Protein AF-A0A922T2R6-F1 (afdb_monomer)

Nearest PDB structures (foldseek):
  3c9f-assembly3_B-2  TM=8.968E-01  e=7.487E-60  Candida albicans SC5314
  3c9f-assembly3_A  TM=9.046E-01  e=3.290E-58  Candida albicans SC5314
  2ush-assembly2_B  TM=5.022E-01  e=2.780E-18  Escherichia coli K-12
  3ztv-assembly1_A  TM=4.197E-01  e=8.260E-18  Haemophilus influenzae Rd KW20

InterPro domains:
  IPR004843 Calcineurin-like, phosphoesterase domain [PF00149] (147-375)
  IPR006179 5'-Nucleotidase/apyrase [PTHR11575] (129-711)
  IPR029052 Metallo-dependent phosphatase-like [G3DSA:3.60.21.10] (132-499)
  IPR029052 Metallo-dependent phosphatase-like [SSF56300] (139-406)
  IPR036907 5'-Nucleotidase, C-terminal domain superfamily [G3DSA:3.90.780.10] (500-626)
  IPR036907 5'-Nucleotidase, C-terminal domain superfamily [G3DSA:3.90.780.10] (666-759)
  IPR036907 5'-Nucleotidase, C-terminal domain superfamily [SSF55816] (501-753)
  IPR041823 SMN1-like, N-terminal domain [cd07407] (141-460)
  IPR053828 SMN1-like, C-terminal domain [PF21953] (508-714)

Foldseek 3Di:
DDDDDDDDDDDDDDDDDDDDDDDDDDDDDPPDDPDDDDDDDDDDDDDDDDDDDDDDDDDDDDDDDDDDDDDDDDDDDDDDDDDDDDDDDDDDDDDDDDDDDDDDDDDDPDDDDDPPPPPVPPPDAQANQAAEALFFFPDADAAFQEKEKEEEAQALLQSWDNQARFTRHHVLLVLLLVVLVCVVCVVLLHHYFYEYAENNHQAWLQQQLDVVRNPRSLVLVLSDPGQAYEYECVCFLDPRSVVCLQPPNLVSNAQRYADLFKWFQDPVPSDTDHSHHNWDFDATPQGATEIEHEAEFPAQSGDPRMGGDHLLVSLVDPVNVCSLVDPDDHLEYEYEYQADFDPPPPRHPVLVSQLSSCVSPQAHAYEYEYHQLQDFAKAFLEQRYIYTYFHHNSQWMKMKHKADRDDPGGPRDRHGPPGHHFDDTRDHDDPPDDDDCPDRRRHRPDHDPMGMDMAIFGNHQSSSCCHSPVDPDSPRSRDPSSSVSSVSSNVSCVVSQQAAFLFFAAAKAFCFLDAPLDVSHVLVVVLVLCQPFLADPVCNLFKAKAKEFSLQFQGIHFGWTDGLGNLSNGGSDLFAKKWQFFAFCLLLVCLQVLVQVPCLVVVDPNVSDDSRNPQPPPPPPPPDDDDDDDDDDDDDDDDDDDDPDPPPPRDPAAAEDDQDQYPVGRPHYRTDHDYRGGYDDTRMRMHIYNADPVPDGDRTHIYMYTPVCLSSSQVSSVDPSNPDDDDPVSMDGSDPSSCGSSHSVSVSNNPPRHPPPPNTDRDNRPRDD

Structure (mmCIF, N/CA/C/O backbone):
data_AF-A0A922T2R6-F1
#
_entry.id   AF-A0A922T2R6-F1
#
loop_
_atom_site.group_PDB
_atom_site.id
_atom_site.type_symbol
_atom_site.label_atom_id
_atom_site.label_alt_id
_atom_site.label_comp_id
_atom_site.label_asym_id
_atom_site.label_entity_id
_atom_site.label_seq_id
_atom_site.pdbx_PDB_ins_code
_atom_site.Cartn_x
_atom_site.Cartn_y
_atom_site.Cartn_z
_atom_site.occupancy
_atom_site.B_iso_or_equiv
_atom_site.auth_seq_id
_atom_site.auth_comp_id
_atom_site.auth_asym_id
_atom_site.auth_atom_id
_atom_site.pdbx_PDB_model_num
ATOM 1 N N . MET A 1 1 ? -32.915 42.918 -34.060 1.00 32.72 1 MET A N 1
ATOM 2 C CA . MET A 1 1 ? -32.334 42.542 -35.366 1.00 32.72 1 MET A CA 1
ATOM 3 C C . MET A 1 1 ? -32.112 41.033 -35.307 1.00 32.72 1 MET A C 1
ATOM 5 O O . MET A 1 1 ? -31.382 40.613 -34.427 1.00 32.72 1 MET A O 1
ATOM 9 N N . SER A 1 2 ? -32.985 40.192 -35.880 1.00 27.56 2 SER A N 1
ATOM 10 C CA . SER A 1 2 ? -33.238 39.922 -37.321 1.00 27.56 2 SER A CA 1
ATOM 11 C C . SER A 1 2 ? -32.201 38.943 -37.900 1.00 27.56 2 SER A C 1
ATOM 13 O O . SER A 1 2 ? -31.020 39.247 -37.803 1.00 27.56 2 SER A O 1
ATOM 15 N N . ILE A 1 3 ? -32.541 37.805 -38.523 1.00 29.66 3 ILE A N 1
ATOM 16 C CA . ILE A 1 3 ? -33.843 37.263 -38.986 1.00 29.66 3 ILE A CA 1
ATOM 17 C C . ILE A 1 3 ? -33.802 35.705 -38.964 1.00 29.66 3 ILE A C 1
ATOM 19 O O . ILE A 1 3 ? -32.722 35.125 -38.930 1.00 29.66 3 ILE A O 1
ATOM 23 N N . SER A 1 4 ? -34.961 35.034 -38.961 1.00 28.00 4 SER A N 1
ATOM 24 C CA . SER A 1 4 ? -35.163 33.560 -38.992 1.00 28.00 4 SER A CA 1
ATOM 25 C C . SER A 1 4 ? -36.035 33.159 -40.212 1.00 28.00 4 SER A C 1
ATOM 27 O O . SER A 1 4 ? -36.344 34.055 -41.001 1.00 28.00 4 SER A O 1
ATOM 29 N N . PRO A 1 5 ? -36.556 31.917 -40.393 1.00 56.12 5 PRO A N 1
ATOM 30 C CA . PRO A 1 5 ? -36.172 30.560 -39.954 1.00 56.12 5 PRO A CA 1
ATOM 31 C C . PRO A 1 5 ? -35.894 29.657 -41.201 1.00 56.12 5 PRO A C 1
ATOM 33 O O . PRO A 1 5 ? -35.482 30.189 -42.223 1.00 56.12 5 PRO A O 1
ATOM 36 N N . TRP A 1 6 ? -36.120 28.327 -41.157 1.00 26.19 6 TRP A N 1
ATOM 37 C CA . TRP A 1 6 ? -37.050 27.576 -42.056 1.00 26.19 6 TRP A CA 1
ATOM 38 C C . TRP A 1 6 ? -37.036 26.043 -41.806 1.00 26.19 6 TRP A C 1
ATOM 40 O O . TRP A 1 6 ? -36.047 25.457 -41.376 1.00 26.19 6 TRP A O 1
ATOM 50 N N . SER A 1 7 ? -38.180 25.397 -42.053 1.00 31.00 7 SER A N 1
ATOM 51 C CA . SER A 1 7 ? -38.511 23.947 -42.019 1.00 31.00 7 SER A CA 1
ATOM 52 C C . SER A 1 7 ? -39.913 23.816 -42.669 1.00 31.00 7 SER A C 1
ATOM 54 O O . SER A 1 7 ? -40.635 24.813 -42.554 1.00 31.00 7 SER A O 1
ATOM 56 N N . PRO A 1 8 ? -40.358 22.710 -43.338 1.00 45.91 8 PRO A N 1
ATOM 57 C CA . PRO A 1 8 ? -40.553 21.396 -42.680 1.00 45.91 8 PRO A CA 1
ATOM 58 C C . PRO A 1 8 ? -40.580 20.085 -43.547 1.00 45.91 8 PRO A C 1
ATOM 60 O O . PRO A 1 8 ? -40.759 20.096 -44.756 1.00 45.91 8 PRO A O 1
ATOM 63 N N . VAL A 1 9 ? -40.476 18.935 -42.856 1.00 29.06 9 VAL A N 1
ATOM 64 C CA . VAL A 1 9 ? -41.263 17.663 -42.958 1.00 29.06 9 VAL A CA 1
ATOM 65 C C . VAL A 1 9 ? -41.940 17.242 -44.294 1.00 29.06 9 VAL A C 1
ATOM 67 O O . VAL A 1 9 ? -42.845 17.939 -44.738 1.00 29.06 9 VAL A O 1
ATOM 70 N N . LEU A 1 10 ? -41.714 15.990 -44.773 1.00 28.55 10 LEU A N 1
ATOM 71 C CA . LEU A 1 10 ? -42.783 14.969 -45.017 1.00 28.55 10 LEU A CA 1
ATOM 72 C C . LEU A 1 10 ? -42.320 13.532 -45.420 1.00 28.55 10 LEU A C 1
ATOM 74 O O . LEU A 1 10 ? -41.170 13.282 -45.754 1.00 28.55 10 LEU A O 1
ATOM 78 N N . LYS A 1 11 ? -43.275 12.588 -45.307 1.00 27.66 11 LYS A N 1
ATOM 79 C CA . LYS A 1 11 ? -43.231 11.099 -45.369 1.00 27.66 11 LYS A CA 1
ATOM 80 C C . LYS A 1 11 ? -43.032 10.492 -46.784 1.00 27.66 11 LYS A C 1
ATOM 82 O O . LYS A 1 11 ? -43.465 11.115 -47.745 1.00 27.66 11 LYS A O 1
ATOM 87 N N . GLY A 1 12 ? -42.636 9.204 -46.898 1.00 25.25 12 GLY A N 1
ATOM 88 C CA . GLY A 1 12 ? -42.986 8.385 -48.091 1.00 25.25 12 GLY A CA 1
ATOM 89 C C . GLY A 1 12 ? -42.322 7.000 -48.329 1.00 25.25 12 GLY A C 1
ATOM 90 O O . GLY A 1 12 ? -41.254 6.930 -48.910 1.00 25.25 12 GLY A O 1
ATOM 91 N N . THR A 1 13 ? -43.018 5.908 -47.967 1.00 27.28 13 THR A N 1
ATOM 92 C CA . THR A 1 13 ? -43.143 4.586 -48.669 1.00 27.28 13 THR A CA 1
ATOM 93 C C . THR A 1 13 ? -41.969 3.830 -49.362 1.00 27.28 13 THR A C 1
ATOM 95 O O . THR A 1 13 ? -41.381 4.275 -50.339 1.00 27.28 13 THR A O 1
ATOM 98 N N . ARG A 1 14 ? -41.818 2.549 -48.960 1.00 31.48 14 ARG A N 1
ATOM 99 C CA . ARG A 1 14 ? -41.297 1.353 -49.699 1.00 31.48 14 ARG A CA 1
ATOM 100 C C . ARG A 1 14 ? -42.140 1.039 -50.977 1.00 31.48 14 ARG A C 1
ATOM 102 O O . ARG A 1 14 ? -43.280 1.508 -50.963 1.00 31.48 14 ARG A O 1
ATOM 109 N N . PRO A 1 15 ? -41.724 0.215 -51.999 1.00 44.19 15 PRO A N 1
ATOM 110 C CA . PRO A 1 15 ? -41.461 -1.243 -51.802 1.00 44.19 15 PRO A CA 1
ATOM 111 C C . PRO A 1 15 ? -40.649 -2.095 -52.844 1.00 44.19 15 PRO A C 1
ATOM 113 O O . PRO A 1 15 ? -40.368 -1.649 -53.944 1.00 44.19 15 PRO A O 1
ATOM 116 N N . HIS A 1 16 ? -40.417 -3.382 -52.482 1.00 31.52 16 HIS A N 1
ATOM 117 C CA . HIS A 1 16 ? -40.308 -4.613 -53.330 1.00 31.52 16 HIS A CA 1
ATOM 118 C C . HIS A 1 16 ? -39.188 -4.759 -54.411 1.00 31.52 16 HIS A C 1
ATOM 120 O O . HIS A 1 16 ? -38.800 -3.780 -55.025 1.00 31.52 16 HIS A O 1
ATOM 126 N N . THR A 1 17 ? -38.643 -5.942 -54.785 1.00 29.42 17 THR A N 1
ATOM 127 C CA . THR A 1 17 ? -38.393 -7.279 -54.147 1.00 29.42 17 THR A CA 1
ATOM 128 C C . THR A 1 17 ? -37.448 -8.128 -55.028 1.00 29.42 17 THR A C 1
ATOM 130 O O . THR A 1 17 ? -37.487 -7.945 -56.233 1.00 29.42 17 THR A O 1
ATOM 133 N N . HIS A 1 18 ? -36.706 -9.091 -54.443 1.00 28.47 18 HIS A N 1
ATOM 134 C CA . HIS A 1 18 ? -36.350 -10.476 -54.898 1.00 28.47 18 HIS A CA 1
ATOM 135 C C . HIS A 1 18 ? -35.113 -10.939 -54.065 1.00 28.47 18 HIS A C 1
ATOM 137 O O . HIS A 1 18 ? -34.245 -10.107 -53.835 1.00 28.47 18 HIS A O 1
ATOM 143 N N . LYS A 1 19 ? -34.954 -12.113 -53.409 1.00 30.36 19 LYS A N 1
ATOM 144 C CA . LYS A 1 19 ? -35.345 -13.546 -53.573 1.00 30.36 19 LYS A CA 1
ATOM 145 C C . LYS A 1 19 ? -34.632 -14.247 -54.745 1.00 30.36 19 LYS A C 1
ATOM 147 O O . LYS A 1 19 ? -34.825 -13.802 -55.865 1.00 30.36 19 LYS A O 1
ATOM 152 N N . TYR A 1 20 ? -33.882 -15.353 -54.593 1.00 29.89 20 TYR A N 1
ATOM 153 C CA . TYR A 1 20 ? -33.612 -16.291 -53.463 1.00 29.89 20 TYR A CA 1
ATOM 154 C C . TYR A 1 20 ? -32.058 -16.553 -53.331 1.00 29.89 20 TYR A C 1
ATOM 156 O O . TYR A 1 20 ? -31.337 -15.624 -53.669 1.00 29.89 20 TYR A O 1
ATOM 164 N N . THR A 1 21 ? -31.402 -17.628 -52.819 1.00 28.27 21 THR A N 1
ATOM 165 C CA . THR A 1 21 ? -31.775 -19.020 -52.428 1.00 28.27 21 THR A CA 1
ATOM 166 C C . THR A 1 21 ? -30.749 -19.697 -51.465 1.00 28.27 21 THR A C 1
ATOM 168 O O . THR A 1 21 ? -29.613 -19.939 -51.842 1.00 28.27 21 THR A O 1
ATOM 171 N N . THR A 1 22 ? -31.185 -20.019 -50.236 1.00 30.06 22 THR A N 1
ATOM 172 C CA . THR A 1 22 ? -30.850 -21.179 -49.348 1.00 30.06 22 THR A CA 1
ATOM 173 C C . THR A 1 22 ? -29.455 -21.853 -49.253 1.00 30.06 22 THR A C 1
ATOM 175 O O . THR A 1 22 ? -29.052 -22.570 -50.165 1.00 30.06 22 THR A O 1
ATOM 178 N N . SER A 1 23 ? -28.934 -21.940 -48.013 1.00 26.92 23 SER A N 1
ATOM 179 C CA . SER A 1 23 ? -28.581 -23.220 -47.343 1.00 26.92 23 SER A CA 1
ATOM 180 C C . SER A 1 23 ? -28.633 -23.101 -45.799 1.00 26.92 23 SER A C 1
ATOM 182 O O . SER A 1 23 ? -28.415 -22.026 -45.248 1.00 26.92 23 SER A O 1
ATOM 184 N N . SER A 1 24 ? -28.963 -24.194 -45.108 1.00 29.09 24 SER A N 1
ATOM 185 C CA . SER A 1 24 ? -29.196 -24.362 -43.648 1.00 29.09 24 SER A CA 1
ATOM 186 C C . SER A 1 24 ? -28.037 -25.168 -42.996 1.00 29.09 24 SER A C 1
ATOM 188 O O . SER A 1 24 ? -27.295 -25.781 -43.754 1.00 29.09 24 SER A O 1
ATOM 190 N N . SER A 1 25 ? -27.785 -25.331 -41.680 1.00 28.41 25 SER A N 1
ATOM 191 C CA . SER A 1 25 ? -28.286 -24.862 -40.351 1.00 28.41 25 SER A CA 1
ATOM 192 C C . SER A 1 25 ? -27.488 -25.634 -39.242 1.00 28.41 25 SER A C 1
ATOM 194 O O . SER A 1 25 ? -26.680 -26.474 -39.626 1.00 28.41 25 SER A O 1
ATOM 196 N N . PRO A 1 26 ? -27.806 -25.599 -37.923 1.00 35.78 26 PRO A N 1
ATOM 197 C CA . PRO A 1 26 ? -27.926 -24.466 -36.987 1.00 35.78 26 PRO A CA 1
ATOM 198 C C . PRO A 1 26 ? -27.187 -24.676 -35.628 1.00 35.78 26 PRO A C 1
ATOM 200 O O . PRO A 1 26 ? -27.208 -25.771 -35.078 1.00 35.78 26 PRO A O 1
ATOM 203 N N . GLU A 1 27 ? -26.743 -23.603 -34.961 1.00 27.95 27 GLU A N 1
ATOM 204 C CA . GLU A 1 27 ? -26.505 -23.620 -33.498 1.00 27.95 27 GLU A CA 1
ATOM 205 C C . GLU A 1 27 ? -27.147 -22.411 -32.800 1.00 27.95 27 GLU A C 1
ATOM 207 O O . GLU A 1 27 ? -26.615 -21.304 -32.812 1.00 27.95 27 GLU A O 1
ATOM 212 N N . LYS A 1 28 ? -28.321 -22.632 -32.187 1.00 28.17 28 LYS A N 1
ATOM 213 C CA . LYS A 1 28 ? -28.962 -21.747 -31.190 1.00 28.17 28 LYS A CA 1
ATOM 214 C C . LYS A 1 28 ? -29.864 -22.566 -30.255 1.00 28.17 28 LYS A C 1
ATOM 216 O O . LYS A 1 28 ? -31.084 -22.551 -30.395 1.00 28.17 28 LYS A O 1
ATOM 221 N N . LEU A 1 29 ? -29.261 -23.282 -29.303 1.00 26.75 29 LEU A N 1
ATOM 222 C CA . LEU A 1 29 ? -29.963 -24.095 -28.294 1.00 26.75 29 LEU A CA 1
ATOM 223 C C . LEU A 1 29 ? -29.328 -23.960 -26.893 1.00 26.75 29 LEU A C 1
ATOM 225 O O . LEU A 1 29 ? -28.978 -24.939 -26.248 1.00 26.75 29 LEU A O 1
ATOM 229 N N . ALA A 1 30 ? -29.188 -22.722 -26.414 1.00 28.55 30 ALA A N 1
ATOM 230 C CA . ALA A 1 30 ? -28.669 -22.421 -25.075 1.00 28.55 30 ALA A CA 1
ATOM 231 C C . ALA A 1 30 ? -29.345 -21.175 -24.471 1.00 28.55 30 ALA A C 1
ATOM 233 O O . ALA A 1 30 ? -28.683 -20.196 -24.147 1.00 28.55 30 ALA A O 1
ATOM 234 N N . ASN A 1 31 ? -30.683 -21.167 -24.397 1.00 27.97 31 ASN A N 1
ATOM 235 C CA . ASN A 1 31 ? -31.422 -20.110 -23.690 1.00 27.97 31 ASN A CA 1
ATOM 236 C C . ASN A 1 31 ? -32.838 -20.565 -23.270 1.00 27.97 31 ASN A C 1
ATOM 238 O O . ASN A 1 31 ? -33.841 -20.078 -23.794 1.00 27.97 31 ASN A O 1
ATOM 242 N N . ARG A 1 32 ? -32.920 -21.581 -22.388 1.00 28.34 32 ARG A N 1
ATOM 243 C CA . ARG A 1 32 ? -34.161 -21.995 -21.690 1.00 28.34 32 ARG A CA 1
ATOM 244 C C . ARG A 1 32 ? -33.919 -22.980 -20.527 1.00 28.34 32 ARG A C 1
ATOM 246 O O . ARG A 1 32 ? -34.362 -24.123 -20.555 1.00 28.34 32 ARG A O 1
ATOM 253 N N . ALA A 1 33 ? -33.223 -22.514 -19.497 1.00 27.44 33 ALA A N 1
ATOM 254 C CA . ALA A 1 33 ? -33.189 -23.113 -18.160 1.00 27.44 33 ALA A CA 1
ATOM 255 C C . ALA A 1 33 ? -32.893 -22.002 -17.135 1.00 27.44 33 ALA A C 1
ATOM 257 O O . ALA A 1 33 ? -32.329 -20.982 -17.517 1.00 27.44 33 ALA A O 1
ATOM 258 N N . PHE A 1 34 ? -33.254 -22.213 -15.864 1.00 28.22 34 PHE A N 1
ATOM 259 C CA . PHE A 1 34 ? -33.030 -21.278 -14.746 1.00 28.22 34 PHE A CA 1
ATOM 260 C C . PHE A 1 34 ? -33.757 -19.924 -14.800 1.00 28.22 34 PHE A C 1
ATOM 262 O O . PHE A 1 34 ? -33.166 -18.884 -14.542 1.00 28.22 34 PHE A O 1
ATOM 269 N N . GLU A 1 35 ? -35.080 -19.960 -14.984 1.00 26.05 35 GLU A N 1
ATOM 270 C CA . GLU A 1 35 ? -35.967 -18.981 -14.334 1.00 26.05 35 GLU A CA 1
ATOM 271 C C . GLU A 1 35 ? -37.366 -19.599 -14.130 1.00 26.05 35 GLU A C 1
ATOM 273 O O . GLU A 1 35 ? -38.148 -19.678 -15.073 1.00 26.05 35 GLU A O 1
ATOM 278 N N . MET A 1 36 ? -37.611 -20.158 -12.930 1.00 25.55 36 MET A N 1
ATOM 279 C CA . MET A 1 36 ? -38.913 -20.471 -12.285 1.00 25.55 36 MET A CA 1
ATOM 280 C C . MET A 1 36 ? -38.745 -21.545 -11.185 1.00 25.55 36 MET A C 1
ATOM 282 O O . MET A 1 36 ? -39.084 -22.710 -11.382 1.00 25.55 36 MET A O 1
ATOM 286 N N . GLN A 1 37 ? -38.281 -21.142 -9.999 1.00 25.41 37 GLN A N 1
ATOM 287 C CA . GLN A 1 37 ? -38.879 -21.609 -8.738 1.00 25.41 37 GLN A CA 1
ATOM 288 C C . GLN A 1 37 ? -38.629 -20.559 -7.645 1.00 25.41 37 GLN A C 1
ATOM 290 O O . GLN A 1 37 ? -37.681 -20.635 -6.870 1.00 25.41 37 GLN A O 1
ATOM 295 N N . GLU A 1 38 ? -39.473 -19.532 -7.659 1.00 26.73 38 GLU A N 1
ATOM 296 C CA . GLU A 1 38 ? -39.504 -18.451 -6.674 1.00 26.73 38 GLU A CA 1
ATOM 297 C C . GLU A 1 38 ? -40.115 -18.879 -5.326 1.00 26.73 38 GLU A C 1
ATOM 299 O O . GLU A 1 38 ? -40.876 -19.842 -5.255 1.00 26.73 38 GLU A O 1
ATOM 304 N N . VAL A 1 39 ? -39.818 -18.072 -4.297 1.00 26.08 39 VAL A N 1
ATOM 305 C CA . VAL A 1 39 ? -40.685 -17.705 -3.155 1.00 26.08 39 VAL A CA 1
ATOM 306 C C . VAL A 1 39 ? -41.485 -18.831 -2.482 1.00 26.08 39 VAL A C 1
ATOM 308 O O . VAL A 1 39 ? -42.572 -19.189 -2.933 1.00 26.08 39 VAL A O 1
ATOM 311 N N . LEU A 1 40 ? -41.039 -19.253 -1.286 1.00 24.12 40 LEU A N 1
ATOM 312 C CA . LEU A 1 40 ? -41.948 -19.769 -0.248 1.00 24.12 40 LEU A CA 1
ATOM 313 C C . LEU A 1 40 ? -41.351 -19.779 1.182 1.00 24.12 40 LEU A C 1
ATOM 315 O O . LEU A 1 40 ? -41.325 -20.819 1.832 1.00 24.12 40 LEU A O 1
ATOM 319 N N . GLU A 1 41 ? -40.891 -18.635 1.710 1.00 27.05 41 GLU A N 1
ATOM 320 C CA . GLU A 1 41 ? -40.525 -18.557 3.142 1.00 27.05 41 GLU A CA 1
ATOM 321 C C . GLU A 1 41 ? -40.771 -17.180 3.800 1.00 27.05 41 GLU A C 1
ATOM 323 O O . GLU A 1 41 ? -39.876 -16.573 4.377 1.00 27.05 41 GLU A O 1
ATOM 328 N N . GLU A 1 42 ? -42.019 -16.692 3.767 1.00 26.64 42 GLU A N 1
ATOM 329 C CA . GLU A 1 42 ? -42.479 -15.673 4.727 1.00 26.64 42 GLU A CA 1
ATOM 330 C C . GLU A 1 42 ? -43.989 -15.810 5.046 1.00 26.64 42 GLU A C 1
ATOM 332 O O . GLU A 1 42 ? -44.783 -16.229 4.205 1.00 26.64 42 GLU A O 1
ATOM 337 N N . SER A 1 43 ? -44.393 -15.420 6.264 1.00 24.69 43 SER A N 1
ATOM 338 C CA . SER A 1 43 ? -45.784 -15.272 6.762 1.00 24.69 43 SER A CA 1
ATOM 339 C C . SER A 1 43 ? -46.678 -16.513 7.037 1.00 24.69 43 SER A C 1
ATOM 341 O O . SER A 1 43 ? -47.698 -16.697 6.391 1.00 24.69 43 SER A O 1
ATOM 343 N N . ILE A 1 44 ? -46.408 -17.251 8.129 1.00 29.19 44 ILE A N 1
ATOM 344 C CA . ILE A 1 44 ? -47.357 -17.636 9.224 1.00 29.19 44 ILE A CA 1
ATOM 345 C C . ILE A 1 44 ? -46.460 -17.816 10.475 1.00 29.19 44 ILE A C 1
ATOM 347 O O . ILE A 1 44 ? -45.367 -18.349 10.337 1.00 29.19 44 ILE A O 1
ATOM 351 N N . GLY A 1 45 ? -46.744 -17.425 11.723 1.00 24.62 45 GLY A N 1
ATOM 352 C CA . GLY A 1 45 ? -47.941 -16.949 12.434 1.00 24.62 45 GLY A CA 1
ATOM 353 C C . GLY A 1 45 ? -47.904 -17.560 13.856 1.00 24.62 45 GLY A C 1
ATOM 354 O O . GLY A 1 45 ? -47.472 -18.699 14.016 1.00 24.62 45 GLY A O 1
ATOM 355 N N . GLU A 1 46 ? -48.249 -16.814 14.912 1.00 25.62 46 GLU A N 1
ATOM 356 C CA . GLU A 1 46 ? -47.916 -17.203 16.301 1.00 25.62 46 GLU A CA 1
ATOM 357 C C . GLU A 1 46 ? -48.592 -18.489 16.823 1.00 25.62 46 GLU A C 1
ATOM 359 O O . GLU A 1 46 ? -49.818 -18.588 16.833 1.00 25.62 46 GLU A O 1
ATOM 364 N N . VAL A 1 47 ? -47.815 -19.374 17.471 1.00 25.11 47 VAL A N 1
ATOM 365 C CA . VAL A 1 47 ? -48.301 -20.221 18.583 1.00 25.11 47 VAL A CA 1
ATOM 366 C C . VAL A 1 47 ? -47.238 -20.313 19.688 1.00 25.11 47 VAL A C 1
ATOM 368 O O . VAL A 1 47 ? -46.141 -20.829 19.484 1.00 25.11 47 VAL A O 1
ATOM 371 N N . ARG A 1 48 ? -47.572 -19.861 20.905 1.00 25.55 48 ARG A N 1
ATOM 372 C CA . ARG A 1 48 ? -46.776 -20.120 22.121 1.00 25.55 48 ARG A CA 1
ATOM 373 C C . ARG A 1 48 ? -46.992 -21.557 22.605 1.00 25.55 48 ARG A C 1
ATOM 375 O O . ARG A 1 48 ? -48.145 -21.902 22.816 1.00 25.55 48 ARG A O 1
ATOM 382 N N . TRP A 1 49 ? -45.935 -22.290 22.980 1.00 23.09 49 TRP A N 1
ATOM 383 C CA . TRP A 1 49 ? -45.970 -23.218 24.133 1.00 23.09 49 TRP A CA 1
ATOM 384 C C . TRP A 1 49 ? -44.572 -23.521 24.717 1.00 23.09 49 TRP A C 1
ATOM 386 O O . TRP A 1 49 ? -43.612 -23.819 24.013 1.00 23.09 49 TRP A O 1
ATOM 396 N N . ARG A 1 50 ? -44.495 -23.483 26.052 1.00 23.17 50 ARG A N 1
ATOM 397 C CA . ARG A 1 50 ? -43.505 -24.100 26.962 1.00 23.17 50 ARG A CA 1
ATOM 398 C C . ARG A 1 50 ? -44.250 -24.360 28.291 1.00 23.17 50 ARG A C 1
ATOM 400 O O . ARG A 1 50 ? -45.227 -23.650 28.529 1.00 23.17 50 ARG A O 1
ATOM 407 N N . PRO A 1 51 ? -43.787 -25.237 29.209 1.00 34.50 51 PRO A N 1
ATOM 408 C CA . PRO A 1 51 ? -42.651 -26.168 29.137 1.00 34.50 51 PRO A CA 1
ATOM 409 C C . PRO A 1 51 ? -43.047 -27.647 29.391 1.00 34.50 51 PRO A C 1
ATOM 411 O O . PRO A 1 51 ? -44.167 -27.940 29.795 1.00 34.50 51 PRO A O 1
ATOM 414 N N . GLY A 1 52 ? -42.089 -28.575 29.274 1.00 24.84 52 GLY A N 1
ATOM 415 C CA . GLY A 1 52 ? -42.207 -29.955 29.776 1.00 24.84 52 GLY A CA 1
ATOM 416 C C . GLY A 1 52 ? -40.898 -30.442 30.415 1.00 24.84 52 GLY A C 1
ATOM 417 O O . GLY A 1 52 ? -39.825 -30.183 29.876 1.00 24.84 52 GLY A O 1
ATOM 418 N N . ARG A 1 53 ? -40.972 -31.116 31.575 1.00 25.58 53 ARG A N 1
ATOM 419 C CA . ARG A 1 53 ? -39.828 -31.707 32.308 1.00 25.58 53 ARG A CA 1
ATOM 420 C C . ARG A 1 53 ? -40.006 -33.223 32.468 1.00 25.58 53 ARG A C 1
ATOM 422 O O . ARG A 1 53 ? -40.883 -33.618 33.227 1.00 25.58 53 ARG A O 1
ATOM 429 N N . ILE A 1 54 ? -39.108 -34.028 31.897 1.00 27.45 54 ILE A N 1
ATOM 430 C CA . ILE A 1 54 ? -38.746 -35.409 32.303 1.00 27.45 54 ILE A CA 1
ATOM 431 C C . ILE A 1 54 ? -37.263 -35.565 31.857 1.00 27.45 54 ILE A C 1
ATOM 433 O O . ILE A 1 54 ? -36.975 -35.152 30.739 1.00 27.45 54 ILE A O 1
ATOM 437 N N . SER A 1 55 ? -36.216 -35.940 32.615 1.00 27.27 55 SER A N 1
ATOM 438 C CA . SER A 1 55 ? -35.971 -36.723 33.853 1.00 27.27 55 SER A CA 1
ATOM 439 C C . SER A 1 55 ? -35.563 -38.189 33.589 1.00 27.27 55 SER A C 1
ATOM 441 O O . SER A 1 55 ? -36.307 -38.917 32.950 1.00 27.27 55 SER A O 1
ATOM 443 N N . GLY A 1 56 ? -34.413 -38.637 34.120 1.00 27.38 56 GLY A N 1
ATOM 444 C CA . GLY A 1 56 ? -33.831 -39.974 33.866 1.00 27.38 56 GLY A CA 1
ATOM 445 C C . GLY A 1 56 ? -32.771 -39.959 32.745 1.00 27.38 56 GLY A C 1
ATOM 446 O O . GLY A 1 56 ? -33.119 -39.597 31.629 1.00 27.38 56 GLY A O 1
ATOM 447 N N . THR A 1 57 ? -31.467 -40.253 32.878 1.00 27.61 57 THR A N 1
ATOM 448 C CA . THR A 1 57 ? -30.566 -40.766 33.948 1.00 27.61 57 THR A CA 1
ATOM 449 C C . THR A 1 57 ? -30.051 -42.209 33.752 1.00 27.61 57 THR A C 1
ATOM 451 O O . THR A 1 57 ? -30.583 -43.140 34.341 1.00 27.61 57 THR A O 1
ATOM 454 N N . LEU A 1 58 ? -28.883 -42.294 33.085 1.00 26.33 58 LEU A N 1
ATOM 455 C CA . LEU A 1 58 ? -27.728 -43.183 33.367 1.00 26.33 58 LEU A CA 1
ATOM 456 C C . LEU A 1 58 ? -27.688 -44.652 32.852 1.00 26.33 58 LEU A C 1
ATOM 458 O O . LEU A 1 58 ? -28.683 -45.359 32.859 1.00 26.33 58 LEU A O 1
ATOM 462 N N . VAL A 1 59 ? -26.446 -45.097 32.559 1.00 27.27 59 VAL A N 1
ATOM 463 C CA . VAL A 1 59 ? -25.939 -46.483 32.327 1.00 27.27 59 VAL A CA 1
ATOM 464 C C . VAL A 1 59 ? -26.409 -47.190 31.029 1.00 27.27 59 VAL A C 1
ATOM 466 O O . VAL A 1 59 ? -27.584 -47.161 30.703 1.00 27.27 59 VAL A O 1
ATOM 469 N N . GLY A 1 60 ? -25.576 -47.879 30.229 1.00 24.80 60 GLY A N 1
ATOM 470 C CA . GLY A 1 60 ? -24.101 -47.950 30.174 1.00 24.80 60 GLY A CA 1
ATOM 471 C C . GLY A 1 60 ? -23.495 -49.366 30.243 1.00 24.80 60 GLY A C 1
ATOM 472 O O . GLY A 1 60 ? -23.242 -49.852 31.340 1.00 24.80 60 GLY A O 1
ATOM 473 N N . ALA A 1 61 ? -23.175 -49.986 29.097 1.00 25.16 61 ALA A N 1
ATOM 474 C CA . ALA A 1 61 ? -22.333 -51.192 29.007 1.00 25.16 61 ALA A CA 1
ATOM 475 C C . ALA A 1 61 ? -21.689 -51.352 27.609 1.00 25.16 61 ALA A C 1
ATOM 477 O O . ALA A 1 61 ? -22.285 -50.963 26.607 1.00 25.16 61 ALA A O 1
ATOM 478 N N . LEU A 1 62 ? -20.492 -51.948 27.553 1.00 25.86 62 LEU A N 1
ATOM 479 C CA . LEU A 1 62 ? -19.860 -52.510 26.344 1.00 25.86 62 LEU A CA 1
ATOM 480 C C . LEU A 1 62 ? -20.070 -54.037 26.326 1.00 25.86 62 LEU A C 1
ATOM 482 O O . LEU A 1 62 ? -20.249 -54.615 27.396 1.00 25.86 62 LEU A O 1
ATOM 486 N N . VAL A 1 63 ? -19.918 -54.681 25.159 1.00 24.38 63 VAL A N 1
ATOM 487 C CA . VAL A 1 63 ? -18.954 -55.786 24.896 1.00 24.38 63 VAL A CA 1
ATOM 488 C C . VAL A 1 63 ? -18.971 -56.158 23.391 1.00 24.38 63 VAL A C 1
ATOM 490 O O . VAL A 1 63 ? -19.775 -55.624 22.631 1.00 24.38 63 VAL A O 1
ATOM 493 N N . THR A 1 64 ? -17.979 -56.937 22.949 1.00 28.41 64 THR A N 1
ATOM 494 C CA . THR A 1 64 ? -17.451 -57.098 21.575 1.00 28.41 64 THR A CA 1
ATOM 495 C C . THR A 1 64 ? -17.913 -58.370 20.827 1.00 28.41 64 THR A C 1
ATOM 497 O O . THR A 1 64 ? -18.691 -59.149 21.369 1.00 28.41 64 THR A O 1
ATOM 500 N N . HIS A 1 65 ? -17.320 -58.598 19.635 1.00 26.89 65 HIS A N 1
ATOM 501 C CA . HIS A 1 65 ? -17.377 -59.780 18.735 1.00 26.89 65 HIS A CA 1
ATOM 502 C C . HIS A 1 65 ? -18.505 -59.766 17.665 1.00 26.89 65 HIS A C 1
ATOM 504 O O . HIS A 1 65 ? -19.550 -59.169 17.898 1.00 26.89 65 HIS A O 1
ATOM 510 N N . GLN A 1 66 ? -18.336 -60.336 16.454 1.00 25.80 66 GLN A N 1
ATOM 511 C CA . GLN A 1 66 ? -17.215 -61.140 15.908 1.00 25.80 66 GLN A CA 1
ATOM 512 C C . GLN A 1 66 ? -17.041 -61.022 14.363 1.00 25.80 66 GLN A C 1
ATOM 514 O O . GLN A 1 66 ? -17.764 -60.263 13.729 1.00 25.80 66 GLN A O 1
ATOM 519 N N . GLU A 1 67 ? -16.041 -61.754 13.834 1.00 27.42 67 GLU A N 1
ATOM 520 C CA . GLU A 1 67 ? -15.773 -62.297 12.468 1.00 27.42 67 GLU A CA 1
ATOM 521 C C . GLU A 1 67 ? -16.900 -62.289 11.395 1.00 27.42 67 GLU A C 1
ATOM 523 O O . GLU A 1 67 ? -18.079 -62.200 11.714 1.00 27.42 67 GLU A O 1
ATOM 528 N N . GLY A 1 68 ? -16.632 -62.469 10.091 1.00 25.62 68 GLY A N 1
ATOM 529 C CA . GLY A 1 68 ? -15.392 -62.792 9.352 1.00 25.62 68 GLY A CA 1
ATOM 530 C C . GLY A 1 68 ? -15.719 -63.298 7.926 1.00 25.62 68 GLY A C 1
ATOM 531 O O . GLY A 1 68 ? -16.892 -63.479 7.600 1.00 25.62 68 GLY A O 1
ATOM 532 N N . ASP A 1 69 ? -14.718 -63.495 7.061 1.00 28.08 69 ASP A N 1
ATOM 533 C CA . ASP A 1 69 ? -14.921 -63.798 5.628 1.00 28.08 69 ASP A CA 1
ATOM 534 C C . ASP A 1 69 ? -15.431 -65.219 5.317 1.00 28.08 69 ASP A C 1
ATOM 536 O O . ASP A 1 69 ? -14.933 -66.187 5.891 1.00 28.08 69 ASP A O 1
ATOM 540 N N . ALA A 1 70 ? -16.326 -65.343 4.320 1.00 25.47 70 ALA A N 1
ATOM 541 C CA . ALA A 1 70 ? -16.260 -66.333 3.222 1.00 25.47 70 ALA A CA 1
ATOM 542 C C . ALA A 1 70 ? -17.514 -66.309 2.316 1.00 25.47 70 ALA A C 1
ATOM 544 O O . ALA A 1 70 ? -18.637 -66.312 2.815 1.00 25.47 70 ALA A O 1
ATOM 545 N N . LEU A 1 71 ? -17.323 -66.420 0.992 1.00 25.80 71 LEU A N 1
ATOM 546 C CA . LEU A 1 71 ? -18.100 -67.318 0.112 1.00 25.80 71 LEU A CA 1
ATOM 547 C C . LEU A 1 71 ? -17.439 -67.434 -1.277 1.00 25.80 71 LEU A C 1
ATOM 549 O O . LEU A 1 71 ? -16.819 -66.488 -1.757 1.00 25.80 71 LEU A O 1
ATOM 553 N N . GLU A 1 72 ? -17.550 -68.606 -1.907 1.00 27.95 72 GLU A N 1
ATOM 554 C CA . GLU A 1 72 ? -16.735 -69.016 -3.062 1.00 27.95 72 GLU A CA 1
ATOM 555 C C . GLU A 1 72 ? -17.528 -69.286 -4.358 1.00 27.95 72 GLU A C 1
ATOM 557 O O . GLU A 1 72 ? -18.691 -69.669 -4.318 1.00 27.95 72 GLU A O 1
ATOM 562 N N . GLN A 1 73 ? -16.805 -69.161 -5.483 1.00 27.25 73 GLN A N 1
ATOM 563 C CA . GLN A 1 73 ? -16.910 -69.891 -6.766 1.00 27.25 73 GLN A CA 1
ATOM 564 C C . GLN A 1 73 ? -18.265 -70.115 -7.480 1.00 27.25 73 GLN A C 1
ATOM 566 O O . GLN A 1 73 ? -19.159 -70.788 -6.979 1.00 27.25 73 GLN A O 1
ATOM 571 N N . ALA A 1 74 ? -18.287 -69.791 -8.786 1.00 25.61 74 ALA A N 1
ATOM 572 C CA . ALA A 1 74 ? -19.007 -70.562 -9.816 1.00 25.61 74 ALA A CA 1
ATOM 573 C C . ALA A 1 74 ? -18.503 -70.251 -11.254 1.00 25.61 74 ALA A C 1
ATOM 575 O O . ALA A 1 74 ? -18.847 -69.202 -11.776 1.00 25.61 74 ALA A O 1
ATOM 576 N N . PHE A 1 75 ? -17.755 -71.185 -11.878 1.00 27.42 75 PHE A N 1
ATOM 577 C CA . PHE A 1 75 ? -17.482 -71.391 -13.334 1.00 27.42 75 PHE A CA 1
ATOM 578 C C . PHE A 1 75 ? -17.091 -70.188 -14.254 1.00 27.42 75 PHE A C 1
ATOM 580 O O . PHE A 1 75 ? -17.729 -69.149 -14.258 1.00 27.42 75 PHE A O 1
ATOM 587 N N . GLY A 1 76 ? -16.129 -70.279 -15.189 1.00 26.19 76 GLY A N 1
ATOM 588 C CA . GLY A 1 76 ? -15.203 -71.358 -15.582 1.00 26.19 76 GLY A CA 1
ATOM 589 C C . GLY A 1 76 ? -14.593 -71.129 -16.994 1.00 26.19 76 GLY A C 1
ATOM 590 O O . GLY A 1 76 ? -14.866 -70.105 -17.606 1.00 26.19 76 GLY A O 1
ATOM 591 N N . HIS A 1 77 ? -13.857 -72.134 -17.514 1.00 27.83 77 HIS A N 1
ATOM 592 C CA . HIS A 1 77 ? -13.423 -72.366 -18.925 1.00 27.83 77 HIS A CA 1
ATOM 593 C C . HIS A 1 77 ? -12.023 -71.907 -19.468 1.00 27.83 77 HIS A C 1
ATOM 595 O O . HIS A 1 77 ? -11.822 -70.760 -19.838 1.00 27.83 77 HIS A O 1
ATOM 601 N N . TRP A 1 78 ? -11.155 -72.927 -19.665 1.00 27.19 78 TRP A N 1
ATOM 602 C CA . TRP A 1 78 ? -10.180 -73.220 -20.760 1.00 27.19 78 TRP A CA 1
ATOM 603 C C . TRP A 1 78 ? -8.895 -72.387 -21.064 1.00 27.19 78 TRP A C 1
ATOM 605 O O . TRP A 1 78 ? -8.972 -71.308 -21.631 1.00 27.19 78 TRP A O 1
ATOM 615 N N . HIS A 1 79 ? -7.741 -73.084 -20.916 1.00 26.98 79 HIS A N 1
ATOM 616 C CA . HIS A 1 79 ? -6.532 -73.143 -21.798 1.00 26.98 79 HIS A CA 1
ATOM 617 C C . HIS A 1 79 ? -5.639 -71.892 -22.059 1.00 26.98 79 HIS A C 1
ATOM 619 O O . HIS A 1 79 ? -6.140 -70.788 -22.197 1.00 26.98 79 HIS A O 1
ATOM 625 N N . GLU A 1 80 ? -4.307 -71.987 -22.275 1.00 30.88 80 GLU A N 1
ATOM 626 C CA . GLU A 1 80 ? -3.264 -73.007 -21.962 1.00 30.88 80 GLU A CA 1
ATOM 627 C C . GLU A 1 80 ? -1.829 -72.440 -22.239 1.00 30.88 80 GLU A C 1
ATOM 629 O O . GLU A 1 80 ? -1.722 -71.369 -22.832 1.00 30.88 80 GLU A O 1
ATOM 634 N N . ARG A 1 81 ? -0.760 -73.222 -21.943 1.00 27.89 81 ARG A N 1
ATOM 635 C CA . ARG A 1 81 ? 0.709 -73.020 -22.200 1.00 27.89 81 ARG A CA 1
ATOM 636 C C . ARG A 1 81 ? 1.466 -72.219 -21.107 1.00 27.89 81 ARG A C 1
ATOM 638 O O . ARG A 1 81 ? 1.022 -71.133 -20.763 1.00 27.89 81 ARG A O 1
ATOM 645 N N . LEU A 1 82 ? 2.461 -72.767 -20.371 1.00 27.70 82 LEU A N 1
ATOM 646 C CA . LEU A 1 82 ? 3.806 -73.343 -20.706 1.00 27.70 82 LEU A CA 1
ATOM 647 C C . LEU A 1 82 ? 4.841 -72.232 -21.035 1.00 27.70 82 LEU A C 1
ATOM 649 O O . LEU A 1 82 ? 4.522 -71.397 -21.876 1.00 27.70 82 LEU A O 1
ATOM 653 N N . ASP A 1 83 ? 6.054 -72.106 -20.453 1.00 28.75 83 ASP A N 1
ATOM 654 C CA . ASP A 1 83 ? 6.897 -72.886 -19.491 1.00 28.75 83 ASP A CA 1
ATOM 655 C C . ASP A 1 83 ? 7.672 -71.911 -18.532 1.00 28.75 83 ASP A C 1
ATOM 657 O O . ASP A 1 83 ? 7.693 -70.718 -18.825 1.00 28.75 83 ASP A O 1
ATOM 661 N N . SER A 1 84 ? 8.200 -72.210 -17.321 1.00 29.44 84 SER A N 1
ATOM 662 C CA . SER A 1 84 ? 9.258 -73.152 -16.818 1.00 29.44 84 SER A CA 1
ATOM 663 C C . SER A 1 84 ? 10.697 -72.901 -17.366 1.00 29.44 84 SER A C 1
ATOM 665 O O . SER A 1 84 ? 10.842 -72.879 -18.581 1.00 29.44 84 SER A O 1
ATOM 667 N N . ASP A 1 85 ? 11.843 -72.816 -16.643 1.00 31.31 85 ASP A N 1
ATOM 668 C CA . ASP A 1 85 ? 12.240 -72.407 -15.254 1.00 31.31 85 ASP A CA 1
ATOM 669 C C . ASP A 1 85 ? 13.685 -71.741 -15.296 1.00 31.31 85 ASP A C 1
ATOM 671 O O . ASP A 1 85 ? 13.808 -70.826 -16.105 1.00 31.31 85 ASP A O 1
ATOM 675 N N . LEU A 1 86 ? 14.853 -72.016 -14.645 1.00 29.64 86 LEU A N 1
ATOM 676 C CA . LEU A 1 86 ? 15.385 -72.985 -13.646 1.00 29.64 86 LEU A CA 1
ATOM 677 C C . LEU A 1 86 ? 16.818 -72.605 -13.084 1.00 29.64 86 LEU A C 1
ATOM 679 O O . LEU A 1 86 ? 17.775 -72.632 -13.853 1.00 29.64 86 LEU A O 1
ATOM 683 N N . LEU A 1 87 ? 17.010 -72.423 -11.749 1.00 30.19 87 LEU A N 1
ATOM 684 C CA . LEU A 1 87 ? 18.286 -72.571 -10.936 1.00 30.19 87 LEU A CA 1
ATOM 685 C C . LEU A 1 87 ? 19.558 -71.669 -11.228 1.00 30.19 87 LEU A C 1
ATOM 687 O O . LEU A 1 87 ? 19.601 -70.989 -12.240 1.00 30.19 87 LEU A O 1
ATOM 691 N N . PHE A 1 88 ? 20.697 -71.629 -10.467 1.00 29.62 88 PHE A N 1
ATOM 692 C CA . PHE A 1 88 ? 20.999 -71.476 -8.998 1.00 29.62 88 PHE A CA 1
ATOM 693 C C . PHE A 1 88 ? 22.542 -71.312 -8.659 1.00 29.62 88 PHE A C 1
ATOM 695 O O . PHE A 1 88 ? 23.343 -72.086 -9.173 1.00 29.62 88 PHE A O 1
ATOM 702 N N . ARG A 1 89 ? 22.922 -70.465 -7.659 1.00 34.16 89 ARG A N 1
ATOM 703 C CA . ARG A 1 89 ? 24.118 -70.505 -6.716 1.00 34.16 89 ARG A CA 1
ATOM 704 C C . ARG A 1 89 ? 25.593 -70.078 -7.056 1.00 34.16 89 ARG A C 1
ATOM 706 O O . ARG A 1 89 ? 26.066 -70.217 -8.172 1.00 34.16 89 ARG A O 1
ATOM 713 N N . PHE A 1 90 ? 26.321 -69.759 -5.948 1.00 32.09 90 PHE A N 1
ATOM 714 C CA . PHE A 1 90 ? 27.797 -69.695 -5.668 1.00 32.09 90 PHE A CA 1
ATOM 715 C C . PHE A 1 90 ? 28.616 -68.483 -6.218 1.00 32.09 90 PHE A C 1
ATOM 717 O O . PHE A 1 90 ? 28.178 -67.877 -7.184 1.00 32.09 90 PHE A O 1
ATOM 724 N N . SER A 1 91 ? 29.837 -68.090 -5.769 1.00 29.97 91 SER A N 1
ATOM 725 C CA . SER A 1 91 ? 30.567 -67.947 -4.457 1.00 29.97 91 SER A CA 1
ATOM 726 C C . SER A 1 91 ? 32.060 -67.566 -4.741 1.00 29.97 91 SER A C 1
ATOM 728 O O . SER A 1 91 ? 32.521 -67.895 -5.826 1.00 29.97 91 SER A O 1
ATOM 730 N N . ALA A 1 92 ? 32.938 -66.975 -3.895 1.00 30.34 92 ALA A N 1
ATOM 731 C CA . ALA A 1 92 ? 32.921 -66.268 -2.587 1.00 30.34 92 ALA A CA 1
ATOM 732 C C . ALA A 1 92 ? 34.315 -65.556 -2.353 1.00 30.34 92 ALA A C 1
ATOM 734 O O . ALA A 1 92 ? 35.002 -65.304 -3.336 1.00 30.34 92 ALA A O 1
ATOM 735 N N . PHE A 1 93 ? 34.757 -65.315 -1.093 1.00 27.16 93 PHE A N 1
ATOM 736 C CA . PHE A 1 93 ? 36.007 -64.630 -0.611 1.00 27.16 93 PHE A CA 1
ATOM 737 C C . PHE A 1 93 ? 36.021 -63.075 -0.731 1.00 27.16 93 PHE A C 1
ATOM 739 O O . PHE A 1 93 ? 35.462 -62.550 -1.683 1.00 27.16 93 PHE A O 1
ATOM 746 N N . ALA A 1 94 ? 36.493 -62.220 0.209 1.00 31.34 94 ALA A N 1
ATOM 747 C CA . ALA A 1 94 ? 37.492 -62.244 1.317 1.00 31.34 94 ALA A CA 1
ATOM 748 C C . ALA A 1 94 ? 38.958 -61.983 0.871 1.00 31.34 94 ALA A C 1
ATOM 750 O O . ALA A 1 94 ? 39.372 -62.539 -0.137 1.00 31.34 94 ALA A O 1
ATOM 751 N N . SER A 1 95 ? 39.826 -61.205 1.550 1.00 30.61 95 SER A N 1
ATOM 752 C CA . SER A 1 95 ? 39.751 -60.349 2.771 1.00 30.61 95 SER A CA 1
ATOM 753 C C . SER A 1 95 ? 41.094 -59.603 2.991 1.00 30.61 95 SER A C 1
ATOM 755 O O . SER A 1 95 ? 42.093 -60.118 2.501 1.00 30.61 95 SER A O 1
ATOM 757 N N . ILE A 1 96 ? 41.171 -58.516 3.794 1.00 29.80 96 ILE A N 1
ATOM 758 C CA . ILE A 1 96 ? 42.386 -58.114 4.569 1.00 29.80 96 ILE A CA 1
ATOM 759 C C . ILE A 1 96 ? 42.097 -57.024 5.643 1.00 29.80 96 ILE A C 1
ATOM 761 O O . ILE A 1 96 ? 41.269 -56.142 5.439 1.00 29.80 96 ILE A O 1
ATOM 765 N N . LEU A 1 97 ? 42.809 -57.111 6.778 1.00 29.31 97 LEU A N 1
ATOM 766 C CA . LEU A 1 97 ? 42.975 -56.152 7.902 1.00 29.31 97 LEU A CA 1
ATOM 767 C C . LEU A 1 97 ? 44.508 -55.992 8.124 1.00 29.31 97 LEU A C 1
ATOM 769 O O . LEU A 1 97 ? 45.257 -56.795 7.573 1.00 29.31 97 LEU A O 1
ATOM 773 N N . ALA A 1 98 ? 45.103 -55.063 8.886 1.00 32.78 98 ALA A N 1
ATOM 774 C CA . ALA A 1 98 ? 44.659 -54.055 9.870 1.00 32.78 98 ALA A CA 1
ATOM 775 C C . ALA A 1 98 ? 45.426 -52.714 9.599 1.00 32.78 98 ALA A C 1
ATOM 777 O O . ALA A 1 98 ? 45.876 -52.536 8.474 1.00 32.78 98 ALA A O 1
ATOM 778 N N . SER A 1 99 ? 45.636 -51.702 10.461 1.00 29.98 99 SER A N 1
ATOM 779 C CA . SER A 1 99 ? 45.626 -51.503 11.935 1.00 29.98 99 SER A CA 1
ATOM 780 C C . SER A 1 99 ? 45.379 -50.006 12.246 1.00 29.98 99 SER A C 1
ATOM 782 O O . SER A 1 99 ? 45.849 -49.174 11.479 1.00 29.98 99 SER A O 1
ATOM 784 N N . ALA A 1 100 ? 44.630 -49.538 13.255 1.00 33.12 100 ALA A N 1
ATOM 785 C CA . ALA A 1 100 ? 44.480 -49.895 14.682 1.00 33.12 100 ALA A CA 1
ATOM 786 C C . ALA A 1 100 ? 45.481 -49.204 15.649 1.00 33.12 100 ALA A C 1
ATOM 788 O O . ALA A 1 100 ? 46.603 -49.672 15.820 1.00 33.12 100 ALA A O 1
ATOM 789 N N . SER A 1 101 ? 45.028 -48.125 16.313 1.00 33.38 101 SER A N 1
ATOM 790 C CA . SER A 1 101 ? 45.424 -47.587 17.644 1.00 33.38 101 SER A CA 1
ATOM 791 C C . SER A 1 101 ? 44.511 -46.372 17.933 1.00 33.38 101 SER A C 1
ATOM 793 O O . SER A 1 101 ? 44.479 -45.466 17.111 1.00 33.38 101 SER A O 1
ATOM 795 N N . ALA A 1 102 ? 43.554 -46.413 18.875 1.00 31.39 102 ALA A N 1
ATOM 796 C CA . ALA A 1 102 ? 43.662 -46.352 20.353 1.00 31.39 102 ALA A CA 1
ATOM 797 C C . ALA A 1 102 ? 43.698 -44.890 20.876 1.00 31.39 102 ALA A C 1
ATOM 799 O O . ALA A 1 102 ? 44.412 -44.076 20.303 1.00 31.39 102 ALA A O 1
ATOM 800 N N . CYS A 1 103 ? 42.965 -44.459 21.917 1.00 30.16 103 CYS A N 1
ATOM 801 C CA . CYS A 1 103 ? 42.013 -45.104 22.859 1.00 30.16 103 CYS A CA 1
ATOM 802 C C . CYS A 1 103 ? 40.619 -44.407 22.752 1.00 30.16 103 CYS A C 1
ATOM 804 O O . CYS A 1 103 ? 40.544 -43.342 22.150 1.00 30.16 103 CYS A O 1
ATOM 806 N N . GLY A 1 104 ? 39.464 -44.901 23.226 1.00 27.14 104 GLY A N 1
ATOM 807 C CA . GLY A 1 104 ? 39.156 -45.723 24.409 1.00 27.14 104 GLY A CA 1
ATOM 808 C C . GLY A 1 104 ? 38.995 -44.825 25.652 1.00 27.14 104 GLY A C 1
ATOM 809 O O . GLY A 1 104 ? 39.927 -44.088 25.960 1.00 27.14 104 GLY A O 1
ATOM 810 N N . GLY A 1 105 ? 37.891 -44.811 26.406 1.00 28.23 105 GLY A N 1
ATOM 811 C CA . GLY A 1 105 ? 36.609 -45.544 26.325 1.00 28.23 105 GLY A CA 1
ATOM 812 C C . GLY A 1 105 ? 35.855 -45.400 27.670 1.00 28.23 105 GLY A C 1
ATOM 813 O O . GLY A 1 105 ? 36.483 -44.982 28.643 1.00 28.23 105 GLY A O 1
ATOM 814 N N . ASP A 1 106 ? 34.557 -45.662 27.871 1.00 29.64 106 ASP A N 1
ATOM 815 C CA . ASP A 1 106 ? 33.372 -45.992 27.039 1.00 29.64 106 ASP A CA 1
ATOM 816 C C . ASP A 1 106 ? 32.121 -45.550 27.879 1.00 29.64 106 ASP A C 1
ATOM 818 O O . ASP A 1 106 ? 32.306 -44.985 28.959 1.00 29.64 106 ASP A O 1
ATOM 822 N N . ASP A 1 107 ? 30.826 -45.681 27.554 1.00 29.91 107 ASP A N 1
ATOM 823 C CA . ASP A 1 107 ? 30.031 -46.362 26.512 1.00 29.91 107 ASP A CA 1
ATOM 824 C C . ASP A 1 107 ? 28.751 -45.529 26.213 1.00 29.91 107 ASP A C 1
ATOM 826 O O . ASP A 1 107 ? 28.343 -44.690 27.022 1.00 29.91 107 ASP A O 1
ATOM 830 N N . SER A 1 108 ? 28.054 -45.817 25.105 1.00 31.91 108 SER A N 1
ATOM 831 C CA . SER A 1 108 ? 26.587 -45.716 25.068 1.00 31.91 108 SER A CA 1
ATOM 832 C C . SER A 1 108 ? 25.983 -46.676 24.032 1.00 31.91 108 SER A C 1
ATOM 834 O O . SER A 1 108 ? 26.003 -46.407 22.831 1.00 31.91 108 SER A O 1
ATOM 836 N N . CYS A 1 109 ? 25.400 -47.785 24.495 1.00 33.50 109 CYS A N 1
ATOM 837 C CA . CYS A 1 109 ? 24.746 -48.797 23.656 1.00 33.50 109 CYS A CA 1
ATOM 838 C C . CYS A 1 109 ? 23.447 -48.331 22.947 1.00 33.50 109 CYS A C 1
ATOM 840 O O . CYS A 1 109 ? 22.363 -48.814 23.270 1.00 33.50 109 CYS A O 1
ATOM 842 N N . TYR A 1 110 ? 23.543 -47.471 21.926 1.00 37.28 110 TYR A N 1
ATOM 843 C CA . TYR A 1 110 ? 22.527 -47.333 20.867 1.00 37.28 110 TYR A CA 1
ATOM 844 C C . TYR A 1 110 ? 23.180 -47.107 19.496 1.00 37.28 110 TYR A C 1
ATOM 846 O O . TYR A 1 110 ? 23.941 -46.163 19.298 1.00 37.28 110 TYR A O 1
ATOM 854 N N . GLY A 1 111 ? 22.868 -47.983 18.536 1.00 32.19 111 GLY A N 1
ATOM 855 C CA . GLY A 1 111 ? 23.310 -47.844 17.146 1.00 32.19 111 GLY A CA 1
ATOM 856 C C . GLY A 1 111 ? 22.579 -46.720 16.395 1.00 32.19 111 GLY A C 1
ATOM 857 O O . GLY A 1 111 ? 21.587 -46.186 16.897 1.00 32.19 111 GLY A O 1
ATOM 858 N N . PRO A 1 112 ? 23.031 -46.363 15.178 1.00 34.34 112 PRO A N 1
ATOM 859 C CA . PRO A 1 112 ? 22.362 -45.353 14.369 1.00 34.34 112 PRO A CA 1
ATOM 860 C C . PRO A 1 112 ? 20.943 -45.809 14.021 1.00 34.34 112 PRO A C 1
ATOM 862 O O . PRO A 1 112 ? 20.756 -46.828 13.350 1.00 34.34 112 PRO A O 1
ATOM 865 N N . LEU A 1 113 ? 19.952 -45.028 14.452 1.00 39.19 113 LEU A N 1
ATOM 866 C CA . LEU A 1 113 ? 18.558 -45.197 14.058 1.00 39.19 113 LEU A CA 1
ATOM 867 C C . LEU A 1 113 ? 18.411 -44.848 12.572 1.00 39.19 113 LEU A C 1
ATOM 869 O O . LEU A 1 113 ? 18.143 -43.709 12.196 1.00 39.19 113 LEU A O 1
ATOM 873 N N . LYS A 1 114 ? 18.598 -45.858 11.718 1.00 40.16 114 LYS A N 1
ATOM 874 C CA . LYS A 1 114 ? 17.866 -45.909 10.454 1.00 40.16 114 LYS A CA 1
ATOM 875 C C . LYS A 1 114 ? 16.369 -45.979 10.759 1.00 40.16 114 LYS A C 1
ATOM 877 O O . LYS A 1 114 ? 15.970 -46.394 11.845 1.00 40.16 114 LYS A O 1
ATOM 882 N N . ASP A 1 115 ? 15.578 -45.587 9.771 1.00 40.81 115 ASP A N 1
ATOM 883 C CA . ASP A 1 115 ? 14.117 -45.575 9.816 1.00 40.81 115 ASP A CA 1
ATOM 884 C C . ASP A 1 115 ? 13.530 -44.487 10.739 1.00 40.81 115 ASP A C 1
ATOM 886 O O . ASP A 1 115 ? 12.529 -44.686 11.428 1.00 40.81 115 ASP A O 1
ATOM 890 N N . 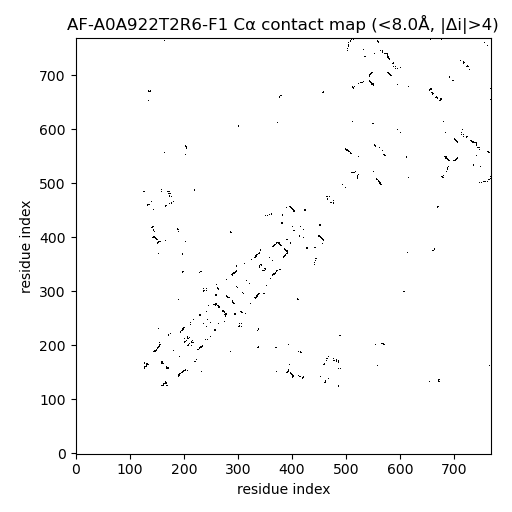ASP A 1 116 ? 14.093 -43.273 10.649 1.00 34.19 116 ASP A N 1
ATOM 891 C CA . ASP A 1 116 ? 13.311 -42.042 10.823 1.00 34.19 116 ASP A CA 1
ATOM 892 C C . ASP A 1 116 ? 12.160 -42.059 9.797 1.00 34.19 116 ASP A C 1
ATOM 894 O O . ASP A 1 116 ? 12.312 -41.659 8.638 1.00 34.19 116 ASP A O 1
ATOM 898 N N . ILE A 1 117 ? 10.991 -42.564 10.204 1.00 33.62 117 ILE A N 1
ATOM 899 C CA . ILE A 1 117 ? 9.782 -42.547 9.375 1.00 33.62 117 ILE A CA 1
ATOM 900 C C . ILE A 1 117 ? 9.279 -41.102 9.306 1.00 33.62 117 ILE A C 1
ATOM 902 O O . ILE A 1 117 ? 8.443 -40.668 10.105 1.00 33.62 117 ILE A O 1
ATOM 906 N N . VAL A 1 118 ? 9.785 -40.353 8.325 1.00 36.56 118 VAL A N 1
ATOM 907 C CA . VAL A 1 118 ? 9.307 -39.009 7.991 1.00 36.56 118 VAL A CA 1
ATOM 908 C C . VAL A 1 118 ? 7.888 -39.117 7.432 1.00 36.56 118 VAL A C 1
ATOM 910 O O . VAL A 1 118 ? 7.658 -39.200 6.227 1.00 36.56 118 VAL A O 1
ATOM 913 N N . LEU A 1 119 ? 6.906 -39.117 8.335 1.00 26.95 119 LEU A N 1
ATOM 914 C CA . LEU A 1 119 ? 5.496 -38.954 8.002 1.00 26.95 119 LEU A CA 1
ATOM 915 C C . LEU A 1 119 ? 5.267 -37.516 7.521 1.00 26.95 119 LEU A C 1
ATOM 917 O O . LEU A 1 119 ? 4.841 -36.651 8.290 1.00 26.95 119 LEU A O 1
ATOM 921 N N . THR A 1 120 ? 5.544 -37.269 6.238 1.00 32.53 120 THR A N 1
ATOM 922 C CA . THR A 1 120 ? 5.270 -36.009 5.531 1.00 32.53 120 THR A CA 1
ATOM 923 C C . THR A 1 120 ? 3.763 -35.765 5.483 1.00 32.53 120 THR A C 1
ATOM 925 O O . THR A 1 120 ? 3.072 -36.084 4.514 1.00 32.53 120 THR A O 1
ATOM 928 N N . ARG A 1 121 ? 3.221 -35.243 6.586 1.00 32.91 121 ARG A N 1
ATOM 929 C CA . ARG A 1 121 ? 1.787 -35.048 6.784 1.00 32.91 121 ARG A CA 1
ATOM 930 C C . ARG A 1 121 ? 1.306 -33.859 5.951 1.00 32.91 121 ARG A C 1
ATOM 932 O O . ARG A 1 121 ? 1.197 -32.747 6.460 1.00 32.91 121 ARG A O 1
ATOM 939 N N . ASN A 1 122 ? 0.996 -34.119 4.683 1.00 35.41 122 ASN A N 1
ATOM 940 C CA . ASN A 1 122 ? 0.423 -33.157 3.742 1.00 35.41 122 ASN A CA 1
ATOM 941 C C . ASN A 1 122 ? -0.919 -32.594 4.255 1.00 35.41 122 ASN A C 1
ATOM 943 O O . ASN A 1 122 ? -1.989 -33.119 3.962 1.00 35.41 122 ASN A O 1
ATOM 947 N N . VAL A 1 123 ? -0.849 -31.496 5.010 1.00 38.91 123 VAL A N 1
ATOM 948 C CA . VAL A 1 123 ? -1.976 -30.617 5.355 1.00 38.91 123 VAL A CA 1
ATOM 949 C C . VAL A 1 123 ? -1.586 -29.201 4.932 1.00 38.91 123 VAL A C 1
ATOM 951 O O . VAL A 1 123 ? -1.322 -28.334 5.759 1.00 38.91 123 VAL A O 1
ATOM 954 N N . ARG A 1 124 ? -1.483 -29.002 3.614 1.00 49.22 124 ARG A N 1
ATOM 955 C CA . ARG A 1 124 ? -1.237 -27.695 2.992 1.00 49.22 124 ARG A CA 1
ATOM 956 C C . ARG A 1 124 ? -2.511 -26.848 3.114 1.00 49.22 124 ARG A C 1
ATOM 958 O O . ARG A 1 124 ? -3.538 -27.224 2.550 1.00 49.22 124 ARG A O 1
ATOM 965 N N . ARG A 1 125 ? -2.453 -25.798 3.937 1.00 65.38 125 ARG A N 1
ATOM 966 C CA . ARG A 1 125 ? -3.481 -24.769 4.204 1.00 65.38 125 ARG A CA 1
ATOM 967 C C . ARG A 1 125 ? -2.720 -23.505 4.613 1.00 65.38 125 ARG A C 1
ATOM 969 O O . ARG A 1 125 ? -1.801 -23.650 5.419 1.00 65.38 125 ARG A O 1
ATOM 976 N N . MET A 1 126 ? -3.099 -22.328 4.111 1.00 79.94 126 MET A N 1
ATOM 977 C CA . MET A 1 126 ? -2.245 -21.494 3.237 1.00 79.94 126 MET A CA 1
ATOM 978 C C . MET A 1 126 ? -2.035 -22.118 1.845 1.00 79.94 126 MET A C 1
ATOM 980 O O . MET A 1 126 ? -2.247 -23.326 1.677 1.00 79.94 126 MET A O 1
ATOM 984 N N . GLN A 1 127 ? -1.633 -21.313 0.856 1.00 88.94 127 GLN A N 1
ATOM 985 C CA . GLN A 1 127 ? -1.421 -21.779 -0.519 1.00 88.94 127 GLN A CA 1
ATOM 986 C C . GLN A 1 127 ? -0.388 -22.920 -0.588 1.00 88.94 127 GLN A C 1
ATOM 988 O O . GLN A 1 127 ? 0.537 -22.984 0.226 1.00 88.94 127 GLN A O 1
ATOM 993 N N . PRO A 1 128 ? -0.559 -23.892 -1.505 1.00 83.25 128 PRO A N 1
ATOM 994 C CA . PRO A 1 128 ? 0.106 -25.188 -1.391 1.00 83.25 128 PRO A CA 1
ATOM 995 C C . PRO A 1 128 ? 1.621 -25.141 -1.607 1.00 83.25 128 PRO A C 1
ATOM 997 O O . PRO A 1 128 ? 2.309 -26.092 -1.243 1.00 83.25 128 PRO A O 1
ATOM 1000 N N . ASP A 1 129 ? 2.128 -24.084 -2.218 1.00 82.94 129 ASP A N 1
ATOM 1001 C CA . ASP A 1 129 ? 3.528 -23.800 -2.513 1.00 82.94 129 ASP A CA 1
ATOM 1002 C C . ASP A 1 129 ? 4.192 -22.847 -1.500 1.00 82.94 129 ASP A C 1
ATOM 1004 O O . ASP A 1 129 ? 5.415 -22.714 -1.518 1.00 82.94 129 ASP A O 1
ATOM 1008 N N . ALA A 1 130 ? 3.423 -22.239 -0.590 1.00 85.69 130 ALA A N 1
ATOM 1009 C CA . ALA A 1 130 ? 3.923 -21.256 0.367 1.00 85.69 130 ALA A CA 1
ATOM 1010 C C . ALA A 1 130 ? 4.820 -21.855 1.470 1.00 85.69 130 ALA A C 1
ATOM 1012 O O . ALA A 1 130 ? 4.605 -22.970 1.966 1.00 85.69 130 ALA A O 1
ATOM 1013 N N . GLN A 1 131 ? 5.830 -21.088 1.895 1.00 83.38 131 GLN A N 1
ATOM 1014 C CA . GLN A 1 131 ? 6.743 -21.489 2.969 1.00 83.38 131 GLN A CA 1
ATOM 1015 C C . GLN A 1 131 ? 6.134 -21.292 4.370 1.00 83.38 131 GLN A C 1
ATOM 1017 O O . GLN A 1 131 ? 5.581 -20.247 4.707 1.00 83.38 131 GLN A O 1
ATOM 1022 N N . ASN A 1 132 ? 6.313 -22.286 5.249 1.00 82.12 132 ASN A N 1
ATOM 1023 C CA . ASN A 1 132 ? 5.931 -22.157 6.658 1.00 82.12 132 ASN A CA 1
ATOM 1024 C C . ASN A 1 132 ? 6.884 -21.206 7.398 1.00 82.12 132 ASN A C 1
ATOM 1026 O O . ASN A 1 132 ? 8.094 -21.436 7.415 1.00 82.12 132 ASN A O 1
ATOM 1030 N N . ALA A 1 133 ? 6.334 -20.213 8.100 1.00 84.81 133 ALA A N 1
ATOM 1031 C CA . ALA A 1 133 ? 7.100 -19.378 9.022 1.00 84.81 133 ALA A CA 1
ATOM 1032 C C . ALA A 1 133 ? 7.749 -20.220 10.141 1.00 84.81 133 ALA A C 1
ATOM 1034 O O . ALA A 1 133 ? 7.135 -21.138 10.700 1.00 84.81 133 ALA A O 1
ATOM 1035 N N . THR A 1 134 ? 8.996 -19.897 10.483 1.00 78.88 134 THR A N 1
ATOM 1036 C CA . THR A 1 134 ? 9.809 -20.606 11.494 1.00 78.88 134 THR A CA 1
ATOM 1037 C C . THR A 1 134 ? 9.836 -19.901 12.858 1.00 78.88 134 THR A C 1
ATOM 1039 O O . THR A 1 134 ? 10.181 -20.512 13.874 1.00 78.88 134 THR A O 1
ATOM 1042 N N . THR A 1 135 ? 9.422 -18.636 12.880 1.00 78.19 135 THR A N 1
ATOM 1043 C CA . THR A 1 135 ? 9.271 -17.723 14.022 1.00 78.19 135 THR A CA 1
ATOM 1044 C C . THR A 1 135 ? 7.942 -17.917 14.773 1.00 78.19 135 THR A C 1
ATOM 1046 O O . THR A 1 135 ? 7.054 -18.660 14.348 1.00 78.19 135 THR A O 1
ATOM 1049 N N . MET A 1 136 ? 7.807 -17.259 15.930 1.00 84.31 136 MET A N 1
ATOM 1050 C CA . MET A 1 136 ? 6.580 -17.183 16.736 1.00 84.31 136 MET A CA 1
ATOM 1051 C C . MET A 1 136 ? 6.476 -15.792 17.398 1.00 84.31 136 MET A C 1
ATOM 1053 O O . MET A 1 136 ? 7.523 -15.221 17.719 1.00 84.31 136 MET A O 1
ATOM 1057 N N . PRO A 1 137 ? 5.260 -15.310 17.724 1.00 89.44 137 PRO A N 1
ATOM 1058 C CA . PRO A 1 137 ? 5.045 -14.132 18.566 1.00 89.44 137 PRO A CA 1
ATOM 1059 C C . PRO A 1 137 ? 5.784 -14.169 19.907 1.00 89.44 137 PRO A C 1
ATOM 1061 O O . PRO A 1 137 ? 5.855 -15.207 20.574 1.00 89.44 137 PRO A O 1
ATOM 1064 N N . LYS A 1 138 ? 6.267 -13.002 20.344 1.00 89.12 138 LYS A N 1
ATOM 1065 C CA . LYS A 1 138 ? 7.021 -12.813 21.594 1.00 89.12 138 LYS A CA 1
ATOM 1066 C C . LYS A 1 138 ? 6.147 -12.782 22.853 1.00 89.12 138 LYS A C 1
ATOM 1068 O O . LYS A 1 138 ? 6.663 -12.942 23.957 1.00 89.12 138 LYS A O 1
ATOM 1073 N N . GLY A 1 139 ? 4.835 -12.594 22.712 1.00 89.12 139 GLY A N 1
ATOM 1074 C CA . GLY A 1 139 ? 3.886 -12.608 23.826 1.00 89.12 139 GLY A CA 1
ATOM 1075 C C . GLY A 1 139 ? 2.446 -12.302 23.401 1.00 89.12 139 GLY A C 1
ATOM 1076 O O . GLY A 1 139 ? 2.211 -11.939 22.254 1.00 89.12 139 GLY A O 1
ATOM 1077 N N . PRO A 1 140 ? 1.461 -12.451 24.303 1.00 94.31 140 PRO A N 1
ATOM 1078 C CA . PRO A 1 140 ? 0.061 -12.146 24.014 1.00 94.31 140 PRO A CA 1
ATOM 1079 C C . PRO A 1 140 ? -0.183 -10.638 23.856 1.00 94.31 140 PRO A C 1
ATOM 1081 O O . PRO A 1 140 ? 0.347 -9.845 24.632 1.00 94.31 140 PRO A O 1
ATOM 1084 N N . LEU A 1 141 ? -1.059 -10.262 22.918 1.00 96.75 141 LEU A N 1
ATOM 1085 C CA . LEU A 1 141 ? -1.529 -8.880 22.747 1.00 96.75 141 LEU A CA 1
ATOM 1086 C C . LEU A 1 141 ? -2.194 -8.338 24.020 1.00 96.75 141 LEU A C 1
ATOM 1088 O O . LEU A 1 141 ? -2.973 -9.039 24.675 1.00 96.75 141 LEU A O 1
ATOM 1092 N N . GLU A 1 142 ? -1.962 -7.063 24.312 1.00 98.06 142 GLU A N 1
ATOM 1093 C CA . GLU A 1 142 ? -2.774 -6.259 25.219 1.00 98.06 142 GLU A CA 1
ATOM 1094 C C . GLU A 1 142 ? -4.164 -5.993 24.626 1.00 98.06 142 GLU A C 1
ATOM 1096 O O . GLU A 1 142 ? -4.275 -5.643 23.454 1.00 98.06 142 GLU A O 1
ATOM 1101 N N . TRP A 1 143 ? -5.216 -6.103 25.444 1.00 98.62 143 TRP A N 1
ATOM 1102 C CA . TRP A 1 143 ? -6.602 -5.793 25.071 1.00 98.62 143 TRP A CA 1
ATOM 1103 C C . TRP A 1 143 ? -7.133 -4.632 25.904 1.00 98.62 143 TRP A C 1
ATOM 1105 O O . TRP A 1 143 ? -6.968 -4.606 27.123 1.00 98.62 143 TRP A O 1
ATOM 1115 N N . GLY A 1 144 ? -7.792 -3.687 25.243 1.00 98.25 144 GLY A N 1
ATOM 1116 C CA . GLY A 1 144 ? -8.418 -2.524 25.853 1.00 98.25 144 GLY A CA 1
ATOM 1117 C C . GLY A 1 144 ? -9.938 -2.512 25.715 1.00 98.25 144 GLY A C 1
ATOM 1118 O O . GLY A 1 144 ? -10.555 -3.480 25.272 1.00 98.25 144 GLY A O 1
ATOM 1119 N N . GLN A 1 145 ? -10.522 -1.374 26.083 1.00 97.81 145 GLN A N 1
ATOM 1120 C CA . GLN A 1 145 ? -11.948 -1.051 25.968 1.00 97.81 145 GLN A CA 1
ATOM 1121 C C . GLN A 1 145 ? -12.450 -1.146 24.517 1.00 97.81 145 GLN A C 1
ATOM 1123 O O . GLN A 1 145 ? -13.531 -1.675 24.256 1.00 97.81 145 GLN A O 1
ATOM 1128 N N . ILE A 1 146 ? -11.629 -0.651 23.589 1.00 98.81 146 ILE A N 1
ATOM 1129 C CA . ILE A 1 146 ? -11.780 -0.792 22.142 1.00 98.81 146 ILE A CA 1
ATOM 1130 C C . ILE A 1 146 ? -10.439 -1.194 21.536 1.00 98.81 146 ILE A C 1
ATOM 1132 O O . ILE A 1 146 ? -9.374 -0.772 21.991 1.00 98.81 146 ILE A O 1
ATOM 1136 N N . ASN A 1 147 ? -10.507 -2.050 20.527 1.00 98.94 147 ASN A N 1
ATOM 1137 C CA . ASN A 1 147 ? -9.363 -2.670 19.882 1.00 98.94 147 ASN A CA 1
ATOM 1138 C C . ASN A 1 147 ? -9.525 -2.562 18.363 1.00 98.94 147 ASN A C 1
ATOM 1140 O O . ASN A 1 147 ? -10.651 -2.455 17.868 1.00 98.94 147 ASN A O 1
ATOM 1144 N N . PHE A 1 148 ? -8.420 -2.619 17.629 1.00 98.94 148 PHE A N 1
ATOM 1145 C CA . PHE A 1 148 ? -8.403 -2.489 16.178 1.00 98.94 148 PHE A CA 1
ATOM 1146 C C . PHE A 1 148 ? -7.483 -3.527 15.543 1.00 98.94 148 PHE A C 1
ATOM 1148 O O . PHE A 1 148 ? -6.387 -3.775 16.047 1.00 98.94 148 PHE A O 1
ATOM 1155 N N . LEU A 1 149 ? -7.930 -4.082 14.419 1.00 98.94 149 LEU A N 1
ATOM 1156 C CA . LEU A 1 149 ? -7.080 -4.712 13.412 1.00 98.94 149 LEU A CA 1
ATOM 1157 C C . LEU A 1 149 ? -7.018 -3.779 12.202 1.00 98.94 149 LEU A C 1
ATOM 1159 O O . LEU A 1 149 ? -8.063 -3.300 11.764 1.00 98.94 149 LEU A O 1
ATOM 1163 N N . HIS A 1 150 ? -5.820 -3.512 11.688 1.00 98.88 150 HIS A N 1
ATOM 1164 C CA . HIS A 1 150 ? -5.592 -2.541 10.615 1.00 98.88 150 HIS A CA 1
ATOM 1165 C C . HIS A 1 150 ? -4.752 -3.147 9.487 1.00 98.88 150 HIS A C 1
ATOM 1167 O O . HIS A 1 150 ? -3.669 -3.675 9.736 1.00 98.88 150 HIS A O 1
ATOM 1173 N N . THR A 1 151 ? -5.266 -3.074 8.261 1.00 98.94 151 THR A N 1
ATOM 1174 C CA . THR A 1 151 ? -4.566 -3.409 7.012 1.00 98.94 151 THR A CA 1
ATOM 1175 C C . THR A 1 151 ? -4.428 -2.168 6.133 1.00 98.94 151 THR A C 1
ATOM 1177 O O . THR A 1 151 ? -5.187 -1.210 6.272 1.00 98.94 151 THR A O 1
ATOM 1180 N N . THR A 1 152 ? -3.414 -2.150 5.276 1.00 98.69 152 THR A N 1
ATOM 1181 C CA . THR A 1 152 ? -3.126 -1.039 4.364 1.00 98.69 152 THR A CA 1
ATOM 1182 C C . THR A 1 152 ? -2.181 -1.511 3.267 1.00 98.69 152 THR A C 1
ATOM 1184 O O . THR A 1 152 ? -1.465 -2.494 3.486 1.00 98.69 152 THR A O 1
ATOM 1187 N N . ASP A 1 153 ? -2.170 -0.822 2.123 1.00 98.31 153 ASP A N 1
ATOM 1188 C CA . ASP A 1 153 ? -1.161 -0.979 1.068 1.00 98.31 153 ASP A CA 1
ATOM 1189 C C . ASP A 1 153 ? -1.016 -2.462 0.658 1.00 98.31 153 ASP A C 1
ATOM 1191 O O . ASP A 1 153 ? 0.085 -3.011 0.585 1.00 98.31 153 ASP A O 1
ATOM 1195 N N . THR A 1 154 ? -2.143 -3.167 0.495 1.00 98.12 154 THR A N 1
ATOM 1196 C CA . THR A 1 154 ? -2.171 -4.635 0.333 1.00 98.12 154 THR A CA 1
ATOM 1197 C C . THR A 1 154 ? -1.780 -5.097 -1.071 1.00 98.12 154 THR A C 1
ATOM 1199 O O . THR A 1 154 ? -1.293 -6.217 -1.214 1.00 98.12 154 THR A O 1
ATOM 1202 N N . HIS A 1 155 ? -1.968 -4.249 -2.091 1.00 97.56 155 HIS A N 1
ATOM 1203 C CA . HIS A 1 155 ? -1.553 -4.442 -3.490 1.00 97.56 155 HIS A CA 1
ATOM 1204 C C . HIS A 1 155 ? -1.758 -5.866 -4.054 1.00 97.56 155 HIS A C 1
ATOM 1206 O O . HIS A 1 155 ? -0.890 -6.407 -4.732 1.00 97.56 155 HIS A O 1
ATOM 1212 N N . GLY A 1 156 ? -2.897 -6.496 -3.753 1.00 96.25 156 GLY A N 1
ATOM 1213 C CA . GLY A 1 156 ? -3.286 -7.787 -4.328 1.00 96.25 156 GLY A CA 1
ATOM 1214 C C . GLY A 1 156 ? -2.669 -9.042 -3.696 1.00 96.25 156 GLY A C 1
ATOM 1215 O O . GLY A 1 156 ? -3.047 -10.140 -4.104 1.00 96.25 156 GLY A O 1
ATOM 1216 N N . TRP A 1 157 ? -1.810 -8.927 -2.672 1.00 97.50 157 TRP A N 1
ATOM 1217 C CA . TRP A 1 157 ? -1.080 -10.037 -2.015 1.00 97.50 157 TRP A CA 1
ATOM 1218 C C . TRP A 1 157 ? -1.954 -10.990 -1.163 1.00 97.50 157 TRP A C 1
ATOM 1220 O O . TRP A 1 157 ? -1.511 -11.610 -0.195 1.00 97.50 157 TRP A O 1
ATOM 1230 N N . LEU A 1 158 ? -3.223 -11.155 -1.535 1.00 97.81 158 LEU A N 1
ATOM 1231 C CA . LEU A 1 158 ? -4.234 -11.924 -0.805 1.00 97.81 158 LEU A CA 1
ATOM 1232 C C . LEU A 1 158 ? -3.941 -13.438 -0.784 1.00 97.81 158 LEU A C 1
ATOM 1234 O O . LEU A 1 158 ? -4.576 -14.180 -0.036 1.00 97.81 158 LEU A O 1
ATOM 1238 N N . GLU A 1 159 ? -2.983 -13.910 -1.580 1.00 95.75 159 GLU A N 1
ATOM 1239 C CA . GLU A 1 159 ? -2.489 -15.289 -1.566 1.00 95.75 159 GLU A CA 1
ATOM 1240 C C . GLU A 1 159 ? -1.333 -15.558 -0.584 1.00 95.75 159 GLU A C 1
ATOM 1242 O O . GLU A 1 159 ? -1.037 -16.723 -0.309 1.00 95.75 159 GLU A O 1
ATOM 1247 N N . GLY A 1 160 ? -0.751 -14.507 0.005 1.00 94.06 160 GLY A N 1
ATOM 1248 C CA . GLY A 1 160 ? 0.400 -14.584 0.907 1.00 94.06 160 GLY A CA 1
ATOM 1249 C C . GLY A 1 160 ? 1.739 -14.744 0.176 1.00 94.06 160 GLY A C 1
ATOM 1250 O O . GLY A 1 160 ? 1.802 -15.171 -0.975 1.00 94.06 160 GLY A O 1
ATOM 1251 N N . HIS A 1 161 ? 2.845 -14.422 0.850 1.00 91.94 161 HIS A N 1
ATOM 1252 C CA . HIS A 1 161 ? 4.176 -14.497 0.239 1.00 91.94 161 HIS A CA 1
ATOM 1253 C C . HIS A 1 161 ? 4.619 -15.955 0.066 1.00 91.94 161 HIS A C 1
ATOM 1255 O O . HIS A 1 161 ? 5.117 -16.597 0.996 1.00 91.94 161 HIS A O 1
ATOM 1261 N N . ILE A 1 162 ? 4.487 -16.478 -1.152 1.00 88.44 162 ILE A N 1
ATOM 1262 C CA . ILE A 1 162 ? 4.775 -17.883 -1.468 1.00 88.44 162 ILE A CA 1
ATOM 1263 C C . ILE A 1 162 ? 6.242 -18.253 -1.188 1.00 88.44 162 ILE A C 1
ATOM 1265 O O . ILE A 1 162 ? 6.538 -19.334 -0.678 1.00 88.44 162 ILE A O 1
ATOM 1269 N N . LYS A 1 163 ? 7.179 -17.347 -1.490 1.00 85.56 163 LYS A N 1
ATOM 1270 C CA . LYS A 1 163 ? 8.626 -17.638 -1.523 1.00 85.56 163 LYS A CA 1
ATOM 1271 C C . LYS A 1 163 ? 9.402 -17.114 -0.315 1.00 85.56 163 LYS A C 1
ATOM 1273 O O . LYS A 1 163 ? 10.621 -17.260 -0.281 1.00 85.56 163 LYS A O 1
ATOM 1278 N N . GLU A 1 164 ? 8.723 -16.580 0.701 1.00 82.12 164 GLU A N 1
ATOM 1279 C CA . GLU A 1 164 ? 9.367 -15.993 1.881 1.00 82.12 164 GLU A CA 1
ATOM 1280 C C . GLU A 1 164 ? 8.944 -16.624 3.204 1.00 82.12 164 GLU A C 1
ATOM 1282 O O . GLU A 1 164 ? 7.769 -16.822 3.507 1.00 82.12 164 GLU A O 1
ATOM 1287 N N . GLN A 1 165 ? 9.937 -16.878 4.054 1.00 77.19 165 GLN A N 1
ATOM 1288 C CA . GLN A 1 165 ? 9.788 -17.652 5.282 1.00 77.19 165 GLN A CA 1
ATOM 1289 C C . GLN A 1 165 ? 9.250 -16.839 6.485 1.00 77.19 165 GLN A C 1
ATOM 1291 O O . GLN A 1 165 ? 9.649 -17.081 7.627 1.00 77.19 165 GLN A O 1
ATOM 1296 N N . ASN A 1 166 ? 8.336 -15.884 6.256 1.00 85.00 166 ASN A N 1
ATOM 1297 C CA . ASN A 1 166 ? 7.623 -15.188 7.344 1.00 85.00 166 ASN A CA 1
ATOM 1298 C C . ASN A 1 166 ? 6.195 -14.688 7.028 1.00 85.00 166 ASN A C 1
ATOM 1300 O O . ASN A 1 166 ? 5.476 -14.391 7.980 1.00 85.00 166 ASN A O 1
ATOM 1304 N N . TYR A 1 167 ? 5.758 -14.616 5.760 1.00 90.75 167 TYR A N 1
ATOM 1305 C CA . TYR A 1 167 ? 4.516 -13.904 5.369 1.00 90.75 167 TYR A CA 1
ATOM 1306 C C . TYR A 1 167 ? 3.536 -14.736 4.507 1.00 90.75 167 TYR A C 1
ATOM 1308 O O . TYR A 1 167 ? 2.690 -14.209 3.789 1.00 90.75 167 TYR A O 1
ATOM 1316 N N . GLY A 1 168 ? 3.649 -16.067 4.553 1.00 91.56 168 GLY A N 1
ATOM 1317 C CA . GLY A 1 168 ? 2.901 -16.986 3.684 1.00 91.56 168 GLY A CA 1
ATOM 1318 C C . GLY A 1 168 ? 1.437 -17.279 4.051 1.00 91.56 168 GLY A C 1
ATOM 1319 O O . GLY A 1 168 ? 0.915 -18.272 3.559 1.00 91.56 168 GLY A O 1
ATOM 1320 N N . ALA A 1 169 ? 0.763 -16.531 4.938 1.00 94.56 169 ALA A N 1
ATOM 1321 C CA . ALA A 1 169 ? -0.674 -16.760 5.184 1.00 94.56 169 ALA A CA 1
ATOM 1322 C C . ALA A 1 169 ? -1.548 -16.159 4.072 1.00 94.56 169 ALA A C 1
ATOM 1324 O O . ALA A 1 169 ? -1.331 -15.023 3.664 1.00 94.56 169 ALA A O 1
ATOM 1325 N N . ASP A 1 170 ? -2.586 -16.880 3.640 1.00 97.38 170 ASP A N 1
ATOM 1326 C CA . ASP A 1 170 ? -3.533 -16.364 2.640 1.00 97.38 170 ASP A CA 1
ATOM 1327 C C . ASP A 1 170 ? -4.753 -15.671 3.278 1.00 97.38 170 ASP A C 1
ATOM 1329 O O . ASP A 1 170 ? -4.989 -15.733 4.490 1.00 97.38 170 ASP A O 1
ATOM 1333 N N . TRP A 1 171 ? -5.562 -14.988 2.469 1.00 98.50 171 TRP A N 1
ATOM 1334 C CA . TRP A 1 171 ? -6.729 -14.246 2.954 1.00 98.50 171 TRP A CA 1
ATOM 1335 C C . TRP A 1 171 ? -7.778 -15.146 3.623 1.00 98.50 171 TRP A C 1
ATOM 1337 O O . TRP A 1 171 ? -8.518 -14.692 4.492 1.00 98.50 171 TRP A O 1
ATOM 1347 N N . GLY A 1 172 ? -7.823 -16.444 3.305 1.00 98.12 172 GLY A N 1
ATOM 1348 C CA . GLY A 1 172 ? -8.664 -17.420 4.001 1.00 98.12 172 GLY A CA 1
ATOM 1349 C C . GLY A 1 172 ? -8.201 -17.714 5.435 1.00 98.12 172 GLY A C 1
ATOM 1350 O O . GLY A 1 172 ? -9.029 -17.959 6.327 1.00 98.12 172 GLY A O 1
ATOM 1351 N N . ASP A 1 173 ? -6.901 -17.590 5.703 1.00 96.88 173 ASP A N 1
ATOM 1352 C CA . ASP A 1 173 ? -6.363 -17.583 7.064 1.00 96.88 173 ASP A CA 1
ATOM 1353 C C . ASP A 1 173 ? -6.737 -16.299 7.804 1.00 96.88 173 ASP A C 1
ATOM 1355 O O . ASP A 1 173 ? -7.155 -16.373 8.962 1.00 96.88 173 ASP A O 1
ATOM 1359 N N . TYR A 1 174 ? -6.691 -15.140 7.140 1.00 98.44 174 TYR A N 1
ATOM 1360 C CA . TYR A 1 174 ? -7.119 -13.865 7.730 1.00 98.44 174 TYR A CA 1
ATOM 1361 C C . TYR A 1 174 ? -8.638 -13.821 8.012 1.00 98.44 174 TYR A C 1
ATOM 1363 O O . TYR A 1 174 ? -9.064 -13.409 9.094 1.00 98.44 174 TYR A O 1
ATOM 1371 N N . VAL A 1 175 ? -9.471 -14.370 7.119 1.00 98.69 175 VAL A N 1
ATOM 1372 C CA . VAL A 1 175 ? -10.919 -14.602 7.323 1.00 98.69 175 VAL A CA 1
ATOM 1373 C C . VAL A 1 175 ? -11.183 -15.508 8.532 1.00 98.69 175 VAL A C 1
ATOM 1375 O O . VAL A 1 175 ? -12.136 -15.305 9.290 1.00 98.69 175 VAL A O 1
ATOM 1378 N N . SER A 1 176 ? -10.325 -16.504 8.758 1.00 97.88 176 SER A N 1
ATOM 1379 C CA . SER A 1 176 ? -10.412 -17.369 9.939 1.00 97.88 176 SER A CA 1
ATOM 1380 C C . SER A 1 176 ? -9.966 -16.640 11.213 1.00 97.88 176 SER A C 1
ATOM 1382 O O . SER A 1 176 ? -10.664 -16.676 12.230 1.00 97.88 176 SER A O 1
ATOM 1384 N N . PHE A 1 177 ? -8.844 -15.920 11.148 1.00 97.94 177 PHE A N 1
ATOM 1385 C CA . PHE A 1 177 ? -8.271 -15.131 12.237 1.00 97.94 177 PHE A CA 1
ATOM 1386 C C . PHE A 1 177 ? -9.240 -14.067 12.764 1.00 97.94 177 PHE A C 1
ATOM 1388 O O . PHE A 1 177 ? -9.569 -14.053 13.954 1.00 97.94 177 PHE A O 1
ATOM 1395 N N . THR A 1 178 ? -9.753 -13.211 11.880 1.00 98.38 178 THR A N 1
ATOM 1396 C CA . THR A 1 178 ? -10.679 -12.117 12.216 1.00 98.38 178 THR A CA 1
ATOM 1397 C C . THR A 1 178 ? -11.960 -12.631 12.872 1.00 98.38 178 THR A C 1
ATOM 1399 O O . THR A 1 178 ? -12.399 -12.076 13.884 1.00 98.38 178 THR A O 1
ATOM 1402 N N . LYS A 1 179 ? -12.514 -13.753 12.390 1.00 98.00 179 LYS A N 1
ATOM 1403 C CA . LYS A 1 179 ? -13.671 -14.425 13.002 1.00 98.00 179 LYS A CA 1
ATOM 1404 C C . LYS A 1 179 ? -13.400 -14.853 14.448 1.00 98.00 179 LYS A C 1
ATOM 1406 O O . LYS A 1 179 ? -14.241 -14.610 15.320 1.00 98.00 179 LYS A O 1
ATOM 1411 N N . HIS A 1 180 ? -12.250 -15.466 14.730 1.00 97.69 180 HIS A N 1
ATOM 1412 C CA . HIS A 1 180 ? -11.865 -15.838 16.100 1.00 97.69 180 HIS A CA 1
ATOM 1413 C C . HIS A 1 180 ? -11.595 -14.609 16.976 1.00 97.69 180 HIS A C 1
ATOM 1415 O O . HIS A 1 180 ? -12.043 -14.569 18.123 1.00 97.69 180 HIS A O 1
ATOM 1421 N N . MET A 1 181 ? -10.945 -13.574 16.440 1.00 98.19 181 MET A N 1
ATOM 1422 C CA . MET A 1 181 ? -10.649 -12.333 17.165 1.00 98.19 181 MET A CA 1
ATOM 1423 C C . MET A 1 181 ? -11.922 -11.550 17.528 1.00 98.19 181 MET A C 1
ATOM 1425 O O . MET A 1 181 ? -12.069 -11.143 18.681 1.00 98.19 181 MET A O 1
ATOM 1429 N N . LYS A 1 182 ? -12.907 -11.437 16.623 1.00 98.44 182 LYS A N 1
ATOM 1430 C CA . LYS A 1 182 ? -14.245 -10.883 16.933 1.00 98.44 182 LYS A CA 1
ATOM 1431 C C . LYS A 1 182 ? -14.965 -11.717 18.001 1.00 98.44 182 LYS A C 1
ATOM 1433 O O . LYS A 1 182 ? -15.563 -11.157 18.918 1.00 98.44 182 LYS A O 1
ATOM 1438 N N . GLN A 1 183 ? -14.877 -13.052 17.960 1.00 97.88 183 GLN A N 1
ATOM 1439 C CA . GLN A 1 183 ? -15.418 -13.898 19.039 1.00 97.88 183 GLN A CA 1
ATOM 1440 C C . GLN A 1 183 ? -14.698 -13.689 20.381 1.00 97.88 183 GLN A C 1
ATOM 1442 O O . GLN A 1 183 ? -15.338 -13.752 21.429 1.00 97.88 183 GLN A O 1
ATOM 1447 N N . LYS A 1 184 ? -13.381 -13.463 20.368 1.00 97.44 184 LYS A N 1
ATOM 1448 C CA . LYS A 1 184 ? -12.562 -13.193 21.558 1.00 97.44 184 LYS A CA 1
ATOM 1449 C C . LYS A 1 184 ? -12.917 -11.839 22.179 1.00 97.44 184 LYS A C 1
ATOM 1451 O O . LYS A 1 184 ? -13.172 -11.795 23.379 1.00 97.44 184 LYS A O 1
ATOM 1456 N N . ALA A 1 185 ? -13.077 -10.793 21.365 1.00 98.31 185 ALA A N 1
ATOM 1457 C CA . ALA A 1 185 ? -13.577 -9.481 21.789 1.00 98.31 185 ALA A CA 1
ATOM 1458 C C . ALA A 1 185 ? -14.938 -9.587 22.503 1.00 98.31 185 ALA A C 1
ATOM 1460 O O . ALA A 1 185 ? -15.085 -9.155 23.647 1.00 98.31 185 ALA A O 1
ATOM 1461 N N . ARG A 1 186 ? -15.900 -10.291 21.885 1.00 98.25 186 ARG A N 1
ATOM 1462 C CA . ARG A 1 186 ? -17.234 -10.548 22.459 1.00 98.25 186 ARG A CA 1
ATOM 1463 C C . ARG A 1 186 ? -17.189 -11.319 23.781 1.00 98.25 186 ARG A C 1
ATOM 1465 O O . ARG A 1 186 ? -17.907 -10.969 24.711 1.00 98.25 186 ARG A O 1
ATOM 1472 N N . LYS A 1 187 ? -16.319 -12.330 23.903 1.00 97.50 187 LYS A N 1
ATOM 1473 C CA . LYS A 1 187 ? -16.105 -13.088 25.157 1.00 97.50 187 LYS A CA 1
ATOM 1474 C C . LYS A 1 187 ? -15.483 -12.234 26.272 1.00 97.50 187 LYS A C 1
ATOM 1476 O O . LYS A 1 187 ? -15.743 -12.498 27.442 1.00 97.50 187 LYS A O 1
ATOM 1481 N N . LEU A 1 188 ? -14.677 -11.231 25.918 1.00 97.62 188 LEU A N 1
ATOM 1482 C CA . LEU A 1 188 ? -14.075 -10.265 26.846 1.00 97.62 188 LEU A CA 1
ATOM 1483 C C . LEU A 1 188 ? -15.006 -9.079 27.173 1.00 97.62 188 LEU A C 1
ATOM 1485 O O . LEU A 1 188 ? -14.736 -8.349 28.126 1.00 97.62 188 LEU A O 1
ATOM 1489 N N . GLY A 1 189 ? -16.094 -8.898 26.416 1.00 98.25 189 GLY A N 1
ATOM 1490 C CA . GLY A 1 189 ? -17.029 -7.780 26.561 1.00 98.25 189 GLY A CA 1
ATOM 1491 C C . GLY A 1 189 ? -16.468 -6.443 26.072 1.00 98.25 189 GLY A C 1
ATOM 1492 O O . GLY A 1 189 ? -16.821 -5.409 26.627 1.00 98.25 189 GLY A O 1
ATOM 1493 N N . VAL A 1 190 ? -15.569 -6.457 25.083 1.00 98.75 190 VAL A N 1
ATOM 1494 C CA . VAL A 1 190 ? -14.892 -5.263 24.538 1.00 98.75 190 VAL A CA 1
ATOM 1495 C C . VAL A 1 190 ? -15.145 -5.114 23.041 1.00 98.75 190 VAL A C 1
ATOM 1497 O O . VAL A 1 190 ? -15.477 -6.087 22.361 1.00 98.75 190 VAL A O 1
ATOM 1500 N N . ASP A 1 191 ? -14.976 -3.901 22.520 1.00 98.81 191 ASP A N 1
ATOM 1501 C CA . ASP A 1 191 ? -15.094 -3.652 21.085 1.00 98.81 191 ASP A CA 1
ATOM 1502 C C . ASP A 1 191 ? -13.835 -4.096 20.327 1.00 98.81 191 ASP A C 1
ATOM 1504 O O . ASP A 1 191 ? -12.709 -3.951 20.811 1.00 98.81 191 ASP A O 1
ATOM 1508 N N . LEU A 1 192 ? -14.030 -4.599 19.106 1.00 98.88 192 LEU A N 1
ATOM 1509 C CA . LEU A 1 192 ? -12.978 -4.825 18.116 1.00 98.88 192 LEU A CA 1
ATOM 1510 C C . LEU A 1 192 ? -13.482 -4.367 16.748 1.00 98.88 192 LEU A C 1
ATOM 1512 O O . LEU A 1 192 ? -14.473 -4.915 16.251 1.00 98.88 192 LEU A O 1
ATOM 1516 N N . LEU A 1 193 ? -12.788 -3.406 16.145 1.00 98.94 193 LEU A N 1
ATOM 1517 C CA . LEU A 1 193 ? -13.059 -2.911 14.798 1.00 98.94 193 LEU A CA 1
ATOM 1518 C C . LEU A 1 193 ? -11.959 -3.350 13.821 1.00 98.94 193 LEU A C 1
ATOM 1520 O O . LEU A 1 193 ? -10.807 -3.529 14.212 1.00 98.94 193 LEU A O 1
ATOM 1524 N N . LEU A 1 194 ? -12.320 -3.534 12.558 1.00 98.88 194 LEU A N 1
ATOM 1525 C CA . LEU A 1 194 ? -11.406 -3.785 11.448 1.00 98.88 194 LEU A CA 1
ATOM 1526 C C . LEU A 1 194 ? -11.369 -2.535 10.571 1.00 98.88 194 LEU A C 1
ATOM 1528 O O . LEU A 1 194 ? -12.423 -2.005 10.207 1.00 98.88 194 LEU A O 1
ATOM 1532 N N . VAL A 1 195 ? -10.164 -2.080 10.246 1.00 98.94 195 VAL A N 1
ATOM 1533 C CA . VAL A 1 195 ? -9.906 -0.895 9.426 1.00 98.94 195 VAL A CA 1
ATOM 1534 C C . VAL A 1 195 ? -9.028 -1.289 8.247 1.00 98.94 195 VAL A C 1
ATOM 1536 O O . VAL A 1 195 ? -8.037 -1.986 8.447 1.00 98.94 195 VAL A O 1
ATOM 1539 N N . ASP A 1 196 ? -9.365 -0.816 7.051 1.00 98.88 196 ASP A N 1
ATOM 1540 C CA . ASP A 1 196 ? -8.456 -0.836 5.903 1.00 98.88 196 ASP A CA 1
ATOM 1541 C C . ASP A 1 196 ? -8.179 0.583 5.384 1.00 98.88 196 ASP A C 1
ATOM 1543 O O . ASP A 1 196 ? -9.028 1.471 5.525 1.00 98.88 196 ASP A O 1
ATOM 1547 N N . THR A 1 197 ? -6.997 0.817 4.811 1.00 98.75 197 THR A N 1
ATOM 1548 C CA . THR A 1 197 ? -6.602 2.121 4.253 1.00 98.75 197 THR A CA 1
ATOM 1549 C C . THR A 1 197 ? -6.145 2.111 2.790 1.00 98.75 197 THR A C 1
ATOM 1551 O O . THR A 1 197 ? -5.385 2.987 2.385 1.00 98.75 197 THR A O 1
ATOM 1554 N N . GLY A 1 198 ? -6.704 1.212 1.977 1.00 97.62 198 GLY A N 1
ATOM 1555 C CA . GLY A 1 198 ? -6.677 1.287 0.512 1.00 97.62 198 GLY A CA 1
ATOM 1556 C C . GLY A 1 198 ? -5.391 0.774 -0.134 1.00 97.62 198 GLY A C 1
ATOM 1557 O O . GLY A 1 198 ? -4.520 0.232 0.550 1.00 97.62 198 GLY A O 1
ATOM 1558 N N . ASP A 1 199 ? -5.297 0.968 -1.455 1.00 98.06 199 ASP A N 1
ATOM 1559 C CA . ASP A 1 199 ? -4.271 0.405 -2.342 1.00 98.06 199 ASP A CA 1
ATOM 1560 C C . ASP A 1 199 ? -4.305 -1.138 -2.363 1.00 98.06 199 ASP A C 1
ATOM 1562 O O . ASP A 1 199 ? -3.607 -1.844 -1.629 1.00 98.06 199 ASP A O 1
ATOM 1566 N N . LEU A 1 200 ? -5.189 -1.670 -3.212 1.00 97.69 200 LEU A N 1
ATOM 1567 C CA . LEU A 1 200 ? -5.608 -3.079 -3.234 1.00 97.69 200 LEU A CA 1
ATOM 1568 C C . LEU A 1 200 ? -5.113 -3.871 -4.460 1.00 97.69 200 LEU A C 1
ATOM 1570 O O . LEU A 1 200 ? -5.366 -5.073 -4.554 1.00 97.69 200 LEU A O 1
ATOM 1574 N N . HIS A 1 201 ? -4.400 -3.223 -5.385 1.00 94.75 201 HIS A N 1
ATOM 1575 C CA . HIS A 1 201 ? -3.827 -3.805 -6.611 1.00 94.75 201 HIS A CA 1
ATOM 1576 C C . HIS A 1 201 ? -2.503 -3.106 -7.003 1.00 94.75 201 HIS A C 1
ATOM 1578 O O . HIS A 1 201 ? -2.051 -2.217 -6.287 1.00 94.75 201 HIS A O 1
ATOM 1584 N N . ASP A 1 202 ? -1.884 -3.481 -8.127 1.00 89.69 202 ASP A N 1
ATOM 1585 C CA . ASP A 1 202 ? -0.566 -3.024 -8.616 1.00 89.69 202 ASP A CA 1
ATOM 1586 C C . ASP A 1 202 ? 0.610 -3.457 -7.715 1.00 89.69 202 ASP A C 1
ATOM 1588 O O . ASP A 1 202 ? 1.369 -2.648 -7.160 1.00 89.69 202 ASP A O 1
ATOM 1592 N N . GLY A 1 203 ? 0.756 -4.777 -7.601 1.00 89.12 203 GLY A N 1
ATOM 1593 C CA . GLY A 1 203 ? 1.826 -5.456 -6.872 1.00 89.12 203 GLY A CA 1
ATOM 1594 C C . GLY A 1 203 ? 1.743 -6.988 -6.823 1.00 89.12 203 GLY A C 1
ATOM 1595 O O . GLY A 1 203 ? 2.627 -7.576 -6.207 1.00 89.12 203 GLY A O 1
ATOM 1596 N N . ALA A 1 204 ? 0.740 -7.639 -7.431 1.00 93.31 204 ALA A N 1
ATOM 1597 C CA . ALA A 1 204 ? 0.572 -9.099 -7.404 1.00 93.31 204 ALA A CA 1
ATOM 1598 C C . ALA A 1 204 ? -0.297 -9.612 -8.569 1.00 93.31 204 ALA A C 1
ATOM 1600 O O . ALA A 1 204 ? -1.244 -8.952 -9.007 1.00 93.31 204 ALA A O 1
ATOM 1601 N N . GLY A 1 205 ? -0.041 -10.828 -9.059 1.00 94.75 205 GLY A N 1
ATOM 1602 C CA . GLY A 1 205 ? -0.752 -11.381 -10.214 1.00 94.75 205 GLY A CA 1
ATOM 1603 C C . GLY A 1 205 ? -2.252 -11.591 -9.984 1.00 94.75 205 GLY A C 1
ATOM 1604 O O . GLY A 1 205 ? -3.046 -11.406 -10.908 1.00 94.75 205 GLY A O 1
ATOM 1605 N N . LEU A 1 206 ? -2.664 -11.906 -8.750 1.00 96.06 206 LEU A N 1
ATOM 1606 C CA . LEU A 1 206 ? -4.069 -12.140 -8.388 1.00 96.06 206 LEU A CA 1
ATOM 1607 C C . LEU A 1 206 ? -4.970 -10.908 -8.590 1.00 96.06 206 LEU A C 1
ATOM 1609 O O . LEU A 1 206 ? -6.163 -11.064 -8.865 1.00 96.06 206 LEU A O 1
ATOM 1613 N N . SER A 1 207 ? -4.412 -9.697 -8.496 1.00 96.12 207 SER A N 1
ATOM 1614 C CA . SER A 1 207 ? -5.096 -8.462 -8.886 1.00 96.12 207 SER A CA 1
ATOM 1615 C C . SER A 1 207 ? -4.803 -8.070 -10.339 1.00 96.12 207 SER A C 1
ATOM 1617 O O . SER A 1 207 ? -5.730 -7.696 -11.064 1.00 96.12 207 SER A O 1
ATOM 1619 N N . ASP A 1 208 ? -3.553 -8.189 -10.794 1.00 94.94 208 ASP A N 1
ATOM 1620 C CA . ASP A 1 208 ? -3.039 -7.420 -11.944 1.00 94.94 208 ASP A CA 1
ATOM 1621 C C . ASP A 1 208 ? -3.037 -8.176 -13.286 1.00 94.94 208 ASP A C 1
ATOM 1623 O O . ASP A 1 208 ? -2.898 -7.559 -14.354 1.00 94.94 208 ASP A O 1
ATOM 1627 N N . ALA A 1 209 ? -3.238 -9.499 -13.238 1.00 95.19 209 ALA A N 1
ATOM 1628 C CA . ALA A 1 209 ? -3.536 -10.339 -14.401 1.00 95.19 209 ALA A CA 1
ATOM 1629 C C . ALA A 1 209 ? -5.027 -10.297 -14.802 1.00 95.19 209 ALA A C 1
ATOM 1631 O O . ALA A 1 209 ? -5.408 -10.833 -15.843 1.00 95.19 209 ALA A O 1
ATOM 1632 N N . SER A 1 210 ? -5.883 -9.659 -13.992 1.00 93.88 210 SER A N 1
ATOM 1633 C CA . SER A 1 210 ? -7.290 -9.408 -14.329 1.00 93.88 210 SER A CA 1
ATOM 1634 C C . SER A 1 210 ? -7.465 -8.105 -15.134 1.00 93.88 210 SER A C 1
ATOM 1636 O O . SER A 1 210 ? -6.508 -7.373 -15.385 1.00 93.88 210 SER A O 1
ATOM 1638 N N . THR A 1 211 ? -8.667 -7.824 -15.648 1.00 91.56 211 THR A N 1
ATOM 1639 C CA . THR A 1 211 ? -8.957 -6.572 -16.375 1.00 91.56 211 THR A CA 1
ATOM 1640 C C . THR A 1 211 ? -10.407 -6.140 -16.118 1.00 91.56 211 THR A C 1
ATOM 1642 O O . THR A 1 211 ? -11.311 -6.879 -16.515 1.00 91.56 211 THR A O 1
ATOM 1645 N N . PRO A 1 212 ? -10.653 -4.967 -15.496 1.00 93.94 212 PRO A N 1
ATOM 1646 C CA . PRO A 1 212 ? -9.662 -4.079 -14.863 1.00 93.94 212 PRO A CA 1
ATOM 1647 C C . PRO A 1 212 ? -8.861 -4.792 -13.756 1.00 93.94 212 PRO A C 1
ATOM 1649 O O . PRO A 1 212 ? -9.308 -5.825 -13.256 1.00 93.94 212 PRO A O 1
ATOM 1652 N N . ASN A 1 213 ? -7.688 -4.258 -13.382 1.00 93.31 213 ASN A N 1
ATOM 1653 C CA . ASN A 1 213 ? -6.954 -4.760 -12.213 1.00 93.31 213 ASN A CA 1
ATOM 1654 C C . ASN A 1 213 ? -7.894 -4.731 -10.988 1.00 93.31 213 ASN A C 1
ATOM 1656 O O . ASN A 1 213 ? -8.743 -3.847 -10.872 1.00 93.31 213 ASN A O 1
ATOM 1660 N N . GLY A 1 214 ? -7.774 -5.715 -10.098 1.00 94.44 214 GLY A N 1
ATOM 1661 C CA . GLY A 1 214 ? -8.649 -5.852 -8.927 1.00 94.44 214 GLY A CA 1
ATOM 1662 C C . GLY A 1 214 ? -9.922 -6.687 -9.146 1.00 94.44 214 GLY A C 1
ATOM 1663 O O . GLY A 1 214 ? -10.456 -7.234 -8.187 1.00 94.44 214 GLY A O 1
ATOM 1664 N N . ASN A 1 215 ? -10.386 -6.887 -10.387 1.00 93.62 215 ASN A N 1
ATOM 1665 C CA . ASN A 1 215 ? -11.678 -7.536 -10.686 1.00 93.62 215 ASN A CA 1
ATOM 1666 C C . ASN A 1 215 ? -11.824 -8.979 -10.137 1.00 93.62 215 ASN A C 1
ATOM 1668 O O . ASN A 1 215 ? -12.940 -9.471 -9.984 1.00 93.62 215 ASN A O 1
ATOM 1672 N N . ILE A 1 216 ? -10.717 -9.672 -9.845 1.00 95.75 216 ILE A N 1
ATOM 1673 C CA . ILE A 1 216 ? -10.717 -11.005 -9.211 1.00 95.75 216 ILE A CA 1
ATOM 1674 C C . ILE A 1 216 ? -10.325 -10.941 -7.726 1.00 95.75 216 ILE A C 1
ATOM 1676 O O . ILE A 1 216 ? -10.966 -11.593 -6.898 1.00 95.75 216 ILE A O 1
ATOM 1680 N N . SER A 1 217 ? -9.318 -10.141 -7.363 1.00 97.62 217 SER A N 1
ATOM 1681 C CA . SER A 1 217 ? -8.865 -9.998 -5.975 1.00 97.62 217 SER A CA 1
ATOM 1682 C C . SER A 1 217 ? -9.892 -9.299 -5.077 1.00 97.62 217 SER A C 1
ATOM 1684 O O . SER A 1 217 ? -10.021 -9.687 -3.919 1.00 97.62 217 SER A O 1
ATOM 1686 N N . ASN A 1 218 ? -10.690 -8.354 -5.583 1.00 97.75 218 ASN A N 1
ATOM 1687 C CA . ASN A 1 218 ? -11.724 -7.664 -4.799 1.00 97.75 218 ASN A CA 1
ATOM 1688 C C . ASN A 1 218 ? -12.763 -8.665 -4.251 1.00 97.75 218 ASN A C 1
ATOM 1690 O O . ASN A 1 218 ? -13.031 -8.683 -3.052 1.00 97.75 218 ASN A O 1
ATOM 1694 N N . ALA A 1 219 ? -13.215 -9.621 -5.070 1.00 97.25 219 ALA A N 1
ATOM 1695 C CA . ALA A 1 219 ? -14.115 -10.706 -4.649 1.00 97.25 219 ALA A CA 1
ATOM 1696 C C . ALA A 1 219 ? -13.473 -11.733 -3.679 1.00 97.25 219 ALA A C 1
ATOM 1698 O O . ALA A 1 219 ? -14.167 -12.580 -3.100 1.00 97.25 219 ALA A O 1
ATOM 1699 N N . VAL A 1 220 ? -12.148 -11.689 -3.490 1.00 98.38 220 VAL A N 1
ATOM 1700 C CA . VAL A 1 220 ? -11.434 -12.381 -2.401 1.00 98.38 220 VAL A CA 1
ATOM 1701 C C . VAL A 1 220 ? -11.368 -11.477 -1.163 1.00 98.38 220 VAL A C 1
ATOM 1703 O O . VAL A 1 220 ? -11.708 -11.934 -0.068 1.00 98.38 220 VAL A O 1
ATOM 1706 N N . PHE A 1 221 ? -11.022 -10.198 -1.329 1.00 98.62 221 PHE A N 1
ATOM 1707 C CA . PHE A 1 221 ? -10.935 -9.188 -0.270 1.00 98.62 221 PHE A CA 1
ATOM 1708 C C . PHE A 1 221 ? -12.249 -9.060 0.523 1.00 98.62 221 PHE A C 1
ATOM 1710 O O . PHE A 1 221 ? -12.251 -9.178 1.753 1.00 98.62 221 PHE A O 1
ATOM 1717 N N . GLU A 1 222 ? -13.375 -8.960 -0.196 1.00 98.25 222 GLU A N 1
ATOM 1718 C CA . GLU A 1 222 ? -14.762 -8.804 0.287 1.00 98.25 222 GLU A CA 1
ATOM 1719 C C . GLU A 1 222 ? -15.235 -9.864 1.298 1.00 98.25 222 GLU A C 1
ATOM 1721 O O . GLU A 1 222 ? -16.262 -9.705 1.959 1.00 98.25 222 GLU A O 1
ATOM 1726 N N . ASN A 1 223 ? -14.478 -10.946 1.484 1.00 98.44 223 ASN A N 1
ATOM 1727 C CA . ASN A 1 223 ? -14.759 -11.956 2.501 1.00 98.44 223 ASN A CA 1
ATOM 1728 C C . ASN A 1 223 ? -14.484 -11.484 3.945 1.00 98.44 223 ASN A C 1
ATOM 1730 O O . ASN A 1 223 ? -14.794 -12.221 4.888 1.00 98.44 223 ASN A O 1
ATOM 1734 N N . ILE A 1 224 ? -13.934 -10.277 4.128 1.00 98.38 224 ILE A N 1
ATOM 1735 C CA . ILE A 1 224 ? -13.741 -9.622 5.426 1.00 98.38 224 ILE A CA 1
ATOM 1736 C C . ILE A 1 224 ? -14.797 -8.532 5.649 1.00 98.38 224 ILE A C 1
ATOM 1738 O O . ILE A 1 224 ? -14.861 -7.531 4.931 1.00 98.38 224 ILE A O 1
ATOM 1742 N N . ASP A 1 225 ? -15.573 -8.692 6.724 1.00 96.69 225 ASP A N 1
ATOM 1743 C CA . ASP A 1 225 ? -16.508 -7.684 7.237 1.00 96.69 225 ASP A CA 1
ATOM 1744 C C . ASP A 1 225 ? -15.751 -6.578 8.002 1.00 96.69 225 ASP A C 1
ATOM 1746 O O . ASP A 1 225 ? -15.776 -6.513 9.234 1.00 96.69 225 ASP A O 1
ATOM 1750 N N . TYR A 1 226 ? -15.034 -5.729 7.259 1.00 98.75 226 TYR A N 1
ATOM 1751 C CA . TYR A 1 226 ? -14.416 -4.504 7.776 1.00 98.75 226 TYR A CA 1
ATOM 1752 C C . TYR A 1 226 ? -15.459 -3.590 8.430 1.00 98.75 226 TYR A C 1
ATOM 1754 O O . TYR A 1 226 ? -16.629 -3.604 8.052 1.00 98.75 226 TYR A O 1
ATOM 1762 N N . ASP A 1 227 ? -15.061 -2.771 9.404 1.00 98.81 227 ASP A N 1
ATOM 1763 C CA . ASP A 1 227 ? -15.944 -1.786 10.040 1.00 98.81 227 ASP A CA 1
ATOM 1764 C C . ASP A 1 227 ? -15.805 -0.394 9.402 1.00 98.81 227 ASP A C 1
ATOM 1766 O O . ASP A 1 227 ? -16.791 0.344 9.336 1.00 98.81 227 ASP A O 1
ATOM 1770 N N . ILE A 1 228 ? -14.606 -0.041 8.928 1.00 98.69 228 ILE A N 1
ATOM 1771 C CA . ILE A 1 228 ? -14.291 1.184 8.174 1.00 98.69 228 ILE A CA 1
ATOM 1772 C C . ILE A 1 228 ? -13.242 0.838 7.112 1.00 98.69 228 ILE A C 1
ATOM 1774 O O . ILE A 1 228 ? -12.329 0.067 7.393 1.00 98.69 228 ILE A O 1
ATOM 1778 N N . LEU A 1 229 ? -13.339 1.436 5.928 1.00 98.44 229 LEU A N 1
ATOM 1779 C CA . LEU A 1 229 ? -12.281 1.410 4.920 1.00 98.44 229 LEU A CA 1
ATOM 1780 C C . LEU A 1 229 ? -12.342 2.647 4.013 1.00 98.44 229 LEU A C 1
ATOM 1782 O O . LEU A 1 229 ? -13.345 3.360 4.010 1.00 98.44 229 LEU A O 1
ATOM 1786 N N . THR A 1 230 ? -11.274 2.916 3.267 1.00 98.38 230 THR A N 1
ATOM 1787 C CA . THR A 1 230 ? -11.117 4.083 2.374 1.00 98.38 230 THR A CA 1
ATOM 1788 C C . THR A 1 230 ? -10.487 3.665 1.046 1.00 98.38 230 THR A C 1
ATOM 1790 O O . THR A 1 230 ? -9.939 2.574 0.930 1.00 98.38 230 THR A O 1
ATOM 1793 N N . ILE A 1 231 ? -10.560 4.549 0.052 1.00 98.25 231 ILE A N 1
ATOM 1794 C CA . ILE A 1 231 ? -9.814 4.434 -1.206 1.00 98.25 231 ILE A CA 1
ATOM 1795 C C . ILE A 1 231 ? -8.333 4.798 -1.022 1.00 98.25 231 ILE A C 1
ATOM 1797 O O . ILE A 1 231 ? -8.015 5.662 -0.192 1.00 98.25 231 ILE A O 1
ATOM 1801 N N . GLY A 1 232 ? -7.468 4.160 -1.811 1.00 97.81 232 GLY A N 1
ATOM 1802 C CA . GLY A 1 232 ? -6.065 4.501 -2.024 1.00 97.81 232 GLY A CA 1
ATOM 1803 C C . GLY A 1 232 ? -5.837 5.482 -3.177 1.00 97.81 232 GLY A C 1
ATOM 1804 O O . GLY A 1 232 ? -6.747 6.217 -3.578 1.00 97.81 232 GLY A O 1
ATOM 1805 N N . ASN A 1 233 ? -4.615 5.515 -3.716 1.00 95.75 233 ASN A N 1
ATOM 1806 C CA . ASN A 1 233 ? -4.320 6.214 -4.972 1.00 95.75 233 ASN A CA 1
ATOM 1807 C C . ASN A 1 233 ? -4.250 5.278 -6.185 1.00 95.75 233 ASN A C 1
ATOM 1809 O O . ASN A 1 233 ? -4.486 5.742 -7.303 1.00 95.75 233 ASN A O 1
ATOM 1813 N N . HIS A 1 234 ? -3.957 3.989 -5.997 1.00 94.50 234 HIS A N 1
ATOM 1814 C CA . HIS A 1 234 ? -3.887 3.034 -7.102 1.00 94.50 234 HIS A CA 1
ATOM 1815 C C . HIS A 1 234 ? -5.257 2.823 -7.763 1.00 94.50 234 HIS A C 1
ATOM 1817 O O . HIS A 1 234 ? -5.353 2.915 -8.990 1.00 94.50 234 HIS A O 1
ATOM 1823 N N . GLU A 1 235 ? -6.335 2.779 -6.968 1.00 97.25 235 GLU A N 1
ATOM 1824 C CA . GLU A 1 235 ? -7.724 2.744 -7.460 1.00 97.25 235 GLU A CA 1
ATOM 1825 C C . GLU A 1 235 ? -8.141 3.980 -8.301 1.00 97.25 235 GLU A C 1
ATOM 1827 O O . GLU A 1 235 ? -9.249 4.024 -8.837 1.00 97.25 235 GLU A O 1
ATOM 1832 N N . LEU A 1 236 ? -7.291 5.012 -8.418 1.00 96.56 236 LEU A N 1
ATOM 1833 C CA . LEU A 1 236 ? -7.617 6.290 -9.065 1.00 96.56 236 LEU A CA 1
ATOM 1834 C C . LEU A 1 236 ? -6.809 6.614 -10.331 1.00 96.56 236 LEU A C 1
ATOM 1836 O O . LEU A 1 236 ? -7.254 7.478 -11.096 1.00 96.56 236 LEU A O 1
ATOM 1840 N N . TYR A 1 237 ? -5.666 5.965 -10.588 1.00 87.62 237 TYR A N 1
ATOM 1841 C CA . TYR A 1 237 ? -4.846 6.245 -11.784 1.00 87.62 237 TYR A CA 1
ATOM 1842 C C . TYR A 1 237 ? -5.590 5.946 -13.095 1.00 87.62 237 TYR A C 1
ATOM 1844 O O . TYR A 1 237 ? -5.484 6.707 -14.057 1.00 87.62 237 TYR A O 1
ATOM 1852 N N . VAL A 1 238 ? -6.358 4.854 -13.132 1.00 92.31 238 VAL A N 1
ATOM 1853 C CA . VAL A 1 238 ? -7.016 4.330 -14.340 1.00 92.31 238 VAL A CA 1
ATOM 1854 C C . VAL A 1 238 ? -8.529 4.537 -14.246 1.00 92.31 238 VAL A C 1
ATOM 1856 O O . VAL A 1 238 ? -9.147 4.222 -13.230 1.00 92.31 238 VAL A O 1
ATOM 1859 N N . THR A 1 239 ? -9.142 5.056 -15.313 1.00 95.88 239 THR A N 1
ATOM 1860 C CA . THR A 1 239 ? -10.577 5.392 -15.360 1.00 95.88 239 THR A CA 1
ATOM 1861 C C . THR A 1 239 ? -11.476 4.177 -15.133 1.00 95.88 239 THR A C 1
ATOM 1863 O O . THR A 1 239 ? -12.467 4.267 -14.411 1.00 95.88 239 THR A O 1
ATOM 1866 N N . GLU A 1 240 ? -11.120 3.037 -15.715 1.00 95.69 240 GLU A N 1
ATOM 1867 C CA . GLU A 1 240 ? -11.839 1.773 -15.594 1.00 95.69 240 GLU A CA 1
ATOM 1868 C C . GLU A 1 240 ? -11.819 1.249 -14.151 1.00 95.69 240 GLU A C 1
ATOM 1870 O O . GLU A 1 240 ? -12.853 0.805 -13.658 1.00 95.69 240 GLU A O 1
ATOM 1875 N N . ILE A 1 241 ? -10.683 1.367 -13.453 1.00 96.00 241 ILE A N 1
ATOM 1876 C CA . ILE A 1 241 ? -10.535 0.951 -12.047 1.00 96.00 241 ILE A CA 1
ATOM 1877 C C . ILE A 1 241 ? -11.321 1.894 -11.126 1.00 96.00 241 ILE A C 1
ATOM 1879 O O . ILE A 1 241 ? -12.099 1.432 -10.293 1.00 96.00 241 ILE A O 1
ATOM 1883 N N . ALA A 1 242 ? -11.219 3.210 -11.337 1.00 97.75 242 ALA A N 1
ATOM 1884 C CA . ALA A 1 242 ? -11.983 4.193 -10.570 1.00 97.75 242 ALA A CA 1
ATOM 1885 C C . ALA A 1 242 ? -13.504 3.980 -10.709 1.00 97.75 242 ALA A C 1
ATOM 1887 O O . ALA A 1 242 ? -14.252 4.153 -9.741 1.00 97.75 242 ALA A O 1
ATOM 1888 N N . TYR A 1 243 ? -13.973 3.560 -11.892 1.00 97.88 243 TYR A N 1
ATOM 1889 C CA . TYR A 1 243 ? -15.374 3.199 -12.107 1.00 97.88 243 TYR A CA 1
ATOM 1890 C C . TYR A 1 243 ? -15.762 1.817 -11.575 1.00 97.88 243 TYR A C 1
ATOM 1892 O O . TYR A 1 243 ? -16.898 1.682 -11.123 1.00 97.88 243 TYR A O 1
ATOM 1900 N N . GLU A 1 244 ? -14.866 0.828 -11.561 1.00 96.88 244 GLU A N 1
ATOM 1901 C CA . GLU A 1 244 ? -15.054 -0.450 -10.853 1.00 96.88 244 GLU A CA 1
ATOM 1902 C C . GLU A 1 244 ? -15.276 -0.178 -9.356 1.00 96.88 244 GLU A C 1
ATOM 1904 O O . GLU A 1 244 ? -16.341 -0.476 -8.807 1.00 96.88 244 GLU A O 1
ATOM 1909 N N . THR A 1 245 ? -14.335 0.546 -8.741 1.00 97.75 245 THR A N 1
ATOM 1910 C CA . THR A 1 245 ? -14.354 0.904 -7.318 1.00 97.75 245 THR A CA 1
ATOM 1911 C C . THR A 1 245 ? -15.603 1.706 -6.947 1.00 97.75 245 THR A C 1
ATOM 1913 O O . THR A 1 245 ? -16.220 1.454 -5.909 1.00 97.75 245 THR A O 1
ATOM 1916 N N . PHE A 1 246 ? -16.027 2.646 -7.802 1.00 97.81 246 PHE A N 1
ATOM 1917 C CA . PHE A 1 246 ? -17.269 3.393 -7.603 1.00 97.81 246 PHE A CA 1
ATOM 1918 C C . PHE A 1 246 ? -18.530 2.550 -7.795 1.00 97.81 246 PHE A C 1
ATOM 1920 O O . PHE A 1 246 ? -19.479 2.716 -7.033 1.00 97.81 246 PHE A O 1
ATOM 1927 N N . SER A 1 247 ? -18.596 1.695 -8.812 1.00 96.00 247 SER A N 1
ATOM 1928 C CA . SER A 1 247 ? -19.853 1.034 -9.192 1.00 96.00 247 SER A CA 1
ATOM 1929 C C . SER A 1 247 ? -20.126 -0.221 -8.367 1.00 96.00 247 SER A C 1
ATOM 1931 O O . SER A 1 247 ? -21.286 -0.500 -8.067 1.00 96.00 247 SER A O 1
ATOM 1933 N N . ASN A 1 248 ? -19.067 -0.928 -7.963 1.00 96.50 248 ASN A N 1
ATOM 1934 C CA . ASN A 1 248 ? -19.140 -2.248 -7.346 1.00 96.50 248 ASN A CA 1
ATOM 1935 C C . ASN A 1 248 ? -18.560 -2.223 -5.921 1.00 96.50 248 ASN A C 1
ATOM 1937 O O . ASN A 1 248 ? -19.317 -2.274 -4.950 1.00 96.50 248 ASN A O 1
ATOM 1941 N N . PHE A 1 249 ? -17.237 -2.084 -5.778 1.00 97.75 249 PHE A N 1
ATOM 1942 C CA . PHE A 1 249 ? -16.530 -2.311 -4.510 1.00 97.75 249 PHE A CA 1
ATOM 1943 C C . PHE A 1 249 ? -17.028 -1.410 -3.367 1.00 97.75 249 PHE A C 1
ATOM 1945 O O . PHE A 1 249 ? -17.376 -1.891 -2.284 1.00 97.75 249 PHE A O 1
ATOM 1952 N N . SER A 1 250 ? -17.190 -0.100 -3.609 1.00 97.69 250 SER A N 1
ATOM 1953 C CA . SER A 1 250 ? -17.715 0.814 -2.581 1.00 97.69 250 SER A CA 1
ATOM 1954 C C . SER A 1 250 ? -19.176 0.534 -2.204 1.00 97.69 250 SER A C 1
ATOM 1956 O O . SER A 1 250 ? -19.627 0.944 -1.132 1.00 97.69 250 SER A O 1
ATOM 1958 N N . LYS A 1 251 ? -19.928 -0.187 -3.047 1.00 96.81 251 LYS A N 1
ATOM 1959 C CA . LYS A 1 251 ? -21.331 -0.556 -2.809 1.00 96.81 251 LYS A CA 1
ATOM 1960 C C . LYS A 1 251 ? -21.472 -1.809 -1.946 1.00 96.81 251 LYS A C 1
ATOM 1962 O O . LYS A 1 251 ? -22.421 -1.865 -1.169 1.00 96.81 251 LYS A O 1
ATOM 1967 N N . VAL A 1 252 ? -20.513 -2.739 -1.995 1.00 97.75 252 VAL A N 1
ATOM 1968 C CA . VAL A 1 252 ? -20.448 -3.894 -1.074 1.00 97.75 252 VAL A CA 1
ATOM 1969 C C . VAL A 1 252 ? -20.301 -3.424 0.377 1.00 97.75 252 VAL A C 1
ATOM 1971 O O . VAL A 1 252 ? -20.960 -3.940 1.279 1.00 97.75 252 VAL A O 1
ATOM 1974 N N . TYR A 1 253 ? -19.495 -2.383 0.595 1.00 98.19 253 TYR A N 1
ATOM 1975 C CA . TYR A 1 253 ? -19.223 -1.830 1.924 1.00 98.19 253 TYR A CA 1
ATOM 1976 C C . TYR A 1 253 ? -20.125 -0.647 2.330 1.00 98.19 253 TYR A C 1
ATOM 1978 O O . TYR A 1 253 ? -20.287 -0.378 3.524 1.00 98.19 253 TYR A O 1
ATOM 1986 N N . GLY A 1 254 ? -20.750 0.052 1.379 1.00 97.75 254 GLY A N 1
ATOM 1987 C CA . GLY A 1 254 ? -21.807 1.039 1.627 1.00 97.75 254 GLY A CA 1
ATOM 1988 C C . GLY A 1 254 ? -21.388 2.183 2.559 1.00 97.75 254 GLY A C 1
ATOM 1989 O O . GLY A 1 254 ? -20.462 2.937 2.264 1.00 97.75 254 GLY A O 1
ATOM 1990 N N . GLU A 1 255 ? -22.070 2.331 3.702 1.00 97.56 255 GLU A N 1
ATOM 1991 C CA . GLU A 1 255 ? -21.744 3.358 4.712 1.00 97.56 255 GLU A CA 1
ATOM 1992 C C . GLU A 1 255 ? -20.389 3.156 5.412 1.00 97.56 255 GLU A C 1
ATOM 1994 O O . GLU A 1 255 ? -19.929 4.054 6.117 1.00 97.56 255 GLU A O 1
ATOM 1999 N N . LYS A 1 256 ? -19.742 1.996 5.228 1.00 98.56 256 LYS A N 1
ATOM 2000 C CA . LYS A 1 256 ? -18.410 1.702 5.773 1.00 98.56 256 LYS A CA 1
ATOM 2001 C C . LYS A 1 256 ? -17.267 2.199 4.881 1.00 98.56 256 LYS A C 1
ATOM 2003 O O . LYS A 1 256 ? -16.168 2.393 5.395 1.00 98.56 256 LYS A O 1
ATOM 2008 N N . TYR A 1 257 ? -17.519 2.396 3.582 1.00 98.81 257 TYR A N 1
ATOM 2009 C CA . TYR A 1 257 ? -16.531 2.904 2.627 1.00 98.81 257 TYR A CA 1
ATOM 2010 C C . TYR A 1 257 ? -16.516 4.435 2.672 1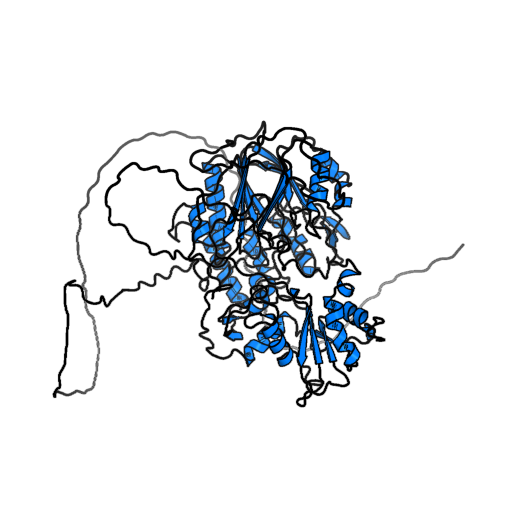.00 98.81 257 TYR A C 1
ATOM 2012 O O . TYR A 1 257 ? -17.509 5.081 2.324 1.00 98.81 257 TYR A O 1
ATOM 2020 N N . LEU A 1 258 ? -15.414 5.020 3.138 1.00 98.75 258 LEU A N 1
ATOM 2021 C CA . LEU A 1 258 ? -15.286 6.449 3.412 1.00 98.75 258 LEU A CA 1
ATOM 2022 C C . LEU A 1 258 ? -14.345 7.121 2.417 1.00 98.75 258 LEU A C 1
ATOM 2024 O O . LEU A 1 258 ? -13.194 6.730 2.270 1.00 98.75 258 LEU A O 1
ATOM 2028 N N . THR A 1 259 ? -14.825 8.189 1.786 1.00 98.25 259 THR A N 1
ATOM 2029 C CA . THR A 1 259 ? -14.031 9.046 0.900 1.00 98.25 259 THR A CA 1
ATOM 2030 C C . THR A 1 259 ? -14.398 10.503 1.166 1.00 98.25 259 THR A C 1
ATOM 2032 O O . THR A 1 259 ? -15.147 11.126 0.421 1.00 98.25 259 THR A O 1
ATOM 2035 N N . SER A 1 260 ? -13.892 11.063 2.261 1.00 98.69 260 SER A N 1
ATOM 2036 C CA . SER A 1 260 ? -14.131 12.440 2.709 1.00 98.69 260 SER A CA 1
ATOM 2037 C C . SER A 1 260 ? -13.739 13.503 1.678 1.00 98.69 260 SER A C 1
ATOM 2039 O O . SER A 1 260 ? -14.323 14.587 1.666 1.00 98.69 260 SER A O 1
ATOM 2041 N N . ASN A 1 261 ? -12.769 13.212 0.807 1.00 98.50 261 ASN A N 1
ATOM 2042 C CA . ASN A 1 261 ? -12.228 14.172 -0.154 1.00 98.50 261 ASN A CA 1
ATOM 2043 C C . ASN A 1 261 ? -12.150 13.694 -1.614 1.00 98.50 261 ASN A C 1
ATOM 2045 O O . ASN A 1 261 ? -11.684 14.469 -2.449 1.00 98.50 261 ASN A O 1
ATOM 2049 N N . VAL A 1 262 ? -12.627 12.490 -1.952 1.00 98.62 262 VAL A N 1
ATOM 2050 C CA . VAL A 1 262 ? -12.539 11.940 -3.321 1.00 98.62 262 VAL A CA 1
ATOM 2051 C C . VAL A 1 262 ? -13.919 11.843 -3.975 1.00 98.62 262 VAL A C 1
ATOM 2053 O O . VAL A 1 262 ? -14.826 11.191 -3.455 1.00 98.62 262 VAL A O 1
ATOM 2056 N N . GLN A 1 263 ? -14.060 12.491 -5.133 1.00 98.50 263 GLN A N 1
ATOM 2057 C CA . GLN A 1 263 ? -15.262 12.480 -5.970 1.00 98.50 263 GLN A CA 1
ATOM 2058 C C . GLN A 1 263 ? -14.996 11.839 -7.339 1.00 98.50 263 GLN A C 1
ATOM 2060 O O . GLN A 1 263 ? -13.859 11.823 -7.808 1.00 98.50 263 GLN A O 1
ATOM 2065 N N . ILE A 1 264 ? -16.056 11.385 -8.007 1.00 98.56 264 ILE A N 1
ATOM 2066 C CA . ILE A 1 264 ? -16.057 10.861 -9.378 1.00 98.56 264 ILE A CA 1
ATOM 2067 C C . ILE A 1 264 ? -17.277 11.382 -10.150 1.00 98.56 264 ILE A C 1
ATOM 2069 O O . ILE A 1 264 ? -18.325 11.648 -9.559 1.00 98.56 264 ILE A O 1
ATOM 2073 N N . ILE A 1 265 ? -17.154 11.554 -11.467 1.00 98.50 265 ILE A N 1
ATOM 2074 C CA . ILE A 1 265 ? -18.278 11.891 -12.349 1.00 98.50 265 ILE A CA 1
ATOM 2075 C C . ILE A 1 265 ? -19.156 10.645 -12.498 1.00 98.50 265 ILE A C 1
ATOM 2077 O O . ILE A 1 265 ? -18.786 9.722 -13.224 1.00 98.50 265 ILE A O 1
ATOM 2081 N N . ASN A 1 266 ? -20.315 10.606 -11.838 1.00 97.31 266 ASN A N 1
ATOM 2082 C CA . ASN A 1 266 ? -21.260 9.495 -11.967 1.00 97.31 266 ASN A CA 1
ATOM 2083 C C . ASN A 1 266 ? -21.802 9.437 -13.418 1.00 97.31 266 ASN A C 1
ATOM 2085 O O . ASN A 1 266 ? -22.433 10.405 -13.860 1.00 97.31 266 ASN A O 1
ATOM 2089 N N . PRO A 1 267 ? -21.621 8.326 -14.168 1.00 95.31 267 PRO A N 1
ATOM 2090 C CA . PRO A 1 267 ? -22.045 8.233 -15.569 1.00 95.31 267 PRO A CA 1
ATOM 2091 C C . PRO A 1 267 ? -23.557 8.386 -15.792 1.00 95.31 267 PRO A C 1
ATOM 2093 O O . PRO A 1 267 ? -23.975 8.753 -16.888 1.00 95.31 267 PRO A O 1
ATOM 2096 N N . ALA A 1 268 ? -24.383 8.121 -14.774 1.00 95.56 268 ALA A N 1
ATOM 2097 C CA . ALA A 1 268 ? -25.839 8.225 -14.860 1.00 95.56 268 ALA A CA 1
ATOM 2098 C C . ALA A 1 268 ? -26.375 9.653 -14.634 1.00 95.56 268 ALA A C 1
ATOM 2100 O O . ALA A 1 268 ? -27.479 9.964 -15.081 1.00 95.56 268 ALA A O 1
ATOM 2101 N N . THR A 1 269 ? -25.623 10.523 -13.947 1.00 96.69 269 THR A N 1
ATOM 2102 C CA . THR A 1 269 ? -26.053 11.897 -13.598 1.00 96.69 269 THR A CA 1
ATOM 2103 C C . THR A 1 269 ? -25.198 12.986 -14.252 1.00 96.69 269 THR A C 1
ATOM 2105 O O . THR A 1 269 ? -25.624 14.139 -14.351 1.00 96.69 269 THR A O 1
ATOM 2108 N N . GLY A 1 270 ? -23.981 12.645 -14.690 1.00 96.69 270 GLY A N 1
ATOM 2109 C CA . GLY A 1 270 ? -22.984 13.596 -15.182 1.00 96.69 270 GLY A CA 1
ATOM 2110 C C . GLY A 1 270 ? -22.460 14.555 -14.106 1.00 96.69 270 GLY A C 1
ATOM 2111 O O . GLY A 1 270 ? -21.851 15.565 -14.454 1.00 96.69 270 GLY A O 1
ATOM 2112 N N . GLN A 1 271 ? -22.720 14.288 -12.821 1.00 97.69 271 GLN A N 1
ATOM 2113 C CA . GLN A 1 271 ? -22.304 15.129 -11.695 1.00 97.69 271 GLN A CA 1
ATOM 2114 C C . GLN A 1 271 ? -21.169 14.488 -10.895 1.00 97.69 271 GLN A C 1
ATOM 2116 O O . GLN A 1 271 ? -21.018 13.268 -10.873 1.00 97.69 271 GLN A O 1
ATOM 2121 N N . PHE A 1 272 ? -20.389 15.321 -10.198 1.00 97.69 272 PHE A N 1
ATOM 2122 C CA . PHE A 1 272 ? -19.413 14.846 -9.219 1.00 97.69 272 PHE A CA 1
ATOM 2123 C C . PHE A 1 272 ? -20.112 14.374 -7.941 1.00 97.69 272 PHE A C 1
ATOM 2125 O O . PHE A 1 272 ? -20.581 15.181 -7.136 1.00 97.69 272 PHE A O 1
ATOM 2132 N N . GLU A 1 273 ? -20.114 13.065 -7.736 1.00 97.19 273 GLU A N 1
ATOM 2133 C CA . GLU A 1 273 ? -20.584 12.388 -6.529 1.00 97.19 273 GLU A CA 1
ATOM 2134 C C . GLU A 1 273 ? -19.379 11.800 -5.782 1.00 97.19 273 GLU A C 1
ATOM 2136 O O . GLU A 1 273 ? -18.296 11.667 -6.349 1.00 97.19 273 GLU A O 1
ATOM 2141 N N . TYR A 1 274 ? -19.511 11.508 -4.490 1.00 97.75 274 TYR A N 1
ATOM 2142 C CA . TYR A 1 274 ? -18.413 10.912 -3.721 1.00 97.75 274 TYR A CA 1
ATOM 2143 C C . TYR A 1 274 ? -18.383 9.392 -3.919 1.00 97.75 274 TYR A C 1
ATOM 2145 O O . TYR A 1 274 ? -19.430 8.766 -4.089 1.00 97.75 274 TYR A O 1
ATOM 2153 N N . ILE A 1 275 ? -17.182 8.801 -3.942 1.00 98.19 275 ILE A N 1
ATOM 2154 C CA . ILE A 1 275 ? -17.023 7.377 -4.288 1.00 98.19 275 ILE A CA 1
ATOM 2155 C C . ILE A 1 275 ? -17.642 6.477 -3.205 1.00 98.19 275 ILE A C 1
ATOM 2157 O O . ILE A 1 275 ? -18.338 5.505 -3.518 1.00 98.19 275 ILE A O 1
ATOM 2161 N N . GLY A 1 276 ? -17.435 6.851 -1.942 1.00 97.50 276 GLY A N 1
ATOM 2162 C CA . GLY A 1 276 ? -18.175 6.401 -0.767 1.00 97.50 276 GLY A CA 1
ATOM 2163 C C . GLY A 1 276 ? -18.738 7.577 0.037 1.00 97.50 276 GLY A C 1
ATOM 2164 O O . GLY A 1 276 ? -19.064 8.635 -0.499 1.00 97.50 276 GLY A O 1
ATOM 2165 N N . HIS A 1 277 ? -18.858 7.398 1.350 1.00 98.00 277 HIS A N 1
ATOM 2166 C CA . HIS A 1 277 ? -19.459 8.379 2.254 1.00 98.00 277 HIS A CA 1
ATOM 2167 C C . HIS A 1 277 ? -18.437 9.410 2.761 1.00 98.00 277 HIS A C 1
ATOM 2169 O O . HIS A 1 277 ? -17.276 9.085 3.004 1.00 98.00 277 HIS A O 1
ATOM 2175 N N . HIS A 1 278 ? -18.864 10.659 2.990 1.00 94.88 278 HIS A N 1
ATOM 2176 C CA . HIS A 1 278 ? -17.968 11.703 3.516 1.00 94.88 278 HIS A CA 1
ATOM 2177 C C . HIS A 1 278 ? -17.441 11.392 4.926 1.00 94.88 278 HIS A C 1
ATOM 2179 O O . HIS A 1 278 ? -16.329 11.776 5.284 1.00 94.88 278 HIS A O 1
ATOM 2185 N N . TYR A 1 279 ? -18.291 10.781 5.753 1.00 98.50 279 TYR A N 1
ATOM 2186 C CA . TYR A 1 279 ? -18.049 10.438 7.150 1.00 98.50 279 TYR A CA 1
ATOM 2187 C C . TYR A 1 279 ? -19.055 9.369 7.594 1.00 98.50 279 TYR A C 1
ATOM 2189 O O . TYR A 1 279 ? -20.108 9.216 6.971 1.00 98.50 279 TYR A O 1
ATOM 2197 N N . ARG A 1 280 ? -18.783 8.693 8.715 1.00 98.38 280 ARG A N 1
ATOM 2198 C CA . ARG A 1 280 ? -19.726 7.768 9.368 1.00 98.38 280 ARG A CA 1
ATOM 2199 C C . ARG A 1 280 ? -19.839 8.079 10.857 1.00 98.38 280 ARG A C 1
ATOM 2201 O O . ARG A 1 280 ? -18.840 8.034 11.571 1.00 98.38 280 ARG A O 1
ATOM 2208 N N . TYR A 1 281 ? -21.055 8.358 11.331 1.00 98.69 281 TYR A N 1
ATOM 2209 C CA . TYR A 1 281 ? -21.369 8.386 12.763 1.00 98.69 281 TYR A CA 1
ATOM 2210 C C . TYR A 1 281 ? -22.088 7.097 13.148 1.00 98.69 281 TYR A C 1
ATOM 2212 O O . TYR A 1 281 ? -23.213 6.867 12.705 1.00 98.69 281 TYR A O 1
ATOM 2220 N N . PHE A 1 282 ? -21.463 6.272 13.983 1.00 98.50 282 PHE A N 1
ATOM 2221 C CA . PHE A 1 282 ? -22.002 4.969 14.371 1.00 98.50 282 PHE A CA 1
ATOM 2222 C C . PHE A 1 282 ? -21.795 4.683 15.860 1.00 98.50 282 PHE A C 1
ATOM 2224 O O . PHE A 1 282 ? -21.124 5.426 16.578 1.00 98.50 282 PHE A O 1
ATOM 2231 N N . THR A 1 283 ? -22.428 3.619 16.351 1.00 98.62 283 THR A N 1
ATOM 2232 C CA . THR A 1 283 ? -22.253 3.120 17.720 1.00 98.62 283 THR A CA 1
ATOM 2233 C C . THR A 1 283 ? -21.732 1.689 17.662 1.00 98.62 283 THR A C 1
ATOM 2235 O O . THR A 1 283 ? -22.242 0.888 16.882 1.00 98.62 283 THR A O 1
ATOM 2238 N N . THR A 1 284 ? -20.704 1.383 18.449 1.00 98.56 284 THR A N 1
ATOM 2239 C CA . THR A 1 284 ? -20.085 0.051 18.512 1.00 98.56 284 THR A CA 1
ATOM 2240 C C . THR A 1 284 ? -20.949 -0.962 19.274 1.00 98.56 284 THR A C 1
ATOM 2242 O O . THR A 1 284 ? -21.925 -0.593 19.932 1.00 98.56 284 THR A O 1
ATOM 2245 N N . GLU A 1 285 ? -20.577 -2.246 19.232 1.00 97.50 285 GLU A N 1
ATOM 2246 C CA . GLU A 1 285 ? -21.316 -3.328 19.900 1.00 97.50 285 GLU A CA 1
ATOM 2247 C C . GLU A 1 285 ? -21.393 -3.133 21.426 1.00 97.50 285 GLU A C 1
ATOM 2249 O O . GLU A 1 285 ? -22.426 -3.428 22.030 1.00 97.50 285 GLU A O 1
ATOM 2254 N N . GLN A 1 286 ? -20.347 -2.573 22.047 1.00 98.19 286 GLN A N 1
ATOM 2255 C CA . GLN A 1 286 ? -20.344 -2.240 23.476 1.00 98.19 286 GLN A CA 1
ATOM 2256 C C . GLN A 1 286 ? -20.793 -0.805 23.796 1.00 98.19 286 GLN A C 1
ATOM 2258 O O . GLN A 1 286 ? -20.954 -0.490 24.976 1.00 98.19 286 GLN A O 1
ATOM 2263 N N . GLY A 1 287 ? -21.056 0.051 22.800 1.00 98.12 287 GLY A N 1
ATOM 2264 C CA . GLY A 1 287 ? -21.745 1.336 22.989 1.00 98.12 287 GLY A CA 1
ATOM 2265 C C . GLY A 1 287 ? -20.895 2.614 22.924 1.00 98.12 287 GLY A C 1
ATOM 2266 O O . GLY A 1 287 ? -21.362 3.656 23.390 1.00 98.12 287 GLY A O 1
ATOM 2267 N N . LEU A 1 288 ? -19.679 2.580 22.368 1.00 98.56 288 LEU A N 1
ATOM 2268 C CA . LEU A 1 288 ? -18.917 3.793 22.030 1.00 98.56 288 LEU A CA 1
ATOM 2269 C C . LEU A 1 288 ? -19.503 4.466 20.788 1.00 98.56 288 LEU A C 1
ATOM 2271 O O . LEU A 1 288 ? -19.801 3.801 19.799 1.00 98.56 288 LEU A O 1
ATOM 2275 N N . ARG A 1 289 ? -19.633 5.793 20.819 1.00 98.69 289 ARG A N 1
ATOM 2276 C CA . ARG A 1 289 ? -20.150 6.597 19.702 1.00 98.69 289 ARG A CA 1
ATOM 2277 C C . ARG A 1 289 ? -18.994 7.205 18.922 1.00 98.69 289 ARG A C 1
ATOM 2279 O O . ARG A 1 289 ? -18.277 8.058 19.446 1.00 98.69 289 ARG A O 1
ATOM 2286 N N . ILE A 1 290 ? -18.812 6.768 17.684 1.00 98.81 290 ILE A N 1
ATOM 2287 C CA . ILE A 1 290 ? -17.636 7.079 16.870 1.00 98.81 290 ILE A CA 1
ATOM 2288 C C . ILE A 1 290 ? -18.030 7.979 15.702 1.00 98.81 290 ILE A C 1
ATOM 2290 O O . ILE A 1 290 ? -19.054 7.744 15.063 1.00 98.81 290 ILE A O 1
ATOM 2294 N N . MET A 1 291 ? -17.201 8.985 15.416 1.00 98.88 291 MET A N 1
ATOM 2295 C CA . MET A 1 291 ? -17.249 9.764 14.174 1.00 98.88 291 MET A CA 1
ATOM 2296 C C . MET A 1 291 ? -15.988 9.480 13.354 1.00 98.88 291 MET A C 1
ATOM 2298 O O . MET A 1 291 ? -14.885 9.790 13.805 1.00 98.88 291 MET A O 1
ATOM 2302 N N . ALA A 1 292 ? -16.151 8.884 12.174 1.00 98.88 292 ALA A N 1
ATOM 2303 C CA . ALA A 1 292 ? -15.060 8.464 11.299 1.00 98.88 292 ALA A CA 1
ATOM 2304 C C . ALA A 1 292 ? -15.016 9.261 9.985 1.00 98.88 292 ALA A C 1
ATOM 2306 O O . ALA A 1 292 ? -16.062 9.542 9.401 1.00 98.88 292 ALA A O 1
ATOM 2307 N N . PHE A 1 293 ? -13.806 9.559 9.510 1.00 98.88 293 PHE A N 1
ATOM 2308 C CA . PHE A 1 293 ? -13.496 10.177 8.212 1.00 98.88 293 PHE A CA 1
ATOM 2309 C C . PHE A 1 293 ? -12.514 9.287 7.425 1.00 98.88 293 PHE A C 1
ATOM 2311 O O . PHE A 1 293 ? -11.756 8.546 8.052 1.00 98.88 293 PHE A O 1
ATOM 2318 N N . GLY A 1 294 ? -12.514 9.372 6.090 1.00 98.38 294 GLY A N 1
ATOM 2319 C CA . GLY A 1 294 ? -11.628 8.637 5.170 1.00 98.38 294 GLY A CA 1
ATOM 2320 C C . GLY A 1 294 ? -10.933 9.600 4.208 1.00 98.38 294 GLY A C 1
ATOM 2321 O O . GLY A 1 294 ? -11.553 10.045 3.246 1.00 98.38 294 GLY A O 1
ATOM 2322 N N . VAL A 1 295 ? -9.695 10.002 4.499 1.00 98.25 295 VAL A N 1
ATOM 2323 C CA . VAL A 1 295 ? -9.024 11.143 3.850 1.00 98.25 295 VAL A CA 1
ATOM 2324 C C . VAL A 1 295 ? -7.766 10.693 3.106 1.00 98.25 295 VAL A C 1
ATOM 2326 O O . VAL A 1 295 ? -6.695 10.576 3.706 1.00 98.25 295 VAL A O 1
ATOM 2329 N N . LEU A 1 296 ? -7.885 10.505 1.790 1.00 98.38 296 LEU A N 1
ATOM 2330 C CA . LEU A 1 296 ? -6.734 10.376 0.890 1.00 98.38 296 LEU A CA 1
ATOM 2331 C C . LEU A 1 296 ? -5.826 11.609 1.045 1.00 98.38 296 LEU A C 1
ATOM 2333 O O . LEU A 1 296 ? -6.318 12.713 1.307 1.00 98.38 296 LEU A O 1
ATOM 2337 N N . PHE A 1 297 ? -4.513 11.448 0.884 1.00 95.94 297 PHE A N 1
ATOM 2338 C CA . PHE A 1 297 ? -3.585 12.584 0.837 1.00 95.94 297 PHE A CA 1
ATOM 2339 C C . PHE A 1 297 ? -3.900 13.566 -0.315 1.00 95.94 297 PHE A C 1
ATOM 2341 O O . PHE A 1 297 ? -4.831 13.366 -1.096 1.00 95.94 297 PHE A O 1
ATOM 2348 N N . ASP A 1 298 ? -3.130 14.654 -0.437 1.00 95.50 298 ASP A N 1
ATOM 2349 C CA . ASP A 1 298 ? -3.280 15.656 -1.511 1.00 95.50 298 ASP A CA 1
ATOM 2350 C C . ASP A 1 298 ? -2.770 15.121 -2.881 1.00 95.50 298 ASP A C 1
ATOM 2352 O O . ASP A 1 298 ? -1.943 15.740 -3.553 1.00 95.50 298 ASP A O 1
ATOM 2356 N N . PHE A 1 299 ? -3.256 13.942 -3.280 1.00 93.56 299 PHE A N 1
ATOM 2357 C CA . PHE A 1 299 ? -2.957 13.249 -4.531 1.00 93.56 299 PHE A CA 1
ATOM 2358 C C . PHE A 1 299 ? -3.436 14.049 -5.752 1.00 93.56 299 PHE A C 1
ATOM 2360 O O . PHE A 1 299 ? -4.476 14.707 -5.716 1.00 93.56 299 PHE A O 1
ATOM 2367 N N . ALA A 1 300 ? -2.666 13.983 -6.842 1.00 89.19 300 ALA A N 1
ATOM 2368 C CA . ALA A 1 300 ? -2.961 14.686 -8.096 1.00 89.19 300 ALA A CA 1
ATOM 2369 C C . ALA A 1 300 ? -2.687 13.851 -9.363 1.00 89.19 300 ALA A C 1
ATOM 2371 O O . ALA A 1 300 ? -2.798 14.375 -10.466 1.00 89.19 300 ALA A O 1
ATOM 2372 N N . GLY A 1 301 ? -2.325 12.569 -9.224 1.00 84.81 301 GLY A N 1
ATOM 2373 C CA . GLY A 1 301 ? -2.122 11.649 -10.353 1.00 84.81 301 GLY A CA 1
ATOM 2374 C C . GLY A 1 301 ? -3.403 10.952 -10.826 1.00 84.81 301 GLY A C 1
ATOM 2375 O O . GLY A 1 301 ? -3.325 10.007 -11.603 1.00 84.81 301 GLY A O 1
ATOM 2376 N N . ASN A 1 302 ? -4.571 11.363 -10.325 1.00 92.50 302 ASN A N 1
ATOM 2377 C CA . ASN A 1 302 ? -5.838 10.687 -10.580 1.00 92.50 302 ASN A CA 1
ATOM 2378 C C . ASN A 1 302 ? -6.345 10.903 -12.018 1.00 92.50 302 ASN A C 1
ATOM 2380 O O . ASN A 1 302 ? -6.160 11.965 -12.616 1.00 92.50 302 ASN A O 1
ATOM 2384 N N . SER A 1 303 ? -7.062 9.912 -12.546 1.00 92.88 303 SER A N 1
ATOM 2385 C CA . SER A 1 303 ? -7.730 9.991 -13.847 1.00 92.88 303 SER A CA 1
ATOM 2386 C C . SER A 1 303 ? -8.766 11.123 -13.903 1.00 92.88 303 SER A C 1
ATOM 2388 O O . SER A 1 303 ? -9.395 11.473 -12.902 1.00 92.88 303 SER A O 1
ATOM 2390 N N . ASN A 1 304 ? -8.987 11.679 -15.098 1.00 94.88 304 ASN A N 1
ATOM 2391 C CA . ASN A 1 304 ? -9.809 12.878 -15.326 1.00 94.88 304 ASN A CA 1
ATOM 2392 C C . ASN A 1 304 ? -11.310 12.737 -14.986 1.00 94.88 304 ASN A C 1
ATOM 2394 O O . ASN A 1 304 ? -12.014 13.746 -14.938 1.00 94.88 304 ASN A O 1
ATOM 2398 N N . VAL A 1 305 ? -11.801 11.517 -14.748 1.00 96.88 305 VAL A N 1
ATOM 2399 C CA . VAL A 1 305 ? -13.168 11.254 -14.269 1.00 96.88 305 VAL A CA 1
ATOM 2400 C C . VAL A 1 305 ? -13.317 11.453 -12.761 1.00 96.88 305 VAL A C 1
ATOM 2402 O O . VAL A 1 305 ? -14.437 11.539 -12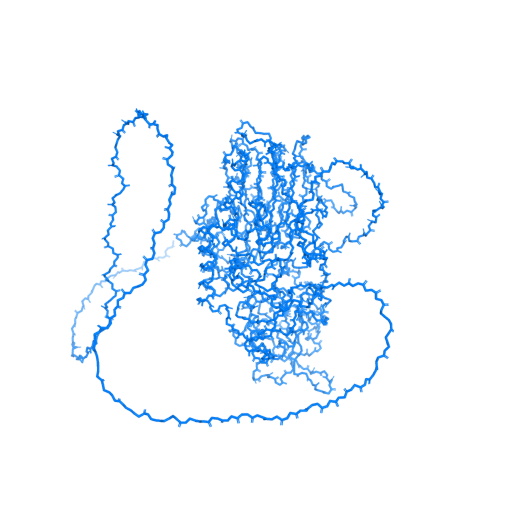.263 1.00 96.88 305 VAL A O 1
ATOM 2405 N N . SER A 1 306 ? -12.205 11.524 -12.029 1.00 97.69 306 SER A N 1
ATOM 2406 C CA . SER A 1 306 ? -12.166 11.682 -10.578 1.00 97.69 306 SER A CA 1
ATOM 2407 C C . SER A 1 306 ? -11.596 13.042 -10.165 1.00 97.69 306 SER A C 1
ATOM 2409 O O . SER A 1 306 ? -11.050 13.801 -10.969 1.00 97.69 306 SER A O 1
ATOM 2411 N N . LYS A 1 307 ? -11.796 13.399 -8.898 1.00 97.88 307 LYS A N 1
ATOM 2412 C CA . LYS A 1 307 ? -11.393 14.680 -8.319 1.00 97.88 307 LYS A CA 1
ATOM 2413 C C . LYS A 1 307 ? -11.051 14.486 -6.848 1.00 97.88 307 LYS A C 1
ATOM 2415 O O . LYS A 1 307 ? -11.944 14.299 -6.018 1.00 97.88 307 LYS A O 1
ATOM 2420 N N . VAL A 1 308 ? -9.770 14.618 -6.520 1.00 98.12 308 VAL A N 1
ATOM 2421 C CA . VAL A 1 308 ? -9.302 14.742 -5.137 1.00 98.12 308 VAL A CA 1
ATOM 2422 C C . VAL A 1 308 ? -9.420 16.204 -4.700 1.00 98.12 308 VAL A C 1
ATOM 2424 O O . VAL A 1 308 ? -8.993 17.126 -5.394 1.00 98.12 308 VAL A O 1
ATOM 2427 N N . THR A 1 309 ? -10.034 16.435 -3.543 1.00 98.38 309 THR A N 1
ATOM 2428 C CA . THR A 1 309 ? -10.049 17.737 -2.869 1.00 98.38 309 THR A CA 1
ATOM 2429 C C . THR A 1 309 ? -8.941 17.760 -1.823 1.00 98.38 309 THR A C 1
ATOM 2431 O O . THR A 1 309 ? -8.774 16.799 -1.073 1.00 98.38 309 THR A O 1
ATOM 2434 N N . LYS A 1 310 ? -8.191 18.858 -1.733 1.00 98.31 310 LYS A N 1
ATOM 2435 C CA . LYS A 1 310 ? -7.105 18.965 -0.756 1.00 98.31 310 LYS A CA 1
ATOM 2436 C C . LYS A 1 310 ? -7.640 18.959 0.666 1.00 98.31 310 LYS A C 1
ATOM 2438 O O . LYS A 1 310 ? -8.672 19.576 0.943 1.00 98.31 310 LYS A O 1
ATOM 2443 N N . ALA A 1 311 ? -6.924 18.326 1.590 1.00 97.94 311 ALA A N 1
ATOM 2444 C CA . ALA A 1 311 ? -7.347 18.233 2.986 1.00 97.94 311 ALA A CA 1
ATOM 2445 C C . ALA A 1 311 ? -7.537 19.622 3.626 1.00 97.94 311 ALA A C 1
ATOM 2447 O O . ALA A 1 311 ? -8.465 19.820 4.410 1.00 97.94 311 ALA A O 1
ATOM 2448 N N . ALA A 1 312 ? -6.708 20.601 3.243 1.00 98.06 312 ALA A N 1
ATOM 2449 C CA . ALA A 1 312 ? -6.810 21.990 3.695 1.00 98.06 312 ALA A CA 1
ATOM 2450 C C . ALA A 1 312 ? -8.109 22.692 3.248 1.00 98.06 312 ALA A C 1
ATOM 2452 O O . ALA A 1 312 ? -8.646 23.499 4.008 1.00 98.06 312 ALA A O 1
ATOM 2453 N N . ASP A 1 313 ? -8.631 22.355 2.064 1.00 98.56 313 ASP A N 1
ATOM 2454 C CA . ASP A 1 313 ? -9.896 22.884 1.538 1.00 98.56 313 ASP A CA 1
ATOM 2455 C C . ASP A 1 313 ? -11.094 22.097 2.095 1.00 98.56 313 ASP A C 1
ATOM 2457 O O . ASP A 1 313 ? -12.119 22.678 2.455 1.00 98.56 313 ASP A O 1
ATOM 2461 N N . MET A 1 314 ? -10.953 20.771 2.228 1.00 98.38 314 MET A N 1
ATOM 2462 C CA . MET A 1 314 ? -11.958 19.864 2.796 1.00 98.38 314 MET A CA 1
ATOM 2463 C C . MET A 1 314 ? -12.395 20.304 4.202 1.00 98.38 314 MET A C 1
ATOM 2465 O O . MET A 1 314 ? -13.593 20.386 4.468 1.00 98.38 314 MET A O 1
ATOM 2469 N N . ILE A 1 315 ? -11.451 20.649 5.090 1.00 98.38 315 ILE A N 1
ATOM 2470 C CA . ILE A 1 315 ? -11.775 21.062 6.469 1.00 98.38 315 ILE A CA 1
ATOM 2471 C C . ILE A 1 315 ? -12.553 22.391 6.559 1.00 98.38 315 ILE A C 1
ATOM 2473 O O . ILE A 1 315 ? -13.154 22.682 7.595 1.00 98.38 315 ILE A O 1
ATOM 2477 N N . GLN A 1 316 ? -12.576 23.195 5.488 1.00 98.38 316 GLN A N 1
ATOM 2478 C CA . GLN A 1 316 ? -13.371 24.428 5.420 1.00 98.38 316 GLN A CA 1
ATOM 2479 C C . GLN A 1 316 ? -14.819 24.179 4.973 1.00 98.38 316 GLN A C 1
ATOM 2481 O O . GLN A 1 316 ? -15.648 25.085 5.047 1.00 98.38 316 GLN A O 1
ATOM 2486 N N . GLN A 1 317 ? -15.150 22.973 4.499 1.00 98.38 317 GLN A N 1
ATOM 2487 C CA . GLN A 1 317 ? -16.474 22.694 3.951 1.00 98.38 317 GLN A CA 1
ATOM 2488 C C . GLN A 1 317 ? -17.534 22.577 5.064 1.00 98.38 317 GLN A C 1
ATOM 2490 O O . GLN A 1 317 ? -17.275 21.952 6.100 1.00 98.38 317 GLN A O 1
ATOM 2495 N N . PRO A 1 318 ? -18.760 23.109 4.865 1.00 98.31 318 PRO A N 1
ATOM 2496 C CA . PRO A 1 318 ? -19.788 23.118 5.907 1.00 98.31 318 PRO A CA 1
ATOM 2497 C C . PRO A 1 318 ? -20.144 21.732 6.456 1.00 98.31 318 PRO A C 1
ATOM 2499 O O . PRO A 1 318 ? -20.393 21.605 7.653 1.00 98.31 318 PRO A O 1
ATOM 2502 N N . TRP A 1 319 ? -20.137 20.686 5.619 1.00 98.00 319 TRP A N 1
ATOM 2503 C CA . TRP A 1 319 ? -20.441 19.322 6.065 1.00 98.00 319 TRP A CA 1
ATOM 2504 C C . TRP A 1 319 ? -19.383 18.789 7.041 1.00 98.00 319 TRP A C 1
ATOM 2506 O O . TRP A 1 319 ? -19.745 18.129 8.012 1.00 98.00 319 TRP A O 1
ATOM 2516 N N . PHE A 1 320 ? -18.098 19.106 6.835 1.00 98.69 320 PHE A N 1
ATOM 2517 C CA . PHE A 1 320 ? -17.015 18.655 7.710 1.00 98.69 320 PHE A CA 1
ATOM 2518 C C . PHE A 1 320 ? -17.139 19.330 9.073 1.00 98.69 320 PHE A C 1
ATOM 2520 O O . PHE A 1 320 ? -17.137 18.668 10.109 1.00 98.69 320 PHE A O 1
ATOM 2527 N N . GLN A 1 321 ? -17.361 20.647 9.077 1.00 98.31 321 GLN A N 1
ATOM 2528 C CA . GLN A 1 321 ? -17.565 21.404 10.310 1.00 98.31 321 GLN A CA 1
ATOM 2529 C C . GLN A 1 321 ? -18.805 20.921 11.081 1.00 98.31 321 GLN A C 1
ATOM 2531 O O . GLN A 1 321 ? -18.758 20.815 12.305 1.00 98.31 321 GLN A O 1
ATOM 2536 N N . GLN A 1 322 ? -19.890 20.560 10.385 1.00 98.25 322 GLN A N 1
ATOM 2537 C CA . GLN A 1 322 ? -21.093 19.967 10.986 1.00 98.25 322 GLN A CA 1
ATOM 2538 C C . GLN A 1 322 ? -20.868 18.536 11.503 1.00 98.25 322 GLN A C 1
ATOM 2540 O O . GLN A 1 322 ? -21.420 18.181 12.542 1.00 98.25 322 GLN A O 1
ATOM 2545 N N . ALA A 1 323 ? -20.042 17.725 10.834 1.00 98.38 323 ALA A N 1
ATOM 2546 C CA . ALA A 1 323 ? -19.666 16.391 11.302 1.00 98.38 323 ALA A CA 1
ATOM 2547 C C . ALA A 1 323 ? -18.764 16.460 12.547 1.00 98.38 323 ALA A C 1
ATOM 2549 O O . ALA A 1 323 ? -18.984 15.747 13.523 1.00 98.38 323 ALA A O 1
ATOM 2550 N N . VAL A 1 324 ? -17.795 17.375 12.593 1.00 98.50 324 VAL A N 1
ATOM 2551 C CA . VAL A 1 324 ? -16.996 17.593 13.808 1.00 98.50 324 VAL A CA 1
ATOM 2552 C C . VAL A 1 324 ? -17.874 18.146 14.938 1.00 98.50 324 VAL A C 1
ATOM 2554 O O . VAL A 1 324 ? -17.844 17.621 16.055 1.00 98.50 324 VAL A O 1
ATOM 2557 N N . ASN A 1 325 ? -18.745 19.119 14.651 1.00 97.56 325 ASN A N 1
ATOM 2558 C CA . ASN A 1 325 ? -19.736 19.661 15.591 1.00 97.56 325 ASN A CA 1
ATOM 2559 C C . ASN A 1 325 ? -21.059 18.868 15.644 1.00 97.56 325 ASN A C 1
ATOM 2561 O O . ASN A 1 325 ? -22.112 19.453 15.899 1.00 97.56 325 ASN A O 1
ATOM 2565 N N . TYR A 1 326 ? -21.018 17.540 15.460 1.00 97.50 326 TYR A N 1
ATOM 2566 C CA . TYR A 1 326 ? -22.226 16.705 15.437 1.00 97.50 326 TYR A CA 1
ATOM 2567 C C . TYR A 1 326 ? -23.127 16.904 16.668 1.00 97.50 326 TYR A C 1
ATOM 2569 O O . TYR A 1 326 ? -22.653 17.117 17.791 1.00 97.50 326 TYR A O 1
ATOM 2577 N N . THR A 1 327 ? -24.441 16.822 16.438 1.00 94.88 327 THR A N 1
ATOM 2578 C CA . THR A 1 327 ? -25.492 17.128 17.426 1.00 94.88 327 THR A CA 1
ATOM 2579 C C . THR A 1 327 ? -25.627 16.065 18.515 1.00 94.88 327 THR A C 1
ATOM 2581 O O . THR A 1 327 ? -26.016 16.376 19.640 1.00 94.88 327 THR A O 1
ATOM 2584 N N . LYS A 1 328 ? -25.276 14.812 18.206 1.00 95.44 328 LYS A N 1
ATOM 2585 C CA . LYS A 1 328 ? -25.103 13.732 19.186 1.00 95.44 328 LYS A CA 1
ATOM 2586 C C . LYS A 1 328 ? -23.644 13.713 19.649 1.00 95.44 328 LYS A C 1
ATOM 2588 O O . LYS A 1 328 ? -22.743 13.954 18.851 1.00 95.44 328 LYS A O 1
ATOM 2593 N N . SER A 1 329 ? -23.397 13.404 20.923 1.00 96.50 329 SER A N 1
ATOM 2594 C CA . SER A 1 329 ? -22.027 13.353 21.454 1.00 96.50 329 SER A CA 1
ATOM 2595 C C . SER A 1 329 ? -21.186 12.268 20.765 1.00 96.50 329 SER A C 1
ATOM 2597 O O . SER A 1 329 ? -21.705 11.221 20.366 1.00 96.50 329 SER A O 1
ATOM 2599 N N . ILE A 1 330 ? -19.886 12.538 20.660 1.00 98.62 330 ILE A N 1
ATOM 2600 C CA . ILE A 1 330 ? -18.861 11.674 20.068 1.00 98.62 330 ILE A CA 1
ATOM 2601 C C . ILE A 1 330 ? -17.898 11.292 21.197 1.00 98.62 330 ILE A C 1
ATOM 2603 O O . ILE A 1 330 ? -17.423 12.174 21.912 1.00 98.62 330 ILE A O 1
ATOM 2607 N N . ASP A 1 331 ? -17.640 9.997 21.357 1.00 98.62 331 ASP A N 1
ATOM 2608 C CA . ASP A 1 331 ? -16.737 9.440 22.371 1.00 98.62 331 ASP A CA 1
ATOM 2609 C C . ASP A 1 331 ? -15.309 9.247 21.824 1.00 98.62 331 ASP A C 1
ATOM 2611 O O . ASP A 1 331 ? -14.344 9.294 22.582 1.00 98.62 331 ASP A O 1
ATOM 2615 N N . LEU A 1 332 ? -15.174 9.051 20.506 1.00 98.81 332 LEU A N 1
ATOM 2616 C CA . LEU A 1 332 ? -13.908 8.878 19.786 1.00 98.81 332 LEU A CA 1
ATOM 2617 C C . LEU A 1 332 ? -14.047 9.392 18.343 1.00 98.81 332 LEU A C 1
ATOM 2619 O O . LEU A 1 332 ? -15.028 9.085 17.662 1.00 98.81 332 LEU A O 1
ATOM 2623 N N . PHE A 1 333 ? -13.050 10.133 17.861 1.00 98.94 333 PHE A N 1
ATOM 2624 C CA . PHE A 1 333 ? -12.872 10.399 16.432 1.00 98.94 333 PHE A CA 1
ATOM 2625 C C . PHE A 1 333 ? -11.922 9.382 15.804 1.00 98.94 333 PHE A C 1
ATOM 2627 O O . PHE A 1 333 ? -10.883 9.072 16.386 1.00 98.94 333 PHE A O 1
ATOM 2634 N N . LEU A 1 334 ? -12.246 8.931 14.592 1.00 98.88 334 LEU A N 1
ATOM 2635 C CA . LEU A 1 334 ? -11.342 8.161 13.743 1.00 98.88 334 LEU A CA 1
ATOM 2636 C C . LEU A 1 334 ? -10.998 8.960 12.484 1.00 98.88 334 LEU A C 1
ATOM 2638 O O . LEU A 1 334 ? -11.890 9.419 11.770 1.00 98.88 334 LEU A O 1
ATOM 2642 N N . ILE A 1 335 ? -9.705 9.120 12.214 1.00 98.44 335 ILE A N 1
ATOM 2643 C CA . ILE A 1 335 ? -9.200 9.706 10.970 1.00 98.44 335 ILE A CA 1
ATOM 2644 C C . ILE A 1 335 ? -8.525 8.582 10.184 1.00 98.44 335 ILE A C 1
ATOM 2646 O O . ILE A 1 335 ? -7.340 8.320 10.350 1.00 98.44 335 ILE A O 1
ATOM 2650 N N . THR A 1 336 ? -9.305 7.861 9.386 1.00 98.19 336 THR A N 1
ATOM 2651 C CA . THR A 1 336 ? -8.757 6.887 8.433 1.00 98.19 336 THR A CA 1
ATOM 2652 C C . THR A 1 336 ? -8.364 7.610 7.146 1.00 98.19 336 THR A C 1
ATOM 2654 O O . THR A 1 336 ? -8.880 8.695 6.862 1.00 98.19 336 THR A O 1
ATOM 2657 N N . GLY A 1 337 ? -7.450 7.049 6.365 1.00 94.69 337 GLY A N 1
ATOM 2658 C CA . GLY A 1 337 ? -7.043 7.625 5.089 1.00 94.69 337 GLY A CA 1
ATOM 2659 C C . GLY A 1 337 ? -5.855 6.885 4.498 1.00 94.69 337 GLY A C 1
ATOM 2660 O O . GLY A 1 337 ? -4.959 6.497 5.237 1.00 94.69 337 GLY A O 1
ATOM 2661 N N . HIS A 1 338 ? -5.809 6.742 3.177 1.00 98.31 338 HIS A N 1
ATOM 2662 C CA . HIS A 1 338 ? -4.570 6.378 2.499 1.00 98.31 338 HIS A CA 1
ATOM 2663 C C . HIS A 1 338 ? -3.642 7.606 2.517 1.00 98.31 338 HIS A C 1
ATOM 2665 O O . HIS A 1 338 ? -3.786 8.539 1.721 1.00 98.31 338 HIS A O 1
ATOM 2671 N N . ASN A 1 339 ? -2.848 7.718 3.582 1.00 95.62 339 ASN A N 1
ATOM 2672 C CA . ASN A 1 339 ? -2.234 8.970 4.025 1.00 95.62 339 ASN A CA 1
ATOM 2673 C C . ASN A 1 339 ? -1.194 8.659 5.119 1.00 95.62 339 ASN A C 1
ATOM 2675 O O . ASN A 1 339 ? -1.580 8.037 6.113 1.00 95.62 339 ASN A O 1
ATOM 2679 N N . PRO A 1 340 ? 0.069 9.108 5.017 1.00 95.75 340 PRO A N 1
ATOM 2680 C CA . PRO A 1 340 ? 1.067 8.799 6.038 1.00 95.75 340 PRO A CA 1
ATOM 2681 C C . PRO A 1 340 ? 0.690 9.373 7.404 1.00 95.75 340 PRO A C 1
ATOM 2683 O O . PRO A 1 340 ? 0.372 10.567 7.513 1.00 95.75 340 PRO A O 1
ATOM 2686 N N . VAL A 1 341 ? 0.754 8.572 8.473 1.00 93.94 341 VAL A N 1
ATOM 2687 C CA . VAL A 1 341 ? 0.327 9.047 9.808 1.00 93.94 341 VAL A CA 1
ATOM 2688 C C . VAL A 1 341 ? 1.243 10.133 10.363 1.00 93.94 341 VAL A C 1
ATOM 2690 O O . VAL A 1 341 ? 0.783 11.052 11.050 1.00 93.94 341 VAL A O 1
ATOM 2693 N N . ARG A 1 342 ? 2.541 10.047 10.063 1.00 91.50 342 ARG A N 1
ATOM 2694 C CA . ARG A 1 342 ? 3.585 10.926 10.592 1.00 91.50 342 ARG A CA 1
ATOM 2695 C C . ARG A 1 342 ? 3.560 12.282 9.891 1.00 91.50 342 ARG A C 1
ATOM 2697 O O . ARG A 1 342 ? 3.930 12.399 8.728 1.00 91.50 342 ARG A O 1
ATOM 2704 N N . THR A 1 343 ? 3.232 13.348 10.626 1.00 87.81 343 THR A N 1
ATOM 2705 C CA . THR A 1 343 ? 3.045 14.713 10.076 1.00 87.81 343 THR A CA 1
ATOM 2706 C C . THR A 1 343 ? 4.306 15.372 9.494 1.00 87.81 343 THR A C 1
ATOM 2708 O O . THR A 1 343 ? 4.253 16.530 9.084 1.00 87.81 343 THR A O 1
ATOM 2711 N N . ALA A 1 344 ? 5.452 14.688 9.528 1.00 84.06 344 ALA A N 1
ATOM 2712 C CA . ALA A 1 344 ? 6.705 15.109 8.905 1.00 84.06 344 ALA A CA 1
ATOM 2713 C C . ALA A 1 344 ? 6.947 14.448 7.531 1.00 84.06 344 ALA A C 1
ATOM 2715 O O . ALA A 1 344 ? 7.832 14.893 6.803 1.00 84.06 344 ALA A O 1
ATOM 2716 N N . ALA A 1 345 ? 6.181 13.412 7.164 1.00 81.62 345 ALA A N 1
ATOM 2717 C CA . ALA A 1 345 ? 6.247 12.797 5.842 1.00 81.62 345 ALA A CA 1
ATOM 2718 C C . ALA A 1 345 ? 5.706 13.764 4.774 1.00 81.62 345 ALA A C 1
ATOM 2720 O O . ALA A 1 345 ? 4.698 14.439 4.985 1.00 81.62 345 ALA A O 1
ATOM 2721 N N . ALA A 1 346 ? 6.378 13.835 3.621 1.00 79.38 346 ALA A N 1
ATOM 2722 C CA . ALA A 1 346 ? 6.192 14.914 2.644 1.00 79.38 346 ALA A CA 1
ATOM 2723 C C . ALA A 1 346 ? 4.788 14.988 2.008 1.00 79.38 346 ALA A C 1
ATOM 2725 O O . ALA A 1 346 ? 4.383 16.061 1.559 1.00 79.38 346 ALA A O 1
ATOM 2726 N N . THR A 1 347 ? 4.055 13.871 1.978 1.00 84.12 347 THR A N 1
ATOM 2727 C CA . THR A 1 347 ? 2.676 13.760 1.474 1.00 84.12 347 THR A CA 1
ATOM 2728 C C . THR A 1 347 ? 1.612 13.787 2.579 1.00 84.12 347 THR A C 1
ATOM 2730 O O . THR A 1 347 ? 0.431 13.902 2.258 1.00 84.12 347 THR A O 1
ATOM 2733 N N . SER A 1 348 ? 1.985 13.724 3.866 1.00 90.06 348 SER A N 1
ATOM 2734 C CA . SER A 1 348 ? 1.023 13.620 4.976 1.00 90.06 348 SER A CA 1
ATOM 2735 C C . SER A 1 348 ? 0.122 14.849 5.086 1.00 90.06 348 SER A C 1
ATOM 2737 O O . SER A 1 348 ? 0.590 15.980 5.245 1.00 90.06 348 SER A O 1
ATOM 2739 N N . THR A 1 349 ? -1.191 14.618 5.106 1.00 94.69 349 THR A N 1
ATOM 2740 C CA . THR A 1 349 ? -2.193 15.644 5.437 1.00 94.69 349 THR A CA 1
ATOM 2741 C C . THR A 1 349 ? -3.004 15.319 6.695 1.00 94.69 349 THR A C 1
ATOM 2743 O O . THR A 1 349 ? -3.801 16.147 7.149 1.00 94.69 349 THR A O 1
ATOM 2746 N N . MET A 1 350 ? -2.725 14.182 7.350 1.00 93.50 350 MET A N 1
ATOM 2747 C CA . MET A 1 350 ? -3.296 13.800 8.651 1.00 93.50 350 MET A CA 1
ATOM 2748 C C . MET A 1 350 ? -3.181 14.913 9.703 1.00 93.50 350 MET A C 1
ATOM 2750 O O . MET A 1 350 ? -4.155 15.217 10.394 1.00 93.50 350 MET A O 1
ATOM 2754 N N . GLY A 1 351 ? -2.034 15.601 9.774 1.00 93.31 351 GLY A N 1
ATOM 2755 C CA . GLY A 1 351 ? -1.822 16.720 10.702 1.00 93.31 351 GLY A CA 1
ATOM 2756 C C . GLY A 1 351 ? -2.788 17.899 10.500 1.00 93.31 351 GLY A C 1
ATOM 2757 O O . GLY A 1 351 ? -3.176 18.553 11.471 1.00 93.31 351 GLY A O 1
ATOM 2758 N N . THR A 1 352 ? -3.234 18.150 9.265 1.00 96.25 352 THR A N 1
ATOM 2759 C CA . THR A 1 352 ? -4.215 19.197 8.932 1.00 96.25 352 THR A CA 1
ATOM 2760 C C . THR A 1 352 ? -5.611 18.830 9.432 1.00 96.25 352 THR A C 1
ATOM 2762 O O . THR A 1 352 ? -6.281 19.662 10.049 1.00 96.25 352 THR A O 1
ATOM 2765 N N . VAL A 1 353 ? -6.028 17.575 9.233 1.00 97.75 353 VAL A N 1
ATOM 2766 C CA . VAL A 1 353 ? -7.338 17.074 9.681 1.00 97.75 353 VAL A CA 1
ATOM 2767 C C . VAL A 1 353 ? -7.382 16.957 11.207 1.00 97.75 353 VAL A C 1
ATOM 2769 O O . VAL A 1 353 ? -8.319 17.461 11.830 1.00 97.75 353 VAL A O 1
ATOM 2772 N N . PHE A 1 354 ? -6.334 16.397 11.824 1.00 97.62 354 PHE A N 1
ATOM 2773 C CA . PHE A 1 354 ? -6.163 16.363 13.280 1.00 97.62 354 PHE A CA 1
ATOM 2774 C C . PHE A 1 354 ? -6.290 17.765 13.887 1.00 97.62 354 PHE A C 1
ATOM 2776 O O . PHE A 1 354 ? -7.070 17.963 14.819 1.00 97.62 354 PHE A O 1
ATOM 2783 N N . LYS A 1 355 ? -5.575 18.755 13.332 1.00 96.94 355 LYS A N 1
ATOM 2784 C CA . LYS A 1 355 ? -5.592 20.139 13.823 1.00 96.94 355 LYS A CA 1
ATOM 2785 C C . LYS A 1 355 ? -6.996 20.744 13.785 1.00 96.94 355 LYS A C 1
ATOM 2787 O O . LYS A 1 355 ? -7.408 21.348 14.773 1.00 96.94 355 LYS A O 1
ATOM 2792 N N . ALA A 1 356 ? -7.742 20.542 12.698 1.00 97.94 356 ALA A N 1
ATOM 2793 C CA . ALA A 1 356 ? -9.121 21.014 12.585 1.00 97.94 356 ALA A CA 1
ATOM 2794 C C . ALA A 1 356 ? -10.040 20.376 13.644 1.00 97.94 356 ALA A C 1
ATOM 2796 O O . ALA A 1 356 ? -10.721 21.092 14.381 1.00 97.94 356 ALA A O 1
ATOM 2797 N N . ILE A 1 357 ? -10.007 19.043 13.779 1.00 98.56 357 ILE A N 1
ATOM 2798 C CA . ILE A 1 357 ? -10.832 18.317 14.758 1.00 98.56 357 ILE A CA 1
ATOM 2799 C C . ILE A 1 357 ? -10.470 18.737 16.185 1.00 98.56 357 ILE A C 1
ATOM 2801 O O . ILE A 1 357 ? -11.357 19.102 16.956 1.00 98.56 357 ILE A O 1
ATOM 2805 N N . ARG A 1 358 ? -9.181 18.749 16.541 1.00 97.69 358 ARG A N 1
ATOM 2806 C CA . ARG A 1 358 ? -8.718 19.079 17.895 1.00 97.69 358 ARG A CA 1
ATOM 2807 C C . ARG A 1 358 ? -9.017 20.529 18.284 1.00 97.69 358 ARG A C 1
ATOM 2809 O O . ARG A 1 358 ? -9.401 20.762 19.427 1.00 97.69 358 ARG A O 1
ATOM 2816 N N . SER A 1 359 ? -8.918 21.492 17.365 1.00 96.69 359 SER A N 1
ATOM 2817 C CA . SER A 1 359 ? -9.303 22.886 17.642 1.00 96.69 359 SER A CA 1
ATOM 2818 C C . SER A 1 359 ? -10.805 23.067 17.905 1.00 96.69 359 SER A C 1
ATOM 2820 O O . SER A 1 359 ? -11.177 23.966 18.654 1.00 96.69 359 SER A O 1
ATOM 2822 N N . MET A 1 360 ? -11.666 22.220 17.333 1.00 97.06 360 MET A N 1
ATOM 2823 C CA . MET A 1 360 ? -13.122 22.259 17.553 1.00 97.06 360 MET A CA 1
ATOM 2824 C C . MET A 1 360 ? -13.577 21.367 18.721 1.00 97.06 360 MET A C 1
ATOM 2826 O O . MET A 1 360 ? -14.570 21.660 19.387 1.00 97.06 360 MET A O 1
ATOM 2830 N N . ARG A 1 361 ? -12.854 20.272 18.985 1.00 97.44 361 ARG A N 1
ATOM 2831 C CA . ARG A 1 361 ? -13.133 19.272 20.026 1.00 97.44 361 ARG A CA 1
ATOM 2832 C C . ARG A 1 361 ? -11.856 19.000 20.844 1.00 97.44 361 ARG A C 1
ATOM 2834 O O . ARG A 1 361 ? -11.206 17.966 20.654 1.00 97.44 361 ARG A O 1
ATOM 2841 N N . PRO A 1 362 ? -11.496 19.902 21.779 1.00 96.38 362 PRO A N 1
ATOM 2842 C CA . PRO A 1 362 ? -10.218 19.837 22.488 1.00 96.38 362 PRO A CA 1
ATOM 2843 C C . PRO A 1 362 ? -9.975 18.526 23.240 1.00 96.38 362 PRO A C 1
ATOM 2845 O O . PRO A 1 362 ? -8.875 17.993 23.192 1.00 96.38 362 PRO A O 1
ATOM 2848 N N . ASP A 1 363 ? -10.995 17.970 23.899 1.00 96.56 363 ASP A N 1
ATOM 2849 C CA . ASP A 1 363 ? -10.798 16.899 24.883 1.00 96.56 363 ASP A CA 1
ATOM 2850 C C . ASP A 1 363 ? -11.265 15.493 24.465 1.00 96.56 363 ASP A C 1
ATOM 2852 O O . ASP A 1 363 ? -11.059 14.554 25.239 1.00 96.56 363 ASP A O 1
ATOM 2856 N N . VAL A 1 364 ? -11.847 15.328 23.269 1.00 98.25 364 VAL A N 1
ATOM 2857 C CA . VAL A 1 364 ? -12.304 14.023 22.743 1.00 98.25 364 VAL A CA 1
ATOM 2858 C C . VAL A 1 364 ? -11.106 13.237 22.180 1.00 98.25 364 VAL A C 1
ATOM 2860 O O . VAL A 1 364 ? -10.326 13.820 21.423 1.00 98.25 364 VAL A O 1
ATOM 2863 N N . PRO A 1 365 ? -10.920 11.944 22.504 1.00 98.50 365 PRO A N 1
ATOM 2864 C CA . PRO A 1 365 ? -9.884 11.113 21.889 1.00 98.50 365 PRO A CA 1
ATOM 2865 C C . PRO A 1 365 ? -9.953 11.079 20.355 1.00 98.50 365 PRO A C 1
ATOM 2867 O O . PRO A 1 365 ? -11.038 11.143 19.771 1.00 98.50 365 PRO A O 1
ATOM 2870 N N . ILE A 1 366 ? -8.792 10.960 19.710 1.00 98.75 366 ILE A N 1
ATOM 2871 C CA . ILE A 1 366 ? -8.658 10.846 18.251 1.00 98.75 366 ILE A CA 1
ATOM 2872 C C . ILE A 1 366 ? -7.695 9.693 17.954 1.00 98.75 366 ILE A C 1
ATOM 2874 O O . ILE A 1 366 ? -6.609 9.662 18.519 1.00 98.75 366 ILE A O 1
ATOM 2878 N N . GLN A 1 367 ? -8.048 8.773 17.060 1.00 98.81 367 GLN A N 1
ATOM 2879 C CA . GLN A 1 367 ? -7.098 7.798 16.517 1.00 98.81 367 GLN A CA 1
ATOM 2880 C C . GLN A 1 367 ? -7.044 7.932 14.995 1.00 98.81 367 GLN A C 1
ATOM 2882 O O . GLN A 1 367 ? -8.087 7.977 14.344 1.00 98.81 367 GLN A O 1
ATOM 2887 N N . ALA A 1 368 ? -5.840 7.992 14.430 1.00 98.75 368 ALA A N 1
ATOM 2888 C CA . ALA A 1 368 ? -5.630 7.936 12.990 1.00 98.75 368 ALA A CA 1
ATOM 2889 C C . ALA A 1 368 ? -5.213 6.529 12.533 1.00 98.75 368 ALA A C 1
ATOM 2891 O O . ALA A 1 368 ? -4.535 5.804 13.265 1.00 98.75 368 ALA A O 1
ATOM 2892 N N . PHE A 1 369 ? -5.597 6.166 11.317 1.00 98.88 369 PHE A N 1
ATOM 2893 C CA . PHE A 1 369 ? -5.104 4.984 10.615 1.00 98.88 369 PHE A CA 1
ATOM 2894 C C . PHE A 1 369 ? -4.677 5.434 9.223 1.00 98.88 369 PHE A C 1
ATOM 2896 O O . PHE A 1 369 ? -5.468 6.080 8.531 1.00 98.88 369 PHE A O 1
ATOM 2903 N N . GLY A 1 370 ? -3.420 5.165 8.879 1.00 98.31 370 GLY A N 1
ATOM 2904 C CA . GLY A 1 370 ? -2.775 5.640 7.658 1.00 98.31 370 GLY A CA 1
ATOM 2905 C C . GLY A 1 370 ? -2.221 4.520 6.783 1.00 98.31 370 GLY A C 1
ATOM 2906 O O . GLY A 1 370 ? -2.367 3.341 7.096 1.00 98.31 370 GLY A O 1
ATOM 2907 N N . GLY A 1 371 ? -1.540 4.927 5.719 1.00 96.56 371 GLY A N 1
ATOM 2908 C CA . GLY A 1 371 ? -0.928 4.071 4.703 1.00 96.56 371 GLY A CA 1
ATOM 2909 C C . GLY A 1 371 ? -0.043 4.910 3.788 1.00 96.56 371 GLY A C 1
ATOM 2910 O O . GLY A 1 371 ? 0.401 5.985 4.198 1.00 96.56 371 GLY A O 1
ATOM 2911 N N . HIS A 1 372 ? 0.128 4.493 2.535 1.00 95.25 372 HIS A N 1
ATOM 2912 C CA . HIS A 1 372 ? 0.844 5.190 1.453 1.00 95.25 372 HIS A CA 1
ATOM 2913 C C . HIS A 1 372 ? 2.375 5.222 1.574 1.00 95.25 372 HIS A C 1
ATOM 2915 O O . HIS A 1 372 ? 3.079 5.274 0.566 1.00 95.25 372 HIS A O 1
ATOM 2921 N N . THR A 1 373 ? 2.932 5.203 2.788 1.00 90.12 373 THR A N 1
ATOM 2922 C CA . THR A 1 373 ? 4.386 5.094 2.992 1.00 90.12 373 THR A CA 1
ATOM 2923 C C . THR A 1 373 ? 4.871 3.664 3.222 1.00 90.12 373 THR A C 1
ATOM 2925 O O . THR A 1 373 ? 6.063 3.476 3.447 1.00 90.12 373 THR A O 1
ATOM 2928 N N . HIS A 1 374 ? 3.999 2.654 3.089 1.00 92.88 374 HIS A N 1
ATOM 2929 C CA . HIS A 1 374 ? 4.349 1.225 3.111 1.00 92.88 374 HIS A CA 1
ATOM 2930 C C . HIS A 1 374 ? 5.115 0.750 4.378 1.00 92.88 374 HIS A C 1
ATOM 2932 O O . HIS A 1 374 ? 5.770 -0.297 4.357 1.00 92.88 374 HIS A O 1
ATOM 2938 N N . ILE A 1 375 ? 5.065 1.499 5.490 1.00 92.94 375 ILE A N 1
ATOM 2939 C CA . ILE A 1 375 ? 5.856 1.243 6.709 1.00 92.94 375 ILE A CA 1
ATOM 2940 C C . ILE A 1 375 ? 5.002 0.841 7.914 1.00 92.94 375 ILE A C 1
ATOM 2942 O O . ILE A 1 375 ? 3.837 1.206 8.057 1.00 92.94 375 ILE A O 1
ATOM 2946 N N . ARG A 1 376 ? 5.628 0.103 8.836 1.00 96.88 376 ARG A N 1
ATOM 2947 C CA . ARG A 1 376 ? 5.170 -0.013 10.225 1.00 96.88 376 ARG A CA 1
ATOM 2948 C C . ARG A 1 376 ? 5.494 1.306 10.930 1.00 96.88 376 ARG A C 1
ATOM 2950 O O . ARG A 1 376 ? 6.669 1.653 11.024 1.00 96.88 376 ARG A O 1
ATOM 2957 N N . ASP A 1 377 ? 4.491 2.039 11.410 1.00 97.31 377 ASP A N 1
ATOM 2958 C CA . ASP A 1 377 ? 4.719 3.268 12.183 1.00 97.31 377 ASP A CA 1
ATOM 2959 C C . ASP A 1 377 ? 3.612 3.538 13.215 1.00 97.31 377 ASP A C 1
ATOM 2961 O O . ASP A 1 377 ? 2.445 3.177 13.046 1.00 97.31 377 ASP A O 1
ATOM 2965 N N . PHE A 1 378 ? 3.981 4.223 14.295 1.00 98.06 378 PHE A N 1
ATOM 2966 C CA . PHE A 1 378 ? 3.071 4.709 15.319 1.00 98.06 378 PHE A CA 1
ATOM 2967 C C . PHE A 1 378 ? 3.500 6.096 15.797 1.00 98.06 378 PHE A C 1
ATOM 2969 O O . PHE A 1 378 ? 4.604 6.279 16.313 1.00 98.06 378 PHE A O 1
ATOM 2976 N N . THR A 1 379 ? 2.614 7.084 15.672 1.00 95.88 379 THR A N 1
ATOM 2977 C CA . THR A 1 379 ? 2.922 8.474 16.038 1.00 95.88 379 THR A CA 1
ATOM 2978 C C . THR A 1 379 ? 2.002 9.031 17.119 1.00 95.88 379 THR A C 1
ATOM 2980 O O . THR A 1 379 ? 0.841 8.632 17.228 1.00 95.88 379 THR A O 1
ATOM 2983 N N . VAL A 1 380 ? 2.514 9.961 17.932 1.00 96.38 380 VAL A N 1
ATOM 2984 C CA . VAL A 1 380 ? 1.776 10.639 19.007 1.00 96.38 380 VAL A CA 1
ATOM 2985 C C . VAL A 1 380 ? 1.556 12.112 18.657 1.00 96.38 380 VAL A C 1
ATOM 2987 O O . VAL A 1 380 ? 2.482 12.920 18.718 1.00 96.38 380 VAL A O 1
ATOM 2990 N N . TYR A 1 381 ? 0.306 12.488 18.374 1.00 94.94 381 TYR A N 1
ATOM 2991 C CA . TYR A 1 381 ? -0.072 13.882 18.112 1.00 94.94 381 TYR A CA 1
ATOM 2992 C C . TYR A 1 381 ? -0.264 14.679 19.411 1.00 94.94 381 TYR A C 1
ATOM 2994 O O . TYR A 1 381 ? 0.210 15.809 19.521 1.00 94.94 381 TYR A O 1
ATOM 3002 N N . ASP A 1 382 ? -0.948 14.100 20.407 1.00 95.12 382 ASP A N 1
ATOM 3003 C CA . ASP A 1 382 ? -1.059 14.653 21.763 1.00 95.12 382 ASP A CA 1
ATOM 3004 C C . ASP A 1 382 ? -1.392 13.579 22.818 1.00 95.12 382 ASP A C 1
ATOM 3006 O O . ASP A 1 382 ? -1.446 12.386 22.530 1.00 95.12 382 ASP A O 1
ATOM 3010 N N . ASN A 1 383 ? -1.630 13.983 24.072 1.00 95.56 383 ASN A N 1
ATOM 3011 C CA . ASN A 1 383 ? -1.887 13.048 25.176 1.00 95.56 383 ASN A CA 1
ATOM 3012 C C . ASN A 1 383 ? -3.191 12.216 25.047 1.00 95.56 383 ASN A C 1
ATOM 3014 O O . ASN A 1 383 ? -3.423 11.310 25.855 1.00 95.56 383 ASN A O 1
ATOM 3018 N N . LYS A 1 384 ? -4.038 12.493 24.050 1.00 97.50 384 LYS A N 1
ATOM 3019 C CA . LYS A 1 384 ? -5.278 11.778 23.705 1.00 97.50 384 LYS A CA 1
ATOM 3020 C C . LYS A 1 384 ? -5.367 11.447 22.206 1.00 97.50 384 LYS A C 1
ATOM 3022 O O . LYS A 1 384 ? -6.469 11.160 21.731 1.00 97.50 384 LYS A O 1
ATOM 3027 N N . ALA A 1 385 ? -4.260 11.527 21.464 1.00 97.81 385 ALA A N 1
ATOM 3028 C CA . ALA A 1 385 ? -4.280 11.304 20.028 1.00 97.81 385 ALA A CA 1
ATOM 3029 C C . ALA A 1 385 ? -3.011 10.662 19.473 1.00 97.81 385 ALA A C 1
ATOM 3031 O O . ALA A 1 385 ? -1.898 11.138 19.703 1.00 97.81 385 ALA A O 1
ATOM 3032 N N . THR A 1 386 ? -3.221 9.611 18.688 1.00 98.50 386 THR A N 1
ATOM 3033 C CA . THR A 1 386 ? -2.184 8.762 18.092 1.00 98.50 386 THR A CA 1
ATOM 3034 C C . THR A 1 386 ? -2.575 8.337 16.675 1.00 98.50 386 THR A C 1
ATOM 3036 O O . THR A 1 386 ? -3.750 8.398 16.313 1.00 98.50 386 THR A O 1
ATOM 3039 N N . GLY A 1 387 ? -1.604 7.907 15.870 1.00 98.38 387 GLY A N 1
ATOM 3040 C CA . GLY A 1 387 ? -1.806 7.338 14.533 1.00 98.38 387 GLY A CA 1
ATOM 3041 C C . GLY A 1 387 ? -1.061 6.013 14.375 1.00 98.38 387 GLY A C 1
ATOM 3042 O O . GLY A 1 387 ? -0.002 5.863 14.976 1.00 98.38 387 GLY A O 1
ATOM 3043 N N . LEU A 1 388 ? -1.619 5.068 13.612 1.00 98.81 388 LEU A N 1
ATOM 3044 C CA . LEU A 1 388 ? -1.012 3.770 13.279 1.00 98.81 388 LEU A CA 1
ATOM 3045 C C . LEU A 1 388 ? -0.917 3.591 11.754 1.00 98.81 388 LEU A C 1
ATOM 3047 O O . LEU A 1 388 ? -1.887 3.855 11.043 1.00 98.81 388 LEU A O 1
ATOM 3051 N N . GLU A 1 389 ? 0.223 3.096 11.287 1.00 98.31 389 GLU A N 1
ATOM 3052 C CA . GLU A 1 389 ? 0.487 2.661 9.913 1.00 98.31 389 GLU A CA 1
ATOM 3053 C C . GLU A 1 389 ? 1.011 1.217 9.943 1.00 98.31 389 GLU A C 1
ATOM 3055 O O . GLU A 1 389 ? 1.771 0.845 10.844 1.00 98.31 389 GLU A O 1
ATOM 3060 N N . SER A 1 390 ? 0.540 0.379 9.018 1.00 98.44 390 SER A N 1
ATOM 3061 C CA . SER A 1 390 ? 0.544 -1.084 9.189 1.00 98.44 390 SER A CA 1
ATOM 3062 C C . SER A 1 390 ? 1.320 -1.845 8.113 1.00 98.44 390 SER A C 1
ATOM 3064 O O . SER A 1 390 ? 0.964 -2.973 7.785 1.00 98.44 390 SER A O 1
ATOM 3066 N N . GLY A 1 391 ? 2.410 -1.272 7.602 1.00 95.81 391 GLY A N 1
ATOM 3067 C CA . GLY A 1 391 ? 3.269 -1.922 6.612 1.00 95.81 391 GLY A CA 1
ATOM 3068 C C . GLY A 1 391 ? 2.656 -1.912 5.214 1.00 95.81 391 GLY A C 1
ATOM 3069 O O . GLY A 1 391 ? 2.207 -0.869 4.751 1.00 95.81 391 GLY A O 1
ATOM 3070 N N . ARG A 1 392 ? 2.708 -3.062 4.537 1.00 95.06 392 ARG A N 1
ATOM 3071 C CA . ARG A 1 392 ? 2.324 -3.256 3.130 1.00 95.06 392 ARG A CA 1
ATOM 3072 C C . ARG A 1 392 ? 2.106 -4.736 2.808 1.00 95.06 392 ARG A C 1
ATOM 3074 O O . ARG A 1 392 ? 2.404 -5.589 3.645 1.00 95.06 392 ARG A O 1
ATOM 3081 N N . TYR A 1 393 ? 1.658 -5.013 1.584 1.00 95.94 393 TYR A N 1
ATOM 3082 C CA . TYR A 1 393 ? 1.764 -6.271 0.823 1.00 95.94 393 TYR A CA 1
ATOM 3083 C C . TYR A 1 393 ? 1.307 -7.548 1.546 1.00 95.94 393 TYR A C 1
ATOM 3085 O O . TYR A 1 393 ? 1.728 -8.639 1.192 1.00 95.94 393 TYR A O 1
ATOM 3093 N N . CYS A 1 394 ? 0.476 -7.449 2.587 1.00 97.75 394 CYS A N 1
ATOM 3094 C CA . CYS A 1 394 ? 0.248 -8.580 3.491 1.00 97.75 394 CYS A CA 1
ATOM 3095 C C . CYS A 1 394 ? 1.567 -9.171 4.058 1.00 97.75 394 CYS A C 1
ATOM 3097 O O . CYS A 1 394 ? 1.659 -10.363 4.312 1.00 97.75 394 CYS A O 1
ATOM 3099 N N . GLU A 1 395 ? 2.568 -8.326 4.340 1.00 95.44 395 GLU A N 1
ATOM 3100 C CA . GLU A 1 395 ? 3.703 -8.623 5.236 1.00 95.44 395 GLU A CA 1
ATOM 3101 C C . GLU A 1 395 ? 3.270 -8.465 6.711 1.00 95.44 395 GLU A C 1
ATOM 3103 O O . GLU A 1 395 ? 3.797 -9.092 7.637 1.00 95.44 395 GLU A O 1
ATOM 3108 N N . THR A 1 396 ? 2.302 -7.572 6.948 1.00 97.81 396 THR A N 1
ATOM 3109 C CA . THR A 1 396 ? 2.000 -6.991 8.260 1.00 97.81 396 THR A CA 1
ATOM 3110 C C . THR A 1 396 ? 0.498 -6.836 8.502 1.00 97.81 396 THR A C 1
ATOM 3112 O O . THR A 1 396 ? -0.267 -6.500 7.604 1.00 97.81 396 THR A O 1
ATOM 3115 N N . LEU A 1 397 ? 0.085 -7.029 9.755 1.00 98.81 397 LEU A N 1
ATOM 3116 C CA . LEU A 1 397 ? -1.239 -6.703 10.276 1.00 98.81 397 LEU A CA 1
ATOM 3117 C C . LEU A 1 397 ? -1.095 -5.831 11.532 1.00 98.81 397 LEU A C 1
ATOM 3119 O O . LEU A 1 397 ? -0.500 -6.248 12.528 1.00 98.81 397 LEU A O 1
ATOM 3123 N N . GLY A 1 398 ? -1.645 -4.620 11.512 1.00 98.81 398 GLY A N 1
ATOM 3124 C CA . GLY A 1 398 ? -1.614 -3.717 12.658 1.00 98.81 398 GLY A CA 1
ATOM 3125 C C . GLY A 1 398 ? -2.584 -4.132 13.760 1.00 98.81 398 GLY A C 1
ATOM 3126 O O . GLY A 1 398 ? -3.731 -4.494 13.492 1.00 98.81 398 GLY A O 1
ATOM 3127 N N . TRP A 1 399 ? -2.146 -4.024 15.013 1.00 98.88 399 TRP A N 1
ATOM 3128 C CA . TRP A 1 399 ? -2.995 -4.115 16.200 1.00 98.88 399 TRP A CA 1
ATOM 3129 C C . TRP A 1 399 ? -2.850 -2.874 17.074 1.00 98.88 399 TRP A C 1
ATOM 3131 O O . TRP A 1 399 ? -1.738 -2.461 17.414 1.00 98.88 399 TRP A O 1
ATOM 3141 N N . LEU A 1 400 ? -3.988 -2.343 17.518 1.00 98.88 400 LEU A N 1
ATOM 3142 C CA . LEU A 1 400 ? -4.067 -1.278 18.512 1.00 98.88 400 LEU A CA 1
ATOM 3143 C C . LEU A 1 400 ? -5.107 -1.623 19.580 1.00 98.88 400 LEU A C 1
ATOM 3145 O O . LEU A 1 400 ? -6.246 -1.950 19.258 1.00 98.88 400 LEU A O 1
ATOM 3149 N N . ALA A 1 401 ? -4.746 -1.449 20.847 1.00 98.81 401 ALA A N 1
ATOM 3150 C CA . ALA A 1 401 ? -5.662 -1.496 21.982 1.00 98.81 401 ALA A CA 1
ATOM 3151 C C . ALA A 1 401 ? -5.707 -0.137 22.693 1.00 98.81 401 ALA A C 1
ATOM 3153 O O . ALA A 1 401 ? -4.664 0.430 23.028 1.00 98.81 401 ALA A O 1
ATOM 3154 N N . MET A 1 402 ? -6.917 0.369 22.950 1.00 98.69 402 MET A N 1
ATOM 3155 C CA . MET A 1 402 ? -7.174 1.652 23.609 1.00 98.69 402 MET A CA 1
ATOM 3156 C C . MET A 1 402 ? -8.090 1.476 24.824 1.00 98.69 402 MET A C 1
ATOM 3158 O O . MET A 1 402 ? -9.124 0.810 24.754 1.00 98.69 402 MET A O 1
ATOM 3162 N N . SER A 1 403 ? -7.748 2.143 25.925 1.00 98.44 403 SER A N 1
ATOM 3163 C CA . SER A 1 403 ? -8.521 2.132 27.174 1.00 98.44 403 SER A CA 1
ATOM 3164 C C . SER A 1 403 ? -8.612 3.513 27.803 1.00 98.44 403 SER A C 1
ATOM 3166 O O . SER A 1 403 ? -7.694 4.319 27.672 1.00 98.44 403 SER A O 1
ATOM 3168 N N . GLY A 1 404 ? -9.688 3.766 28.553 1.00 97.06 404 GLY A N 1
ATOM 3169 C CA . GLY A 1 404 ? -9.870 5.010 29.306 1.00 97.06 404 GLY A CA 1
ATOM 3170 C C . GLY A 1 404 ? -10.698 6.075 28.584 1.00 97.06 404 GLY A C 1
ATOM 3171 O O . GLY A 1 404 ? -10.646 7.240 28.991 1.00 97.06 404 GLY A O 1
ATOM 3172 N N . ILE A 1 405 ? -11.458 5.680 27.553 1.00 97.12 405 ILE A N 1
ATOM 3173 C CA . ILE A 1 405 ? -12.426 6.529 26.852 1.00 97.12 405 ILE A CA 1
ATOM 3174 C C . ILE A 1 405 ? -13.653 6.690 27.752 1.00 97.12 405 ILE A C 1
ATOM 3176 O O . ILE A 1 405 ? -14.411 5.745 27.976 1.00 97.12 405 ILE A O 1
ATOM 3180 N N . ASN A 1 406 ? -13.858 7.899 28.269 1.00 93.81 406 ASN A N 1
ATOM 3181 C CA . ASN A 1 406 ? -15.014 8.210 29.102 1.00 93.81 406 ASN A CA 1
ATOM 3182 C C . ASN A 1 406 ? -16.273 8.374 28.232 1.00 93.81 406 ASN A C 1
ATOM 3184 O O . ASN A 1 406 ? -16.432 9.395 27.567 1.00 93.81 406 ASN A O 1
ATOM 3188 N N . SER A 1 407 ? -17.165 7.383 28.260 1.00 96.06 407 SER A N 1
ATOM 3189 C CA . SER A 1 407 ? -18.452 7.381 27.554 1.00 96.06 407 SER A CA 1
ATOM 3190 C C . SER A 1 407 ? -19.569 6.982 28.515 1.00 96.06 407 SER A C 1
ATOM 3192 O O . SER A 1 407 ? -19.413 6.056 29.306 1.00 96.06 407 SER A O 1
ATOM 3194 N N . SER A 1 408 ? -20.715 7.661 28.431 1.00 94.44 408 SER A N 1
ATOM 3195 C CA . SER A 1 408 ? -21.912 7.334 29.217 1.00 94.44 408 SER A CA 1
ATOM 3196 C C . SER A 1 408 ? -22.754 6.198 28.624 1.00 94.44 408 SER A C 1
ATOM 3198 O O . SER A 1 408 ? -23.711 5.760 29.261 1.00 94.44 408 SER A O 1
ATOM 3200 N N . THR A 1 409 ? -22.426 5.730 27.415 1.00 96.50 409 THR A N 1
ATOM 3201 C CA . THR A 1 409 ? -23.143 4.650 26.714 1.00 96.50 409 THR A CA 1
ATOM 3202 C C . THR A 1 409 ? -22.327 3.366 26.584 1.00 96.50 409 THR A C 1
ATOM 3204 O O . THR A 1 409 ? -22.917 2.294 26.434 1.00 96.50 409 THR A O 1
ATOM 3207 N N . CYS A 1 410 ? -20.996 3.450 26.679 1.00 96.81 410 CYS A N 1
ATOM 3208 C CA . CYS A 1 410 ? -20.113 2.291 26.611 1.00 96.81 410 CYS A CA 1
ATOM 3209 C C . CYS A 1 410 ? -20.206 1.407 27.867 1.00 96.81 410 CYS A C 1
ATOM 3211 O O . CYS A 1 410 ? -20.150 1.890 28.997 1.00 96.81 410 CYS A O 1
ATOM 3213 N N . LYS A 1 411 ? -20.308 0.092 27.654 1.00 96.12 411 LYS A N 1
ATOM 3214 C CA . LYS A 1 411 ? -20.336 -0.951 28.692 1.00 96.12 411 LYS A CA 1
ATOM 3215 C C . LYS A 1 411 ? -19.032 -1.745 28.787 1.00 96.12 411 LYS A C 1
ATOM 3217 O O . LYS A 1 411 ? -18.878 -2.523 29.729 1.00 96.12 411 LYS A O 1
ATOM 3222 N N . ALA A 1 412 ? -18.116 -1.572 27.832 1.00 96.69 412 ALA A N 1
ATOM 3223 C CA . ALA A 1 412 ? -16.856 -2.301 27.811 1.00 96.69 412 ALA A CA 1
ATOM 3224 C C . ALA A 1 412 ? -16.005 -1.957 29.046 1.00 96.69 412 ALA A C 1
ATOM 3226 O O . ALA A 1 412 ? -15.858 -0.775 29.381 1.00 96.69 412 ALA A O 1
ATOM 3227 N N . PRO A 1 413 ? -15.405 -2.951 29.726 1.00 95.38 413 PRO A N 1
ATOM 3228 C CA . PRO A 1 413 ? -14.468 -2.672 30.800 1.00 95.38 413 PRO A CA 1
ATOM 3229 C C . PRO A 1 413 ? -13.266 -1.919 30.226 1.00 95.38 413 PRO A C 1
ATOM 3231 O O . PRO A 1 413 ? -12.699 -2.336 29.219 1.00 95.38 413 PRO A O 1
ATOM 3234 N N . HIS A 1 414 ? -12.827 -0.847 30.895 1.00 94.19 414 HIS A N 1
ATOM 3235 C CA . HIS A 1 414 ? -11.586 -0.165 30.504 1.00 94.19 414 HIS A CA 1
ATOM 3236 C C . HIS A 1 414 ? -10.412 -1.151 30.463 1.00 94.19 414 HIS A C 1
ATOM 3238 O O . HIS A 1 414 ? -9.598 -1.088 29.549 1.00 94.19 414 HIS A O 1
ATOM 3244 N N . ASN A 1 415 ? -10.372 -2.078 31.424 1.00 95.06 415 ASN A N 1
ATOM 3245 C CA . ASN A 1 415 ? -9.367 -3.125 31.503 1.00 95.06 415 ASN A CA 1
ATOM 3246 C C . ASN A 1 415 ? -10.043 -4.518 31.545 1.00 95.06 415 ASN A C 1
ATOM 3248 O O . ASN A 1 415 ? -10.500 -4.922 32.625 1.00 95.06 415 ASN A O 1
ATOM 3252 N N . PRO A 1 416 ? -10.174 -5.252 30.420 1.00 96.56 416 PRO A N 1
ATOM 3253 C CA . PRO A 1 416 ? -10.684 -6.626 30.416 1.00 96.56 416 PRO A CA 1
ATOM 3254 C C . PRO A 1 416 ? -9.849 -7.591 31.283 1.00 96.56 416 PRO A C 1
ATOM 3256 O O . PRO A 1 416 ? -8.624 -7.502 31.398 1.00 96.56 416 PRO A O 1
ATOM 3259 N N . LYS A 1 417 ? -10.533 -8.556 31.912 1.00 95.69 417 LYS A N 1
ATOM 3260 C CA . LYS A 1 417 ? -9.915 -9.563 32.795 1.00 95.69 417 LYS A CA 1
ATOM 3261 C C . LYS A 1 417 ? -9.409 -10.771 32.003 1.00 95.69 417 LYS A C 1
ATOM 3263 O O . LYS A 1 417 ? -10.048 -11.201 31.052 1.00 95.69 417 LYS A O 1
ATOM 3268 N N . GLY A 1 418 ? -8.311 -11.373 32.466 1.00 93.31 418 GLY A N 1
ATOM 3269 C CA . GLY A 1 418 ? -7.748 -12.605 31.887 1.00 93.31 418 GLY A CA 1
ATOM 3270 C C . GLY A 1 418 ? -6.824 -12.396 30.682 1.00 93.31 418 GLY A C 1
ATOM 3271 O O . GLY A 1 418 ? -6.379 -13.371 30.086 1.00 93.31 418 GLY A O 1
ATOM 3272 N N . VAL A 1 419 ? -6.517 -11.143 30.347 1.00 95.50 419 VAL A N 1
ATOM 3273 C CA . VAL A 1 419 ? -5.635 -10.720 29.249 1.00 95.50 419 VAL A CA 1
ATOM 3274 C C . VAL A 1 419 ? -4.683 -9.617 29.739 1.00 95.50 419 VAL A C 1
ATOM 3276 O O . VAL A 1 419 ? -4.978 -8.972 30.752 1.00 95.50 419 VAL A O 1
ATOM 3279 N N . PRO A 1 420 ? -3.542 -9.376 29.066 1.00 97.19 420 PRO A N 1
ATOM 3280 C CA . PRO A 1 420 ? -2.781 -8.142 29.246 1.00 97.19 420 PRO A CA 1
ATOM 3281 C C . PRO A 1 420 ? -3.632 -6.933 28.831 1.00 97.19 420 PRO A C 1
ATOM 3283 O O . PRO A 1 420 ? -4.599 -7.068 28.085 1.00 97.19 420 PRO A O 1
ATOM 3286 N N . ASN A 1 421 ? -3.288 -5.750 29.328 1.00 98.38 421 ASN A N 1
ATOM 3287 C CA . ASN A 1 421 ? -4.070 -4.523 29.163 1.00 98.38 421 ASN A CA 1
ATOM 3288 C C . ASN A 1 421 ? -3.140 -3.371 28.749 1.00 98.38 421 ASN A C 1
ATOM 3290 O O . ASN A 1 421 ? -1.993 -3.364 29.201 1.00 98.38 421 ASN A O 1
ATOM 3294 N N . PRO A 1 422 ? -3.588 -2.391 27.942 1.00 98.00 422 PRO A N 1
ATOM 3295 C CA . PRO A 1 422 ? -2.742 -1.280 27.523 1.00 98.00 422 PRO A CA 1
ATOM 3296 C C . PRO A 1 422 ? -2.333 -0.416 28.725 1.00 98.00 422 PRO A C 1
ATOM 3298 O O . PRO A 1 422 ? -3.169 0.052 29.499 1.00 98.00 422 PRO A O 1
ATOM 3301 N N . THR A 1 423 ? -1.027 -0.192 28.885 1.00 97.00 423 THR A N 1
ATOM 3302 C CA . THR A 1 423 ? -0.440 0.524 30.036 1.00 97.00 423 THR A CA 1
ATOM 3303 C C . THR A 1 423 ? 0.232 1.843 29.669 1.00 97.00 423 THR A C 1
ATOM 3305 O O . THR A 1 423 ? 0.514 2.647 30.561 1.00 97.00 423 THR A O 1
ATOM 3308 N N . ARG A 1 424 ? 0.491 2.094 28.380 1.00 97.44 424 ARG A N 1
ATOM 3309 C CA . ARG A 1 424 ? 1.326 3.213 27.928 1.00 97.44 424 ARG A CA 1
ATOM 3310 C C . ARG A 1 424 ? 0.491 4.476 27.742 1.00 97.44 424 ARG A C 1
ATOM 3312 O O . ARG A 1 424 ? -0.560 4.447 27.107 1.00 97.44 424 ARG A O 1
ATOM 3319 N N . SER A 1 425 ? 0.948 5.593 28.298 1.00 97.00 425 SER A N 1
ATOM 3320 C CA . SER A 1 425 ? 0.370 6.913 28.023 1.00 97.00 425 SER A CA 1
ATOM 3321 C C . SER A 1 425 ? 0.890 7.437 26.686 1.00 97.00 425 SER A C 1
ATOM 3323 O O . SER A 1 425 ? 2.083 7.322 26.416 1.00 97.00 425 SER A O 1
ATOM 3325 N N . ALA A 1 426 ? 0.035 8.090 25.901 1.00 95.06 426 ALA A N 1
ATOM 3326 C CA . ALA A 1 426 ? 0.501 8.961 24.829 1.00 95.06 426 ALA A CA 1
ATOM 3327 C C . ALA A 1 426 ? 1.242 10.166 25.443 1.00 95.06 426 ALA A C 1
ATOM 3329 O O . ALA A 1 426 ? 0.677 10.907 26.254 1.00 95.06 426 ALA A O 1
ATOM 3330 N N . VAL A 1 427 ? 2.515 10.334 25.084 1.00 88.31 427 VAL A N 1
ATOM 3331 C CA . VAL A 1 427 ? 3.368 11.459 25.485 1.00 88.31 427 VAL A CA 1
ATOM 3332 C C . VAL A 1 427 ? 3.887 12.095 24.204 1.00 88.31 427 VAL A C 1
ATOM 3334 O O . VAL A 1 427 ? 4.619 11.449 23.462 1.00 88.31 427 VAL A O 1
ATOM 3337 N N . ALA A 1 428 ? 3.474 13.332 23.925 1.00 71.31 428 ALA A N 1
ATOM 3338 C CA . ALA A 1 428 ? 3.933 14.050 22.740 1.00 71.31 428 ALA A CA 1
ATOM 3339 C C . ALA A 1 428 ? 5.467 14.219 22.788 1.00 71.31 428 ALA A C 1
ATOM 3341 O O . ALA A 1 428 ? 5.985 14.577 23.855 1.00 71.31 428 ALA A O 1
ATOM 3342 N N . PRO A 1 429 ? 6.196 13.986 21.679 1.00 62.31 429 PRO A N 1
ATOM 3343 C CA . PRO A 1 429 ? 7.640 14.173 21.638 1.00 62.31 429 PRO A CA 1
ATOM 3344 C C . PRO A 1 429 ? 8.043 15.582 22.087 1.00 62.31 429 PRO A C 1
ATOM 3346 O O . PRO A 1 429 ? 7.507 16.586 21.613 1.00 62.31 429 PRO A O 1
ATOM 3349 N N . VAL A 1 430 ? 9.005 15.672 23.009 1.00 54.09 430 VAL A N 1
ATOM 3350 C CA . VAL A 1 430 ? 9.571 16.965 23.413 1.00 54.09 430 VAL A CA 1
ATOM 3351 C C . VAL A 1 430 ? 10.316 17.548 22.212 1.00 54.09 430 VAL A C 1
ATOM 3353 O O . VAL A 1 430 ? 11.142 16.866 21.615 1.00 54.09 430 VAL A O 1
ATOM 3356 N N . SER A 1 431 ? 10.032 18.806 21.863 1.00 49.88 431 SER A N 1
ATOM 3357 C CA . SER A 1 431 ? 10.589 19.495 20.688 1.00 49.88 431 SER A CA 1
ATOM 3358 C C . SER A 1 431 ? 12.088 19.812 20.841 1.00 49.88 431 SER A C 1
ATOM 3360 O O . SER A 1 431 ? 12.485 20.962 21.039 1.00 49.88 431 SER A O 1
ATOM 3362 N N . THR A 1 432 ? 12.934 18.786 20.757 1.00 36.81 432 THR A N 1
ATOM 3363 C CA . THR A 1 432 ? 14.391 18.838 20.934 1.00 36.81 432 THR A CA 1
ATOM 3364 C C . THR A 1 432 ? 15.126 19.339 19.689 1.00 36.81 432 THR A C 1
ATOM 3366 O O . THR A 1 432 ? 15.904 18.621 19.065 1.00 36.81 432 THR A O 1
ATOM 3369 N N . GLY A 1 433 ? 14.931 20.615 19.354 1.00 38.28 433 GLY A N 1
ATOM 3370 C CA . GLY A 1 433 ? 15.852 21.338 18.475 1.00 38.28 433 GLY A CA 1
ATOM 3371 C C . GLY A 1 433 ? 15.211 22.167 17.367 1.00 38.28 433 GLY A C 1
ATOM 3372 O O . GLY A 1 433 ? 14.116 21.907 16.884 1.00 38.28 433 GLY A O 1
ATOM 3373 N N . THR A 1 434 ? 15.968 23.185 16.980 1.00 38.50 434 THR A N 1
ATOM 3374 C CA . THR A 1 434 ? 15.737 24.196 15.945 1.00 38.50 434 THR A CA 1
ATOM 3375 C C . THR A 1 434 ? 15.325 23.636 14.576 1.00 38.50 434 THR A C 1
ATOM 3377 O O . THR A 1 434 ? 16.161 23.467 13.689 1.00 38.50 434 THR A O 1
ATOM 3380 N N . VAL A 1 435 ? 14.022 23.448 14.369 1.00 37.41 435 VAL A N 1
ATOM 3381 C CA . VAL A 1 435 ? 13.392 23.358 13.041 1.00 37.41 435 VAL A CA 1
ATOM 3382 C C . VAL A 1 435 ? 12.343 24.470 12.927 1.00 37.41 435 VAL A C 1
ATOM 3384 O O . VAL A 1 435 ? 11.789 24.918 13.932 1.00 37.41 435 VAL A O 1
ATOM 3387 N N . SER A 1 436 ? 12.132 24.981 11.713 1.00 34.34 436 SER A N 1
ATOM 3388 C CA . SER A 1 436 ? 11.286 26.143 11.412 1.00 34.34 436 SER A CA 1
ATOM 3389 C C . SER A 1 436 ? 9.868 26.042 11.989 1.00 34.34 436 SER A C 1
ATOM 3391 O O . SER A 1 436 ? 9.303 24.956 12.090 1.00 34.34 436 SER A O 1
ATOM 3393 N N . ALA A 1 437 ? 9.274 27.196 12.318 1.00 32.91 437 ALA A N 1
ATOM 3394 C CA . ALA A 1 437 ? 8.013 27.327 13.054 1.00 32.91 437 ALA A CA 1
ATOM 3395 C C . ALA A 1 437 ? 6.740 26.935 12.263 1.00 32.91 437 ALA A C 1
ATOM 3397 O O . ALA A 1 437 ? 5.794 27.718 12.153 1.00 32.91 437 ALA A O 1
ATOM 3398 N N . ASN A 1 438 ? 6.677 25.699 11.764 1.00 37.75 438 ASN A N 1
ATOM 3399 C CA . ASN A 1 438 ? 5.415 25.057 11.416 1.00 37.75 438 ASN A CA 1
ATOM 3400 C C . ASN A 1 438 ? 4.604 24.901 12.709 1.00 37.75 438 ASN A C 1
ATOM 3402 O O . ASN A 1 438 ? 4.975 24.137 13.598 1.00 37.75 438 ASN A O 1
ATOM 3406 N N . ALA A 1 439 ? 3.545 25.707 12.829 1.00 49.38 439 ALA A N 1
ATOM 3407 C CA . ALA A 1 439 ? 2.828 25.954 14.077 1.00 49.38 439 ALA A CA 1
ATOM 3408 C C . ALA A 1 439 ? 2.492 24.668 14.847 1.00 49.38 439 ALA A C 1
ATOM 3410 O O . ALA A 1 439 ? 1.816 23.790 14.301 1.00 49.38 439 ALA A O 1
ATOM 3411 N N . SER A 1 440 ? 2.914 24.625 16.117 1.00 67.12 440 SER A N 1
ATOM 3412 C CA . SER A 1 440 ? 2.732 23.497 17.033 1.00 67.12 440 SER A CA 1
ATOM 3413 C C . SER A 1 440 ? 1.329 22.901 16.943 1.00 67.12 440 SER A C 1
ATOM 3415 O O . SER A 1 440 ? 0.323 23.621 16.882 1.00 67.12 440 SER A O 1
ATOM 3417 N N . LEU A 1 441 ? 1.265 21.568 16.924 1.00 83.50 441 LEU A N 1
ATOM 3418 C CA . LEU A 1 441 ? -0.003 20.852 16.926 1.00 83.50 441 LEU A CA 1
ATOM 3419 C C . LEU A 1 441 ? -0.830 21.275 18.156 1.00 83.50 441 LEU A C 1
ATOM 3421 O O . LEU A 1 441 ? -0.274 21.400 19.252 1.00 83.50 441 LEU A O 1
ATOM 3425 N N . PRO A 1 442 ? -2.142 21.539 18.000 1.00 89.69 442 PRO A N 1
ATOM 3426 C CA . PRO A 1 442 ? -2.990 21.840 19.143 1.00 89.69 442 PRO A CA 1
ATOM 3427 C C . PRO A 1 442 ? -3.045 20.615 20.059 1.00 89.69 442 PRO A C 1
ATOM 3429 O O . PRO A 1 442 ? -3.170 19.489 19.586 1.00 89.69 442 PRO A O 1
ATOM 3432 N N . MET A 1 443 ? -2.967 20.841 21.367 1.00 90.75 443 MET A N 1
ATOM 3433 C CA . MET A 1 443 ? -3.008 19.782 22.376 1.00 90.75 443 MET A CA 1
ATOM 3434 C C . MET A 1 443 ? -4.354 19.775 23.102 1.00 90.75 443 MET A C 1
ATOM 3436 O O . MET A 1 443 ? -4.963 20.827 23.307 1.00 90.75 443 MET A O 1
ATOM 3440 N N . SER A 1 444 ? -4.784 18.596 23.546 1.00 92.75 444 SER A N 1
ATOM 3441 C CA . SER A 1 444 ? -5.921 18.422 24.452 1.00 92.75 444 SER A CA 1
ATOM 3442 C C . SER A 1 444 ? -5.792 19.271 25.724 1.00 92.75 444 SER A C 1
ATOM 3444 O O . SER A 1 444 ? -4.751 19.283 26.385 1.00 92.75 444 SER A O 1
ATOM 3446 N N . THR A 1 445 ? -6.881 19.950 26.090 1.00 92.75 445 THR A N 1
ATOM 3447 C CA . THR A 1 445 ? -6.945 20.913 27.201 1.00 92.75 445 THR A CA 1
ATOM 3448 C C . THR A 1 445 ? -6.939 20.280 28.593 1.00 92.75 445 THR A C 1
ATOM 3450 O O . THR A 1 445 ? -6.664 20.976 29.571 1.00 92.75 445 THR A O 1
ATOM 3453 N N . SER A 1 446 ? -7.196 18.974 28.714 1.00 94.44 446 SER A N 1
ATOM 3454 C CA . SER A 1 446 ? -7.170 18.249 29.987 1.00 94.44 446 SER A CA 1
ATOM 3455 C C . SER A 1 446 ? -6.095 17.157 30.062 1.00 94.44 446 SER A C 1
ATOM 3457 O O . SER A 1 446 ? -5.543 16.677 29.067 1.00 94.44 446 SER A O 1
ATOM 3459 N N . LYS A 1 447 ? -5.834 16.697 31.295 1.00 93.19 447 LYS A N 1
ATOM 3460 C CA . LYS A 1 447 ? -5.044 15.483 31.562 1.00 93.19 447 LYS A CA 1
ATOM 3461 C C . LYS A 1 447 ? -5.726 14.254 30.951 1.00 93.19 447 LYS A C 1
ATOM 3463 O O . LYS A 1 447 ? -6.953 14.222 30.834 1.00 93.19 447 LYS A O 1
ATOM 3468 N N . SER A 1 448 ? -4.928 13.246 30.600 1.00 94.94 448 SER A N 1
ATOM 3469 C CA . SER A 1 448 ? -5.390 12.056 29.885 1.00 94.94 448 SER A CA 1
ATOM 3470 C C . SER A 1 448 ? -5.451 10.798 30.757 1.00 94.94 448 SER A C 1
ATOM 3472 O O . SER A 1 448 ? -4.462 10.375 31.364 1.00 94.94 448 SER A O 1
ATOM 3474 N N . THR A 1 449 ? -6.625 10.167 30.768 1.00 94.75 449 THR A N 1
ATOM 3475 C CA . THR A 1 449 ? -6.853 8.796 31.251 1.00 94.75 449 THR A CA 1
ATOM 3476 C C . THR A 1 449 ? -6.528 7.737 30.199 1.00 94.75 449 THR A C 1
ATOM 3478 O O . THR A 1 449 ? -6.494 6.559 30.545 1.00 94.75 449 THR A O 1
ATOM 3481 N N . MET A 1 450 ? -6.279 8.134 28.945 1.00 97.75 450 MET A N 1
ATOM 3482 C CA . MET A 1 450 ? -6.078 7.206 27.834 1.00 97.75 450 MET A CA 1
ATOM 3483 C C . MET A 1 450 ? -4.833 6.347 28.034 1.00 97.75 450 MET A C 1
ATOM 3485 O O . MET A 1 450 ? -3.779 6.852 28.438 1.00 97.75 450 MET A O 1
ATOM 3489 N N . ARG A 1 451 ? -4.945 5.060 27.716 1.00 98.31 451 ARG A N 1
ATOM 3490 C CA . ARG A 1 451 ? -3.829 4.120 27.621 1.00 98.31 451 ARG A CA 1
ATOM 3491 C C . ARG A 1 451 ? -3.885 3.369 26.302 1.00 98.31 451 ARG A C 1
ATOM 3493 O O . ARG A 1 451 ? -4.969 3.047 25.822 1.00 98.31 451 ARG A O 1
ATOM 3500 N N . TYR A 1 452 ? -2.703 3.100 25.764 1.00 98.69 452 TYR A N 1
ATOM 3501 C CA . TYR A 1 452 ? -2.486 2.539 24.439 1.00 98.69 452 TYR A CA 1
ATOM 3502 C C . TYR A 1 452 ? -1.536 1.340 24.515 1.00 98.69 452 TYR A C 1
ATOM 3504 O O . TYR A 1 452 ? -0.660 1.276 25.385 1.00 98.69 452 TYR A O 1
ATOM 3512 N N . ALA A 1 453 ? -1.690 0.413 23.578 1.00 98.50 453 ALA A N 1
ATOM 3513 C CA . ALA A 1 453 ? -0.692 -0.587 23.219 1.00 98.50 453 ALA A CA 1
ATOM 3514 C C . ALA A 1 453 ? -0.814 -0.874 21.721 1.00 98.50 453 ALA A C 1
ATOM 3516 O O . ALA A 1 453 ? -1.928 -0.996 21.214 1.00 98.50 453 ALA A O 1
ATOM 3517 N N . ARG A 1 454 ? 0.324 -0.961 21.028 1.00 98.31 454 ARG A N 1
ATOM 3518 C CA . ARG A 1 454 ? 0.411 -1.179 19.579 1.00 98.31 454 ARG A CA 1
ATOM 3519 C C . ARG A 1 454 ? 1.357 -2.333 19.270 1.00 98.31 454 ARG A C 1
ATOM 3521 O O . ARG A 1 454 ? 2.392 -2.457 19.936 1.00 98.31 454 ARG A O 1
ATOM 3528 N N . ARG A 1 455 ? 0.997 -3.143 18.274 1.00 98.19 455 ARG A N 1
ATOM 3529 C CA . ARG A 1 455 ? 1.738 -4.317 17.787 1.00 98.19 455 ARG A CA 1
ATOM 3530 C C . ARG A 1 455 ? 1.669 -4.385 16.264 1.00 98.19 455 ARG A C 1
ATOM 3532 O O . ARG A 1 455 ? 0.611 -4.126 15.701 1.00 98.19 455 ARG A O 1
ATOM 3539 N N . TYR A 1 456 ? 2.759 -4.810 15.634 1.00 98.50 456 TYR A N 1
ATOM 3540 C CA . TYR A 1 456 ? 2.783 -5.172 14.214 1.00 98.50 456 TYR A CA 1
ATOM 3541 C C . TYR A 1 456 ? 2.916 -6.692 14.118 1.00 98.50 456 TYR A C 1
ATOM 3543 O O . TYR A 1 456 ? 3.942 -7.247 14.511 1.00 98.50 456 TYR A O 1
ATOM 3551 N N . LEU A 1 457 ? 1.849 -7.366 13.696 1.00 97.81 457 LEU A N 1
ATOM 3552 C CA . LEU A 1 457 ? 1.779 -8.821 13.592 1.00 97.81 457 LEU A CA 1
ATOM 3553 C C . LEU A 1 457 ? 2.308 -9.234 12.219 1.00 97.81 457 LEU A C 1
ATOM 3555 O O . LEU A 1 457 ? 1.817 -8.736 11.209 1.00 97.81 457 LEU A O 1
ATOM 3559 N N . ASP A 1 458 ? 3.258 -10.164 12.168 1.00 95.69 458 ASP A N 1
ATOM 3560 C CA . ASP A 1 458 ? 3.695 -10.729 10.888 1.00 95.69 458 ASP A CA 1
ATOM 3561 C C . ASP A 1 458 ? 2.602 -11.623 10.299 1.00 95.69 458 ASP A C 1
ATOM 3563 O O . ASP A 1 458 ? 1.961 -12.402 11.018 1.00 95.69 458 ASP A O 1
ATOM 3567 N N . TRP A 1 459 ? 2.413 -11.531 8.987 1.00 95.88 459 TRP A N 1
ATOM 3568 C CA . TRP A 1 459 ? 1.306 -12.158 8.272 1.00 95.88 459 TRP A CA 1
ATOM 3569 C C . TRP A 1 459 ? 1.500 -13.669 8.039 1.00 95.88 459 TRP A C 1
ATOM 3571 O O . TRP A 1 459 ? 1.694 -14.158 6.927 1.00 95.88 459 TRP A O 1
ATOM 3581 N N . ASN A 1 460 ? 1.468 -14.460 9.112 1.00 92.81 460 ASN A N 1
ATOM 3582 C CA . ASN A 1 460 ? 1.580 -15.913 9.008 1.00 92.81 460 ASN A CA 1
ATOM 3583 C C . ASN A 1 460 ? 0.677 -16.683 9.975 1.00 92.81 460 ASN A C 1
ATOM 3585 O O . ASN A 1 460 ? 0.214 -16.193 11.009 1.00 92.81 460 ASN A O 1
ATOM 3589 N N . ARG A 1 461 ? 0.478 -17.964 9.645 1.00 91.12 461 ARG A N 1
ATOM 3590 C CA . ARG A 1 461 ? -0.342 -18.900 10.422 1.00 91.12 461 ARG A CA 1
ATOM 3591 C C . ARG A 1 461 ? 0.135 -19.096 11.863 1.00 91.12 461 ARG A C 1
ATOM 3593 O O . ARG A 1 461 ? -0.711 -19.358 12.715 1.00 91.12 461 ARG A O 1
ATOM 3600 N N . ASN A 1 462 ? 1.431 -18.959 12.167 1.00 89.12 462 ASN A N 1
ATOM 3601 C CA . ASN A 1 462 ? 1.922 -19.083 13.546 1.00 89.12 462 ASN A CA 1
ATOM 3602 C C . ASN A 1 462 ? 1.433 -17.897 14.389 1.00 89.12 462 ASN A C 1
ATOM 3604 O O . ASN A 1 462 ? 0.875 -18.106 15.468 1.00 89.12 462 ASN A O 1
ATOM 3608 N N . THR A 1 463 ? 1.584 -16.676 13.869 1.00 92.31 463 THR A N 1
ATOM 3609 C CA . THR A 1 463 ? 1.088 -15.433 14.474 1.00 92.31 463 THR A CA 1
ATOM 3610 C C . THR A 1 463 ? -0.430 -15.460 14.638 1.00 92.31 463 THR A C 1
ATOM 3612 O O . THR A 1 463 ? -0.951 -15.266 15.741 1.00 92.31 463 THR A O 1
ATOM 3615 N N . PHE A 1 464 ? -1.153 -15.785 13.563 1.00 94.81 464 PHE A N 1
ATOM 3616 C CA . PHE A 1 464 ? -2.613 -15.828 13.571 1.00 94.81 464 PHE A CA 1
ATOM 3617 C C . PHE A 1 464 ? -3.156 -16.894 14.538 1.00 94.81 464 PHE A C 1
ATOM 3619 O O . PHE A 1 464 ? -4.004 -16.577 15.375 1.00 94.81 464 PHE A O 1
ATOM 3626 N N . ALA A 1 465 ? -2.658 -18.136 14.502 1.00 91.75 465 ALA A N 1
ATOM 3627 C CA . ALA A 1 465 ? -3.124 -19.202 15.397 1.00 91.75 465 ALA A CA 1
ATOM 3628 C C . ALA A 1 465 ? -2.805 -18.917 16.877 1.00 91.75 465 ALA A C 1
ATOM 3630 O O . ALA A 1 465 ? -3.651 -19.145 17.750 1.00 91.75 465 ALA A O 1
ATOM 3631 N N . TYR A 1 466 ? -1.622 -18.362 17.166 1.00 91.44 466 TYR A N 1
ATOM 3632 C CA . TYR A 1 466 ? -1.229 -17.986 18.523 1.00 91.44 466 TYR A CA 1
ATOM 3633 C C . TYR A 1 466 ? -2.197 -16.954 19.124 1.00 91.44 466 TYR A C 1
ATOM 3635 O O . TYR A 1 466 ? -2.748 -17.183 20.205 1.00 91.44 466 TYR A O 1
ATOM 3643 N N . HIS A 1 467 ? -2.483 -15.858 18.413 1.00 94.44 467 HIS A N 1
ATOM 3644 C CA . HIS A 1 467 ? -3.341 -14.790 18.941 1.00 94.44 467 HIS A CA 1
ATOM 3645 C C . HIS A 1 467 ? -4.836 -15.111 18.898 1.00 94.44 467 HIS A C 1
ATOM 3647 O O . HIS A 1 467 ? -5.557 -14.726 19.825 1.00 94.44 467 HIS A O 1
ATOM 3653 N N . ALA A 1 468 ? -5.310 -15.832 17.879 1.00 92.44 468 ALA A N 1
ATOM 3654 C CA . ALA A 1 468 ? -6.717 -16.209 17.749 1.00 92.44 468 ALA A CA 1
ATOM 3655 C C . ALA A 1 468 ? -7.139 -17.269 18.776 1.00 92.44 468 ALA A C 1
ATOM 3657 O O . ALA A 1 468 ? -8.115 -17.072 19.504 1.00 92.44 468 ALA A O 1
ATOM 3658 N N . VAL A 1 469 ? -6.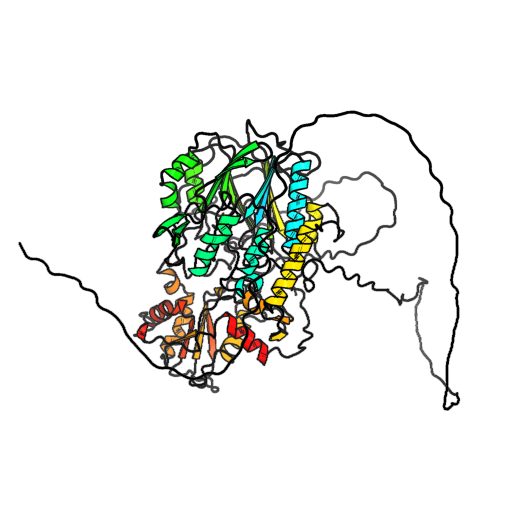408 -18.389 18.833 1.00 84.94 469 VAL A N 1
ATOM 3659 C CA . VAL A 1 469 ? -6.847 -19.614 19.529 1.00 84.94 469 VAL A CA 1
ATOM 3660 C C . VAL A 1 469 ? -5.882 -20.109 20.609 1.00 84.94 469 VAL A C 1
ATOM 3662 O O . VAL A 1 469 ? -6.216 -21.049 21.327 1.00 84.94 469 VAL A O 1
ATOM 3665 N N . GLY A 1 470 ? -4.714 -19.479 20.783 1.00 72.81 470 GLY A N 1
ATOM 3666 C CA . GLY A 1 470 ? -3.748 -19.852 21.826 1.00 72.81 470 GLY A CA 1
ATOM 3667 C C . GLY A 1 470 ? -3.112 -21.231 21.617 1.00 72.81 470 GLY A C 1
ATOM 3668 O O . GLY A 1 470 ? -2.612 -21.830 22.568 1.00 72.81 470 GLY A O 1
ATOM 3669 N N . SER A 1 471 ? -3.153 -21.748 20.386 1.00 57.38 471 SER A N 1
ATOM 3670 C CA . SER A 1 471 ? -2.711 -23.094 20.015 1.00 57.38 471 SER A CA 1
ATOM 3671 C C . SER A 1 471 ? -1.648 -23.028 18.922 1.00 57.38 471 SER A C 1
ATOM 3673 O O . SER A 1 471 ? -1.699 -22.178 18.040 1.00 57.38 471 SER A O 1
ATOM 3675 N N . GLN A 1 472 ? -0.695 -23.962 18.963 1.00 53.75 472 GLN A N 1
ATOM 3676 C CA . GLN A 1 472 ? 0.311 -24.170 17.911 1.00 53.75 472 GLN A CA 1
ATOM 3677 C C . GLN A 1 472 ? -0.079 -25.320 16.959 1.00 53.75 472 GLN A C 1
ATOM 3679 O O . GLN A 1 472 ? 0.769 -25.866 16.255 1.00 53.75 472 GLN A O 1
ATOM 3684 N N . ARG A 1 473 ? -1.351 -25.744 16.963 1.00 57.56 473 ARG A N 1
ATOM 3685 C CA . ARG A 1 473 ?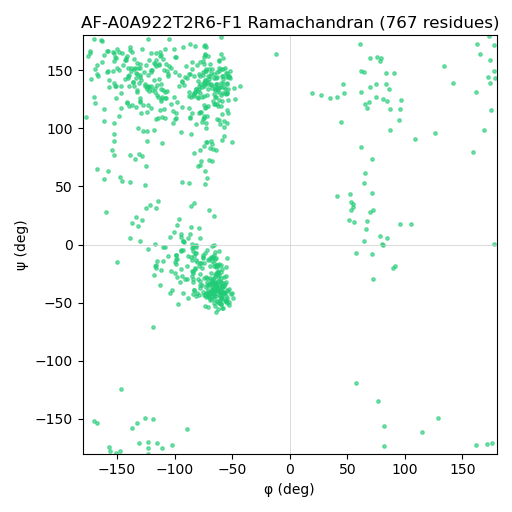 -1.885 -26.744 16.031 1.00 57.56 473 ARG A CA 1
ATOM 3686 C C . ARG A 1 473 ? -2.504 -26.039 14.826 1.00 57.56 473 ARG A C 1
ATOM 3688 O O . ARG A 1 473 ? -3.499 -25.336 14.966 1.00 57.56 473 ARG A O 1
ATOM 3695 N N . TYR A 1 474 ? -1.961 -26.303 13.640 1.00 59.00 474 TYR A N 1
ATOM 3696 C CA . TYR A 1 474 ? -2.385 -25.700 12.366 1.00 59.00 474 TYR A CA 1
ATOM 3697 C C . TYR A 1 474 ? -3.876 -25.864 12.017 1.00 59.00 474 TYR A C 1
ATOM 3699 O O . TYR A 1 474 ? -4.382 -25.113 11.192 1.00 59.00 474 TYR A O 1
ATOM 3707 N N . THR A 1 475 ? -4.571 -26.830 12.625 1.00 63.44 475 THR A N 1
ATOM 3708 C CA . THR A 1 475 ? -6.009 -27.090 12.440 1.00 63.44 475 THR A CA 1
ATOM 3709 C C . THR A 1 475 ? -6.921 -26.194 13.268 1.00 63.44 475 THR A C 1
ATOM 3711 O O . THR A 1 475 ? -8.102 -26.091 12.959 1.00 63.44 475 THR A O 1
ATOM 3714 N N . ASP A 1 476 ? -6.416 -25.596 14.347 1.00 80.50 476 ASP A N 1
ATOM 3715 C CA . ASP A 1 476 ? -7.270 -24.954 15.353 1.00 80.50 476 ASP A CA 1
ATOM 3716 C C . ASP A 1 476 ? -7.671 -23.528 14.922 1.00 80.50 476 ASP A C 1
ATOM 3718 O O . ASP A 1 476 ? -8.676 -22.997 15.392 1.00 80.50 476 ASP A O 1
ATOM 3722 N N . LEU A 1 477 ? -6.909 -22.928 13.997 1.00 89.44 477 LEU A N 1
ATOM 3723 C CA . LEU A 1 477 ? -7.243 -21.669 13.325 1.00 89.44 477 LEU A CA 1
ATOM 3724 C C . LEU A 1 477 ? -8.374 -21.852 12.299 1.00 89.44 477 LEU A C 1
ATOM 3726 O O . LEU A 1 477 ? -9.210 -20.961 12.170 1.00 89.44 477 LEU A O 1
ATOM 3730 N N . ASP A 1 478 ? -8.411 -22.984 11.589 1.00 92.75 478 ASP A N 1
ATOM 3731 C CA . ASP A 1 478 ? -9.241 -23.200 10.398 1.00 92.75 478 ASP A CA 1
ATOM 3732 C C . ASP A 1 478 ? -10.739 -22.916 10.622 1.00 92.75 478 ASP A C 1
ATOM 3734 O O . ASP A 1 478 ? -11.353 -23.342 11.604 1.00 92.75 478 ASP A O 1
ATOM 3738 N N . THR A 1 479 ? -11.378 -22.264 9.647 1.00 94.31 479 THR A N 1
ATOM 3739 C CA . THR A 1 479 ? -12.838 -22.095 9.612 1.00 94.31 479 THR A CA 1
ATOM 3740 C C . THR A 1 479 ? -13.388 -22.440 8.232 1.00 94.31 479 THR A C 1
ATOM 3742 O O . THR A 1 479 ? -12.742 -22.165 7.228 1.00 94.31 479 THR A O 1
ATOM 3745 N N . SER A 1 480 ? -14.603 -22.994 8.142 1.00 96.06 480 SER A N 1
ATOM 3746 C CA . SER A 1 480 ? -15.176 -23.440 6.857 1.00 96.06 480 SER A CA 1
ATOM 3747 C C . SER A 1 480 ? -15.245 -22.338 5.791 1.00 96.06 480 SER A C 1
ATOM 3749 O O . SER A 1 480 ? -15.055 -22.620 4.614 1.00 96.06 480 SER A O 1
ATOM 3751 N N . LYS A 1 481 ? -15.477 -21.079 6.198 1.00 97.56 481 LYS A N 1
ATOM 3752 C CA . LYS A 1 481 ? -15.467 -19.928 5.283 1.00 97.56 481 LYS A CA 1
ATOM 3753 C C . LYS A 1 481 ? -14.044 -19.551 4.866 1.00 97.56 481 LYS A C 1
ATOM 3755 O O . LYS A 1 481 ? -13.825 -19.349 3.682 1.00 97.56 481 LYS A O 1
ATOM 3760 N N . GLY A 1 482 ? -13.086 -19.532 5.795 1.00 97.06 482 GLY A N 1
ATOM 3761 C CA . GLY A 1 482 ? -11.680 -19.288 5.469 1.00 97.06 482 GLY A CA 1
ATOM 3762 C C . GLY A 1 482 ? -11.101 -20.334 4.519 1.00 97.06 482 GLY A C 1
ATOM 3763 O O . GLY A 1 482 ? -10.584 -19.976 3.473 1.00 97.06 482 GLY A O 1
ATOM 3764 N N . LEU A 1 483 ? -11.318 -21.625 4.795 1.00 95.62 483 LEU A N 1
ATOM 3765 C CA . LEU A 1 483 ? -10.915 -22.721 3.902 1.00 95.62 483 LEU A CA 1
ATOM 3766 C C . LEU A 1 483 ? -11.538 -22.604 2.501 1.00 95.62 483 LEU A C 1
ATOM 3768 O O . LEU A 1 483 ? -10.884 -22.917 1.509 1.00 95.62 483 LEU A O 1
ATOM 3772 N N . SER A 1 484 ? -12.786 -22.132 2.410 1.00 97.56 484 SER A N 1
ATOM 3773 C CA . SER A 1 484 ? -13.436 -21.846 1.126 1.00 97.56 484 SER A CA 1
ATOM 3774 C C . SER A 1 484 ? -12.773 -20.687 0.376 1.00 97.56 484 SER A C 1
ATOM 3776 O O . SER A 1 484 ? -12.770 -20.714 -0.848 1.00 97.56 484 SER A O 1
ATOM 3778 N N . VAL A 1 485 ? -12.218 -19.694 1.080 1.00 98.19 485 VAL A N 1
ATOM 3779 C CA . VAL A 1 485 ? -11.508 -18.548 0.487 1.00 98.19 485 VAL A CA 1
ATOM 3780 C C . VAL A 1 485 ? -10.087 -18.940 0.074 1.00 98.19 485 VAL A C 1
ATOM 3782 O O . VAL A 1 485 ? -9.709 -18.665 -1.058 1.00 98.19 485 VAL A O 1
ATOM 3785 N N . SER A 1 486 ? -9.341 -19.689 0.895 1.00 97.31 486 SER A N 1
ATOM 3786 C CA . SER A 1 486 ? -8.047 -20.272 0.490 1.00 97.31 486 SER A CA 1
ATOM 3787 C C . SER A 1 486 ? -8.194 -21.138 -0.771 1.00 97.31 486 SER A C 1
ATOM 3789 O O . SER A 1 486 ? -7.390 -21.043 -1.694 1.00 97.31 486 SER A O 1
ATOM 3791 N N . SER A 1 487 ? -9.267 -21.939 -0.849 1.00 96.44 487 SER A N 1
ATOM 3792 C CA . SER A 1 487 ? -9.586 -22.759 -2.028 1.00 96.44 487 SER A CA 1
ATOM 3793 C C . SER A 1 487 ? -10.076 -21.944 -3.232 1.00 96.44 487 SER A C 1
ATOM 3795 O O . SER A 1 487 ? -9.872 -22.380 -4.366 1.00 96.44 487 SER A O 1
ATOM 3797 N N . GLN A 1 488 ? -10.723 -20.793 -3.014 1.00 97.19 488 GLN A N 1
ATOM 3798 C CA . GLN A 1 488 ? -11.068 -19.841 -4.075 1.00 97.19 488 GLN A CA 1
ATOM 3799 C C . GLN A 1 488 ? -9.783 -19.255 -4.666 1.00 97.19 488 GLN A C 1
ATOM 3801 O O . GLN A 1 488 ? -9.584 -19.371 -5.867 1.00 97.19 488 GLN A O 1
ATOM 3806 N N . ILE A 1 489 ? -8.865 -18.755 -3.831 1.00 97.75 489 ILE A N 1
ATOM 3807 C CA . ILE A 1 489 ? -7.558 -18.223 -4.253 1.00 97.75 489 ILE A CA 1
ATOM 3808 C C . ILE A 1 489 ? -6.798 -19.242 -5.112 1.00 97.75 489 ILE A C 1
ATOM 3810 O O . ILE A 1 489 ? -6.439 -18.927 -6.243 1.00 97.75 489 ILE A O 1
ATOM 3814 N N . THR A 1 490 ? -6.639 -20.489 -4.648 1.00 96.12 490 THR A N 1
ATOM 3815 C CA . THR A 1 490 ? -5.973 -21.545 -5.438 1.00 96.12 490 THR A CA 1
ATOM 3816 C C . THR A 1 490 ? -6.664 -21.793 -6.787 1.00 96.12 490 THR A C 1
ATOM 3818 O O . THR A 1 490 ? -6.001 -22.098 -7.777 1.00 96.12 490 THR A O 1
ATOM 3821 N N . SER A 1 491 ? -7.992 -21.643 -6.848 1.00 96.44 491 SER A N 1
ATOM 3822 C CA . SER A 1 491 ? -8.768 -21.807 -8.084 1.00 96.44 491 SER A CA 1
ATOM 3823 C C . SER A 1 491 ? -8.606 -20.621 -9.039 1.00 96.44 491 SER A C 1
ATOM 3825 O O . SER A 1 491 ? -8.485 -20.832 -10.242 1.00 96.44 491 SER A O 1
ATOM 3827 N N . GLU A 1 492 ? -8.586 -19.385 -8.536 1.00 97.25 492 GLU A N 1
ATOM 3828 C CA . GLU A 1 492 ? -8.399 -18.190 -9.367 1.00 97.25 492 GLU A CA 1
ATOM 3829 C C . GLU A 1 492 ? -6.959 -18.082 -9.884 1.00 97.25 492 GLU A C 1
ATOM 3831 O O . GLU A 1 492 ? -6.771 -17.861 -11.080 1.00 97.25 492 GLU A O 1
ATOM 3836 N N . ARG A 1 493 ? -5.949 -18.369 -9.046 1.00 96.56 493 ARG A N 1
ATOM 3837 C CA . ARG A 1 493 ? -4.539 -18.495 -9.465 1.00 96.56 493 ARG A CA 1
ATOM 3838 C C . ARG A 1 493 ? -4.367 -19.446 -10.651 1.00 96.56 493 ARG A C 1
ATOM 3840 O O . ARG A 1 493 ? -3.622 -19.146 -11.581 1.00 96.56 493 ARG A O 1
ATOM 3847 N N . ALA A 1 494 ? -5.071 -20.581 -10.621 1.00 95.75 494 ALA A N 1
ATOM 3848 C CA . ALA A 1 494 ? -5.036 -21.581 -11.684 1.00 95.75 494 ALA A CA 1
ATOM 3849 C C . ALA A 1 494 ? -5.769 -21.133 -12.963 1.00 95.75 494 ALA A C 1
ATOM 3851 O O . ALA A 1 494 ? -5.318 -21.467 -14.052 1.00 95.75 494 ALA A O 1
ATOM 3852 N N . LYS A 1 495 ? -6.866 -20.365 -12.862 1.00 96.62 495 LYS A N 1
ATOM 3853 C CA . LYS A 1 495 ? -7.557 -19.779 -14.033 1.00 96.62 495 LYS A CA 1
ATOM 3854 C C . LYS A 1 495 ? -6.773 -18.638 -14.684 1.00 96.62 495 LYS A C 1
ATOM 3856 O O . LYS A 1 495 ? -6.894 -18.431 -15.887 1.00 96.62 495 LYS A O 1
ATOM 3861 N N . LEU A 1 496 ? -6.023 -17.884 -13.881 1.00 96.38 496 LEU A N 1
ATOM 3862 C CA . LEU A 1 496 ? -5.162 -16.779 -14.310 1.00 96.38 496 LEU A CA 1
ATOM 3863 C C . LEU A 1 496 ? -3.770 -17.241 -14.773 1.00 96.38 496 LEU A C 1
ATOM 3865 O O . LEU A 1 496 ? -2.948 -16.403 -15.133 1.00 96.38 496 LEU A O 1
ATOM 3869 N N . ASN A 1 497 ? -3.493 -18.552 -14.759 1.00 97.00 497 ASN A N 1
ATOM 3870 C CA . ASN A 1 497 ? -2.194 -19.139 -15.100 1.00 97.00 497 ASN A CA 1
ATOM 3871 C C . ASN A 1 497 ? -1.010 -18.532 -14.314 1.00 97.00 497 ASN A C 1
ATOM 3873 O O . ASN A 1 497 ? 0.118 -18.493 -14.801 1.00 97.00 497 ASN A O 1
ATOM 3877 N N . LEU A 1 498 ? -1.236 -18.060 -13.083 1.00 95.69 498 LEU A N 1
ATOM 3878 C CA . LEU A 1 498 ? -0.221 -17.330 -12.309 1.00 95.69 498 LEU A CA 1
ATOM 3879 C C . LEU A 1 498 ? 1.030 -18.171 -12.011 1.00 95.69 498 LEU A C 1
ATOM 3881 O O . LEU A 1 498 ? 2.130 -17.639 -11.900 1.00 95.69 498 LEU A O 1
ATOM 3885 N N . THR A 1 499 ? 0.873 -19.495 -11.965 1.00 93.31 499 THR A N 1
ATOM 3886 C CA . THR A 1 499 ? 1.959 -20.468 -11.786 1.00 93.31 499 THR A CA 1
ATOM 3887 C C . THR A 1 499 ? 2.742 -20.808 -13.062 1.00 93.31 499 THR A C 1
ATOM 3889 O O . THR A 1 499 ? 3.650 -21.637 -12.987 1.00 93.31 499 THR A O 1
ATOM 3892 N N . ASP A 1 500 ? 2.418 -20.232 -14.227 1.00 95.94 500 ASP A N 1
ATOM 3893 C CA . ASP A 1 500 ? 3.126 -20.523 -15.483 1.00 95.94 500 ASP A CA 1
ATOM 3894 C C . ASP A 1 500 ? 4.592 -20.082 -15.394 1.00 95.94 500 ASP A C 1
ATOM 3896 O O . ASP A 1 500 ? 4.901 -18.913 -15.165 1.00 95.94 500 ASP A O 1
ATOM 3900 N N . LEU A 1 501 ? 5.511 -21.033 -15.567 1.00 96.56 501 LEU A N 1
ATOM 3901 C CA . LEU A 1 501 ? 6.942 -20.847 -15.332 1.00 96.56 501 LEU A CA 1
ATOM 3902 C C . LEU A 1 501 ? 7.653 -20.212 -16.538 1.00 96.56 501 LEU A C 1
ATOM 3904 O O . LEU A 1 501 ? 7.604 -20.738 -17.649 1.00 96.56 501 LEU A O 1
ATOM 3908 N N . TYR A 1 502 ? 8.394 -19.127 -16.303 1.00 97.62 502 TYR A N 1
ATOM 3909 C CA . TYR A 1 502 ? 9.268 -18.497 -17.298 1.00 97.62 502 TYR A CA 1
ATOM 3910 C C . TYR A 1 502 ? 10.741 -18.914 -17.164 1.00 97.62 502 TYR A C 1
ATOM 3912 O O . TYR A 1 502 ? 11.455 -18.930 -18.166 1.00 97.62 502 TYR A O 1
ATOM 3920 N N . GLY A 1 503 ? 11.200 -19.266 -15.960 1.00 97.62 503 GLY A N 1
ATOM 3921 C CA . GLY A 1 503 ? 12.550 -19.780 -15.702 1.00 97.62 503 GLY A CA 1
ATOM 3922 C C . GLY A 1 503 ? 12.851 -19.934 -14.208 1.00 97.62 503 GLY A C 1
ATOM 3923 O O . GLY A 1 503 ? 12.015 -19.606 -13.371 1.00 97.62 503 GLY A O 1
ATOM 3924 N N . CYS A 1 504 ? 14.045 -20.408 -13.860 1.00 97.19 504 CYS A N 1
ATOM 3925 C CA . CYS A 1 504 ? 14.536 -20.500 -12.485 1.00 97.19 504 CYS A CA 1
ATOM 3926 C C . CYS A 1 504 ? 15.507 -19.346 -12.170 1.00 97.19 504 CYS A C 1
ATOM 3928 O O . CYS A 1 504 ? 16.662 -19.366 -12.598 1.00 97.19 504 CYS A O 1
ATOM 3930 N N . ALA A 1 505 ? 15.057 -18.340 -11.415 1.00 96.00 505 ALA A N 1
ATOM 3931 C CA . ALA A 1 505 ? 15.901 -17.249 -10.935 1.00 96.00 505 ALA A CA 1
ATOM 3932 C C . ALA A 1 505 ? 17.046 -17.817 -10.062 1.00 96.00 505 ALA A C 1
ATOM 3934 O O . ALA A 1 505 ? 16.771 -18.460 -9.042 1.00 96.00 505 ALA A O 1
ATOM 3935 N N . PRO A 1 506 ? 18.326 -17.616 -10.438 1.00 94.62 506 PRO A N 1
ATOM 3936 C CA . PRO A 1 506 ? 19.443 -18.400 -9.901 1.00 94.62 506 PRO A CA 1
ATOM 3937 C C . PRO A 1 506 ? 19.854 -18.006 -8.477 1.00 94.62 506 PRO A C 1
ATOM 3939 O O . PRO A 1 506 ? 20.486 -18.798 -7.780 1.00 94.62 506 PRO A O 1
ATOM 3942 N N . ALA A 1 507 ? 19.498 -16.799 -8.037 1.00 93.44 507 ALA A N 1
ATOM 3943 C CA . ALA A 1 507 ? 19.788 -16.246 -6.718 1.00 93.44 507 ALA A CA 1
ATOM 3944 C C . ALA A 1 507 ? 18.676 -15.271 -6.300 1.00 93.44 507 ALA A C 1
ATOM 3946 O O . ALA A 1 507 ? 17.856 -14.873 -7.128 1.00 93.44 507 ALA A O 1
ATOM 3947 N N . THR A 1 508 ? 18.664 -14.875 -5.025 1.00 92.50 508 THR A N 1
ATOM 3948 C CA . THR A 1 508 ? 17.815 -13.780 -4.539 1.00 92.50 508 THR A CA 1
ATOM 3949 C C . THR A 1 508 ? 18.504 -12.445 -4.828 1.00 92.50 508 THR A C 1
ATOM 3951 O O . THR A 1 508 ? 19.676 -12.275 -4.486 1.00 92.50 508 THR A O 1
ATOM 3954 N N . TYR A 1 509 ? 17.775 -11.489 -5.404 1.00 93.19 509 TYR A N 1
ATOM 3955 C CA . TYR A 1 509 ? 18.240 -10.131 -5.683 1.00 93.19 509 TYR A CA 1
ATOM 3956 C C . TYR A 1 509 ? 17.313 -9.112 -5.017 1.00 93.19 509 TYR A C 1
ATOM 3958 O O . TYR A 1 509 ? 16.126 -9.054 -5.336 1.00 93.19 509 TYR A O 1
ATOM 3966 N N . CYS A 1 510 ? 17.855 -8.290 -4.120 1.00 89.06 510 CYS A N 1
ATOM 3967 C CA . CYS A 1 510 ? 17.078 -7.312 -3.359 1.00 89.06 510 CYS A CA 1
ATOM 3968 C C . CYS A 1 510 ? 17.247 -5.881 -3.882 1.00 89.06 510 CYS A C 1
ATOM 3970 O O . CYS A 1 510 ? 18.299 -5.524 -4.414 1.00 89.06 510 CYS A O 1
ATOM 3972 N N . GLN A 1 511 ? 16.231 -5.041 -3.702 1.00 87.88 511 GLN A N 1
ATOM 3973 C CA . GLN A 1 511 ? 16.281 -3.619 -4.049 1.00 87.88 511 GLN A CA 1
ATOM 3974 C C . GLN A 1 511 ? 17.145 -2.839 -3.051 1.00 87.88 511 GLN A C 1
ATOM 3976 O O . GLN A 1 511 ? 18.088 -2.158 -3.447 1.00 87.88 511 GLN A O 1
ATOM 3981 N N . TYR A 1 512 ? 16.854 -2.978 -1.752 1.00 85.81 512 TYR A N 1
ATOM 3982 C CA . TYR A 1 512 ? 17.402 -2.109 -0.700 1.00 85.81 512 TYR A CA 1
ATOM 3983 C C . TYR A 1 512 ? 18.414 -2.796 0.230 1.00 85.81 512 TYR A C 1
ATOM 3985 O O . TYR A 1 512 ? 19.155 -2.106 0.925 1.00 85.81 512 TYR A O 1
ATOM 3993 N N . CYS A 1 513 ? 18.513 -4.134 0.230 1.00 84.50 513 CYS A N 1
ATOM 3994 C CA . CYS A 1 513 ? 19.373 -4.880 1.170 1.00 84.50 513 CYS A CA 1
ATOM 3995 C C . CYS A 1 513 ? 20.865 -4.959 0.780 1.00 84.50 513 CYS A C 1
ATOM 3997 O O . CYS A 1 513 ? 21.693 -5.501 1.519 1.00 84.50 513 CYS A O 1
ATOM 3999 N N . LYS A 1 514 ? 21.220 -4.395 -0.379 1.00 90.50 514 LYS A N 1
ATOM 4000 C CA . LYS A 1 514 ? 22.584 -4.244 -0.902 1.00 90.50 514 LYS A CA 1
ATOM 4001 C C . LYS A 1 514 ? 22.753 -2.825 -1.460 1.00 90.50 514 LYS A C 1
ATOM 4003 O O . LYS A 1 514 ? 21.767 -2.274 -1.958 1.00 90.50 514 LYS A O 1
ATOM 4008 N N . PRO A 1 515 ? 23.971 -2.249 -1.449 1.00 92.25 515 PRO A N 1
ATOM 4009 C CA . PRO A 1 515 ? 24.241 -1.000 -2.154 1.00 92.25 515 PRO A CA 1
ATOM 4010 C C . PRO A 1 515 ? 23.826 -1.096 -3.626 1.00 92.25 515 PRO A C 1
ATOM 4012 O O . PRO A 1 515 ? 23.973 -2.157 -4.239 1.00 92.25 515 PRO A O 1
ATOM 4015 N N . PHE A 1 516 ? 23.335 0.007 -4.191 1.00 91.06 516 PHE A N 1
ATOM 4016 C CA . PHE A 1 516 ? 22.981 0.100 -5.608 1.00 91.06 516 PHE A CA 1
ATOM 4017 C C . PHE A 1 516 ? 24.113 -0.444 -6.499 1.00 91.06 516 PHE A C 1
ATOM 4019 O O . PHE A 1 516 ? 25.285 -0.134 -6.273 1.00 91.06 516 PHE A O 1
ATOM 4026 N N . MET A 1 517 ? 23.765 -1.266 -7.494 1.00 93.31 517 MET A N 1
ATOM 4027 C CA . MET A 1 517 ? 24.696 -1.940 -8.420 1.00 93.31 517 MET A CA 1
ATOM 4028 C C . MET A 1 517 ? 25.671 -2.975 -7.817 1.00 93.31 517 MET A C 1
ATOM 4030 O O . MET A 1 517 ? 26.478 -3.534 -8.559 1.00 93.31 517 MET A O 1
ATOM 4034 N N . ALA A 1 518 ? 25.611 -3.282 -6.517 1.00 94.38 518 ALA A N 1
ATOM 4035 C CA . ALA A 1 518 ? 26.418 -4.354 -5.926 1.00 94.38 518 ALA A CA 1
ATOM 4036 C C . ALA A 1 518 ? 25.909 -5.762 -6.305 1.00 94.38 518 ALA A C 1
ATOM 4038 O O . ALA A 1 518 ? 24.768 -5.946 -6.726 1.00 94.38 518 ALA A O 1
ATOM 4039 N N . GLU A 1 519 ? 26.735 -6.791 -6.098 1.00 93.38 519 GLU A N 1
ATOM 4040 C CA . GLU A 1 519 ? 26.310 -8.185 -6.270 1.00 93.38 519 GLU A CA 1
ATOM 4041 C C . GLU A 1 519 ? 25.134 -8.526 -5.329 1.00 93.38 519 GLU A C 1
ATOM 4043 O O . GLU A 1 519 ? 25.169 -8.251 -4.124 1.00 93.38 519 GLU A O 1
ATOM 4048 N N . GLY A 1 520 ? 24.065 -9.095 -5.895 1.00 91.31 520 GLY A N 1
ATOM 4049 C CA . GLY A 1 520 ? 22.798 -9.343 -5.197 1.00 91.31 520 GLY A CA 1
ATOM 4050 C C . GLY A 1 520 ? 21.871 -8.123 -5.067 1.00 91.31 520 GLY A C 1
ATOM 4051 O O . GLY A 1 520 ? 20.782 -8.267 -4.517 1.00 91.31 520 GLY A O 1
ATOM 4052 N N . ASN A 1 521 ? 22.247 -6.943 -5.576 1.00 93.50 521 ASN A N 1
ATOM 4053 C CA . ASN A 1 521 ? 21.310 -5.836 -5.792 1.00 93.50 521 ASN A CA 1
ATOM 4054 C C . ASN A 1 521 ? 20.546 -6.061 -7.113 1.00 93.50 521 ASN A C 1
ATOM 4056 O O . ASN A 1 521 ? 21.155 -6.385 -8.137 1.00 93.50 521 ASN A O 1
ATOM 4060 N N . ILE A 1 522 ? 19.221 -5.888 -7.112 1.00 95.25 522 ILE A N 1
ATOM 4061 C CA . ILE A 1 522 ? 18.394 -6.191 -8.290 1.00 95.25 522 ILE A CA 1
ATOM 4062 C C . ILE A 1 522 ? 18.709 -5.284 -9.482 1.00 95.25 522 ILE A C 1
ATOM 4064 O O . ILE A 1 522 ? 18.749 -5.767 -10.610 1.00 95.25 522 ILE A O 1
ATOM 4068 N N . PHE A 1 523 ? 19.027 -4.005 -9.271 1.00 95.62 523 PHE A N 1
ATOM 4069 C CA . PHE A 1 523 ? 19.230 -3.052 -10.366 1.00 95.62 523 PHE A CA 1
ATOM 4070 C C . PHE A 1 523 ? 20.440 -3.409 -11.255 1.00 95.62 523 PHE A C 1
ATOM 4072 O O . PHE A 1 523 ? 20.411 -3.147 -12.458 1.00 95.62 523 PHE A O 1
ATOM 4079 N N . GLY A 1 524 ? 21.441 -4.121 -10.717 1.00 95.38 524 GLY A N 1
ATOM 4080 C CA . GLY A 1 524 ? 22.538 -4.696 -11.510 1.00 95.38 524 GLY A CA 1
ATOM 4081 C C . GLY A 1 524 ? 22.097 -5.816 -12.460 1.00 95.38 524 GLY A C 1
ATOM 4082 O O . GLY A 1 524 ? 22.522 -5.873 -13.618 1.00 95.38 524 GLY A O 1
ATOM 4083 N N . LEU A 1 525 ? 21.169 -6.664 -12.011 1.00 95.81 525 LEU A N 1
ATOM 4084 C CA . LEU A 1 525 ? 20.490 -7.630 -12.873 1.00 95.81 525 LEU A CA 1
ATOM 4085 C C . LEU A 1 525 ? 19.609 -6.913 -13.912 1.00 95.81 525 LEU A C 1
ATOM 4087 O O . LEU A 1 525 ? 19.633 -7.291 -15.084 1.00 95.81 525 LEU A O 1
ATOM 4091 N N . LEU A 1 526 ? 18.872 -5.865 -13.523 1.00 96.56 526 LEU A N 1
ATOM 4092 C CA . LEU A 1 526 ? 17.976 -5.153 -14.443 1.00 96.56 526 LEU A CA 1
ATOM 4093 C C . LEU A 1 526 ? 18.734 -4.453 -15.581 1.00 96.56 526 LEU A C 1
ATOM 4095 O O . LEU A 1 526 ? 18.244 -4.489 -16.707 1.00 96.56 526 LEU A O 1
ATOM 4099 N N . GLN A 1 527 ? 19.941 -3.909 -15.351 1.00 96.06 527 GLN A N 1
ATOM 4100 C CA . GLN A 1 527 ? 20.788 -3.421 -16.455 1.00 96.06 527 GLN A CA 1
ATOM 4101 C C . GLN A 1 527 ? 21.041 -4.512 -17.499 1.00 96.06 527 GLN A C 1
ATOM 4103 O O . GLN A 1 527 ? 20.863 -4.288 -18.696 1.00 96.06 527 GLN A O 1
ATOM 4108 N N . THR A 1 528 ? 21.437 -5.698 -17.032 1.00 96.56 528 THR A N 1
ATOM 4109 C CA . THR A 1 528 ? 21.757 -6.845 -17.890 1.00 96.56 528 THR A CA 1
ATOM 4110 C C . THR A 1 528 ? 20.517 -7.314 -18.649 1.00 96.56 528 THR A C 1
ATOM 4112 O O . THR A 1 528 ? 20.580 -7.524 -19.861 1.00 96.56 528 THR A O 1
ATOM 4115 N N . ALA A 1 529 ? 19.370 -7.410 -17.970 1.00 97.31 529 ALA A N 1
ATOM 4116 C CA . ALA A 1 529 ? 18.105 -7.792 -18.585 1.00 97.31 529 ALA A CA 1
ATOM 4117 C C . ALA A 1 529 ? 17.669 -6.789 -19.666 1.00 97.31 529 ALA A C 1
ATOM 4119 O O . ALA A 1 529 ? 17.506 -7.177 -20.822 1.00 97.31 529 ALA A O 1
ATOM 4120 N N . LEU A 1 530 ? 17.561 -5.497 -19.328 1.00 97.25 530 LEU A N 1
ATOM 4121 C CA . LEU A 1 530 ? 17.163 -4.434 -20.259 1.00 97.25 530 LEU A CA 1
ATOM 4122 C C . LEU A 1 530 ? 18.073 -4.385 -21.492 1.00 97.25 530 LEU A C 1
ATOM 4124 O O . LEU A 1 530 ? 17.574 -4.396 -22.614 1.00 97.25 530 LEU A O 1
ATOM 4128 N N . ALA A 1 531 ? 19.396 -4.403 -21.301 1.00 96.62 531 ALA A N 1
ATOM 4129 C CA . ALA A 1 531 ? 20.355 -4.385 -22.406 1.00 96.62 531 ALA A CA 1
ATOM 4130 C C . ALA A 1 531 ? 20.205 -5.590 -23.357 1.00 96.62 531 ALA A C 1
ATOM 4132 O O . ALA A 1 531 ? 20.433 -5.450 -24.562 1.00 96.62 531 ALA A O 1
ATOM 4133 N N . THR A 1 532 ? 19.801 -6.747 -22.817 1.00 96.69 532 THR A N 1
ATOM 4134 C CA . THR A 1 532 ? 19.659 -8.010 -23.556 1.00 96.69 532 THR A CA 1
ATOM 4135 C C . THR A 1 532 ? 18.329 -8.125 -24.307 1.00 96.69 532 THR A C 1
ATOM 4137 O O . THR A 1 532 ? 18.330 -8.644 -25.420 1.00 96.69 532 THR A O 1
ATOM 4140 N N . VAL A 1 533 ? 17.199 -7.675 -23.734 1.00 97.06 533 VAL A N 1
ATOM 4141 C CA . VAL A 1 533 ? 15.857 -7.938 -24.311 1.00 97.06 533 VAL A CA 1
ATOM 4142 C C . VAL A 1 533 ? 15.064 -6.710 -24.766 1.00 97.06 533 VAL A C 1
ATOM 4144 O O . VAL A 1 533 ? 14.158 -6.863 -25.583 1.00 97.06 533 VAL A O 1
ATOM 4147 N N . ALA A 1 534 ? 15.393 -5.495 -24.315 1.00 95.88 534 ALA A N 1
ATOM 4148 C CA . ALA A 1 534 ? 14.814 -4.275 -24.884 1.00 95.88 534 ALA A CA 1
ATOM 4149 C C . ALA A 1 534 ? 15.601 -3.896 -26.153 1.00 95.88 534 ALA A C 1
ATOM 4151 O O . ALA A 1 534 ? 16.509 -3.057 -26.146 1.00 95.88 534 ALA A O 1
ATOM 4152 N N . VAL A 1 535 ? 15.283 -4.599 -27.244 1.00 95.75 535 VAL A N 1
ATOM 4153 C CA . VAL A 1 535 ? 16.000 -4.539 -28.523 1.00 95.75 535 VAL A CA 1
ATOM 4154 C C . VAL A 1 535 ? 15.019 -4.312 -29.670 1.00 95.75 535 VAL A C 1
ATOM 4156 O O . VAL A 1 535 ? 14.235 -5.191 -30.020 1.00 95.75 535 VAL A O 1
ATOM 4159 N N . ASN A 1 536 ? 15.105 -3.147 -30.313 1.00 96.19 536 ASN A N 1
ATOM 4160 C CA . ASN A 1 536 ? 14.459 -2.934 -31.603 1.00 96.19 536 ASN A CA 1
ATOM 4161 C C . ASN A 1 536 ? 15.320 -3.577 -32.698 1.00 96.19 536 ASN A C 1
ATOM 4163 O O . ASN A 1 536 ? 16.412 -3.090 -32.982 1.00 96.19 536 ASN A O 1
ATOM 4167 N N . GLU A 1 537 ? 14.829 -4.633 -33.349 1.00 94.81 537 GLU A N 1
ATOM 4168 C CA . GLU A 1 537 ? 15.572 -5.372 -34.385 1.00 94.81 537 GLU A CA 1
ATOM 4169 C C . GLU A 1 537 ? 16.083 -4.502 -35.550 1.00 94.81 537 GLU A C 1
ATOM 4171 O O . GLU A 1 537 ? 17.111 -4.822 -36.142 1.00 94.81 537 GLU A O 1
ATOM 4176 N N . THR A 1 538 ? 15.421 -3.380 -35.860 1.00 95.75 538 THR A N 1
ATOM 4177 C CA . THR A 1 538 ? 15.854 -2.451 -36.926 1.00 95.75 538 THR A CA 1
ATOM 4178 C C . THR A 1 538 ? 16.954 -1.478 -36.489 1.00 95.75 538 THR A C 1
ATOM 4180 O O . THR A 1 538 ? 17.567 -0.829 -37.334 1.00 95.75 538 THR A O 1
ATOM 4183 N N . ARG A 1 539 ? 17.213 -1.375 -35.177 1.00 95.44 539 ARG A N 1
ATOM 4184 C CA . ARG A 1 539 ? 18.213 -0.490 -34.548 1.00 95.44 539 ARG A CA 1
ATOM 4185 C C . ARG A 1 539 ? 19.060 -1.227 -33.499 1.00 95.44 539 ARG A C 1
ATOM 4187 O O . ARG A 1 539 ? 19.605 -0.616 -32.585 1.00 95.44 539 ARG A O 1
ATOM 4194 N N . LYS A 1 540 ? 19.171 -2.556 -33.598 1.00 95.19 540 LYS A N 1
ATOM 4195 C CA . LYS A 1 540 ? 19.840 -3.390 -32.583 1.00 95.19 540 LYS A CA 1
ATOM 4196 C C . LYS A 1 540 ? 21.344 -3.156 -32.507 1.00 95.19 540 LYS A C 1
ATOM 4198 O O . LYS A 1 540 ? 21.905 -3.214 -31.415 1.00 95.19 540 LYS A O 1
ATOM 4203 N N . ASP A 1 541 ? 21.961 -2.833 -33.639 1.00 95.06 541 ASP A N 1
ATOM 4204 C CA . ASP A 1 541 ? 23.378 -2.479 -33.758 1.00 95.06 541 ASP A CA 1
ATOM 4205 C C . ASP A 1 541 ? 23.637 -0.988 -33.456 1.00 95.06 541 ASP A C 1
ATOM 4207 O O . ASP A 1 541 ? 24.788 -0.564 -33.374 1.00 95.06 541 ASP A O 1
ATOM 4211 N N . THR A 1 542 ? 22.582 -0.188 -33.247 1.00 96.75 542 THR A N 1
ATOM 4212 C CA . THR A 1 542 ? 22.698 1.197 -32.777 1.00 96.75 542 THR A CA 1
ATOM 4213 C C . THR A 1 542 ? 23.018 1.203 -31.275 1.00 96.75 542 THR A C 1
ATOM 4215 O O . THR A 1 542 ? 22.273 0.592 -30.494 1.00 96.75 542 THR A O 1
ATOM 4218 N N . PRO A 1 543 ? 24.079 1.908 -30.834 1.00 98.00 543 PRO A N 1
ATOM 4219 C CA . PRO A 1 543 ? 24.353 2.132 -29.418 1.00 98.00 543 PRO A CA 1
ATOM 4220 C C . PRO A 1 543 ? 23.159 2.799 -28.727 1.00 98.00 543 PRO A C 1
ATOM 4222 O O . PRO A 1 543 ? 22.598 3.763 -29.248 1.00 98.00 543 PRO A O 1
ATOM 4225 N N . ARG A 1 544 ? 22.757 2.310 -27.551 1.00 97.62 544 ARG A N 1
ATOM 4226 C CA . ARG A 1 544 ? 21.572 2.818 -26.838 1.00 97.62 544 ARG A CA 1
ATOM 4227 C C . ARG A 1 544 ? 21.768 2.939 -25.334 1.00 97.62 544 ARG A C 1
ATOM 4229 O O . ARG A 1 544 ? 22.462 2.127 -24.718 1.00 97.62 544 ARG A O 1
ATOM 4236 N N . LEU A 1 545 ? 21.123 3.953 -24.765 1.00 98.50 545 LEU A N 1
ATOM 4237 C CA . LEU A 1 545 ? 20.972 4.179 -23.330 1.00 98.50 545 LEU A CA 1
ATOM 4238 C C . LEU A 1 545 ? 19.501 3.971 -22.975 1.00 98.50 545 LEU A C 1
ATOM 4240 O O . LEU A 1 545 ? 18.644 4.604 -23.581 1.00 98.50 545 LEU A O 1
ATOM 4244 N N . ILE A 1 546 ? 19.207 3.092 -22.021 1.00 98.31 546 ILE A N 1
ATOM 4245 C CA . ILE A 1 546 ? 17.841 2.719 -21.633 1.00 98.31 546 ILE A CA 1
ATOM 4246 C C . ILE A 1 546 ? 17.624 3.150 -20.185 1.00 98.31 546 ILE A C 1
ATOM 4248 O O . ILE A 1 546 ? 18.208 2.551 -19.284 1.00 98.31 546 ILE A O 1
ATOM 4252 N N . ILE A 1 547 ? 16.822 4.191 -19.961 1.00 97.50 547 ILE A N 1
ATOM 4253 C CA . ILE A 1 547 ? 16.554 4.759 -18.634 1.00 97.50 547 ILE A CA 1
ATOM 4254 C C . ILE A 1 547 ? 15.200 4.266 -18.109 1.00 97.50 547 ILE A C 1
ATOM 4256 O O . ILE A 1 547 ? 14.176 4.439 -18.771 1.00 97.50 547 ILE A O 1
ATOM 4260 N N . ILE A 1 548 ? 15.185 3.698 -16.901 1.00 94.06 548 ILE A N 1
ATOM 4261 C CA . ILE A 1 548 ? 13.958 3.367 -16.161 1.00 94.06 548 ILE A CA 1
ATOM 4262 C C . ILE A 1 548 ? 13.999 3.976 -14.758 1.00 94.06 548 ILE A C 1
ATOM 4264 O O . ILE A 1 548 ? 15.064 4.079 -14.150 1.00 94.06 548 ILE A O 1
ATOM 4268 N N . ASN A 1 549 ? 12.837 4.344 -14.228 1.00 88.94 549 ASN A N 1
ATOM 4269 C CA . ASN A 1 549 ? 12.711 4.788 -12.843 1.00 88.94 549 ASN A CA 1
ATOM 4270 C C . ASN A 1 549 ? 12.827 3.585 -11.888 1.00 88.94 549 ASN A C 1
ATOM 4272 O O . ASN A 1 549 ? 12.264 2.526 -12.173 1.00 88.94 549 ASN A O 1
ATOM 4276 N N . THR A 1 550 ? 13.537 3.711 -10.767 1.00 86.62 550 THR A N 1
ATOM 4277 C CA . THR A 1 550 ? 13.749 2.590 -9.831 1.00 86.62 550 THR A CA 1
ATOM 4278 C C . THR A 1 550 ? 12.459 2.157 -9.136 1.00 86.62 550 THR A C 1
ATOM 4280 O O . THR A 1 550 ? 12.250 0.957 -8.979 1.00 86.62 550 THR A O 1
ATOM 4283 N N . GLY A 1 551 ? 11.537 3.087 -8.862 1.00 77.56 551 GLY A N 1
ATOM 4284 C CA . GLY A 1 551 ? 10.189 2.811 -8.350 1.00 77.56 551 GLY A CA 1
ATOM 4285 C C . GLY A 1 551 ? 9.245 2.085 -9.323 1.00 77.56 551 GLY A C 1
ATOM 4286 O O . GLY A 1 551 ? 8.117 1.773 -8.943 1.00 77.56 551 GLY A O 1
ATOM 4287 N N . SER A 1 552 ? 9.682 1.782 -10.558 1.00 81.44 552 SER A N 1
ATOM 4288 C CA . SER A 1 552 ? 8.992 0.818 -11.440 1.00 81.44 552 SER A CA 1
ATOM 4289 C C . SER A 1 552 ? 9.214 -0.647 -11.026 1.00 81.44 552 SER A C 1
ATOM 4291 O O . SER A 1 552 ? 8.521 -1.548 -11.509 1.00 81.44 552 SER A O 1
ATOM 4293 N N . VAL A 1 553 ? 10.151 -0.881 -10.103 1.00 89.38 553 VAL A N 1
ATOM 4294 C CA . VAL A 1 553 ? 10.308 -2.124 -9.346 1.00 89.38 553 VAL A CA 1
ATOM 4295 C C . VAL A 1 553 ? 9.511 -1.990 -8.046 1.00 89.38 553 VAL A C 1
ATOM 4297 O O . VAL A 1 553 ? 9.509 -0.927 -7.425 1.00 89.38 553 VAL A O 1
ATOM 4300 N N . ARG A 1 554 ? 8.785 -3.043 -7.658 1.00 85.81 554 ARG A N 1
ATOM 4301 C CA . ARG A 1 554 ? 7.883 -3.034 -6.486 1.00 85.81 554 ARG A CA 1
ATOM 4302 C C . ARG A 1 554 ? 8.289 -4.030 -5.406 1.00 85.81 554 ARG A C 1
ATOM 4304 O O . ARG A 1 554 ? 8.000 -3.797 -4.227 1.00 85.81 554 ARG A O 1
ATOM 4311 N N . PHE A 1 555 ? 8.980 -5.103 -5.789 1.00 91.19 555 PHE A N 1
ATOM 4312 C CA . PHE A 1 555 ? 9.430 -6.154 -4.884 1.00 91.19 555 PHE A CA 1
ATOM 4313 C C . PHE A 1 555 ? 10.782 -6.759 -5.285 1.00 91.19 555 PHE A C 1
ATOM 4315 O O . PHE A 1 555 ? 11.280 -6.572 -6.396 1.00 91.19 555 PHE A O 1
ATOM 4322 N N . ASP A 1 556 ? 11.379 -7.485 -4.343 1.00 91.50 556 ASP A N 1
ATOM 4323 C CA . ASP A 1 556 ? 12.651 -8.178 -4.515 1.00 91.50 556 ASP A CA 1
ATOM 4324 C C . ASP A 1 556 ? 12.459 -9.496 -5.289 1.00 91.50 556 ASP A C 1
ATOM 4326 O O . ASP A 1 556 ? 11.454 -10.190 -5.141 1.00 91.50 556 ASP A O 1
ATOM 4330 N N . LEU A 1 557 ? 13.444 -9.889 -6.097 1.00 93.50 557 LEU A N 1
ATOM 4331 C CA . LEU A 1 557 ? 13.397 -11.144 -6.849 1.00 93.50 557 LEU A CA 1
ATOM 4332 C C . LEU A 1 557 ? 13.928 -12.290 -5.979 1.00 93.50 557 LEU A C 1
ATOM 4334 O O . LEU A 1 557 ? 15.132 -12.374 -5.741 1.00 93.50 557 LEU A O 1
ATOM 4338 N N . ALA A 1 558 ? 13.058 -13.190 -5.528 1.00 92.00 558 ALA A N 1
ATOM 4339 C CA . ALA A 1 558 ? 13.458 -14.378 -4.770 1.00 92.00 558 ALA A CA 1
ATOM 4340 C C . ALA A 1 558 ? 14.083 -15.472 -5.664 1.00 92.00 558 ALA A C 1
ATOM 4342 O O . ALA A 1 558 ? 13.652 -15.689 -6.797 1.00 92.00 558 ALA A O 1
ATOM 4343 N N . GLN A 1 559 ? 15.060 -16.215 -5.131 1.00 93.38 559 GLN A N 1
ATOM 4344 C CA . GLN A 1 559 ? 15.609 -17.411 -5.784 1.00 93.38 559 GLN A CA 1
ATOM 4345 C C . GLN A 1 559 ? 14.543 -18.508 -5.951 1.00 93.38 559 GLN A C 1
ATOM 4347 O O . GLN A 1 559 ? 13.868 -18.877 -4.983 1.00 93.38 559 GLN A O 1
ATOM 4352 N N . GLY A 1 560 ? 14.467 -19.094 -7.147 1.00 93.38 560 GLY A N 1
ATOM 4353 C CA . GLY A 1 560 ? 13.586 -20.221 -7.454 1.00 93.38 560 GLY A CA 1
ATOM 4354 C C . GLY A 1 560 ? 12.733 -19.984 -8.699 1.00 93.38 560 GLY A C 1
ATOM 4355 O O . GLY A 1 560 ? 13.200 -19.339 -9.635 1.00 93.38 560 GLY A O 1
ATOM 4356 N N . PRO A 1 561 ? 11.514 -20.544 -8.782 1.00 94.62 561 PRO A N 1
ATOM 4357 C CA . PRO A 1 561 ? 10.689 -20.408 -9.976 1.00 94.62 561 PRO A CA 1
ATOM 4358 C C . PRO A 1 561 ? 10.251 -18.952 -10.164 1.00 94.62 561 PRO A C 1
ATOM 4360 O O . PRO A 1 561 ? 9.609 -18.390 -9.280 1.00 94.62 561 PRO A O 1
ATOM 4363 N N . PHE A 1 562 ? 10.569 -18.367 -11.317 1.00 96.62 562 PHE A N 1
ATOM 4364 C CA . PHE A 1 562 ? 10.057 -17.079 -11.779 1.00 96.62 562 PHE A CA 1
ATOM 4365 C C . PHE A 1 562 ? 8.911 -17.342 -12.761 1.00 96.62 562 PHE A C 1
ATOM 4367 O O . PHE A 1 562 ? 9.116 -17.873 -13.857 1.00 96.62 562 PHE A O 1
ATOM 4374 N N . THR A 1 563 ? 7.698 -17.038 -12.320 1.00 96.12 563 THR A N 1
ATOM 4375 C CA . THR A 1 563 ? 6.419 -17.368 -12.956 1.00 96.12 563 THR A CA 1
ATOM 4376 C C . THR A 1 563 ? 5.722 -16.118 -13.499 1.00 96.12 563 THR A C 1
ATOM 4378 O O . THR A 1 563 ? 6.288 -15.023 -13.475 1.00 96.12 563 THR A O 1
ATOM 4381 N N . TYR A 1 564 ? 4.499 -16.266 -14.009 1.00 96.69 564 TYR A N 1
ATOM 4382 C CA . TYR A 1 564 ? 3.681 -15.133 -14.430 1.00 96.69 564 TYR A CA 1
ATOM 4383 C C . TYR A 1 564 ? 3.329 -14.199 -13.261 1.00 96.69 564 TYR A C 1
ATOM 4385 O O . TYR A 1 564 ? 3.396 -12.987 -13.426 1.00 96.69 564 TYR A O 1
ATOM 4393 N N . ASP A 1 565 ? 3.056 -14.738 -12.069 1.00 96.38 565 ASP A N 1
ATOM 4394 C CA . ASP A 1 565 ? 2.841 -13.941 -10.853 1.00 96.38 565 ASP A CA 1
ATOM 4395 C C . ASP A 1 565 ? 4.047 -13.052 -10.504 1.00 96.38 565 ASP A C 1
ATOM 4397 O O . ASP A 1 565 ? 3.913 -11.851 -10.263 1.00 96.38 565 ASP A O 1
ATOM 4401 N N . ASP A 1 566 ? 5.258 -13.616 -10.575 1.00 95.00 566 ASP A N 1
ATOM 4402 C CA . ASP A 1 566 ? 6.489 -12.904 -10.217 1.00 95.00 566 ASP A CA 1
ATOM 4403 C C . ASP A 1 566 ? 6.776 -11.693 -11.110 1.00 95.00 566 ASP A C 1
ATOM 4405 O O . ASP A 1 566 ? 7.466 -10.767 -10.677 1.00 95.00 566 ASP A O 1
ATOM 4409 N N . SER A 1 567 ? 6.265 -11.670 -12.349 1.00 95.50 567 SER A N 1
ATOM 4410 C CA . SER A 1 567 ? 6.424 -10.482 -13.188 1.00 95.50 567 SER A CA 1
ATOM 4411 C C . SER A 1 567 ? 5.629 -9.309 -12.625 1.00 95.50 567 SER A C 1
ATOM 4413 O O . SER A 1 567 ? 6.143 -8.195 -12.641 1.00 95.50 567 SER A O 1
ATOM 4415 N N . PHE A 1 568 ? 4.443 -9.545 -12.052 1.00 94.12 568 PHE A N 1
ATOM 4416 C CA . PHE A 1 568 ? 3.670 -8.512 -11.358 1.00 94.12 568 PHE A CA 1
ATOM 4417 C C . PHE A 1 568 ? 4.269 -8.140 -10.004 1.00 94.12 568 PHE A C 1
ATOM 4419 O O . PHE A 1 568 ? 4.411 -6.957 -9.718 1.00 94.12 568 PHE A O 1
ATOM 4426 N N . ILE A 1 569 ? 4.692 -9.126 -9.212 1.00 93.19 569 ILE A N 1
ATOM 4427 C CA . ILE A 1 569 ? 5.352 -8.892 -7.919 1.00 93.19 569 ILE A CA 1
ATOM 4428 C C . ILE A 1 569 ? 6.582 -7.985 -8.082 1.00 93.19 569 ILE A C 1
ATOM 4430 O O . ILE A 1 569 ? 6.729 -6.995 -7.366 1.00 93.19 569 ILE A O 1
ATOM 4434 N N . VAL A 1 570 ? 7.458 -8.273 -9.051 1.00 93.94 570 VAL A N 1
ATOM 4435 C CA . VAL A 1 570 ? 8.689 -7.491 -9.241 1.00 93.94 570 VAL A CA 1
ATOM 4436 C C . VAL A 1 570 ? 8.436 -6.189 -10.015 1.00 93.94 570 VAL A C 1
ATOM 4438 O O . VAL A 1 570 ? 8.990 -5.160 -9.632 1.00 93.94 570 VAL A O 1
ATOM 4441 N N . SER A 1 571 ? 7.614 -6.189 -11.075 1.00 92.62 571 SER A N 1
ATOM 4442 C CA . SER A 1 571 ? 7.300 -4.987 -11.874 1.00 92.62 571 SER A CA 1
ATOM 4443 C C . SER A 1 571 ? 5.902 -5.084 -12.534 1.00 92.62 571 SER A C 1
ATOM 4445 O O . SER A 1 571 ? 5.770 -5.568 -13.662 1.00 92.62 571 SER A O 1
ATOM 4447 N N . PRO A 1 572 ? 4.822 -4.638 -11.862 1.00 86.69 572 PRO A N 1
ATOM 4448 C CA . PRO A 1 572 ? 3.438 -4.816 -12.325 1.00 86.69 572 PRO A CA 1
ATOM 4449 C C . PRO A 1 572 ? 3.019 -3.821 -13.407 1.00 86.69 572 PRO A C 1
ATOM 4451 O O . PRO A 1 572 ? 2.023 -4.039 -14.104 1.00 86.69 572 PRO A O 1
ATOM 4454 N N . PHE A 1 573 ? 3.754 -2.716 -13.537 1.00 86.44 573 PHE A N 1
ATOM 4455 C CA . PHE A 1 573 ? 3.373 -1.617 -14.405 1.00 86.44 573 PHE A CA 1
ATOM 4456 C C . PHE A 1 573 ? 3.463 -1.978 -15.888 1.00 86.44 573 PHE A C 1
ATOM 4458 O O . PHE A 1 573 ? 4.161 -2.895 -16.328 1.00 86.44 573 PHE A O 1
ATOM 4465 N N . LYS A 1 574 ? 2.675 -1.248 -16.674 1.00 89.38 574 LYS A N 1
ATOM 4466 C CA . LYS A 1 574 ? 2.474 -1.487 -18.104 1.00 89.38 574 LYS A CA 1
ATOM 4467 C C . LYS A 1 574 ? 3.010 -0.290 -18.916 1.00 89.38 574 LYS A C 1
ATOM 4469 O O . LYS A 1 574 ? 2.487 0.012 -19.983 1.00 89.38 574 LYS A O 1
ATOM 4474 N N . ASP A 1 575 ? 4.056 0.368 -18.400 1.00 89.81 575 ASP A N 1
ATOM 4475 C CA . ASP A 1 575 ? 4.751 1.494 -19.045 1.00 89.81 575 ASP A CA 1
ATOM 4476 C C . ASP A 1 575 ? 5.484 0.999 -20.289 1.00 89.81 575 ASP A C 1
ATOM 4478 O O . ASP A 1 575 ? 6.166 -0.029 -20.238 1.00 89.81 575 ASP A O 1
ATOM 4482 N N . ALA A 1 576 ? 5.381 1.724 -21.399 1.00 95.19 576 ALA A N 1
ATOM 4483 C CA . ALA A 1 576 ? 5.944 1.290 -22.673 1.00 95.19 576 ALA A CA 1
ATOM 4484 C C . ALA A 1 576 ? 7.210 2.080 -23.039 1.00 95.19 576 ALA A C 1
ATOM 4486 O O . ALA A 1 576 ? 7.347 3.270 -22.748 1.00 95.19 576 ALA A O 1
ATOM 4487 N N . PHE A 1 577 ? 8.154 1.410 -23.706 1.00 97.44 577 PHE A N 1
ATOM 4488 C CA . PHE A 1 577 ? 9.452 1.997 -24.043 1.00 97.44 577 PHE A CA 1
ATOM 4489 C C . PHE A 1 577 ? 9.352 2.948 -25.244 1.00 97.44 577 PHE A C 1
ATOM 4491 O O . PHE A 1 577 ? 9.120 2.528 -26.383 1.00 97.44 577 PHE A O 1
ATOM 4498 N N . GLN A 1 578 ? 9.585 4.233 -24.992 1.00 98.06 578 GLN A N 1
ATOM 4499 C CA . GLN A 1 578 ? 9.788 5.285 -25.986 1.00 98.06 578 GLN A CA 1
ATOM 4500 C C . GLN A 1 578 ? 11.275 5.612 -26.155 1.00 98.06 578 GLN A C 1
ATOM 4502 O O . GLN A 1 578 ? 12.112 5.176 -25.371 1.00 98.06 578 GLN A O 1
ATOM 4507 N N . PHE A 1 579 ? 11.619 6.369 -27.194 1.00 98.44 579 PHE A N 1
ATOM 4508 C CA . PHE A 1 579 ? 12.958 6.911 -27.392 1.00 98.44 579 PHE A CA 1
ATOM 4509 C C . PHE A 1 579 ? 12.967 8.194 -28.223 1.00 98.44 579 PHE A C 1
ATOM 4511 O O . PHE A 1 579 ? 12.002 8.523 -28.922 1.00 98.44 579 PHE A O 1
ATOM 4518 N N . ILE A 1 580 ? 14.111 8.876 -28.178 1.00 98.50 580 ILE A N 1
ATOM 4519 C CA . ILE A 1 580 ? 14.543 9.826 -29.205 1.00 98.50 580 ILE A CA 1
ATOM 4520 C C . ILE A 1 580 ? 15.715 9.168 -29.962 1.00 98.50 580 ILE A C 1
ATOM 4522 O O . ILE A 1 580 ? 16.670 8.728 -29.309 1.00 98.50 580 ILE A O 1
ATOM 4526 N N . PRO A 1 581 ? 15.663 9.067 -31.304 1.00 97.62 581 PRO A N 1
ATOM 4527 C CA . PRO A 1 581 ? 16.735 8.472 -32.096 1.00 97.62 581 PRO A CA 1
ATOM 4528 C C . PRO A 1 581 ? 17.962 9.384 -32.194 1.00 97.62 581 PRO A C 1
ATOM 4530 O O . PRO A 1 581 ? 17.832 10.607 -32.253 1.00 97.62 581 PRO A O 1
ATOM 4533 N N . ASP A 1 582 ? 19.142 8.770 -32.308 1.00 96.94 582 ASP A N 1
ATOM 4534 C CA . ASP A 1 582 ? 20.386 9.422 -32.752 1.00 96.94 582 ASP A CA 1
ATOM 4535 C C . ASP A 1 582 ? 20.803 10.687 -31.957 1.00 96.94 582 ASP A C 1
ATOM 4537 O O . ASP A 1 582 ? 21.438 11.604 -32.485 1.00 96.94 582 ASP A O 1
ATOM 4541 N N . VAL A 1 583 ? 20.498 10.725 -30.656 1.00 98.25 583 VAL A N 1
ATOM 4542 C CA . VAL A 1 583 ? 20.880 11.811 -29.739 1.00 98.25 583 VAL A CA 1
ATOM 4543 C C . VAL A 1 583 ? 22.410 11.863 -29.598 1.00 98.25 583 VAL A C 1
ATOM 4545 O O . VAL A 1 583 ? 23.022 10.821 -29.355 1.00 98.25 583 VAL A O 1
ATOM 4548 N N . PRO A 1 584 ? 23.069 13.037 -29.689 1.00 98.12 584 PRO A N 1
ATOM 4549 C CA . PRO A 1 584 ? 24.507 13.156 -29.444 1.00 98.12 584 PRO A CA 1
ATOM 4550 C C . PRO A 1 584 ? 24.899 12.606 -28.066 1.00 98.12 584 PRO A C 1
ATOM 4552 O O . PRO A 1 584 ? 24.311 12.976 -27.047 1.00 98.12 584 PRO A O 1
ATOM 4555 N N . TYR A 1 585 ? 25.910 11.736 -28.005 1.00 97.62 585 TYR A N 1
ATOM 4556 C CA . TYR A 1 585 ? 26.249 11.035 -26.760 1.00 97.62 585 TYR A CA 1
ATOM 4557 C C . TYR A 1 585 ? 26.698 11.983 -25.633 1.00 97.62 585 TYR A C 1
ATOM 4559 O O . TYR A 1 585 ? 26.338 11.782 -24.473 1.00 97.62 585 TYR A O 1
ATOM 4567 N N . GLU A 1 586 ? 27.387 13.078 -25.967 1.00 96.50 586 GLU A N 1
ATOM 4568 C CA . GLU A 1 586 ? 27.763 14.151 -25.027 1.00 96.50 586 GLU A CA 1
ATOM 4569 C C . GLU A 1 586 ? 26.556 14.865 -24.386 1.00 96.50 586 GLU A C 1
ATOM 4571 O O . GLU A 1 586 ? 26.704 15.555 -23.375 1.00 96.50 586 GLU A O 1
ATOM 4576 N N . GLN A 1 587 ? 25.363 14.712 -24.968 1.00 97.50 587 GLN A N 1
ATOM 4577 C CA . GLN A 1 587 ? 24.104 15.218 -24.425 1.00 97.50 587 GLN A CA 1
ATOM 4578 C C . GLN A 1 587 ? 23.365 14.126 -23.652 1.00 97.50 587 GLN A C 1
ATOM 4580 O O . GLN A 1 587 ? 23.027 14.324 -22.486 1.00 97.50 587 GLN A O 1
ATOM 4585 N N . ALA A 1 588 ? 23.186 12.951 -24.262 1.00 97.50 588 ALA A N 1
ATOM 4586 C CA . ALA A 1 588 ? 22.484 11.824 -23.648 1.00 97.50 588 ALA A CA 1
ATOM 4587 C C . ALA A 1 588 ? 23.137 11.352 -22.333 1.00 97.50 588 ALA A C 1
ATOM 4589 O O . ALA A 1 588 ? 22.441 11.131 -21.345 1.00 97.50 588 ALA A O 1
ATOM 4590 N N . SER A 1 589 ? 24.473 11.282 -22.278 1.00 96.50 589 SER A N 1
ATOM 4591 C CA . SER A 1 589 ? 25.231 10.845 -21.089 1.00 96.50 589 SER A CA 1
ATOM 4592 C C . SER A 1 589 ? 25.049 11.733 -19.848 1.00 96.50 589 SER A C 1
ATOM 4594 O O . SER A 1 589 ? 25.309 11.287 -18.731 1.00 96.50 589 SER A O 1
ATOM 4596 N N . LYS A 1 590 ? 24.569 12.974 -20.010 1.00 95.94 590 LYS A N 1
ATOM 4597 C CA . LYS A 1 590 ? 24.279 13.901 -18.903 1.00 95.94 590 LYS A CA 1
ATOM 4598 C C . LYS A 1 590 ? 22.892 13.684 -18.285 1.00 95.94 590 LYS A C 1
ATOM 4600 O O . LYS A 1 590 ? 22.687 14.031 -17.122 1.00 95.94 590 LYS A O 1
ATOM 4605 N N . VAL A 1 591 ? 21.941 13.115 -19.035 1.00 95.31 591 VAL A N 1
ATOM 4606 C CA . VAL A 1 591 ? 20.514 13.055 -18.659 1.00 95.31 591 VAL A CA 1
ATOM 4607 C C . VAL A 1 591 ? 20.300 12.308 -17.343 1.00 95.31 591 VAL A C 1
ATOM 4609 O O . VAL A 1 591 ? 19.622 12.828 -16.461 1.00 95.31 591 VAL A O 1
ATOM 4612 N N . LEU A 1 592 ? 20.939 11.148 -17.157 1.00 94.94 592 LEU A N 1
ATOM 4613 C CA . LEU A 1 592 ? 20.803 10.339 -15.939 1.00 94.94 592 LEU A CA 1
ATOM 4614 C C . LEU A 1 592 ? 21.185 11.107 -14.662 1.00 94.94 592 LEU A C 1
ATOM 4616 O O . LEU A 1 592 ? 20.496 11.011 -13.648 1.00 94.94 592 LEU A O 1
ATOM 4620 N N . ALA A 1 593 ? 22.269 11.887 -14.702 1.00 93.50 593 ALA A N 1
ATOM 4621 C CA . ALA A 1 593 ? 22.711 12.691 -13.562 1.00 93.50 593 ALA A CA 1
ATOM 4622 C C . ALA A 1 593 ? 21.762 13.872 -13.289 1.00 93.50 593 ALA A C 1
ATOM 4624 O O . ALA A 1 593 ? 21.538 14.240 -12.137 1.00 93.50 593 ALA A O 1
ATOM 4625 N N . ILE A 1 594 ? 21.175 14.443 -14.343 1.00 91.50 594 ILE A N 1
ATOM 4626 C CA . ILE A 1 594 ? 20.225 15.561 -14.270 1.00 91.50 594 ILE A CA 1
ATOM 4627 C C . ILE A 1 594 ? 18.874 15.116 -13.685 1.00 91.50 594 ILE A C 1
ATOM 4629 O O . ILE A 1 594 ? 18.292 15.845 -12.874 1.00 91.50 594 ILE A O 1
ATOM 4633 N N . LEU A 1 595 ? 18.404 13.915 -14.039 1.00 89.00 595 LEU A N 1
ATOM 4634 C CA . LEU A 1 595 ? 17.234 13.289 -13.419 1.00 89.00 595 LEU A CA 1
ATOM 4635 C C . LEU A 1 595 ? 17.504 12.969 -11.942 1.00 89.00 595 LEU A C 1
ATOM 4637 O O . LEU A 1 595 ? 16.787 13.470 -11.080 1.00 89.00 595 LEU A O 1
ATOM 4641 N N . ASN A 1 596 ? 18.599 12.260 -11.640 1.00 89.31 596 ASN A N 1
ATOM 4642 C CA . ASN A 1 596 ? 18.945 11.824 -10.280 1.00 89.31 596 ASN A CA 1
ATOM 4643 C C . ASN A 1 596 ? 19.327 12.959 -9.309 1.00 89.31 596 ASN A C 1
ATOM 4645 O O . ASN A 1 596 ? 19.124 12.833 -8.103 1.00 89.31 596 ASN A O 1
ATOM 4649 N N . ALA A 1 597 ? 19.803 14.112 -9.792 1.00 85.06 597 ALA A N 1
ATOM 4650 C CA . ALA A 1 597 ? 19.896 15.321 -8.962 1.00 85.06 597 ALA A CA 1
ATOM 4651 C C . ALA A 1 597 ? 18.504 15.794 -8.475 1.00 85.06 597 ALA A C 1
ATOM 4653 O O . ALA A 1 597 ? 18.359 16.477 -7.454 1.00 85.06 597 ALA A O 1
ATOM 4654 N N . GLY A 1 598 ? 17.453 15.433 -9.211 1.00 62.16 598 GLY A N 1
ATOM 4655 C CA . GLY A 1 598 ? 16.054 15.631 -8.875 1.00 62.16 598 GLY A CA 1
ATOM 4656 C C . GLY A 1 598 ? 15.355 16.909 -9.357 1.00 62.16 598 GLY A C 1
ATOM 4657 O O . GLY A 1 598 ? 14.127 16.870 -9.363 1.00 62.16 598 GLY A O 1
ATOM 4658 N N . PRO A 1 599 ? 15.974 18.043 -9.767 1.00 56.59 599 PRO A N 1
ATOM 4659 C CA . PRO A 1 599 ? 15.191 19.250 -10.058 1.00 56.59 599 PRO A CA 1
ATOM 4660 C C . PRO A 1 599 ? 14.230 19.089 -11.245 1.00 56.59 599 PRO A C 1
ATOM 4662 O O . PRO A 1 599 ? 13.261 19.838 -11.318 1.00 56.59 599 PRO A O 1
ATOM 4665 N N . PHE A 1 600 ? 14.440 18.107 -12.125 1.00 51.94 600 PHE A N 1
ATOM 4666 C CA . PHE A 1 600 ? 13.590 17.850 -13.294 1.00 51.94 600 PHE A CA 1
ATOM 4667 C C . PHE A 1 600 ? 12.363 16.987 -12.979 1.00 51.94 600 PHE A C 1
ATOM 4669 O O . PHE A 1 600 ? 11.319 17.195 -13.586 1.00 51.94 600 PHE A O 1
ATOM 4676 N N . GLN A 1 601 ? 12.446 16.142 -11.947 1.00 50.53 601 GLN A N 1
ATOM 4677 C CA . GLN A 1 601 ? 11.303 15.441 -11.346 1.00 50.53 601 GLN A CA 1
ATOM 4678 C C . GLN A 1 601 ? 10.642 16.255 -10.209 1.00 50.53 601 GLN A C 1
ATOM 4680 O O . GLN A 1 601 ? 9.494 16.013 -9.862 1.00 50.53 601 GLN A O 1
ATOM 4685 N N . LYS A 1 602 ? 11.335 17.254 -9.632 1.00 42.03 602 LYS A N 1
ATOM 4686 C CA . LYS A 1 602 ? 10.858 18.060 -8.483 1.00 42.03 602 LYS A CA 1
ATOM 4687 C C . LYS A 1 602 ? 10.255 19.428 -8.856 1.00 42.03 602 LYS A C 1
ATOM 4689 O O . LYS A 1 602 ? 9.590 20.033 -8.014 1.00 42.03 602 LYS A O 1
ATOM 4694 N N . LYS A 1 603 ? 10.488 19.973 -10.066 1.00 33.69 603 LYS A N 1
ATOM 4695 C CA . LYS A 1 603 ? 10.027 21.337 -10.449 1.00 33.69 603 LYS A CA 1
ATOM 4696 C C . LYS A 1 603 ? 8.594 21.448 -10.971 1.00 33.69 603 LYS A C 1
ATOM 4698 O O . LYS A 1 603 ? 8.108 22.567 -11.134 1.00 33.69 603 LYS A O 1
ATOM 4703 N N . LYS A 1 604 ? 7.881 20.336 -11.115 1.00 33.50 604 LYS A N 1
ATOM 4704 C CA . LYS A 1 604 ? 6.426 20.322 -10.953 1.00 33.50 604 LYS A CA 1
ATOM 4705 C C . LYS A 1 604 ? 6.080 19.398 -9.797 1.00 33.50 604 LYS A C 1
ATOM 4707 O O . LYS A 1 604 ? 6.675 18.341 -9.660 1.00 33.50 604 LYS A O 1
ATOM 4712 N N . ARG A 1 605 ? 5.079 19.778 -9.001 1.00 34.50 605 ARG A N 1
ATOM 4713 C CA . ARG A 1 605 ? 4.396 18.854 -8.083 1.00 34.50 605 ARG A CA 1
ATOM 4714 C C . ARG A 1 605 ? 3.242 18.165 -8.821 1.00 34.50 605 ARG A C 1
ATOM 4716 O O . ARG A 1 605 ? 2.102 18.240 -8.375 1.00 34.50 605 ARG A O 1
ATOM 4723 N N . ASP A 1 606 ? 3.553 17.561 -9.968 1.00 28.66 606 ASP A N 1
ATOM 4724 C CA . ASP A 1 606 ? 2.676 16.586 -10.617 1.00 28.66 606 ASP A CA 1
ATOM 4725 C C . ASP A 1 606 ? 2.932 15.249 -9.907 1.00 28.66 606 ASP A C 1
ATOM 4727 O O . ASP A 1 606 ? 3.981 14.628 -10.054 1.00 28.66 606 ASP A O 1
ATOM 4731 N N . ILE A 1 607 ? 1.998 14.853 -9.039 1.00 35.34 607 ILE A N 1
ATOM 4732 C CA . ILE A 1 607 ? 2.168 13.733 -8.091 1.00 35.34 607 ILE A CA 1
ATOM 4733 C C . ILE A 1 607 ? 2.005 12.355 -8.779 1.00 35.34 607 ILE A C 1
ATOM 4735 O O . ILE A 1 607 ? 2.107 11.312 -8.145 1.00 35.34 607 ILE A O 1
ATOM 4739 N N . SER A 1 608 ? 1.863 12.333 -10.108 1.00 29.89 608 SER A N 1
ATOM 4740 C CA . SER A 1 608 ? 2.022 11.127 -10.931 1.00 29.89 608 SER A CA 1
ATOM 4741 C C . SER A 1 608 ? 3.442 10.553 -10.910 1.00 29.89 608 SER A C 1
ATOM 4743 O O . SER A 1 608 ? 3.619 9.401 -11.279 1.00 29.89 608 SER A O 1
ATOM 4745 N N . THR A 1 609 ? 4.453 11.332 -10.504 1.00 35.34 609 THR A N 1
ATOM 4746 C CA . THR A 1 609 ? 5.846 10.864 -10.394 1.00 35.34 609 THR A CA 1
ATOM 4747 C C . THR A 1 609 ? 6.412 11.119 -9.002 1.00 35.34 609 THR A C 1
ATOM 4749 O O . THR A 1 609 ? 7.486 11.707 -8.838 1.00 35.34 609 THR A O 1
ATOM 4752 N N . ALA A 1 610 ? 5.673 10.683 -7.984 1.00 30.83 610 ALA A N 1
ATOM 4753 C CA . ALA A 1 610 ? 6.348 10.232 -6.784 1.00 30.83 610 ALA A CA 1
ATOM 4754 C C . ALA A 1 610 ? 7.273 9.072 -7.185 1.00 30.83 610 ALA A C 1
ATOM 4756 O O . ALA A 1 610 ? 6.818 8.077 -7.741 1.00 30.83 610 ALA A O 1
ATOM 4757 N N . ASP A 1 611 ? 8.560 9.213 -6.884 1.00 33.00 611 ASP A N 1
ATOM 4758 C CA . ASP A 1 611 ? 9.345 8.063 -6.452 1.00 33.00 611 ASP A CA 1
ATOM 4759 C C . ASP A 1 611 ? 8.565 7.477 -5.263 1.00 33.00 611 ASP A C 1
ATOM 4761 O O . ASP A 1 611 ? 8.437 8.141 -4.226 1.00 33.00 611 ASP A O 1
ATOM 4765 N N . PHE A 1 612 ? 7.872 6.352 -5.486 1.00 39.00 612 PHE A N 1
ATOM 4766 C CA . PHE A 1 612 ? 7.014 5.724 -4.477 1.00 39.00 612 PHE A CA 1
ATOM 4767 C C . PHE A 1 612 ? 7.841 5.522 -3.198 1.00 39.00 612 PHE A C 1
ATOM 4769 O O . PHE A 1 612 ? 9.036 5.255 -3.287 1.00 39.00 612 PHE A O 1
ATOM 4776 N N . GLY A 1 613 ? 7.234 5.673 -2.014 1.00 31.03 613 GLY A N 1
ATOM 4777 C CA . GLY A 1 613 ? 7.926 5.902 -0.728 1.00 31.03 613 GLY A CA 1
ATOM 4778 C C . GLY A 1 613 ? 8.818 4.775 -0.171 1.00 31.03 613 GLY A C 1
ATOM 4779 O O . GLY A 1 613 ? 9.037 4.718 1.035 1.00 31.03 613 GLY A O 1
ATOM 4780 N N . PHE A 1 614 ? 9.332 3.889 -1.022 1.00 40.28 614 PHE A N 1
ATOM 4781 C CA . PHE A 1 614 ? 10.077 2.670 -0.729 1.00 40.28 614 PHE A CA 1
ATOM 4782 C C . PHE A 1 614 ? 11.459 2.860 -0.104 1.00 40.28 614 PHE A C 1
ATOM 4784 O O . PHE A 1 614 ? 12.006 1.890 0.410 1.00 40.28 614 PHE A O 1
ATOM 4791 N N . SER A 1 615 ? 12.032 4.068 -0.114 1.00 31.62 615 SER A N 1
ATOM 4792 C CA . SER A 1 615 ? 13.222 4.378 0.686 1.00 31.62 615 SER A CA 1
ATOM 4793 C C . SER A 1 615 ? 12.791 4.813 2.096 1.00 31.62 615 SER A C 1
ATOM 4795 O O . SER A 1 615 ? 12.281 5.928 2.237 1.00 31.62 615 SER A O 1
ATOM 4797 N N . PRO A 1 616 ? 13.023 4.016 3.162 1.00 31.25 616 PRO A N 1
ATOM 4798 C CA . PRO A 1 616 ? 12.591 4.356 4.515 1.00 31.25 616 PRO A CA 1
ATOM 4799 C C . PRO A 1 616 ? 13.193 5.683 4.997 1.00 31.25 616 PRO A C 1
ATOM 4801 O O . PRO A 1 616 ? 14.391 5.793 5.261 1.00 31.25 616 PRO A O 1
ATOM 4804 N N . ILE A 1 617 ? 12.339 6.698 5.162 1.00 28.56 617 ILE A N 1
ATOM 4805 C CA . ILE A 1 617 ? 12.724 8.082 5.514 1.00 28.56 617 ILE A CA 1
ATOM 4806 C C . ILE A 1 617 ? 13.343 8.188 6.932 1.00 28.56 617 ILE A C 1
ATOM 4808 O O . ILE A 1 617 ? 13.912 9.213 7.300 1.00 28.56 617 ILE A O 1
ATOM 4812 N N . LEU A 1 618 ? 13.296 7.114 7.726 1.00 31.00 618 LEU A N 1
ATOM 4813 C CA . LEU A 1 618 ? 13.841 7.042 9.088 1.00 31.00 618 LEU A CA 1
ATOM 4814 C C . LEU A 1 618 ? 15.385 7.035 9.166 1.00 31.00 618 LEU A C 1
ATOM 4816 O O . LEU A 1 618 ? 15.925 7.263 10.245 1.00 31.00 618 LEU A O 1
ATOM 4820 N N . ALA A 1 619 ? 16.097 6.815 8.054 1.00 28.58 619 ALA A N 1
ATOM 4821 C CA . ALA A 1 619 ? 17.547 6.564 8.039 1.00 28.58 619 ALA A CA 1
ATOM 4822 C C . ALA A 1 619 ? 18.457 7.728 8.513 1.00 28.58 619 ALA A C 1
ATOM 4824 O O . ALA A 1 619 ? 19.641 7.509 8.753 1.00 28.58 619 ALA A O 1
ATOM 4825 N N . ASP A 1 620 ? 17.945 8.955 8.665 1.00 26.80 620 ASP A N 1
ATOM 4826 C CA . ASP A 1 620 ? 18.749 10.154 8.988 1.00 26.80 620 ASP A CA 1
ATOM 4827 C C . ASP A 1 620 ? 18.785 10.499 10.499 1.00 26.80 620 ASP A C 1
ATOM 4829 O O . ASP A 1 620 ? 18.994 11.650 10.890 1.00 26.80 620 ASP A O 1
ATOM 4833 N N . ARG A 1 621 ? 18.524 9.520 11.388 1.00 28.44 621 ARG A N 1
ATOM 4834 C CA . ARG A 1 621 ? 18.554 9.712 12.859 1.00 28.44 621 ARG A CA 1
ATOM 4835 C C . ARG A 1 621 ? 19.229 8.609 13.689 1.00 28.44 621 ARG A C 1
ATOM 4837 O O . ARG A 1 621 ? 19.086 8.610 14.913 1.00 28.44 621 ARG A O 1
ATOM 4844 N N . ASP A 1 622 ? 20.053 7.761 13.075 1.00 26.84 622 ASP A N 1
ATOM 4845 C CA . ASP A 1 622 ? 20.885 6.766 13.778 1.00 26.84 622 ASP A CA 1
ATOM 4846 C C . ASP A 1 622 ? 22.099 7.385 14.509 1.00 26.84 622 ASP A C 1
ATOM 4848 O O . ASP A 1 622 ? 23.265 7.090 14.241 1.00 26.84 622 ASP A O 1
ATOM 4852 N N . THR A 1 623 ? 21.844 8.237 15.507 1.00 25.56 623 THR A N 1
ATOM 4853 C CA . THR A 1 623 ? 22.832 8.520 16.561 1.00 25.56 623 THR A CA 1
ATOM 4854 C C . THR A 1 623 ? 22.711 7.481 17.668 1.00 25.56 623 THR A C 1
ATOM 4856 O O . THR A 1 623 ? 21.899 7.632 18.583 1.00 25.56 623 THR A O 1
ATOM 4859 N N . CYS A 1 624 ? 23.541 6.440 17.595 1.00 27.83 624 CYS A N 1
ATOM 4860 C CA . CYS A 1 624 ? 23.644 5.398 18.614 1.00 27.83 624 CYS A CA 1
ATOM 4861 C C . CYS A 1 624 ? 23.919 5.990 20.009 1.00 27.83 624 CYS A C 1
ATOM 4863 O O . CYS A 1 624 ? 24.994 6.539 20.254 1.00 27.83 624 CYS A O 1
ATOM 4865 N N . ILE A 1 625 ? 22.975 5.825 20.940 1.00 25.44 625 ILE A N 1
ATOM 4866 C CA . ILE A 1 625 ? 23.184 6.070 22.373 1.00 25.44 625 ILE A CA 1
ATOM 4867 C C . ILE A 1 625 ? 23.064 4.729 23.097 1.00 25.44 625 ILE A C 1
ATOM 4869 O O . ILE A 1 625 ? 21.983 4.153 23.194 1.00 25.44 625 ILE A O 1
ATOM 4873 N N . ASP A 1 626 ? 24.207 4.241 23.572 1.00 25.64 626 ASP A N 1
ATOM 4874 C CA . ASP A 1 626 ? 24.387 2.927 24.191 1.00 25.64 626 ASP A CA 1
ATOM 4875 C C . ASP A 1 626 ? 23.810 2.883 25.629 1.00 25.64 626 ASP A C 1
ATOM 4877 O O . ASP A 1 626 ? 24.232 3.676 26.481 1.00 25.64 626 ASP A O 1
ATOM 4881 N N . PRO A 1 627 ? 22.829 2.008 25.938 1.00 28.98 627 PRO A N 1
ATOM 4882 C CA . PRO A 1 627 ? 22.231 1.917 27.267 1.00 28.98 627 PRO A CA 1
ATOM 4883 C C . PRO A 1 627 ? 23.015 0.967 28.193 1.00 28.98 627 PRO A C 1
ATOM 4885 O O . PRO A 1 627 ? 23.067 -0.244 27.990 1.00 28.98 627 PRO A O 1
ATOM 4888 N N . LEU A 1 628 ? 23.566 1.518 29.279 1.00 22.94 628 LEU A N 1
ATOM 4889 C CA . LEU A 1 628 ? 24.381 0.792 30.263 1.00 22.94 628 LEU A CA 1
ATOM 4890 C C . LEU A 1 628 ? 23.705 -0.462 30.858 1.00 22.94 628 LEU A C 1
ATOM 4892 O O . LEU A 1 628 ? 22.666 -0.387 31.523 1.00 22.94 628 LEU A O 1
ATOM 4896 N N . LEU A 1 629 ? 24.390 -1.603 30.731 1.00 31.88 629 LEU A N 1
ATOM 4897 C CA . LEU A 1 629 ? 24.052 -2.876 31.378 1.00 31.88 629 LEU A CA 1
ATOM 4898 C C . LEU A 1 629 ? 23.900 -2.727 32.903 1.00 31.88 629 LEU A C 1
ATOM 4900 O O . LEU A 1 629 ? 24.880 -2.527 33.619 1.00 31.88 629 LEU A O 1
ATOM 4904 N N . THR A 1 630 ? 22.681 -2.907 33.417 1.00 28.48 630 THR A N 1
ATOM 4905 C CA . THR A 1 630 ? 22.380 -2.881 34.862 1.00 28.48 630 THR A CA 1
ATOM 4906 C C . THR A 1 630 ? 21.481 -4.044 35.294 1.00 28.48 630 THR A C 1
ATOM 4908 O O . THR A 1 630 ? 20.296 -3.914 35.571 1.00 28.48 630 THR A O 1
ATOM 4911 N N . HIS A 1 631 ? 22.111 -5.218 35.322 1.00 29.02 631 HIS A N 1
ATOM 4912 C CA . HIS A 1 631 ? 21.991 -6.279 36.329 1.00 29.02 631 HIS A CA 1
ATOM 4913 C C . HIS A 1 631 ? 20.769 -6.350 37.282 1.00 29.02 631 HIS A C 1
ATOM 4915 O O . HIS A 1 631 ? 20.536 -5.471 38.102 1.00 29.02 631 HIS A O 1
ATOM 4921 N N . HIS A 1 632 ? 20.206 -7.566 37.329 1.00 27.92 632 HIS A N 1
ATOM 4922 C CA . HIS A 1 632 ? 19.503 -8.215 38.450 1.00 27.92 632 HIS A CA 1
ATOM 4923 C C . HIS A 1 632 ? 18.176 -7.628 38.974 1.00 27.92 632 HIS A C 1
ATOM 4925 O O . HIS A 1 632 ? 18.138 -6.616 39.662 1.00 27.92 632 HIS A O 1
ATOM 4931 N N . TYR A 1 633 ? 17.138 -8.469 38.914 1.00 27.70 633 TYR A N 1
ATOM 4932 C CA . TYR A 1 633 ? 16.464 -8.896 40.146 1.00 27.70 633 TYR A CA 1
ATOM 4933 C C . TYR A 1 633 ? 16.214 -10.411 40.117 1.00 27.70 633 TYR A C 1
ATOM 4935 O O . TYR A 1 633 ? 15.829 -10.955 39.084 1.00 27.70 633 TYR A O 1
ATOM 4943 N N . ASP A 1 634 ? 16.481 -11.092 41.234 1.00 29.89 634 ASP A N 1
ATOM 4944 C CA . ASP A 1 634 ? 16.259 -12.538 41.395 1.00 29.89 634 ASP A CA 1
ATOM 4945 C C . ASP A 1 634 ? 14.836 -12.810 41.927 1.00 29.89 634 ASP A C 1
ATOM 4947 O O . ASP A 1 634 ? 14.222 -11.952 42.564 1.00 29.89 634 ASP A O 1
ATOM 4951 N N . GLY A 1 635 ? 14.289 -13.992 41.639 1.00 28.39 635 GLY A N 1
ATOM 4952 C CA . GLY A 1 635 ? 12.858 -14.285 41.762 1.00 28.39 635 GLY A CA 1
ATOM 4953 C C . GLY A 1 635 ? 12.496 -15.768 41.863 1.00 28.39 635 GLY A C 1
ATOM 4954 O O . GLY A 1 635 ? 11.404 -16.165 41.452 1.00 28.39 635 GLY A O 1
ATOM 4955 N N . MET A 1 636 ? 13.380 -16.624 42.386 1.00 29.81 636 MET A N 1
ATOM 4956 C CA . MET A 1 636 ? 13.036 -18.033 42.610 1.00 29.81 636 MET A CA 1
ATOM 4957 C C . MET A 1 636 ? 11.871 -18.206 43.603 1.00 29.81 636 MET A C 1
ATOM 4959 O O . MET A 1 636 ? 11.985 -17.825 44.764 1.00 29.81 636 MET A O 1
ATOM 4963 N N . THR A 1 637 ? 10.797 -18.906 43.206 1.00 31.08 637 THR A N 1
ATOM 4964 C CA . THR A 1 637 ? 10.328 -20.151 43.874 1.00 31.08 637 THR A CA 1
ATOM 4965 C C . THR A 1 637 ? 9.006 -20.701 43.311 1.00 31.08 637 THR A C 1
ATOM 4967 O O . THR A 1 637 ? 7.932 -20.165 43.564 1.00 31.08 637 THR A O 1
ATOM 4970 N N . ARG A 1 638 ? 9.050 -21.900 42.709 1.00 30.12 638 ARG A N 1
ATOM 4971 C CA . ARG A 1 638 ? 8.465 -23.149 43.267 1.00 30.12 638 ARG A CA 1
ATOM 4972 C C . ARG A 1 638 ? 8.653 -24.321 42.295 1.00 30.12 638 ARG A C 1
ATOM 4974 O O . ARG A 1 638 ? 8.581 -24.161 41.084 1.00 30.12 638 ARG A O 1
ATOM 4981 N N . ARG A 1 639 ? 8.907 -25.515 42.841 1.00 39.75 639 ARG A N 1
ATOM 4982 C CA . ARG A 1 639 ? 9.124 -26.746 42.060 1.00 39.75 639 ARG A CA 1
ATOM 4983 C C . ARG A 1 639 ? 7.798 -27.265 41.489 1.00 39.75 639 ARG A C 1
ATOM 4985 O O . ARG A 1 639 ? 6.875 -27.523 42.259 1.00 39.75 639 ARG A O 1
ATOM 4992 N N . SER A 1 640 ? 7.743 -27.524 40.185 1.00 33.47 640 SER A N 1
ATOM 4993 C CA . SER A 1 640 ? 6.800 -28.473 39.574 1.00 33.47 640 SER A CA 1
ATOM 4994 C C . SER A 1 640 ? 7.568 -29.694 39.038 1.00 33.47 640 SER A C 1
ATOM 4996 O O . SER A 1 640 ? 8.799 -29.699 39.006 1.00 33.47 640 SER A O 1
ATOM 4998 N N . LYS A 1 641 ? 6.859 -30.796 38.767 1.00 33.16 641 LYS A N 1
ATOM 4999 C CA . LYS A 1 641 ? 7.463 -32.136 38.633 1.00 33.16 641 LYS A CA 1
ATOM 5000 C C . LYS A 1 641 ? 8.092 -32.379 37.256 1.00 33.16 641 LYS A C 1
ATOM 5002 O O . LYS A 1 641 ? 7.639 -31.833 36.255 1.00 33.16 641 LYS A O 1
ATOM 5007 N N . GLN A 1 642 ? 9.073 -33.284 37.209 1.00 36.81 642 GLN A N 1
ATOM 5008 C CA . GLN A 1 642 ? 9.566 -33.870 35.962 1.00 36.81 642 GLN A CA 1
ATOM 5009 C C . GLN A 1 642 ? 8.436 -34.635 35.253 1.00 36.81 642 GLN A C 1
ATOM 5011 O O . GLN A 1 642 ? 8.043 -35.718 35.680 1.00 36.81 642 GLN A O 1
ATOM 5016 N N . GLY A 1 643 ? 7.936 -34.069 34.158 1.00 30.48 643 GLY A N 1
ATOM 5017 C CA . GLY A 1 643 ? 7.385 -34.822 33.032 1.00 30.48 643 GLY A CA 1
ATOM 5018 C C . GLY A 1 643 ? 8.396 -34.788 31.885 1.00 30.48 643 GLY A C 1
ATOM 5019 O O . GLY A 1 643 ? 9.195 -33.852 31.808 1.00 30.48 643 GLY A O 1
ATOM 5020 N N . GLY A 1 644 ? 8.388 -35.796 31.008 1.00 30.11 644 GLY A N 1
ATOM 5021 C CA . GLY A 1 644 ? 9.306 -35.866 29.867 1.00 30.11 644 GLY A CA 1
ATOM 5022 C C . GLY A 1 644 ? 9.175 -34.632 28.971 1.00 30.11 644 GLY A C 1
ATOM 5023 O O . GLY A 1 644 ? 8.179 -34.471 28.268 1.00 30.11 644 GLY A O 1
ATOM 5024 N N . ARG A 1 645 ? 10.163 -33.732 29.019 1.00 32.41 645 ARG A N 1
ATOM 5025 C CA . ARG A 1 645 ? 10.139 -32.481 28.259 1.00 32.41 645 ARG A CA 1
ATOM 5026 C C . ARG A 1 645 ? 10.441 -32.784 26.796 1.00 32.41 645 ARG A C 1
ATOM 5028 O O . ARG A 1 645 ? 11.589 -33.038 26.451 1.00 32.41 645 ARG A O 1
ATOM 5035 N N . LEU A 1 646 ? 9.426 -32.684 25.938 1.00 33.34 646 LEU A N 1
ATOM 5036 C CA . LEU A 1 646 ? 9.618 -32.541 24.495 1.00 33.34 646 LEU A CA 1
ATOM 5037 C C . LEU A 1 646 ? 10.473 -31.291 24.242 1.00 33.34 646 LEU A C 1
ATOM 5039 O O . LEU A 1 646 ? 9.982 -30.162 24.304 1.00 33.34 646 LEU A O 1
ATOM 5043 N N . ILE A 1 647 ? 11.768 -31.483 23.989 1.00 30.00 647 ILE A N 1
ATOM 5044 C CA . ILE A 1 647 ? 12.666 -30.405 23.573 1.00 30.00 647 ILE A CA 1
ATOM 5045 C C . ILE A 1 647 ? 12.407 -30.157 22.085 1.00 30.00 647 ILE A C 1
ATOM 5047 O O . ILE A 1 647 ? 13.127 -30.646 21.217 1.00 30.00 647 ILE A O 1
ATOM 5051 N N . ARG A 1 648 ? 11.351 -29.388 21.787 1.00 37.28 648 ARG A N 1
ATOM 5052 C CA . ARG A 1 648 ? 11.175 -28.782 20.465 1.00 37.28 648 ARG A CA 1
ATOM 5053 C C . ARG A 1 648 ? 12.377 -27.861 20.239 1.00 37.28 648 ARG A C 1
ATOM 5055 O O . ARG A 1 648 ? 12.434 -26.780 20.819 1.00 37.28 648 ARG A O 1
ATOM 5062 N N . ARG A 1 649 ? 13.341 -28.297 19.421 1.00 35.31 649 ARG A N 1
ATOM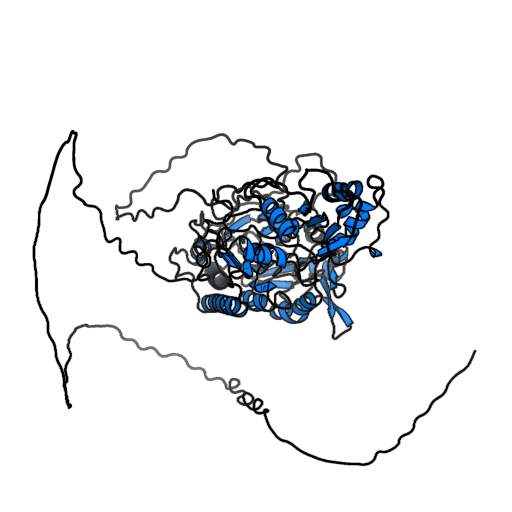 5063 C CA . ARG A 1 649 ? 14.396 -27.431 18.878 1.00 35.31 649 ARG A CA 1
ATOM 5064 C C . ARG A 1 649 ? 13.744 -26.424 17.926 1.00 35.31 649 ARG A C 1
ATOM 5066 O O . ARG A 1 649 ? 13.686 -26.650 16.725 1.00 35.31 649 ARG A O 1
ATOM 5073 N N . GLN A 1 650 ? 13.197 -25.342 18.473 1.00 44.66 650 GLN A N 1
ATOM 5074 C CA . GLN A 1 650 ? 12.970 -24.131 17.688 1.00 44.66 650 GLN A CA 1
ATOM 5075 C C . GLN A 1 650 ? 14.336 -23.517 17.365 1.00 44.66 650 GLN A C 1
ATOM 5077 O O . GLN A 1 650 ? 15.247 -23.589 18.194 1.00 44.66 650 GLN A O 1
ATOM 5082 N N . SER A 1 651 ? 14.477 -22.922 16.178 1.00 45.31 651 SER A N 1
ATOM 5083 C CA . SER A 1 651 ? 15.618 -22.043 15.918 1.00 45.31 651 SER A CA 1
ATOM 5084 C C . SER A 1 651 ? 15.586 -20.901 16.931 1.00 45.31 651 SER A C 1
ATOM 5086 O O . SER A 1 651 ? 14.542 -20.284 17.135 1.00 45.31 651 SER A O 1
ATOM 5088 N N . THR A 1 652 ? 16.715 -20.643 17.585 1.00 47.94 652 THR A N 1
ATOM 5089 C CA . THR A 1 652 ? 16.896 -19.473 18.458 1.00 47.94 652 THR A CA 1
ATOM 5090 C C . THR A 1 652 ? 17.535 -18.297 17.723 1.00 47.94 652 THR A C 1
ATOM 5092 O O . THR A 1 652 ? 17.683 -17.232 18.313 1.00 47.94 652 THR A O 1
ATOM 5095 N N . ALA A 1 653 ? 17.928 -18.482 16.459 1.00 63.25 653 ALA A N 1
ATOM 5096 C CA . ALA A 1 653 ? 18.284 -17.381 15.577 1.00 63.25 653 ALA A CA 1
ATOM 5097 C C . ALA A 1 653 ? 16.986 -16.749 15.038 1.00 63.25 653 ALA A C 1
ATOM 5099 O O . ALA A 1 653 ? 16.148 -17.497 14.522 1.00 63.25 653 ALA A O 1
ATOM 5100 N N . PRO A 1 654 ? 16.795 -15.424 15.173 1.00 73.50 654 PRO A N 1
ATOM 5101 C CA . PRO A 1 654 ? 15.657 -14.734 14.581 1.00 73.50 654 PRO A CA 1
ATOM 5102 C C . PRO A 1 654 ? 15.793 -14.674 13.052 1.00 73.50 654 PRO A C 1
ATOM 5104 O O . PRO A 1 654 ? 16.908 -14.633 12.530 1.00 73.50 654 PRO A O 1
ATOM 5107 N N . ASN A 1 655 ? 14.664 -14.648 12.341 1.00 80.75 655 ASN A N 1
ATOM 5108 C CA . ASN A 1 655 ? 14.652 -14.450 10.889 1.00 80.75 655 ASN A CA 1
ATOM 5109 C C . ASN A 1 655 ? 14.916 -12.973 10.536 1.00 80.75 655 ASN A C 1
ATOM 5111 O O . ASN A 1 655 ? 14.621 -12.095 11.355 1.00 80.75 655 ASN A O 1
ATOM 5115 N N . PRO A 1 656 ? 15.380 -12.674 9.309 1.00 85.50 656 PRO A N 1
ATOM 5116 C CA . PRO A 1 656 ? 15.286 -11.334 8.737 1.00 85.50 656 PRO A CA 1
ATOM 5117 C C . PRO A 1 656 ? 13.840 -10.823 8.758 1.00 85.50 656 PRO A C 1
ATOM 5119 O O . PRO A 1 656 ? 12.908 -11.583 8.500 1.00 85.50 656 PRO A O 1
ATOM 5122 N N . GLY A 1 657 ? 13.657 -9.544 9.082 1.00 86.44 657 GLY A N 1
ATOM 5123 C CA . GLY A 1 657 ? 12.344 -8.902 9.140 1.00 86.44 657 GLY A CA 1
ATOM 5124 C C . GLY A 1 657 ? 12.414 -7.502 9.747 1.00 86.44 657 GLY A C 1
ATOM 5125 O O . GLY A 1 657 ? 13.499 -6.966 9.985 1.00 86.44 657 GLY A O 1
ATOM 5126 N N . HIS A 1 658 ? 11.253 -6.898 9.998 1.00 88.12 658 HIS A N 1
ATOM 5127 C CA . HIS A 1 658 ? 11.172 -5.530 10.514 1.00 88.12 658 HI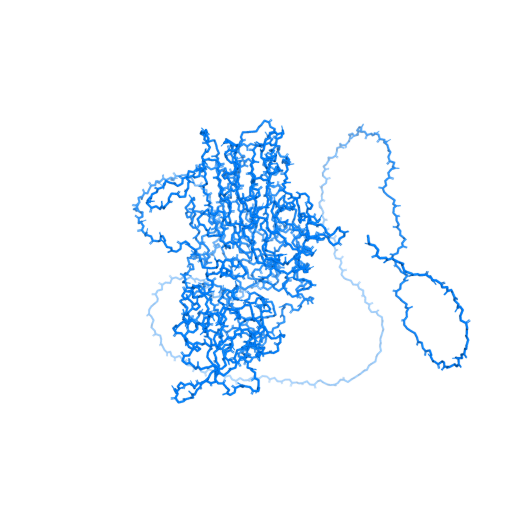S A CA 1
ATOM 5128 C C . HIS A 1 658 ? 11.631 -5.433 11.977 1.00 88.12 658 HIS A C 1
ATOM 5130 O O . HIS A 1 658 ? 11.263 -6.257 12.819 1.00 88.12 658 HIS A O 1
ATOM 5136 N N . ILE A 1 659 ? 12.391 -4.378 12.275 1.00 90.81 659 ILE A N 1
ATOM 5137 C CA . ILE A 1 659 ? 12.683 -3.902 13.630 1.00 90.81 659 ILE A CA 1
ATOM 5138 C C . ILE A 1 659 ? 12.233 -2.441 13.666 1.00 90.81 659 ILE A C 1
ATOM 5140 O O . ILE A 1 659 ? 12.974 -1.534 13.297 1.00 90.81 659 ILE A O 1
ATOM 5144 N N . THR A 1 660 ? 10.970 -2.233 14.015 1.00 92.12 660 THR A N 1
ATOM 5145 C CA . THR A 1 660 ? 10.282 -0.950 13.882 1.00 92.12 660 THR A CA 1
ATOM 5146 C C . THR A 1 660 ? 10.649 -0.020 15.031 1.00 92.12 660 THR A C 1
ATOM 5148 O O . THR A 1 660 ? 10.455 -0.369 16.195 1.00 92.12 660 THR A O 1
ATOM 5151 N N . GLN A 1 661 ? 11.121 1.188 14.714 1.00 93.81 661 GLN A N 1
ATOM 5152 C CA . GLN A 1 661 ? 11.285 2.277 15.676 1.00 93.81 661 GLN A CA 1
ATOM 5153 C C . GLN A 1 661 ? 10.251 3.370 15.402 1.00 93.81 661 GLN A C 1
ATOM 5155 O O . GLN A 1 661 ? 10.288 4.019 14.362 1.00 93.81 661 GLN A O 1
ATOM 5160 N N . ASP A 1 662 ? 9.367 3.601 16.369 1.00 94.50 662 ASP A N 1
ATOM 5161 C CA . ASP A 1 662 ? 8.283 4.581 16.272 1.00 94.50 662 ASP A CA 1
ATOM 5162 C C . ASP A 1 662 ? 8.229 5.505 17.510 1.00 94.50 662 ASP A C 1
ATOM 5164 O O . ASP A 1 662 ? 9.139 5.489 18.345 1.00 94.50 662 ASP A O 1
ATOM 5168 N N . ASP A 1 663 ? 7.185 6.332 17.670 1.00 95.12 663 ASP A N 1
ATOM 5169 C CA . ASP A 1 663 ? 7.080 7.262 18.814 1.00 95.12 663 ASP A CA 1
ATOM 5170 C C . ASP A 1 663 ? 6.873 6.522 20.158 1.00 95.12 663 ASP A C 1
ATOM 5172 O O . ASP A 1 663 ? 7.002 7.107 21.236 1.00 95.12 663 ASP A O 1
ATOM 5176 N N . PHE A 1 664 ? 6.577 5.218 20.116 1.00 95.06 664 PHE A N 1
ATOM 5177 C CA . PHE A 1 664 ? 6.574 4.298 21.252 1.00 95.06 664 PHE A CA 1
ATOM 5178 C C . PHE A 1 664 ? 7.857 3.430 21.320 1.00 95.06 664 PHE A C 1
ATOM 5180 O O . PHE A 1 664 ? 7.957 2.541 22.173 1.00 95.06 664 PHE A O 1
ATOM 5187 N N . GLY A 1 665 ? 8.888 3.729 20.531 1.00 94.06 665 GLY A N 1
ATOM 5188 C CA . GLY A 1 665 ? 10.192 3.064 20.560 1.00 94.06 665 GLY A CA 1
ATOM 5189 C C . GLY A 1 665 ? 10.221 1.743 19.789 1.00 94.06 665 GLY A C 1
ATOM 5190 O O . GLY A 1 665 ? 9.433 1.528 18.876 1.00 94.06 665 GLY A O 1
ATOM 5191 N N . THR A 1 666 ? 11.150 0.858 20.156 1.00 93.62 666 THR A N 1
ATOM 5192 C CA . THR A 1 666 ? 11.518 -0.349 19.386 1.00 93.62 666 THR A CA 1
ATOM 5193 C C . THR A 1 666 ? 10.799 -1.636 19.807 1.00 93.62 666 THR A C 1
ATOM 5195 O O . THR A 1 666 ? 11.155 -2.734 19.387 1.00 93.62 666 THR A O 1
ATOM 5198 N N . ASP A 1 667 ? 9.786 -1.547 20.673 1.00 92.88 667 ASP A N 1
ATOM 5199 C CA . ASP A 1 667 ? 9.071 -2.718 21.192 1.00 92.88 667 ASP A CA 1
ATOM 5200 C C . ASP A 1 667 ? 7.877 -3.156 20.326 1.00 92.88 667 ASP A C 1
ATOM 5202 O O . ASP A 1 667 ? 7.156 -4.059 20.754 1.00 92.88 667 ASP A O 1
ATOM 5206 N N . GLY A 1 668 ? 7.649 -2.543 19.158 1.00 95.62 668 GLY A N 1
ATOM 5207 C CA . GLY A 1 668 ? 6.433 -2.671 18.343 1.00 95.62 668 GLY A CA 1
ATOM 5208 C C . GLY A 1 668 ? 6.156 -4.060 17.774 1.00 95.62 668 GLY A C 1
ATOM 5209 O O . GLY A 1 668 ? 5.103 -4.636 18.067 1.00 95.62 668 GLY A O 1
ATOM 5210 N N . ASP A 1 669 ? 7.087 -4.606 16.995 1.00 96.12 669 ASP A N 1
ATOM 5211 C CA . ASP A 1 669 ? 6.901 -5.848 16.231 1.00 96.12 669 ASP A CA 1
ATOM 5212 C C . ASP A 1 669 ? 6.546 -7.029 17.133 1.00 96.12 669 ASP A C 1
ATOM 5214 O O . ASP A 1 669 ? 7.079 -7.172 18.232 1.00 96.12 669 ASP A O 1
ATOM 5218 N N . ASP A 1 670 ? 5.615 -7.871 16.710 1.00 94.38 670 ASP A N 1
ATOM 5219 C CA . ASP A 1 670 ? 5.142 -8.996 17.514 1.00 94.38 670 ASP A CA 1
ATOM 5220 C C . ASP A 1 670 ? 6.160 -10.151 17.568 1.00 94.38 670 ASP A C 1
ATOM 5222 O O . ASP A 1 670 ? 6.269 -10.843 18.581 1.00 94.38 670 ASP A O 1
ATOM 5226 N N . THR A 1 671 ? 6.977 -10.295 16.527 1.00 90.62 671 THR A N 1
ATOM 5227 C CA . THR A 1 671 ? 8.099 -11.242 16.426 1.00 90.62 671 THR A CA 1
ATOM 5228 C C . THR A 1 671 ? 9.434 -10.551 16.737 1.00 90.62 671 THR A C 1
ATOM 5230 O O . THR A 1 671 ? 9.546 -9.328 16.689 1.00 90.62 671 THR A O 1
ATOM 5233 N N . VAL A 1 672 ? 10.473 -11.328 17.065 1.00 89.38 672 VAL A N 1
ATOM 5234 C CA . VAL A 1 672 ? 11.860 -10.836 17.155 1.00 89.38 672 VAL A CA 1
ATOM 5235 C C . VAL A 1 672 ? 12.597 -11.168 15.857 1.00 89.38 672 VAL A C 1
ATOM 5237 O O . VAL A 1 672 ? 12.701 -12.343 15.502 1.00 89.38 672 VAL A O 1
ATOM 5240 N N . HIS A 1 673 ? 13.136 -10.146 15.191 1.00 89.00 673 HIS A N 1
ATOM 5241 C CA . HIS A 1 673 ? 13.852 -10.254 13.916 1.00 89.00 673 HIS A CA 1
ATOM 5242 C C . HIS A 1 673 ? 15.345 -9.924 14.037 1.00 89.00 673 HIS A C 1
ATOM 5244 O O . HIS A 1 673 ? 15.783 -9.285 14.995 1.00 89.00 673 HIS A O 1
ATOM 5250 N N . SER A 1 674 ? 16.127 -10.347 13.044 1.00 87.50 674 SER A N 1
ATOM 5251 C CA . SER A 1 674 ? 17.418 -9.739 12.710 1.00 87.50 674 SER A CA 1
ATOM 5252 C C . SER A 1 674 ? 17.208 -8.599 11.703 1.00 87.50 674 SER A C 1
ATOM 5254 O O . SER A 1 674 ? 16.376 -8.756 10.805 1.00 87.50 674 SER A O 1
ATOM 5256 N N . PRO A 1 675 ? 17.959 -7.487 11.790 1.00 82.81 675 PRO A N 1
ATOM 5257 C CA . PRO A 1 675 ? 17.785 -6.362 10.878 1.00 82.81 675 PRO A CA 1
ATOM 5258 C C . PRO A 1 675 ? 18.138 -6.748 9.438 1.00 82.81 675 PRO A C 1
ATOM 5260 O O . PRO A 1 675 ? 19.175 -7.366 9.188 1.00 82.81 675 PRO A O 1
ATOM 5263 N N . ILE A 1 676 ? 17.304 -6.324 8.491 1.00 81.81 676 ILE A N 1
ATOM 5264 C CA . ILE A 1 676 ? 17.653 -6.282 7.068 1.00 81.81 676 ILE A CA 1
ATOM 5265 C C . ILE A 1 676 ? 18.360 -4.937 6.818 1.00 81.81 676 ILE A C 1
ATOM 5267 O O . ILE A 1 676 ? 17.810 -3.902 7.201 1.00 81.81 676 ILE A O 1
ATOM 5271 N N . PRO A 1 677 ? 19.569 -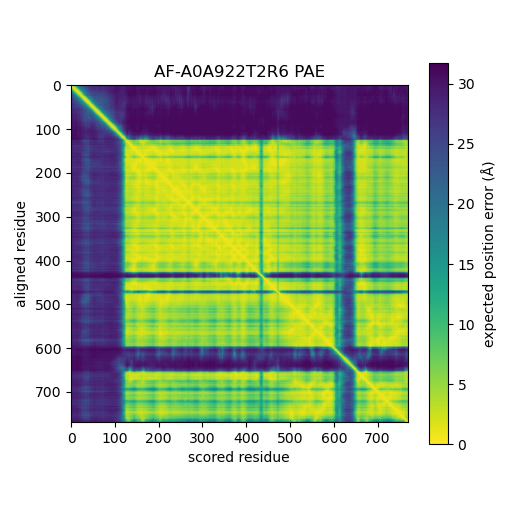4.906 6.219 1.00 84.25 677 PRO A N 1
ATOM 5272 C CA . PRO A 1 677 ? 20.217 -3.654 5.829 1.00 84.25 677 PRO A CA 1
ATOM 5273 C C . PRO A 1 677 ? 19.349 -2.838 4.866 1.00 84.25 677 PRO A C 1
ATOM 5275 O O . PRO A 1 677 ? 18.606 -3.407 4.072 1.00 84.25 677 PRO A O 1
ATOM 5278 N N . ASN A 1 678 ? 19.483 -1.515 4.894 1.00 82.62 678 ASN A N 1
ATOM 5279 C CA . ASN A 1 678 ? 18.755 -0.617 4.004 1.00 82.62 678 ASN A CA 1
ATOM 5280 C C . ASN A 1 678 ? 19.710 0.426 3.411 1.00 82.62 678 ASN A C 1
ATOM 5282 O O . ASN A 1 678 ? 20.303 1.215 4.145 1.00 82.62 678 ASN A O 1
ATOM 5286 N N . TYR A 1 679 ? 19.847 0.427 2.087 1.00 84.19 679 TYR A N 1
ATOM 5287 C CA . TYR A 1 679 ? 20.679 1.359 1.330 1.00 84.19 679 TYR A CA 1
ATOM 5288 C C . TYR A 1 679 ? 19.805 2.228 0.427 1.00 84.19 679 TYR A C 1
ATOM 5290 O O . TYR A 1 679 ? 18.911 1.718 -0.248 1.00 84.19 679 TYR A O 1
ATOM 5298 N N . SER A 1 680 ? 20.093 3.529 0.365 1.00 81.19 680 SER A N 1
ATOM 5299 C CA . SER A 1 680 ? 19.438 4.426 -0.587 1.00 81.19 680 SER A CA 1
ATOM 5300 C C . SER A 1 680 ? 19.776 4.045 -2.031 1.00 81.19 680 SER A C 1
ATOM 5302 O O . SER A 1 680 ? 20.895 3.639 -2.350 1.00 81.19 680 SER A O 1
ATOM 5304 N N . GLN A 1 681 ? 18.782 4.187 -2.903 1.00 81.06 681 GLN A N 1
ATOM 5305 C CA . GLN A 1 681 ? 18.888 3.960 -4.342 1.00 81.06 681 GLN A CA 1
ATOM 5306 C C . GLN A 1 681 ? 18.702 5.314 -5.060 1.00 81.06 681 GLN A C 1
ATOM 5308 O O . GLN A 1 681 ? 18.112 6.229 -4.479 1.00 81.06 681 GLN A O 1
ATOM 5313 N N . PRO A 1 682 ? 19.221 5.492 -6.285 1.00 88.00 682 PRO A N 1
ATOM 5314 C CA . PRO A 1 682 ? 18.893 6.651 -7.112 1.00 88.00 682 PRO A CA 1
ATOM 5315 C C . PRO A 1 682 ? 17.450 6.570 -7.631 1.00 88.00 682 PRO A C 1
ATOM 5317 O O . PRO A 1 682 ? 16.861 5.491 -7.675 1.00 88.00 682 PRO A O 1
ATOM 5320 N N . ASN A 1 683 ? 16.912 7.702 -8.085 1.00 85.12 683 ASN A N 1
ATOM 5321 C CA . ASN A 1 683 ? 15.594 7.794 -8.713 1.00 85.12 683 ASN A CA 1
ATOM 5322 C C . ASN A 1 683 ? 15.516 6.964 -10.006 1.00 85.12 683 ASN A C 1
ATOM 5324 O O . ASN A 1 683 ? 14.490 6.358 -10.292 1.00 85.12 683 ASN A O 1
ATOM 5328 N N . ASP A 1 684 ? 16.587 6.931 -10.802 1.00 91.00 684 ASP A N 1
ATOM 5329 C CA . ASP A 1 684 ? 16.591 6.290 -12.119 1.00 91.00 684 ASP A CA 1
ATOM 5330 C C . ASP A 1 684 ? 17.848 5.445 -12.360 1.00 91.00 684 ASP A C 1
ATOM 5332 O O . ASP A 1 684 ? 18.977 5.844 -12.048 1.00 91.00 684 ASP A O 1
ATOM 5336 N N . LEU A 1 685 ? 17.627 4.287 -12.982 1.00 94.38 685 LEU A N 1
ATOM 5337 C CA . LEU A 1 685 ? 18.626 3.365 -13.508 1.00 94.38 685 LEU A CA 1
ATOM 5338 C C . LEU A 1 685 ? 18.833 3.621 -15.007 1.00 94.38 685 LEU A C 1
ATOM 5340 O O . LEU A 1 685 ? 17.880 3.894 -15.731 1.00 94.38 685 LEU A O 1
ATOM 5344 N N . GLN A 1 686 ? 20.060 3.437 -15.495 1.00 97.00 686 GLN A N 1
ATOM 5345 C CA . GLN A 1 686 ? 20.365 3.363 -16.926 1.00 97.00 686 GLN A CA 1
ATOM 5346 C C . GLN A 1 686 ? 21.017 2.021 -17.258 1.00 97.00 686 GLN A C 1
ATOM 5348 O O . GLN A 1 686 ? 21.926 1.603 -16.545 1.00 97.00 686 GLN A O 1
ATOM 5353 N N . ALA A 1 687 ? 20.610 1.386 -18.355 1.00 97.38 687 ALA A N 1
ATOM 5354 C CA . ALA A 1 687 ? 21.334 0.296 -19.004 1.00 97.38 687 ALA A CA 1
ATOM 5355 C C . ALA A 1 687 ? 21.995 0.794 -20.302 1.00 97.38 687 ALA A C 1
ATOM 5357 O O . ALA A 1 687 ? 21.416 1.613 -21.018 1.00 97.38 687 ALA A O 1
ATOM 5358 N N . ASN A 1 688 ? 23.179 0.276 -20.631 1.00 96.44 688 ASN A N 1
ATOM 5359 C CA . ASN A 1 688 ? 23.885 0.584 -21.878 1.00 96.44 688 ASN A CA 1
ATOM 5360 C C . ASN A 1 688 ? 23.903 -0.673 -22.759 1.00 96.44 688 ASN A C 1
ATOM 5362 O O . ASN A 1 688 ? 24.240 -1.748 -22.266 1.00 96.44 688 ASN A O 1
ATOM 5366 N N . ALA A 1 689 ? 23.597 -0.554 -24.053 1.00 96.31 689 ALA A N 1
ATOM 5367 C CA . ALA A 1 689 ? 23.640 -1.686 -24.983 1.00 96.31 689 ALA A CA 1
ATOM 5368 C C . ALA A 1 689 ? 24.203 -1.301 -26.359 1.00 96.31 689 ALA A C 1
ATOM 5370 O O . ALA A 1 689 ? 24.092 -0.152 -26.787 1.00 96.31 689 ALA A O 1
ATOM 5371 N N . SER A 1 690 ? 24.812 -2.277 -27.040 1.00 95.38 690 SER A N 1
ATOM 5372 C CA . SER A 1 690 ? 25.434 -2.135 -28.370 1.00 95.38 690 SER A CA 1
ATOM 5373 C C . SER A 1 690 ? 26.492 -1.025 -28.476 1.00 95.38 690 SER A C 1
ATOM 5375 O O . SER A 1 690 ? 26.627 -0.374 -29.508 1.00 95.38 690 SER A O 1
ATOM 5377 N N . PHE A 1 691 ? 27.257 -0.797 -27.404 1.00 95.38 691 PHE A N 1
ATOM 5378 C CA . PHE A 1 691 ? 28.409 0.112 -27.416 1.00 95.38 691 PHE A CA 1
ATOM 5379 C C . PHE A 1 691 ? 29.616 -0.506 -28.158 1.00 95.38 691 PHE A C 1
ATOM 5381 O O . PHE A 1 691 ? 29.727 -1.735 -28.212 1.00 95.38 691 PHE A O 1
ATOM 5388 N N . PRO A 1 692 ? 30.538 0.313 -28.703 1.00 93.06 692 PRO A N 1
ATOM 5389 C CA . PRO A 1 692 ? 31.745 -0.172 -29.373 1.00 93.06 692 PRO A CA 1
ATOM 5390 C C . PRO A 1 692 ? 32.614 -1.090 -28.495 1.00 93.06 692 PRO A C 1
ATOM 5392 O O . PRO A 1 692 ? 32.980 -0.748 -27.370 1.00 93.06 692 PRO A O 1
ATOM 5395 N N . LEU A 1 693 ? 32.991 -2.254 -29.036 1.00 90.50 693 LEU A N 1
ATOM 5396 C CA . LEU A 1 693 ? 33.792 -3.269 -28.331 1.00 90.50 693 LEU A CA 1
ATOM 5397 C C . LEU A 1 693 ? 35.257 -2.856 -28.093 1.00 90.50 693 LEU A C 1
ATOM 5399 O O . LEU A 1 693 ? 35.957 -3.508 -27.323 1.00 90.50 693 LEU A O 1
ATOM 5403 N N . ASP A 1 694 ? 35.725 -1.790 -28.743 1.00 91.62 694 ASP A N 1
ATOM 5404 C CA . ASP A 1 694 ? 37.051 -1.196 -28.531 1.00 91.62 694 ASP A CA 1
ATOM 5405 C C . ASP A 1 694 ? 37.092 -0.213 -27.342 1.00 91.62 694 ASP A C 1
ATOM 5407 O O . ASP A 1 694 ? 38.151 0.329 -27.025 1.00 91.62 694 ASP A O 1
ATOM 5411 N N . GLY A 1 695 ? 35.954 0.016 -26.676 1.00 86.88 695 GLY A N 1
ATOM 5412 C CA . GLY A 1 695 ? 35.821 0.972 -25.576 1.00 86.88 695 GLY A CA 1
ATOM 5413 C C . GLY A 1 695 ? 35.721 2.434 -26.023 1.00 86.88 695 GLY A C 1
ATOM 5414 O O . GLY A 1 695 ? 35.730 3.326 -25.171 1.00 86.88 695 GLY A O 1
ATOM 5415 N N . SER A 1 696 ? 35.617 2.706 -27.329 1.00 92.12 696 SER A N 1
ATOM 5416 C CA . SER A 1 696 ? 35.338 4.052 -27.827 1.00 92.12 696 SER A CA 1
ATOM 5417 C C . SER A 1 696 ? 33.913 4.492 -27.472 1.00 92.12 696 SER A C 1
ATOM 5419 O O . SER A 1 696 ? 32.979 3.693 -27.386 1.00 92.12 696 SER A O 1
ATOM 5421 N N . MET A 1 697 ? 33.734 5.795 -27.243 1.00 93.69 697 MET A N 1
ATOM 5422 C CA . MET A 1 697 ? 32.411 6.360 -26.976 1.00 93.69 697 MET A CA 1
ATOM 5423 C C . MET A 1 697 ? 31.673 6.593 -28.301 1.00 93.69 697 MET A C 1
ATOM 5425 O O . MET A 1 697 ? 32.264 7.152 -29.230 1.00 93.69 697 MET A O 1
ATOM 5429 N N . PRO A 1 698 ? 30.393 6.195 -28.416 1.00 95.88 698 PRO A N 1
ATOM 5430 C CA . PRO A 1 698 ? 29.633 6.377 -29.644 1.00 95.88 698 PRO A CA 1
ATOM 5431 C C . PRO A 1 698 ? 29.370 7.866 -29.905 1.00 95.88 698 PRO A C 1
ATOM 5433 O O . PRO A 1 698 ? 29.257 8.664 -28.979 1.00 95.88 698 PRO A O 1
ATOM 5436 N N . LYS A 1 699 ? 29.238 8.257 -31.178 1.00 96.56 699 LYS A N 1
ATOM 5437 C CA . LYS A 1 699 ? 28.917 9.648 -31.547 1.00 96.56 699 LYS A CA 1
ATOM 5438 C C . LYS A 1 699 ? 27.467 10.010 -31.199 1.00 96.56 699 LYS A C 1
ATOM 5440 O O . LYS A 1 699 ? 27.199 11.100 -30.692 1.00 96.56 699 LYS A O 1
ATOM 5445 N N . THR A 1 700 ? 26.546 9.097 -31.487 1.00 97.88 700 THR A N 1
ATOM 5446 C CA . THR A 1 700 ? 25.111 9.206 -31.209 1.00 97.88 700 THR A CA 1
ATOM 5447 C C . THR A 1 700 ? 24.622 7.942 -30.511 1.00 97.88 700 THR A C 1
ATOM 5449 O O . THR A 1 700 ? 25.232 6.881 -30.643 1.00 97.88 700 THR A O 1
ATOM 5452 N N . VAL A 1 701 ? 23.532 8.063 -29.756 1.00 98.25 701 VAL A N 1
ATOM 5453 C CA . VAL A 1 701 ? 22.834 6.945 -29.117 1.00 98.25 701 VAL A CA 1
ATOM 5454 C C . VAL A 1 701 ? 21.330 7.066 -29.321 1.00 98.25 701 VAL A C 1
ATOM 5456 O O . VAL A 1 701 ? 20.792 8.172 -29.379 1.00 98.25 701 VAL A O 1
ATOM 5459 N N . ASP A 1 702 ? 20.634 5.936 -29.340 1.00 98.44 702 ASP A N 1
ATOM 5460 C CA . ASP A 1 702 ? 19.204 5.930 -29.038 1.00 98.44 702 ASP A CA 1
ATOM 5461 C C . ASP A 1 702 ? 19.024 6.152 -27.535 1.00 98.44 702 ASP A C 1
ATOM 5463 O O . ASP A 1 702 ? 19.505 5.357 -26.723 1.00 98.44 702 ASP A O 1
ATOM 5467 N N . LEU A 1 703 ? 18.349 7.239 -27.157 1.00 98.50 703 LEU A N 1
ATOM 5468 C CA . LEU A 1 703 ? 18.001 7.505 -25.764 1.00 98.50 703 LEU A CA 1
ATOM 5469 C C . LEU A 1 703 ? 16.592 6.974 -25.511 1.00 98.50 703 LEU A C 1
ATOM 5471 O O . LEU A 1 703 ? 15.612 7.637 -25.847 1.00 98.50 703 LEU A O 1
ATOM 5475 N N . VAL A 1 704 ? 16.521 5.764 -24.961 1.00 98.56 704 VAL A N 1
ATOM 5476 C CA . VAL A 1 704 ? 15.310 4.992 -24.665 1.00 98.56 704 VAL A CA 1
ATOM 5477 C C . VAL A 1 704 ? 14.875 5.241 -23.216 1.00 98.56 704 VAL A C 1
ATOM 5479 O O . VAL A 1 704 ? 15.711 5.346 -22.319 1.00 98.56 704 VAL A O 1
ATOM 5482 N N . PHE A 1 705 ? 13.571 5.345 -22.975 1.00 97.38 705 PHE A N 1
ATOM 5483 C CA . PHE A 1 705 ? 12.975 5.680 -21.680 1.00 97.38 705 PHE A CA 1
ATOM 5484 C C . PHE A 1 705 ? 11.517 5.202 -21.577 1.00 97.38 705 PHE A C 1
ATOM 5486 O O . PHE A 1 705 ? 10.897 4.857 -22.581 1.00 97.38 705 PHE A O 1
ATOM 5493 N N . LEU A 1 706 ? 10.951 5.198 -20.368 1.00 94.62 706 LEU A N 1
ATOM 5494 C CA . LEU A 1 706 ? 9.525 4.910 -20.153 1.00 94.62 706 LEU A CA 1
ATOM 5495 C C . LEU A 1 706 ? 8.651 6.095 -20.592 1.00 94.62 706 LEU A C 1
ATOM 5497 O O . LEU A 1 706 ? 9.011 7.255 -20.371 1.00 94.62 706 LEU A O 1
ATOM 5501 N N . ASP A 1 707 ? 7.497 5.831 -21.204 1.00 92.00 707 ASP A N 1
ATOM 5502 C CA . ASP A 1 707 ? 6.684 6.882 -21.824 1.00 92.00 707 ASP A CA 1
ATOM 5503 C C . ASP A 1 707 ? 6.154 7.947 -20.850 1.00 92.00 707 ASP A C 1
ATOM 5505 O O . ASP A 1 707 ? 6.104 9.128 -21.209 1.00 92.00 707 ASP A O 1
ATOM 5509 N N . PHE A 1 708 ? 5.882 7.598 -19.589 1.00 85.75 708 PHE A N 1
ATOM 5510 C CA . PHE A 1 708 ? 5.485 8.590 -18.580 1.00 85.75 708 PHE A CA 1
ATOM 5511 C C . PHE A 1 708 ? 6.590 9.616 -18.237 1.00 85.75 708 PHE A C 1
ATOM 5513 O O . PHE A 1 708 ? 6.270 10.757 -17.889 1.00 85.75 708 PHE A O 1
ATOM 5520 N N . ILE A 1 709 ? 7.882 9.279 -18.395 1.00 88.38 709 ILE A N 1
ATOM 5521 C CA . ILE A 1 709 ? 9.007 10.207 -18.144 1.00 88.38 709 ILE A CA 1
ATOM 5522 C C . ILE A 1 709 ? 9.469 10.985 -19.387 1.00 88.38 709 ILE A C 1
ATOM 5524 O O . ILE A 1 709 ? 10.398 11.789 -19.288 1.00 88.38 709 ILE A O 1
ATOM 5528 N N . ALA A 1 710 ? 8.811 10.830 -20.543 1.00 92.31 710 ALA A N 1
ATOM 5529 C CA . ALA A 1 710 ? 9.200 11.487 -21.799 1.00 92.31 710 ALA A CA 1
ATOM 5530 C C . ALA A 1 710 ? 9.370 13.015 -21.667 1.00 92.31 710 ALA A C 1
ATOM 5532 O O . ALA A 1 710 ? 10.310 13.601 -22.211 1.00 92.31 710 ALA A O 1
ATOM 5533 N N . SER A 1 711 ? 8.503 13.675 -20.888 1.00 91.50 711 SER A N 1
ATOM 5534 C CA . SER A 1 711 ? 8.614 15.120 -20.642 1.00 91.50 711 SER A CA 1
ATOM 5535 C C . SER A 1 711 ? 9.837 15.498 -19.798 1.00 91.50 711 SER A C 1
ATOM 5537 O O . SER A 1 711 ? 10.405 16.572 -19.989 1.00 91.50 711 SER A O 1
ATOM 5539 N N . TYR A 1 712 ? 10.291 14.619 -18.901 1.00 91.19 712 TYR A N 1
ATOM 5540 C CA . TYR A 1 712 ? 11.454 14.859 -18.045 1.00 91.19 712 TYR A CA 1
ATOM 5541 C C . TYR A 1 712 ? 12.756 14.665 -18.816 1.00 91.19 712 TYR A C 1
ATOM 5543 O O . TYR A 1 712 ? 13.674 15.465 -18.650 1.00 91.19 712 TYR A O 1
ATOM 5551 N N . ILE A 1 713 ? 12.800 13.685 -19.723 1.00 94.25 713 ILE A N 1
ATOM 5552 C CA . ILE A 1 713 ? 13.916 13.479 -20.656 1.00 94.25 713 ILE A CA 1
ATOM 5553 C C . ILE A 1 713 ? 14.104 14.708 -21.554 1.00 94.25 713 ILE A C 1
ATOM 5555 O O . ILE A 1 713 ? 15.203 15.256 -21.616 1.00 94.25 713 ILE A O 1
ATOM 5559 N N . VAL A 1 714 ? 13.032 15.203 -22.187 1.00 95.25 714 VAL A N 1
ATOM 5560 C CA . VAL A 1 714 ? 13.089 16.417 -23.025 1.00 95.25 714 VAL A CA 1
ATOM 5561 C C . VAL A 1 714 ? 13.507 17.646 -22.203 1.00 95.25 714 VAL A C 1
ATOM 5563 O O . VAL A 1 714 ? 14.382 18.399 -22.627 1.00 95.25 714 VAL A O 1
ATOM 5566 N N . ASN A 1 715 ? 12.958 17.828 -20.997 1.00 93.50 715 ASN A N 1
ATOM 5567 C CA . ASN A 1 715 ? 13.351 18.937 -20.120 1.00 93.50 715 ASN A CA 1
ATOM 5568 C C . ASN A 1 715 ? 14.817 18.848 -19.652 1.00 93.50 715 ASN A C 1
ATOM 5570 O O . ASN A 1 715 ? 15.450 19.887 -19.478 1.00 93.50 715 ASN A O 1
ATOM 5574 N N . ALA A 1 716 ? 15.357 17.640 -19.450 1.00 93.75 716 ALA A N 1
ATOM 5575 C CA . ALA A 1 716 ? 16.754 17.415 -19.077 1.00 93.75 716 ALA A CA 1
ATOM 5576 C C . ALA A 1 716 ? 17.717 17.666 -20.254 1.00 93.75 716 ALA A C 1
ATOM 5578 O O . ALA A 1 716 ? 18.752 18.311 -20.074 1.00 93.75 716 ALA A O 1
ATOM 5579 N N . LEU A 1 717 ? 17.361 17.217 -21.464 1.00 96.00 717 LEU A N 1
ATOM 5580 C CA . LEU A 1 717 ? 18.129 17.472 -22.689 1.00 96.00 717 LEU A CA 1
ATOM 5581 C C . LEU A 1 717 ? 18.208 18.968 -23.033 1.00 96.00 717 LEU A C 1
ATOM 5583 O O . LEU A 1 717 ? 19.249 19.447 -23.475 1.00 96.00 717 LEU A O 1
ATOM 5587 N N . ASN A 1 718 ? 17.138 19.721 -22.779 1.00 95.56 718 ASN A N 1
ATOM 5588 C CA . ASN A 1 718 ? 17.062 21.157 -23.070 1.00 95.56 718 ASN A CA 1
ATOM 5589 C C . ASN A 1 718 ? 17.637 22.046 -21.946 1.00 95.56 718 ASN A C 1
ATOM 5591 O O . ASN A 1 718 ? 17.372 23.250 -21.895 1.00 95.56 718 ASN A O 1
ATOM 5595 N N . THR A 1 719 ? 18.402 21.481 -21.008 1.00 92.62 719 THR A N 1
ATOM 5596 C CA . THR A 1 719 ? 19.089 22.277 -19.980 1.00 92.62 719 THR A CA 1
ATOM 5597 C C . THR A 1 719 ? 20.270 23.057 -20.563 1.00 92.62 719 THR A C 1
ATOM 5599 O O . THR A 1 719 ? 20.913 22.573 -21.496 1.00 92.62 719 THR A O 1
ATOM 5602 N N . PRO A 1 720 ? 20.634 24.227 -19.997 1.00 91.25 720 PRO A N 1
ATOM 5603 C CA . PRO A 1 720 ? 21.804 24.988 -20.447 1.00 91.25 720 PRO A CA 1
ATOM 5604 C C . PRO A 1 720 ? 23.117 24.189 -20.430 1.00 91.25 720 PRO A C 1
ATOM 5606 O O . PRO A 1 720 ? 23.961 24.390 -21.297 1.00 91.25 720 PRO A O 1
ATOM 5609 N N . ASP A 1 721 ? 23.266 23.253 -19.487 1.00 87.88 721 ASP A N 1
ATOM 5610 C CA . ASP A 1 721 ? 24.465 22.415 -19.336 1.00 87.88 721 ASP A CA 1
ATOM 5611 C C . ASP A 1 721 ? 24.538 21.265 -20.367 1.00 87.88 721 ASP A C 1
ATOM 5613 O O . ASP A 1 721 ? 25.599 20.664 -20.577 1.00 87.88 721 ASP A O 1
ATOM 5617 N N . VAL A 1 722 ? 23.420 20.951 -21.034 1.00 94.19 722 VAL A N 1
ATOM 5618 C CA . VAL A 1 722 ? 23.324 19.947 -22.109 1.00 94.19 722 VAL A CA 1
ATOM 5619 C C . VAL A 1 722 ? 23.283 20.600 -23.493 1.00 94.19 722 VAL A C 1
ATOM 5621 O O . VAL A 1 722 ? 23.928 20.101 -24.417 1.00 94.19 722 VAL A O 1
ATOM 5624 N N . GLY A 1 723 ? 22.573 21.721 -23.637 1.00 92.44 723 GLY A N 1
ATOM 5625 C CA . GLY A 1 723 ? 22.470 22.480 -24.886 1.00 92.44 723 GLY A CA 1
ATOM 5626 C C . GLY A 1 723 ? 21.674 21.775 -25.990 1.00 92.44 723 GLY A C 1
ATOM 5627 O O . GLY A 1 723 ? 21.983 21.957 -27.166 1.00 92.44 723 GLY A O 1
ATOM 5628 N N . GLY A 1 724 ? 20.713 20.919 -25.633 1.00 92.38 724 GLY A N 1
ATOM 5629 C CA . GLY A 1 724 ? 19.819 20.262 -26.588 1.00 92.38 724 GLY A CA 1
ATOM 5630 C C . GLY A 1 724 ? 18.695 21.173 -27.093 1.00 92.38 724 GLY A C 1
ATOM 5631 O O . GLY A 1 724 ? 18.306 22.127 -26.421 1.00 92.38 724 GLY A O 1
ATOM 5632 N N . ASP A 1 725 ? 18.162 20.834 -28.268 1.00 94.69 725 ASP A N 1
ATOM 5633 C CA . ASP A 1 725 ? 16.950 21.422 -28.854 1.00 94.69 725 ASP A CA 1
ATOM 5634 C C . ASP A 1 725 ? 15.996 20.282 -29.247 1.00 94.69 725 ASP A C 1
ATOM 5636 O O . ASP A 1 725 ? 15.933 19.826 -30.393 1.00 94.69 725 ASP A O 1
ATOM 5640 N N . PHE A 1 726 ? 15.343 19.718 -28.230 1.00 96.38 726 PHE A N 1
ATOM 5641 C CA . PHE A 1 726 ? 14.465 18.557 -28.341 1.00 96.38 726 PHE A CA 1
ATOM 5642 C C . PHE A 1 726 ? 13.026 18.900 -27.958 1.00 96.38 726 PHE A C 1
ATOM 5644 O O . PHE A 1 726 ? 12.742 19.812 -27.183 1.00 96.38 726 PHE A O 1
ATOM 5651 N N . SER A 1 727 ? 12.086 18.122 -28.475 1.00 96.31 727 SER A N 1
ATOM 5652 C CA . SER A 1 727 ? 10.657 18.299 -28.253 1.00 96.31 727 SER A CA 1
ATOM 5653 C C . SER A 1 727 ? 9.959 16.949 -28.123 1.00 96.31 727 SER A C 1
ATOM 5655 O O . SER A 1 727 ? 10.423 15.935 -28.646 1.00 96.31 727 SER A O 1
ATOM 5657 N N . LEU A 1 728 ? 8.779 16.944 -27.498 1.00 95.88 728 LEU A N 1
ATOM 5658 C CA . LEU A 1 728 ? 7.914 15.758 -27.458 1.00 95.88 728 LEU A CA 1
ATOM 5659 C C . LEU A 1 728 ? 7.490 15.277 -28.862 1.00 95.88 728 LEU A C 1
ATOM 5661 O O . LEU A 1 728 ? 7.094 14.128 -29.008 1.00 95.88 728 LEU A O 1
ATOM 5665 N N . GLY A 1 729 ? 7.614 16.113 -29.902 1.00 96.81 729 GLY A N 1
ATOM 5666 C CA . GLY A 1 729 ? 7.362 15.727 -31.295 1.00 96.81 729 GLY A CA 1
ATOM 5667 C C . GLY A 1 729 ? 8.458 14.864 -31.937 1.00 96.81 729 GLY A C 1
ATOM 5668 O O . GLY A 1 729 ? 8.227 14.313 -33.008 1.00 96.81 729 GLY A O 1
ATOM 5669 N N . GLN A 1 730 ? 9.631 14.731 -31.305 1.00 96.88 730 GLN A N 1
ATOM 5670 C CA . GLN A 1 730 ? 10.702 13.806 -31.718 1.00 96.88 730 GLN A CA 1
ATOM 5671 C C . GLN A 1 730 ? 10.647 12.461 -30.977 1.00 96.88 730 GLN A C 1
ATOM 5673 O O . GLN A 1 730 ? 11.433 11.563 -31.277 1.00 96.88 730 GLN A O 1
ATOM 5678 N N . VAL A 1 731 ? 9.744 12.319 -30.002 1.00 97.62 731 VAL A N 1
ATOM 5679 C CA . VAL A 1 731 ? 9.597 11.098 -29.210 1.00 97.62 731 VAL A CA 1
ATOM 5680 C C . VAL A 1 731 ? 8.754 10.083 -29.979 1.00 97.62 731 VAL A C 1
ATOM 5682 O O . VAL A 1 731 ? 7.680 10.399 -30.490 1.00 97.62 731 VAL A O 1
ATOM 5685 N N . SER A 1 732 ? 9.235 8.846 -30.052 1.00 97.12 732 SER A N 1
ATOM 5686 C CA . SER A 1 732 ? 8.548 7.732 -30.715 1.00 97.12 732 SER A CA 1
ATOM 5687 C C . SER A 1 732 ? 8.675 6.450 -29.892 1.00 97.12 732 SER A C 1
ATOM 5689 O O . SER A 1 732 ? 9.447 6.406 -28.939 1.00 97.12 732 SER A O 1
ATOM 5691 N N . TYR A 1 733 ? 7.901 5.411 -30.206 1.00 97.31 733 TYR A N 1
ATOM 5692 C CA . TYR A 1 733 ? 7.997 4.130 -29.498 1.00 97.31 733 TYR A CA 1
ATOM 5693 C C . TYR A 1 733 ? 9.209 3.324 -29.990 1.00 97.31 733 TYR A C 1
ATOM 5695 O O . TYR A 1 733 ? 9.410 3.179 -31.195 1.00 97.31 733 TYR A O 1
ATOM 5703 N N . TYR A 1 734 ? 10.028 2.838 -29.053 1.00 97.44 734 TYR A N 1
ATOM 5704 C CA . TYR A 1 734 ? 11.233 2.053 -29.339 1.00 97.44 734 TYR A CA 1
ATOM 5705 C C . TYR A 1 734 ? 10.901 0.573 -29.546 1.00 97.44 734 TYR A C 1
ATOM 5707 O O . TYR A 1 734 ? 11.404 -0.047 -30.481 1.00 97.44 734 TYR A O 1
ATOM 5715 N N . MET A 1 735 ? 10.024 0.031 -28.701 1.00 95.69 735 MET A N 1
ATOM 5716 C CA . MET A 1 735 ? 9.442 -1.308 -28.835 1.00 95.69 735 MET A CA 1
ATOM 5717 C C . MET A 1 735 ? 7.990 -1.202 -29.330 1.00 95.69 735 MET A C 1
ATOM 5719 O O . MET A 1 735 ? 7.449 -0.101 -29.451 1.00 95.69 735 MET A O 1
ATOM 5723 N N . ASP A 1 736 ? 7.324 -2.334 -29.579 1.00 94.69 736 ASP A N 1
ATOM 5724 C CA . ASP A 1 736 ? 5.856 -2.323 -29.634 1.00 94.69 736 ASP A CA 1
ATOM 5725 C C . ASP A 1 736 ? 5.286 -1.884 -28.272 1.00 94.69 736 ASP A C 1
ATOM 5727 O O . ASP A 1 736 ? 5.875 -2.160 -27.225 1.00 94.69 736 ASP A O 1
ATOM 5731 N N . LYS A 1 737 ? 4.121 -1.227 -28.273 1.00 94.31 737 LYS A N 1
ATOM 5732 C CA . LYS A 1 737 ? 3.428 -0.797 -27.051 1.00 94.31 737 LYS A CA 1
ATOM 5733 C C . LYS A 1 737 ? 3.065 -1.954 -26.119 1.00 94.31 737 LYS A C 1
ATOM 5735 O O . LYS A 1 737 ? 2.892 -1.720 -24.929 1.00 94.31 737 LYS A O 1
ATOM 5740 N N . SER A 1 738 ? 2.937 -3.179 -26.633 1.00 94.06 738 SER A N 1
ATOM 5741 C CA . SER A 1 738 ? 2.700 -4.362 -25.802 1.00 94.06 738 SER A CA 1
ATOM 5742 C C . SER A 1 738 ? 3.943 -4.844 -25.044 1.00 94.06 738 SER A C 1
ATOM 5744 O O . SER A 1 738 ? 3.815 -5.755 -24.231 1.00 94.06 738 SER A O 1
ATOM 5746 N N . PHE A 1 739 ? 5.135 -4.299 -25.318 1.00 95.81 739 PHE A N 1
ATOM 5747 C CA . PHE A 1 739 ? 6.361 -4.618 -24.589 1.00 95.81 739 PHE A CA 1
ATOM 5748 C C . PHE A 1 739 ? 6.651 -3.523 -23.555 1.00 95.81 739 PHE A C 1
ATOM 5750 O O . PHE A 1 739 ? 7.038 -2.400 -23.887 1.00 95.81 739 PHE A O 1
ATOM 5757 N N . THR A 1 740 ? 6.449 -3.879 -22.292 1.00 94.69 740 THR A N 1
ATOM 5758 C CA . THR A 1 740 ? 6.357 -2.955 -21.154 1.00 94.69 740 THR A CA 1
ATOM 5759 C C . THR A 1 740 ? 7.368 -3.256 -20.044 1.00 94.69 740 THR A C 1
ATOM 5761 O O . THR A 1 740 ? 8.123 -4.231 -20.123 1.00 94.69 740 THR A O 1
ATOM 5764 N N . THR A 1 741 ? 7.354 -2.466 -18.968 1.00 91.38 741 THR A N 1
ATOM 5765 C CA . THR A 1 741 ? 8.039 -2.759 -17.695 1.00 91.38 741 THR A CA 1
ATOM 5766 C C . THR A 1 741 ? 7.748 -4.179 -17.176 1.00 91.38 741 THR A C 1
ATOM 5768 O O . THR A 1 741 ? 8.685 -4.941 -16.947 1.00 91.38 741 THR A O 1
ATOM 5771 N N . ASN A 1 742 ? 6.494 -4.641 -17.167 1.00 93.75 742 ASN A N 1
ATOM 5772 C CA . ASN A 1 742 ? 6.161 -6.039 -16.834 1.00 93.75 742 ASN A CA 1
ATOM 5773 C C . ASN A 1 742 ? 6.738 -7.104 -17.806 1.00 93.75 742 ASN A C 1
ATOM 5775 O O . ASN A 1 742 ? 6.807 -8.283 -17.462 1.00 93.75 742 ASN A O 1
ATOM 5779 N N . SER A 1 743 ? 7.168 -6.728 -19.019 1.00 95.00 743 SER A N 1
ATOM 5780 C CA . SER A 1 743 ? 7.542 -7.677 -20.087 1.00 95.00 743 SER A CA 1
ATOM 5781 C C . SER A 1 743 ? 9.012 -8.117 -20.091 1.00 95.00 743 SER A C 1
ATOM 5783 O O . SER A 1 743 ? 9.317 -9.228 -20.537 1.00 95.00 743 SER A O 1
ATOM 5785 N N . TYR A 1 744 ? 9.946 -7.274 -19.634 1.00 94.56 744 TYR A N 1
ATOM 5786 C CA . TYR A 1 744 ? 11.375 -7.518 -19.880 1.00 94.56 744 TYR A CA 1
ATOM 5787 C C . TYR A 1 744 ? 11.975 -8.615 -18.981 1.00 94.56 744 TYR A C 1
ATOM 5789 O O . TYR A 1 744 ? 12.792 -9.404 -19.458 1.00 94.56 744 TYR A O 1
ATOM 5797 N N . LEU A 1 745 ? 11.541 -8.753 -17.721 1.00 96.81 745 LEU A N 1
ATOM 5798 C CA . LEU A 1 745 ? 11.974 -9.872 -16.869 1.00 96.81 745 LEU A CA 1
ATOM 5799 C C . LEU A 1 745 ? 11.466 -11.236 -17.383 1.00 96.81 745 LEU A C 1
ATOM 5801 O O . LEU A 1 745 ? 12.296 -12.132 -17.538 1.00 96.81 745 LEU A O 1
ATOM 5805 N N . PRO A 1 746 ? 10.181 -11.416 -17.758 1.00 97.44 746 PRO A N 1
ATOM 5806 C CA . PRO A 1 746 ? 9.710 -12.616 -18.459 1.00 97.44 746 PRO A CA 1
ATOM 5807 C C . PRO A 1 746 ? 10.483 -12.961 -19.732 1.00 97.44 746 PRO A C 1
ATOM 5809 O O . PRO A 1 746 ? 10.745 -14.137 -19.985 1.00 97.44 746 PRO A O 1
ATOM 5812 N N . ALA A 1 747 ? 10.851 -11.964 -20.541 1.00 97.56 747 ALA A N 1
ATOM 5813 C CA . ALA A 1 747 ? 11.651 -12.184 -21.743 1.00 97.56 747 ALA A CA 1
ATOM 5814 C C . ALA A 1 747 ? 13.088 -12.626 -21.406 1.00 97.56 747 ALA A C 1
ATOM 5816 O O . ALA A 1 747 ? 13.603 -13.551 -22.032 1.00 97.56 747 ALA A O 1
ATOM 5817 N N . TYR A 1 748 ? 13.711 -12.026 -20.385 1.00 98.00 748 TYR A N 1
ATOM 5818 C CA . TYR A 1 748 ? 15.055 -12.391 -19.932 1.00 98.00 748 TYR A CA 1
ATOM 5819 C C . TYR A 1 748 ? 15.099 -13.778 -19.270 1.00 98.00 748 TYR A C 1
ATOM 5821 O O . TYR A 1 748 ? 15.982 -14.580 -19.571 1.00 98.00 748 TYR A O 1
ATOM 5829 N N . ALA A 1 749 ? 14.109 -14.117 -18.439 1.00 97.88 749 ALA A N 1
ATOM 5830 C CA . ALA A 1 749 ? 13.986 -15.428 -17.801 1.00 97.88 749 ALA A CA 1
ATOM 5831 C C . ALA A 1 749 ? 13.981 -16.574 -18.830 1.00 97.88 749 ALA A C 1
ATOM 5833 O O . ALA A 1 749 ? 14.726 -17.549 -18.689 1.00 97.88 749 ALA A O 1
ATOM 5834 N N . LYS A 1 750 ? 13.218 -16.404 -19.918 1.00 97.38 750 LYS A N 1
ATOM 5835 C CA . LYS A 1 750 ? 13.073 -17.380 -21.014 1.00 97.38 750 LYS A CA 1
ATOM 5836 C C . LYS A 1 750 ? 14.371 -17.673 -21.778 1.00 97.38 750 LYS A C 1
ATOM 5838 O O . LYS A 1 750 ? 14.437 -18.695 -22.453 1.00 97.38 750 LYS A O 1
ATOM 5843 N N . ILE A 1 751 ? 15.395 -16.821 -21.665 1.00 96.88 751 ILE A N 1
ATOM 5844 C CA . ILE A 1 751 ? 16.703 -17.013 -22.322 1.00 96.88 751 ILE A CA 1
ATOM 5845 C C . ILE A 1 751 ? 17.853 -17.278 -21.340 1.00 96.88 751 ILE A C 1
ATOM 5847 O O . ILE A 1 751 ? 18.749 -18.053 -21.660 1.00 96.88 751 ILE A O 1
ATOM 5851 N N . ALA A 1 752 ? 17.835 -16.673 -20.148 1.00 97.12 752 ALA A N 1
ATOM 5852 C CA . ALA A 1 752 ? 18.948 -16.708 -19.195 1.00 97.12 752 ALA A CA 1
ATOM 5853 C C . ALA A 1 752 ? 18.733 -17.676 -18.019 1.00 97.12 752 ALA A C 1
ATOM 5855 O O . ALA A 1 752 ? 19.700 -18.119 -17.403 1.00 97.12 752 ALA A O 1
ATOM 5856 N N . TRP A 1 753 ? 17.481 -18.012 -17.691 1.00 97.25 753 TRP A N 1
ATOM 5857 C CA . TRP A 1 753 ? 17.105 -18.765 -16.485 1.00 97.25 753 TRP A CA 1
ATOM 5858 C C . TRP A 1 753 ? 16.523 -20.145 -16.812 1.00 97.25 753 TRP A C 1
ATOM 5860 O O . TRP A 1 753 ? 15.587 -20.608 -16.171 1.00 97.25 753 TRP A O 1
ATOM 5870 N N . GLN A 1 754 ? 17.066 -20.810 -17.834 1.00 97.44 754 GLN A N 1
ATOM 5871 C CA . GLN A 1 754 ? 16.606 -22.137 -18.273 1.00 97.44 754 GLN A CA 1
ATOM 5872 C C . GLN A 1 754 ? 17.355 -23.309 -17.605 1.00 97.44 754 GLN A C 1
ATOM 5874 O O . GLN A 1 754 ? 17.078 -24.469 -17.901 1.00 97.44 754 GLN A O 1
ATOM 5879 N N . ALA A 1 755 ? 18.287 -23.025 -16.688 1.00 96.06 755 ALA A N 1
ATOM 5880 C CA . ALA A 1 755 ? 18.845 -24.033 -15.787 1.00 96.06 755 ALA A CA 1
ATOM 5881 C C . ALA A 1 755 ? 17.762 -24.552 -14.823 1.00 96.06 755 ALA A C 1
ATOM 5883 O O . ALA A 1 755 ? 16.864 -23.804 -14.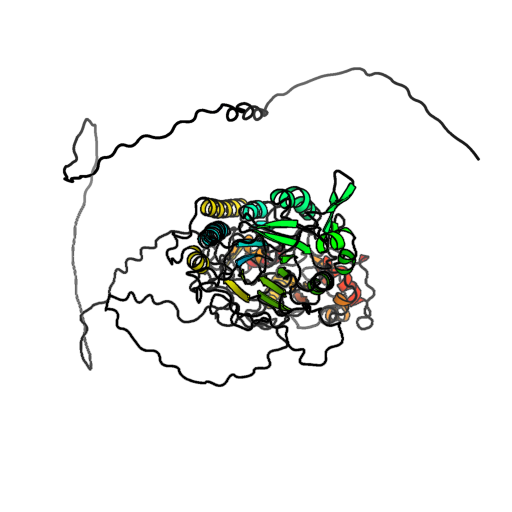448 1.00 96.06 755 ALA A O 1
ATOM 5884 N N . ASP A 1 756 ? 17.846 -25.829 -14.445 1.00 94.44 756 ASP A N 1
ATOM 5885 C CA . ASP A 1 756 ? 16.959 -26.550 -13.512 1.00 94.44 756 ASP A CA 1
ATOM 5886 C C . ASP A 1 756 ? 15.449 -26.599 -13.843 1.00 94.44 756 ASP A C 1
ATOM 5888 O O . ASP A 1 756 ? 14.717 -27.360 -13.209 1.00 94.44 756 ASP A O 1
ATOM 5892 N N . VAL A 1 757 ? 14.966 -25.878 -14.862 1.00 94.06 757 VAL A N 1
ATOM 5893 C CA . VAL A 1 757 ? 13.558 -25.863 -15.302 1.00 94.06 757 VAL A CA 1
ATOM 5894 C C . VAL A 1 757 ? 13.050 -27.291 -15.590 1.00 94.06 757 VAL A C 1
ATOM 5896 O O . VAL A 1 757 ? 13.698 -28.027 -16.336 1.00 94.06 757 VAL A O 1
ATOM 5899 N N . PRO A 1 758 ? 11.880 -27.714 -15.056 1.00 92.56 758 PRO A N 1
ATOM 5900 C CA . PRO A 1 758 ? 10.924 -26.960 -14.231 1.00 92.56 758 PRO A CA 1
ATOM 5901 C C . PRO A 1 758 ? 11.135 -27.080 -12.704 1.00 92.56 758 PRO A C 1
ATOM 5903 O O . PRO A 1 758 ? 10.332 -26.565 -11.931 1.00 92.56 758 PRO A O 1
ATOM 5906 N N . ASN A 1 759 ? 12.175 -27.777 -12.245 1.00 93.38 759 ASN A N 1
ATOM 5907 C CA . ASN A 1 759 ? 12.407 -28.145 -10.844 1.00 93.38 759 ASN A CA 1
ATOM 5908 C C . ASN A 1 759 ? 13.293 -27.120 -10.108 1.00 93.38 759 ASN A C 1
ATOM 5910 O O . ASN A 1 759 ? 14.318 -27.474 -9.526 1.00 93.38 759 ASN A O 1
ATOM 5914 N N . CYS A 1 760 ? 12.911 -25.843 -10.152 1.00 92.81 760 CYS A N 1
ATOM 5915 C CA . CYS A 1 760 ? 13.738 -24.741 -9.659 1.00 92.81 760 CYS A CA 1
ATOM 5916 C C . CYS A 1 760 ? 14.102 -24.850 -8.158 1.00 92.81 760 CYS A C 1
ATOM 5918 O O . CYS A 1 760 ? 13.211 -25.086 -7.334 1.00 92.81 760 CYS A O 1
ATOM 5920 N N . PRO A 1 761 ? 15.366 -24.595 -7.764 1.00 90.06 761 PRO A N 1
ATOM 5921 C CA . PRO A 1 761 ? 15.775 -24.576 -6.359 1.00 90.06 761 PRO A CA 1
ATOM 5922 C C . PRO A 1 761 ? 15.210 -23.345 -5.632 1.00 90.06 761 PRO A C 1
ATOM 5924 O O . PRO A 1 761 ? 15.518 -22.212 -5.989 1.00 90.06 761 PRO A O 1
ATOM 5927 N N . VAL A 1 762 ? 14.390 -23.553 -4.600 1.00 84.94 762 VAL A N 1
ATOM 5928 C CA . VAL A 1 762 ? 13.745 -22.465 -3.839 1.00 84.94 762 VAL A CA 1
ATOM 5929 C C . VAL A 1 762 ? 14.685 -21.914 -2.762 1.00 84.94 762 VAL A C 1
ATOM 5931 O O . VAL A 1 762 ? 15.226 -22.673 -1.956 1.00 84.94 762 VAL A O 1
ATOM 5934 N N . GLY A 1 763 ? 14.854 -20.589 -2.727 1.00 81.62 763 GLY A N 1
ATOM 5935 C CA . GLY A 1 763 ? 15.659 -19.901 -1.716 1.00 81.62 763 GLY A CA 1
ATOM 5936 C C . GLY A 1 763 ? 15.014 -19.832 -0.326 1.00 81.62 763 GLY A C 1
ATOM 5937 O O . GLY A 1 763 ? 13.834 -20.124 -0.129 1.00 81.62 763 GLY A O 1
ATOM 5938 N N . LYS A 1 764 ? 15.786 -19.371 0.666 1.00 73.19 764 LYS A N 1
ATOM 5939 C CA . LYS A 1 764 ? 15.299 -19.158 2.046 1.00 73.19 764 LYS A CA 1
ATOM 5940 C C . LYS A 1 764 ? 14.385 -17.919 2.200 1.00 73.19 764 LYS A C 1
ATOM 5942 O O . LYS A 1 764 ? 13.822 -17.724 3.275 1.00 73.19 764 LYS A O 1
ATOM 5947 N N . GLY A 1 765 ? 14.252 -17.094 1.158 1.00 74.06 765 GLY A N 1
ATOM 5948 C CA . GLY A 1 765 ? 13.504 -15.831 1.150 1.00 74.06 765 GLY A CA 1
ATOM 5949 C C . GLY A 1 765 ? 14.393 -14.602 0.931 1.00 74.06 765 GLY A C 1
ATOM 5950 O O . GLY A 1 765 ? 15.521 -14.713 0.439 1.00 74.06 765 GLY A O 1
ATOM 5951 N N . ILE A 1 766 ? 13.869 -13.426 1.284 1.00 76.94 766 ILE A N 1
ATOM 5952 C CA . ILE A 1 766 ? 14.572 -12.138 1.225 1.00 76.94 766 ILE A CA 1
ATOM 5953 C C . ILE A 1 766 ? 15.397 -11.912 2.505 1.00 76.94 766 ILE A C 1
ATOM 5955 O O . ILE A 1 766 ? 15.087 -12.428 3.578 1.00 76.94 766 ILE A O 1
ATOM 5959 N N . GLY A 1 767 ? 16.502 -11.168 2.395 1.00 65.94 767 GLY A N 1
ATOM 5960 C CA . GLY A 1 767 ? 17.346 -10.763 3.530 1.00 65.94 767 GLY A CA 1
ATOM 5961 C C . GLY A 1 767 ? 18.190 -11.869 4.183 1.00 65.94 767 GLY A C 1
ATOM 5962 O O . GLY A 1 767 ? 19.043 -11.564 5.014 1.00 65.94 767 GLY A O 1
ATOM 5963 N N . THR A 1 768 ? 18.001 -13.141 3.822 1.00 64.69 768 THR A N 1
ATOM 5964 C CA . THR A 1 768 ? 18.789 -14.268 4.344 1.00 64.69 768 THR A CA 1
ATOM 5965 C C . THR A 1 768 ? 20.153 -14.384 3.663 1.00 64.69 768 THR A C 1
ATOM 5967 O O . THR A 1 768 ? 20.221 -14.379 2.433 1.00 64.69 768 THR A O 1
ATOM 5970 N N . SER A 1 769 ? 21.212 -14.580 4.453 1.00 49.22 769 SER A N 1
ATOM 5971 C CA . SER A 1 769 ? 22.551 -14.985 3.993 1.00 49.22 769 SER A CA 1
ATOM 5972 C C . SER A 1 769 ? 22.765 -16.503 3.955 1.00 49.22 769 SER A C 1
ATOM 5974 O O . SER A 1 769 ? 21.896 -17.271 4.442 1.00 49.22 769 SER A O 1
#

Organism: NCBI:txid45151

pLDDT: mean 78.57, std 27.72, range [22.94, 98.94]

Mean predicted aligned error: 13.81 Å

Sequence (769 aa):
MSISPWSPVLKGTRPHTHKYTTSSSPEKLANRAFEMQEVLEESIGEVRWRPGRISGTLVGALVTHQEGDALEQAFGHWHERLDSDLLFRFSAFASILASASACGGDDSCYGPLKDDIVLTRNVRRMQPDAQNATTMPKGPLEWGQINFLHTTDTHGWLEGHIKEQNYGADWGDYVSFTKHMKQKARKLGVDLLLVDTGDLHDGAGLSDASTPNGNISNAVFENIDYDILTIGNHELYVTEIAYETFSNFSKVYGEKYLTSNVQIINPATGQFEYIGHHYRYFTTEQGLRIMAFGVLFDFAGNSNVSKVTKAADMIQQPWFQQAVNYTKSIDLFLITGHNPVRTAAATSTMGTVFKAIRSMRPDVPIQAFGGHTHIRDFTVYDNKATGLESGRYCETLGWLAMSGINSSTCKAPHNPKGVPNPTRSAVAPVSTGTVSANASLPMSTSKSTMRYARRYLDWNRNTFAYHAVGSQRYTDLDTSKGLSVSSQITSERAKLNLTDLYGCAPATYCQYCKPFMAEGNIFGLLQTALATVAVNETRKDTPRLIIINTGSVRFDLAQGPFTYDDSFIVSPFKDAFQFIPDVPYEQASKVLAILNAGPFQKKKRDISTADFGFSPILADRDTCIDPLLTHHYDGMTRRSKQGGRLIRRQSTAPNPGHITQDDFGTDGDDTVHSPIPNYSQPNDLQANASFPLDGSMPKTVDLVFLDFIASYIVNALNTPDVGGDFSLGQVSYYMDKSFTTNSYLPAYAKIAWQADVPNCPVGKGIGTS

Radius of gyration: 33.68 Å; Cα contacts (8 Å, |Δi|>4): 1510; chains: 1; bounding box: 94×116×99 Å

Secondary structure (DSSP, 8-state):
--------------------------------SS-------------------------------------------------------------------------------------------S-TTPPPP----SSPPP--SEEEEEE---TT-TT--TTSTT----HHHHHHHHHHHHHHHHHHT-EEEEEE----SSSSHHHHTSSSTTTTTHHHHTTS--SBEE--SHHHHSHHHHHHIIIIIHHHHGGGEE-SSEEEE-TTT-SEEESSBSEEEEE-TT--EEEEEE---S-----TTEEEPPHHHHTTSHHHHHHHT-SS--SEEEEE-SS-SSTTSTT--HHHHHHHHHHHSTTS-EEEEE-SS-SEEEEEEETTEEEEEE-STTTEEEEEEEE----SS--S-SS-TTS----BPP-PPP--S-----------SS----EEEEEEEESSHHHHHHHHHS---TTSS--HHHHHHHHHHHHHHHHTTTT-EEEEE-S-BBSSSS-TTSTTBHHHHHHHHHHHH---TTSTTS-EEEEEEGGG--S-B-SEEEEHHHHHHH-----BEEEEEEEEHHHHHHHHHHHHTSHHHHSS--GGG---S-S-GGGGG----PPP------------------------SPPEE----BTTBS--BSS--EEPP-----SEEEEEES--TTSPPPSEEEEEEEGGGHHHHHHHHTSTTT-----GGG-EESS-TT-BHHHHHHHHHHHH--SSTTSPPPP--SS--

Solvent-accessible surface area (backbone atoms only — not comparable to full-atom values): 44779 Å² total; per-residue (Å²): 135,87,88,85,88,90,84,84,91,88,88,83,85,86,85,91,88,83,88,89,84,91,88,88,87,89,91,88,88,86,88,88,77,93,85,86,85,75,89,90,89,82,91,85,80,95,80,91,86,83,88,88,89,84,84,86,85,83,87,90,84,87,87,86,86,79,88,80,94,85,89,80,90,81,90,85,88,83,91,83,86,92,82,90,90,83,93,87,88,90,89,84,86,89,86,90,86,87,85,92,82,90,80,90,87,87,88,75,102,69,79,87,78,73,81,78,78,78,75,79,76,87,74,73,73,46,49,83,77,34,34,74,54,76,70,57,59,75,67,83,72,46,41,17,21,38,29,38,42,32,42,18,34,30,15,24,33,54,56,21,38,42,66,25,48,49,17,17,32,15,49,13,53,51,42,17,31,52,53,39,42,52,52,48,25,59,75,56,44,24,34,66,43,33,39,41,11,24,25,59,33,79,37,14,31,60,2,53,74,41,82,51,56,24,69,55,32,49,77,57,59,67,69,51,89,60,58,37,32,25,55,35,63,63,52,30,50,42,64,67,32,36,47,45,42,43,70,46,58,25,56,80,47,36,76,30,18,17,21,47,34,38,29,30,52,39,89,92,76,74,42,80,41,54,48,29,28,55,55,37,80,50,68,49,95,38,32,49,29,36,40,33,38,11,40,48,34,71,65,65,44,55,21,90,60,47,46,68,45,42,58,81,59,46,65,71,36,69,68,49,48,46,60,72,62,42,92,64,82,63,44,33,38,37,45,35,9,17,17,31,49,47,66,83,46,95,63,30,39,48,52,58,54,50,41,56,47,35,76,77,41,43,76,53,36,38,42,35,38,12,12,73,49,54,41,65,41,39,39,46,70,18,45,52,26,38,24,38,24,20,18,26,50,39,48,31,36,24,37,40,13,36,20,50,73,82,51,96,60,41,70,31,44,48,64,38,82,99,55,48,50,37,78,40,66,49,64,49,78,77,87,88,67,99,66,80,88,72,73,76,75,68,60,50,82,61,88,64,69,38,18,37,39,63,34,39,36,50,26,22,62,56,42,41,20,41,74,44,67,71,40,95,53,86,71,73,46,66,34,79,67,10,57,52,42,43,52,44,50,59,50,49,40,61,75,68,46,30,77,46,74,39,20,16,38,91,52,51,23,27,68,34,65,27,53,70,65,36,90,50,10,32,63,42,53,47,30,55,35,45,41,70,58,71,62,38,83,94,51,49,80,47,27,31,40,40,39,44,54,48,64,58,46,74,47,57,48,56,22,5,73,35,27,51,23,49,30,18,27,29,16,52,49,75,49,25,37,20,25,36,76,67,37,47,30,89,36,58,73,48,36,64,58,46,47,53,73,30,62,61,61,60,75,50,90,59,51,71,60,58,74,58,52,81,68,70,84,72,72,87,65,85,74,86,76,85,81,80,90,76,80,87,85,88,79,92,84,81,91,79,79,95,65,91,75,81,78,77,83,65,74,86,71,55,52,56,42,73,80,39,72,38,73,83,39,71,74,32,42,34,48,69,48,33,80,54,58,81,38,79,68,67,59,57,48,70,20,70,29,52,65,54,93,86,74,57,81,62,72,42,21,33,47,30,30,40,51,90,49,49,68,43,53,36,56,43,37,48,28,86,94,45,66,44,93,64,52,80,89,60,53,44,70,52,47,59,74,88,46,21,59,34,41,43,60,52,56,31,25,62,72,74,15,66,58,61,60,90,69,35,68,72,46,84,23,73,76,65,132